Protein 7OVB (pdb70)

Nearest PDB structures (foldseek):
  7ovb-assembly1_D  TM=1.004E+00  e=5.579E-37  Legionella pneumophila subsp. pneumophila str. Philadelphia 1
  6sz9-assembly1_D  TM=9.957E-01  e=6.659E-32  Legionella pneumophila
  3zx6-assembly1_A  TM=2.815E-01  e=1.850E+00  Archaeoglobus fulgidus DSM 4304
  7ovb-assembly1_C  TM=1.005E+00  e=4.194E-43  Legionella pneumophila subsp. pneumophila str. Philadelphia 1
  5x1h-assembly4_I  TM=9.598E-01  e=1.401E-33  Legionella pneumophila subsp. pneumophila str. Philadelphia 1

InterPro domains:
  IPR027417 P-loop containing nucleoside triphosphate hydrolase [G3DSA:3.40.50.300] (75-279)
  IPR027417 P-loop containing nucleoside triphosphate hydrolase [G3DSA:3.40.50.300] (341-583)
  IPR027417 P-loop containing nucleoside triphosphate hydrolase [SSF52540] (77-578)
  IPR032689 TraD/TraG, TraM recognition site [PF12696] (433-550)

GO terms:
  GO:0005886 plasma membrane (C, EXP)

Organism: Legionella pneumophila subsp. pneumophila (strain Philadelphia 1 / ATCC 33152 / DSM 7513) (NCBI:txid272624)

B-factor: mean 80.96, std 32.73, range [35.14, 184.98]

Foldseek 3Di:
DQFFWFAFPPPGHGDGDALVQQLQAAEEEAAPVLPCVLSVVLRQLSQPVVQFAAEAEAQAQDPCVLLQVCLVVVVVVPNVQEFEAEQQDFFLPDDDDDPADDHFADAQLAPDPLLCLVLLLQLLVVANVLLSLQVSLVCLVPVVCNVDPPDGDWLPQSLVPLDPVQVCCCQQVQWHDGPDPDTHHCPPPDPVRNPSNNCSLVPAQFDDNPDDVPCCVVHVVPSCSRCVSNNVLSVCPCGRPVPHTVDNDGPDQPLCCQVRRGYYYYYFNHCVPPLVRRLSVSQSVLSRNQSCQAPVRDVAQAADNREREYEAAAVLSHDGPQSSDGDPPNNNSSYYYYYHHNHPVVSCVSDDPPVVSVVVRHQWYWYQYNCRTWTDHPPDIGRGDTGRDGRDGDPDNDRDDDDDDDDDDPVPVVVVVVVCVVVVVLVVVPPNDDDDDDDDPVVVQLVVQLVPDDDPDVVVSNVSSVVVSVVVD/DDDDDPLVVLVVPCQVVVLSLVPNPDDCPPPDAPDDLPHDFDQLVSVCVVQVFWAADDDPVDHDDVVFDQFIFGHPVSVVVVLQVLFAAKDDALVPDDLVLNLLVLLLLCLLVPVNVLNVVSLSVQSVQVSPPHGGSVVRDVSCVPRVPPPVLCVQQVFEITSLLSSQSSVVRSCVSPHDDLSSCVSPRRVHPSNSQSNVCRVPPDGGVSRQQSVCRSVVSVVVRHYDNDGDNPVSSVVSRVSRSPDRHDVVVSPVHHD/DDEADQALDDPPVVLVVVVVPDCVLVVLFVVQCVVVQCAAVHQGDHFDPAKHKDFQPPHRPDDDNPRIHIHHPQRVVSNHLLAAPPPQFWFWWKFFAQPAGLSSQVNVVLVLLLCCQVPPPCNVVSVVVVVVGNVRLVVVCVVVHHPPGTSNRVSNVDVVVPDDDPPVSDVVCPRMHIHTDCVRCPVPSNVRVVVVCVVVPD/DQFDDPVCCVVLVVVVVLLVPPVDDPCVRQACPQPQAQSVLLVVLVVLLVVLVCLLVLLVLLLVLLVVLVVVVVPDCLPVDDPPDVQVVLSVVVVVLVVVSVVLVVVSVVLVVVSVVLNVVLSVVSSVLSVLLVVLVVVLLVVVVVVVVPDPDDDDRVQLVVLLNVLNRVHPCQPPHDVVSVVVSVVSSQVSPPHDDPPVVVVVCVVSCVSVNVSSHVSVVSVVPSVVVSVVSNVVSLVSSVVSVVSSVVCQVSVPPDDPDDDDCPVCVVSCPSNPDDSPSPD/DQDDPVVVVVLLVVQLADLVSLVVVLVVLVVVLVVPVVDVVSVVVSVVSVVVSCQSVLQHDDCVPVVVPDDQPPLSVLNNLVSLLCVLLPPQDDCQDQFWFQQAFAPHRPLIFRRFDSHDCGLLVSLVVSLVVSCVVPNFDADDADPHAGEPQPGGGQDTRDDPSCPSVSSNSQSSNRSHYHNPPDDD

Solvent-accessible surface area: 59758 Å² total; per-residue (Å²): 84,28,0,5,5,4,13,15,75,138,111,32,95,23,40,62,22,40,27,104,43,0,68,52,18,1,5,1,26,8,47,95,70,9,31,3,28,23,0,1,0,0,3,0,0,0,0,1,0,9,2,0,0,0,0,0,0,0,0,44,32,44,120,79,7,16,30,63,0,2,1,0,0,5,0,2,1,4,1,0,0,2,0,7,0,24,1,52,37,24,72,67,82,29,116,56,10,40,100,118,62,45,2,1,15,1,4,5,10,22,74,29,65,54,5,2,20,55,3,2,25,14,10,13,40,100,135,123,38,63,7,53,48,1,3,62,2,7,6,92,2,3,15,72,10,31,106,96,16,92,6,90,1,10,3,4,12,8,55,40,5,10,45,8,101,59,3,1,28,11,7,44,87,80,55,2,43,23,84,78,114,66,110,23,91,4,96,126,22,81,84,140,8,14,55,46,4,68,85,15,4,81,57,12,106,15,50,39,126,146,107,43,61,125,4,36,74,84,1,96,95,33,15,32,124,9,9,88,60,2,59,142,10,4,48,10,7,5,71,45,8,36,32,1,3,134,16,28,25,2,5,1,15,6,73,4,0,11,27,4,0,0,0,0,0,0,2,0,25,23,0,91,135,67,52,102,81,32,14,18,2,0,31,5,1,0,0,0,7,25,1,18,6,24,64,16,38,88,127,150,62,39,74,2,80,10,0,0,1,0,0,2,0,3,4,8,54,0,12,1,98,30,4,1,88,33,48,89,109,0,131,12,1,0,15,0,2,2,0,0,2,27,65,93,110,37,15,87,175,36,41,149,156,35,13,66,33,2,30,83,49,7,30,0,57,3,37,0,148,138,52,65,0,38,8,102,53,169,94,130,92,10,82,9,87,16,7,122,2,83,7,91,110,28,170,74,71,34,23,3,11,5,1,65,2,32,54,16,76,90,128,74,12,137,86,3,84,138,11,17,52,52,0,57,70,38,26,128,78,38,107,2,9,2,116,108,83,48,140,29,123,35,2,56,46,0,12,138,9,7,124,121,25,127,61,114,95,46,13,88,55,0,13,30,0,1,58,50,8,38,69,104,95,209,134,101,22,80,12,110,57,0,14,56,100,7,15,147,116,46,29,18,6,17,0,0,32,119,33,101,3,24,84,75,64,20,61,147,46,61,26,8,3,2,23,13,1,21,71,1,0,98,123,74,106,0,15,39,70,33,52,26,1,37,28,72,41,105,122,68,11,121,65,5,0,4,3,89,120,29,37,0,23,44,5,0,4,50,24,0,0,65,50,41,118,22,9,104,113,25,52,94,20,6,14,0,0,1,0,0,0,0,0,30,12,37,117,64,78,120,26,0,83,91,6,14,105,45,0,2,111,29,29,27,114,69,174,10,67,30,88,58,1,79,101,18,1,143,134,24,61,108,28,128,88,0,67,111,26,10,65,70,6,0,1,13,9,0,0,2,0,10,0,0,65,30,0,10,102,8,4,8,2,7,0,4,43,0,2,1,0,1,43,60,36,60,87,4,0,0,0,0,0,0,1,33,5,32,0,0,0,0,26,0,0,0,0,0,1,0,2,40,2,0,93,81,27,41,34,86,1,43,4,31,13,2,102,19,0,17,104,0,0,42,78,13,1,61,55,24,113,4,60,93,147,68,28,107,128,22,121,121,113,60,102,14,67,6,54,11,30,50,16,12,42,44,60,12,7,23,74,77,88,54,120,158,4,103,61,54,34,77,116,11,14,116,130,14,132,35,34,2,56,16,0,20,1,48,2,139,80,87,13,20,0,0,2,75,74,41,61,12,72,55,30,139,104,84,15,3,10,0,0,0,7,0,0,6,20,2,18,10,0,9,16,5,32,67,17,42,120,5,0,5,23,0,0,11,0,64,62,0,73,2,24,31,0,0,4,2,0,2,0,0,0,1,3,7,12,0,40,4,13,18,54,73,5,0,65,87,0,23,169,12,0,77,124,3,11,85,4,0,51,116,70,2,23,111,25,0,10,55,0,19,42,0,0,17,0,1,9,16,20,60,18,138,51,119,95,37,22,79,79,0,10,82,20,0,50,1,0,0,5,55,33,98,0,15,112,12,0,15,56,7,1,1,56,5,3,82,78,2,11,144,119,111,35,14,16,11,2,0,52,14,1,0,40,55,1,2,31,35,1,118,0,69,41,8,139,108,26,23,80,67,0,0,13,56,96,34,0,7,1,26,14,0,0,31,5,0,0,48,1,2,34,9,23,4,5,8,58,1,0,20,17,5,3,22,4,0,0,37,6,0,0,29,3,4,3,51,21,20,72,79,16,120,104,149,64,144,4,32,55,46,30,104,56,4,39,65,5,17,87,101,1,20,100,10,0,70,90,6,43,142,1,45,35,61,4,26,58,1,12,2,50,0,0,48,11,0,52,133,20,0,87,49,4,37,90,88,3,103,80,2,38,68,74,7,32,69,11,9,139,103,25,157,72,154,58,143,56,101,34,5,76,116,1,7,14,58,0,5,2,76,23,38,5,1,123,105,79,49,118,142,41,33,80,93,0,2,83,25,10,19,119,56,17,92,114,37,117,23,72,137,36,50,112,48,11,30,95,21,6,54,28,0,11,116,28,6,58,38,0,42,76,68,25,102,91,4,41,108,89,4,80,93,0,17,132,59,0,71,54,15,22,80,73,0,25,76,3,0,47,88,0,9,96,15,2,78,114,19,94,121,41,149,32,61,109,72,37,20,74,103,14,28,64,49,2,99,17,58,81,100,20,11,129,143,61,17,69,197,98,2,15,85,29,0,28,96,1,0,74,13,16,54,96,0,0,81,19,1,1,64,33,0,65,88,46,0,71,165,42,122,59,88,108,101,1,63,84,58,28,114,125,1,110,90,30,6,64,76,2,75,16,61,28,84,18,38,47,66,13,10,32,12,95,110,23,46,96,33,80,53,28,6,10,17,59,17,33,23,116,81,25,37,58,156,66,36,70,90,43,40,70,76,48,24,80,30,43,23,60,116,47,92,96,23,49,23,72,25,61,76,54,36,99,84,44,33,23,61,25,19,60,73,25,37,43,57,40,40,70,65,78,77,80,66,112,61,76,70,78,75,44,35,46,20,35,69,108,52,60,42,109,61,26,25,62,41,150,86,2,74,5,15,42,21,18,42,48,0,27,16,11,50,78,52,9,54,69,84,54,106,111

Sequence (1405 aa):
GITFFGNDRKTGEELWFANDDMRTHALIFGSTGSGKTETLVSLSYNALVQGSGFIYVDGKGDNSLYAKVFSMVRSMGREDDLLLINFMTGARDIVGPQEKRLSNTLNPFCQGSSSMLTQLVVSLMMWKGRAIAFVEALMRLLVYMRDEGAILLDANTIRNYFDLQRLESIVIDKVFPRDDQESVNIETIPKLVTDPLRNYLNTLPGYNKEKKGKQVSQVLEQHGFITMQLVRSFSSLADTYGHIIRTNLAEVDFKDVVLNRRILVVLLPALEKSPDELSNLGKIIVSSLKAMMAAGLGRKPTNAPTPYMCILDEYGYYAVQGFAVVPAQARSLGFSAIFAGQDLPAFQKASKEEAASIGANTNIKICMKLGEAHIFFKSKIVRARMFYANPKPVKQLKINQFLKVEPPPDDYLMKLQKQLASFQSILESGDLSINKAVENEEITLISKALKESTIVEPIERGVAALIAFHGQNRKTYDMKSLRAQEQFNWPAIMPIVKEDLVSQDVNKGPWAMALTPMEFARKYNLLRKDDALLDNPVPGEEMTAGIRRGDAKRVFTMQLGPYWDGFERCSPQAYALSAVFMARMNRDRDAANNILKVLDKTFVDGKPDFSVARPVMKKYQNSELVQEVVAKHAYVLTVIASLLEAAREDGVVPSSEFLWLKPVDRRLWYMLNCVGRQTPYSEVAGPFAHWKAEKEMGRRSLVPMIDEAIRALEIAVKEVRLTPRQMEELEPRCELKLIASPGSWRLYSARKIDERFKSYEQKIFQRDRYTCQFCGFQARLYQDIVNLDGDYTNNRLSNLVTACCFCAQCFFVESVGVGGYGGGTLIYLPELTQAELNSLCHVLFCAITNDTGYKSSAQNIYRSFKFRSQIVEEKFGEGTSDPAIFGQLMIDSGVNSEEIREKLFKNIRLLPSRAKFRKQIEKWAASALEEIADSQWLSTYGTITAERILGRYNISLPQDEILEAINIPSSFYRHLLQIPLKNVLNGIVIQQASDYHVYAQKLLIDYLLSGESSKEPDSQGAGTRESLEDERQRLVQLGDEFHKLELEQDNLIASSQASLMKISIDWNTKLETTLSKLNSLYKNTNSKIKKNAIRKALIKAFIHCDLVKDQSQKNKYQLIDKLNQTLAVSVGAELKESILTNLSELFQILEALNTKLDEFTDRTNHLSQQAKSFRTQFYEVILRIIELIKLLPEYKIDPAQDAINREPLYFDRTIGETLPTRDALLKAMQVGETSIEAAEYMATRFEQILTKAKLLPECNDMLEKIKEYAQFVKFKLLSSAQVWSGQERPTSDYQNTQENKAEFLASHLEGLPSGLKLEVAIGDDAKILRGFSSNGKMVEGDQLKTMDGLLEGWLAKNSLAISGGAVVKIDNTGNQTKVDPQEIRQLINDSEKGVAKYFADKGVG

Radius of gyration: 41.18 Å; Cα contacts (8 Å, |Δi|>4): 2188; chains: 5; bounding box: 128×95×107 Å

Secondary structure (P-SEA, 3-state):
cccccccccccbbbbbbcccccccbbbbbbccccaaaaaaaaaaaaaaccbbbbbbbbcccccaaaaaaaaaaaaacccccbbbbbccccccccccccccccbbbbbcccccccaaaaaaaaaaccaaaaaaaaaaaaaaaaaaaaccccccccccccccccccaaaaaaccccccccccccccccccccccccccccccccccccccccccccccccccccccccaaaaaaaaaaacccccccccccccccccccccccbbbbbbbccccccccccaaaaaaaaaaaaaaacccccccccccccccbbbbbccccccccccccccccccccccbbbbbbcccaaaaaacccccaaaaaacccbbbbbccccccccccccccccccbbbbcccccccccbbbbbccccccccaaaaaaaaaaaaaaacccccccbbbbbbaaaaaaaaaaaacccccaaaaaaaaaaaaaaac/cccccaaaaaaacccccccccccccccccccccccccccccccaaaaaaaaccccccccccccccccccccccccaaaaaaaaaaaccccccccccccaaaaaaaaaaaaaaacccaaaaaaaaaaaaaaacccccccccccccccccccaaaaaaacccccaaaaaaaaaacccccccccccccccccccccaaaaaaaaccccccccccaaaaaaaaaaaaccccccccccccaaaaaaaaaacccccccccccccc/cccccccccccaaaaaaaaccccccaaaaaaaaaaccccccccccccccccccccccccccccccccbbbbcaaaaaaacccccccccbbbbbbbbbccccaaaaaaaaaaaaaaaaccccaaaaaaaaaaaaaaaaaaaaaaaccccccaaaaaaaacccccccaaaaaaaaccbbbbbbcccccccaaaaaaaaaaaccc/cccccaaaaaaaaaaaaaaccccccccccccccccccccccccaaaaaaaaaacaaaaaaaaaaaaaaaaaaaaaccccccccccccccaaaaaaaaaaaaaaaaaaaaaaaaaaaaaaaaaaaaaaacaaaaaaaaaaaaaaaaaaaccccccccaaaaaaaaaaaaaaccccccccaaaaaaaaaaaaaacccccaaaaaaaacccaaaaaaaaaaaaaaaacaaaaaaaaaaaaaaaaaaaaaaaaaaaaaaccccccccccaaaaaaaccccccccccc/ccccaaaaaaaaaaccccaaaaaaaaaaaaaaaaaccccaaaaaaaaaaaaaaaaaaaccccccccccccccccaaaaaaaaaaaaaaacccccccccbbbbbccccccccccccccccccaaaaaaaaaaaaaaaaccccccccccccccccccccccccccccaaaaaaaaaaaaacccccccccc

Structure (mmCIF, N/CA/C/O backbone):
data_7OVB
#
_entry.id   7OVB
#
_cell.length_a   1.00
_cell.length_b   1.00
_cell.length_c   1.00
_cell.angle_alpha   90.00
_cell.angle_beta   90.00
_cell.angle_gamma   90.00
#
_symmetry.space_group_name_H-M   'P 1'
#
loop_
_entity.id
_entity.type
_entity.pdbx_description
1 polymer 'IcmO (DotL)'
2 polymer 'IcmP (DotM)'
3 polymer 'IcmJ (DotN)'
4 polymer DotZ
5 polymer DotY
6 non-polymer 'ZINC ION'
#
loop_
_atom_site.group_PDB
_atom_site.id
_atom_site.type_symbol
_atom_site.label_atom_id
_atom_site.label_alt_id
_atom_site.label_comp_id
_atom_site.label_asym_id
_atom_site.label_entity_id
_atom_site.label_seq_id
_atom_site.pdbx_PDB_ins_code
_atom_site.Cartn_x
_atom_site.Cartn_y
_atom_site.Cartn_z
_atom_site.occupancy
_atom_site.B_iso_or_equiv
_atom_site.auth_seq_id
_atom_site.auth_comp_id
_atom_site.auth_asym_id
_atom_site.auth_atom_id
_atom_site.pdbx_PDB_model_num
ATOM 1 N N . GLY A 1 104 ? 110.120 165.958 124.165 1.00 84.74 104 GLY A N 1
ATOM 2 C CA . GLY A 1 104 ? 111.354 166.661 124.462 1.00 84.74 104 GLY A CA 1
ATOM 3 C C . GLY A 1 104 ? 112.093 166.057 125.636 1.00 84.74 104 GLY A C 1
ATOM 4 O O . GLY A 1 104 ? 111.689 165.020 126.161 1.00 84.74 104 GLY A O 1
ATOM 5 N N . ILE A 1 105 ? 113.182 166.706 126.052 1.00 82.02 105 ILE A N 1
ATOM 6 C CA . ILE A 1 105 ? 114.000 166.234 127.159 1.00 82.02 105 ILE A CA 1
ATOM 7 C C . ILE A 1 105 ? 114.012 167.213 128.326 1.00 82.02 105 ILE A C 1
ATOM 8 O O . ILE A 1 105 ? 113.939 166.798 129.487 1.00 82.02 105 ILE A O 1
ATOM 13 N N . THR A 1 106 ? 114.097 168.510 128.050 1.00 83.51 106 THR A N 1
ATOM 14 C CA . THR A 1 106 ? 114.321 169.514 129.075 1.00 83.51 106 THR A CA 1
ATOM 15 C C . THR A 1 106 ? 113.082 170.380 129.246 1.00 83.51 106 THR A C 1
ATOM 16 O O . THR A 1 106 ? 112.549 170.936 128.283 1.00 83.51 106 THR A O 1
ATOM 20 N N . PHE A 1 107 ? 112.615 170.459 130.487 1.00 85.98 107 PHE A N 1
ATOM 21 C CA . PHE A 1 107 ? 111.414 171.187 130.870 1.00 85.98 107 PHE A CA 1
ATOM 22 C C . PHE A 1 107 ? 111.780 172.612 131.254 1.00 85.98 107 PHE A C 1
ATOM 23 O O . PHE A 1 107 ? 112.669 172.815 132.082 1.00 85.98 107 PHE A O 1
ATOM 31 N N . PHE A 1 108 ? 111.105 173.594 130.655 1.00 83.57 108 PHE A N 1
ATOM 32 C CA . PHE A 1 108 ? 111.140 174.954 131.176 1.00 83.57 108 PHE A CA 1
ATOM 33 C C . PHE A 1 108 ? 109.851 175.350 131.864 1.00 83.57 108 PHE A C 1
ATOM 34 O O . PHE A 1 108 ? 109.872 175.690 133.046 1.00 83.57 108 PHE A O 1
ATOM 42 N N . GLY A 1 109 ? 108.723 175.329 131.179 1.00 96.11 109 GLY A N 1
ATOM 43 C CA . GLY A 1 109 ? 107.562 175.743 131.935 1.00 96.11 109 GLY A CA 1
ATOM 44 C C . GLY A 1 109 ? 106.287 175.713 131.131 1.00 96.11 109 GLY A C 1
ATOM 45 O O . GLY A 1 109 ? 106.246 175.272 129.979 1.00 96.11 109 GLY A O 1
ATOM 46 N N . ASN A 1 110 ? 105.251 176.223 131.773 1.00 108.64 110 ASN A N 1
ATOM 47 C CA . ASN A 1 110 ? 103.884 176.168 131.305 1.00 108.64 110 ASN A CA 1
ATOM 48 C C . ASN A 1 110 ? 103.495 177.534 130.764 1.00 108.64 110 ASN A C 1
ATOM 49 O O . ASN A 1 110 ? 103.774 178.556 131.393 1.00 108.64 110 ASN A O 1
ATOM 54 N N . ASP A 1 111 ? 102.860 177.544 129.596 1.00 120.46 111 ASP A N 1
ATOM 55 C CA . ASP A 1 111 ? 102.319 178.777 129.036 1.00 120.46 111 ASP A CA 1
ATOM 56 C C . ASP A 1 111 ? 101.407 179.483 130.026 1.00 120.46 111 ASP A C 1
ATOM 57 O O . ASP A 1 111 ? 100.483 178.885 130.579 1.00 120.46 111 ASP A O 1
ATOM 62 N N . ARG A 1 112 ? 101.650 180.776 130.225 1.00 121.66 112 ARG A N 1
ATOM 63 C CA . ARG A 1 112 ? 100.854 181.538 131.179 1.00 121.66 112 ARG A CA 1
ATOM 64 C C . ARG A 1 112 ? 99.416 181.709 130.713 1.00 121.66 112 ARG A C 1
ATOM 65 O O . ARG A 1 112 ? 98.508 181.823 131.543 1.00 121.66 112 ARG A O 1
ATOM 73 N N . LYS A 1 113 ? 99.191 181.727 129.401 1.00 125.02 113 LYS A N 1
ATOM 74 C CA . LYS A 1 113 ? 97.857 181.982 128.869 1.00 125.02 113 LYS A CA 1
ATOM 75 C C . LYS A 1 113 ? 96.978 180.738 128.953 1.00 125.02 113 LYS A C 1
ATOM 76 O O . LYS A 1 113 ? 95.927 180.746 129.602 1.00 125.02 113 LYS A O 1
ATOM 82 N N . THR A 1 114 ? 97.404 179.655 128.308 1.00 122.85 114 THR A N 1
ATOM 83 C CA . THR A 1 114 ? 96.554 178.499 128.092 1.00 122.85 114 THR A CA 1
ATOM 84 C C . THR A 1 114 ? 96.732 177.400 129.122 1.00 122.85 114 THR A C 1
ATOM 85 O O . THR A 1 114 ? 95.739 176.960 129.711 1.00 122.85 114 THR A O 1
ATOM 89 N N . GLY A 1 115 ? 97.959 176.961 129.373 1.00 118.17 115 GLY A N 1
ATOM 90 C CA . GLY A 1 115 ? 98.181 175.889 130.320 1.00 118.17 115 GLY A CA 1
ATOM 91 C C . GLY A 1 115 ? 98.717 174.607 129.718 1.00 118.17 115 GLY A C 1
ATOM 92 O O . GLY A 1 115 ? 98.390 173.513 130.186 1.00 118.17 115 GLY A O 1
ATOM 93 N N . GLU A 1 116 ? 99.559 174.728 128.695 1.00 115.82 116 GLU A N 1
ATOM 94 C CA . GLU A 1 116 ? 100.224 173.577 128.106 1.00 115.82 116 GLU A CA 1
ATOM 95 C C . GLU A 1 116 ? 101.731 173.803 128.124 1.00 115.82 116 GLU A C 1
ATOM 96 O O . GLU A 1 116 ? 102.229 174.829 127.656 1.00 115.82 116 GLU A O 1
ATOM 102 N N . GLU A 1 117 ? 102.451 172.837 128.682 1.00 102.33 117 GLU A N 1
ATOM 103 C CA . GLU A 1 117 ? 103.837 173.079 129.043 1.00 102.33 117 GLU A CA 1
ATOM 104 C C . GLU A 1 117 ? 104.715 173.176 127.806 1.00 102.33 117 GLU A C 1
ATOM 105 O O . GLU A 1 117 ? 104.388 172.662 126.737 1.00 102.33 117 GLU A O 1
ATOM 111 N N . LEU A 1 118 ? 105.834 173.881 127.961 1.00 96.31 118 LEU A N 1
ATOM 112 C CA . LEU A 1 118 ? 106.824 174.038 126.899 1.00 96.31 118 LEU A CA 1
ATOM 113 C C . LEU A 1 118 ? 108.114 173.375 127.357 1.00 96.31 118 LEU A C 1
ATOM 114 O O . LEU A 1 118 ? 108.803 173.882 128.245 1.00 96.31 118 LEU A O 1
ATOM 119 N N . TRP A 1 119 ? 108.425 172.240 126.754 1.00 87.78 119 TRP A N 1
ATOM 120 C CA . TRP A 1 119 ? 109.717 171.607 126.909 1.00 87.78 119 TRP A CA 1
ATOM 121 C C . TRP A 1 119 ? 110.696 172.199 125.912 1.00 87.78 119 TRP A C 1
ATOM 122 O O . TRP A 1 119 ? 110.377 173.125 125.173 1.00 87.78 119 TRP A O 1
ATOM 133 N N . PHE A 1 120 ? 111.909 171.664 125.901 1.00 86.14 120 PHE A N 1
ATOM 134 C CA . PHE A 1 120 ? 112.832 171.864 124.801 1.00 86.14 120 PHE A CA 1
ATOM 135 C C . PHE A 1 120 ? 113.547 170.555 124.514 1.00 86.14 120 PHE A C 1
ATOM 136 O O . PHE A 1 120 ? 113.497 169.612 125.304 1.00 86.14 120 PHE A O 1
ATOM 144 N N . ALA A 1 121 ? 114.200 170.499 123.361 1.00 87.73 121 ALA A N 1
ATOM 145 C CA . ALA A 1 121 ? 114.898 169.303 122.921 1.00 87.73 121 ALA A CA 1
ATOM 146 C C . ALA A 1 121 ? 116.399 169.547 122.862 1.00 87.73 121 ALA A C 1
ATOM 147 O O . ALA A 1 121 ? 116.876 170.681 122.914 1.00 87.73 121 ALA A O 1
ATOM 149 N N . ASN A 1 122 ? 117.144 168.449 122.727 1.00 83.78 122 ASN A N 1
ATOM 150 C CA . ASN A 1 122 ? 118.600 168.511 122.796 1.00 83.78 122 ASN A CA 1
ATOM 151 C C . ASN A 1 122 ? 119.197 169.367 121.693 1.00 83.78 122 ASN A C 1
ATOM 152 O O . ASN A 1 122 ? 120.116 170.149 121.953 1.00 83.78 122 ASN A O 1
ATOM 157 N N . ASP A 1 123 ? 118.701 169.241 120.464 1.00 94.16 123 ASP A N 1
ATOM 158 C CA . ASP A 1 123 ? 119.313 169.962 119.352 1.00 94.16 123 ASP A CA 1
ATOM 159 C C . ASP A 1 123 ? 119.279 171.474 119.551 1.00 94.16 123 ASP A C 1
ATOM 160 O O . ASP A 1 123 ? 120.298 172.141 119.346 1.00 94.16 123 ASP A O 1
ATOM 165 N N . ASP A 1 124 ? 118.138 172.035 119.959 1.00 93.70 124 ASP A N 1
ATOM 166 C CA . ASP A 1 124 ? 118.124 173.457 120.289 1.00 93.70 124 ASP A CA 1
ATOM 167 C C . ASP A 1 124 ? 118.940 173.752 121.530 1.00 93.70 124 ASP A C 1
ATOM 168 O O . ASP A 1 124 ? 119.866 174.565 121.476 1.00 93.70 124 ASP A O 1
ATOM 173 N N . MET A 1 125 ? 118.654 173.065 122.633 1.00 86.48 125 MET A N 1
ATOM 174 C CA . MET A 1 125 ? 119.312 173.401 123.884 1.00 86.48 125 MET A CA 1
ATOM 175 C C . MET A 1 125 ? 120.827 173.316 123.763 1.00 86.48 125 MET A C 1
ATOM 176 O O . MET A 1 125 ? 121.534 174.002 124.505 1.00 86.48 125 MET A O 1
ATOM 181 N N . ARG A 1 126 ? 121.353 172.525 122.826 1.00 82.30 126 ARG A N 1
ATOM 182 C CA . ARG A 1 126 ? 122.788 172.603 122.595 1.00 82.30 126 ARG A CA 1
ATOM 183 C C . ARG A 1 126 ? 123.195 173.988 122.134 1.00 82.30 126 ARG A C 1
ATOM 184 O O . ARG A 1 126 ? 124.276 174.461 122.499 1.00 82.30 126 ARG A O 1
ATOM 192 N N . THR A 1 127 ? 122.370 174.649 121.329 1.00 84.02 127 THR A N 1
ATOM 193 C CA . THR A 1 127 ? 122.594 176.066 121.098 1.00 84.02 127 THR A CA 1
ATOM 194 C C . THR A 1 127 ? 122.324 176.809 122.395 1.00 84.02 127 THR A C 1
ATOM 195 O O . THR A 1 127 ? 121.399 176.469 123.135 1.00 84.02 127 THR A O 1
ATOM 199 N N . HIS A 1 128 ? 123.146 177.804 122.680 1.00 78.20 128 HIS A N 1
ATOM 200 C CA . HIS A 1 128 ? 123.151 178.428 123.989 1.00 78.20 128 HIS A CA 1
ATOM 201 C C . HIS A 1 128 ? 121.871 179.213 124.236 1.00 78.20 128 HIS A C 1
ATOM 202 O O . HIS A 1 128 ? 121.119 179.521 123.313 1.00 78.20 128 HIS A O 1
ATOM 209 N N . ALA A 1 129 ? 121.605 179.503 125.503 1.00 78.35 129 ALA A N 1
ATOM 210 C CA . ALA A 1 129 ? 120.492 180.360 125.869 1.00 78.35 129 ALA A CA 1
ATOM 211 C C . ALA A 1 129 ? 121.012 181.666 126.464 1.00 78.35 129 ALA A C 1
ATOM 212 O O . ALA A 1 129 ? 122.202 181.830 126.727 1.00 78.35 129 ALA A O 1
ATOM 214 N N . LEU A 1 130 ? 120.110 182.613 126.690 1.00 84.16 130 LEU A N 1
ATOM 215 C CA . LEU A 1 130 ? 120.513 183.958 127.073 1.00 84.16 130 LEU A CA 1
ATOM 216 C C . LEU A 1 130 ? 119.339 184.643 127.749 1.00 84.16 130 LEU A C 1
ATOM 217 O O . LEU A 1 130 ? 118.306 184.856 127.112 1.00 84.16 130 LEU A O 1
ATOM 222 N N . ILE A 1 131 ? 119.501 185.003 129.022 1.00 83.55 131 ILE A N 1
ATOM 223 C CA . ILE A 1 131 ? 118.404 185.511 129.837 1.00 83.55 131 ILE A CA 1
ATOM 224 C C . ILE A 1 131 ? 118.673 186.952 130.253 1.00 83.55 131 ILE A C 1
ATOM 225 O O . ILE A 1 131 ? 119.798 187.315 130.611 1.00 83.55 131 ILE A O 1
ATOM 230 N N . PHE A 1 132 ? 117.634 187.776 130.205 1.00 90.00 132 PHE A N 1
ATOM 231 C CA . PHE A 1 132 ? 117.730 189.182 130.567 1.00 90.00 132 PHE A CA 1
ATOM 232 C C . PHE A 1 132 ? 116.668 189.474 131.610 1.00 90.00 132 PHE A C 1
ATOM 233 O O . PHE A 1 132 ? 115.489 189.207 131.379 1.00 90.00 132 PHE A O 1
ATOM 241 N N . GLY A 1 133 ? 117.077 190.026 132.748 1.00 93.75 133 GLY A N 1
ATOM 242 C CA . GLY A 1 133 ? 116.132 190.356 133.798 1.00 93.75 133 GLY A CA 1
ATOM 243 C C . GLY A 1 133 ? 116.792 191.077 134.949 1.00 93.75 133 GLY A C 1
ATOM 244 O O . GLY A 1 133 ? 117.972 190.866 135.246 1.00 93.75 133 GLY A O 1
ATOM 245 N N . SER A 1 134 ? 116.010 191.917 135.619 1.00 97.09 134 SER A N 1
ATOM 246 C CA . SER A 1 134 ? 116.502 192.683 136.750 1.00 97.09 134 SER A CA 1
ATOM 247 C C . SER A 1 134 ? 116.767 191.764 137.936 1.00 97.09 134 SER A C 1
ATOM 248 O O . SER A 1 134 ? 116.389 190.591 137.947 1.00 97.09 134 SER A O 1
ATOM 251 N N . THR A 1 135 ? 117.423 192.311 138.958 1.00 100.28 135 THR A N 1
ATOM 252 C CA . THR A 1 135 ? 117.788 191.535 140.136 1.00 100.28 135 THR A CA 1
ATOM 253 C C . THR A 1 135 ? 116.639 191.339 141.114 1.00 100.28 135 THR A C 1
ATOM 254 O O . THR A 1 135 ? 116.743 190.482 141.996 1.00 100.28 135 THR A O 1
ATOM 258 N N . GLY A 1 136 ? 115.560 192.104 140.993 1.00 99.15 136 GLY A N 1
ATOM 259 C CA . GLY A 1 136 ? 114.416 191.900 141.856 1.00 99.15 136 GLY A CA 1
ATOM 260 C C . GLY A 1 136 ? 113.374 191.032 141.189 1.00 99.15 136 GLY A C 1
ATOM 261 O O . GLY A 1 136 ? 112.275 190.840 141.714 1.00 99.15 136 GLY A O 1
ATOM 262 N N . SER A 1 137 ? 113.722 190.494 140.024 1.00 100.86 137 SER A N 1
ATOM 263 C CA . SER A 1 137 ? 112.809 189.681 139.238 1.00 100.86 137 SER A CA 1
ATOM 264 C C . SER A 1 137 ? 112.821 188.213 139.632 1.00 100.86 137 SER A C 1
ATOM 265 O O . SER A 1 137 ? 111.895 187.484 139.262 1.00 100.86 137 SER A O 1
ATOM 268 N N . GLY A 1 138 ? 113.823 187.769 140.385 1.00 88.39 138 GLY A N 1
ATOM 269 C CA . GLY A 1 138 ? 113.936 186.372 140.753 1.00 88.39 138 GLY A CA 1
ATOM 270 C C . GLY A 1 138 ? 114.600 185.546 139.675 1.00 88.39 138 GLY A C 1
ATOM 271 O O . GLY A 1 138 ? 114.060 184.531 139.235 1.00 88.39 138 GLY A O 1
ATOM 272 N N . LYS A 1 139 ? 115.777 185.977 139.239 1.00 76.31 139 LYS A N 1
ATOM 273 C CA . LYS A 1 139 ? 116.467 185.274 138.174 1.00 76.31 139 LYS A CA 1
ATOM 274 C C . LYS A 1 139 ? 117.380 184.182 138.698 1.00 76.31 139 LYS A C 1
ATOM 275 O O . LYS A 1 139 ? 117.774 183.303 137.934 1.00 76.31 139 LYS A O 1
ATOM 281 N N . THR A 1 140 ? 117.741 184.214 139.979 1.00 71.18 140 THR A N 1
ATOM 282 C CA . THR A 1 140 ? 118.660 183.203 140.491 1.00 71.18 140 THR A CA 1
ATOM 283 C C . THR A 1 140 ? 117.984 181.857 140.672 1.00 71.18 140 THR A C 1
ATOM 284 O O . THR A 1 140 ? 118.620 180.821 140.472 1.00 71.18 140 THR A O 1
ATOM 288 N N . GLU A 1 141 ? 116.714 181.837 141.077 1.00 72.31 141 GLU A N 1
ATOM 289 C CA . GLU A 1 141 ? 116.001 180.564 141.143 1.00 72.31 141 GLU A CA 1
ATOM 290 C C . GLU A 1 141 ? 115.873 179.917 139.769 1.00 72.31 141 GLU A C 1
ATOM 291 O O . GLU A 1 141 ? 115.804 178.687 139.660 1.00 72.31 141 GLU A O 1
ATOM 297 N N . THR A 1 142 ? 115.820 180.727 138.714 1.00 70.73 142 THR A N 1
ATOM 298 C CA . THR A 1 142 ? 115.729 180.199 137.360 1.00 70.73 142 THR A CA 1
ATOM 299 C C . THR A 1 142 ? 117.063 179.650 136.885 1.00 70.73 142 THR A C 1
ATOM 300 O O . THR A 1 142 ? 117.107 178.753 136.042 1.00 70.73 142 THR A O 1
ATOM 304 N N . LEU A 1 143 ? 118.164 180.174 137.396 1.00 60.57 143 LEU A N 1
ATOM 305 C CA . LEU A 1 143 ? 119.415 179.487 137.141 1.00 60.57 143 LEU A CA 1
ATOM 306 C C . LEU A 1 143 ? 119.464 178.171 137.899 1.00 60.57 143 LEU A C 1
ATOM 307 O O . LEU A 1 143 ? 120.129 177.229 137.464 1.00 60.57 143 LEU A O 1
ATOM 312 N N . VAL A 1 144 ? 118.772 178.076 139.035 1.00 59.74 144 VAL A N 1
ATOM 313 C CA . VAL A 1 144 ? 118.767 176.805 139.747 1.00 59.74 144 VAL A CA 1
ATOM 314 C C . VAL A 1 144 ? 117.692 175.879 139.226 1.00 59.74 144 VAL A C 1
ATOM 315 O O . VAL A 1 144 ? 117.966 174.711 138.953 1.00 59.74 144 VAL A O 1
ATOM 319 N N . SER A 1 145 ? 116.466 176.357 139.069 1.00 66.08 145 SER A N 1
ATOM 320 C CA . SER A 1 145 ? 115.413 175.449 138.638 1.00 66.08 145 SER A CA 1
ATOM 321 C C . SER A 1 145 ? 115.766 174.769 137.323 1.00 66.08 145 SER A C 1
ATOM 322 O O . SER A 1 145 ? 115.482 173.582 137.142 1.00 66.08 145 SER A O 1
ATOM 325 N N . LEU A 1 146 ? 116.408 175.499 136.403 1.00 63.36 146 LEU A N 1
ATOM 326 C CA . LEU A 1 146 ? 116.821 174.922 135.127 1.00 63.36 146 LEU A CA 1
ATOM 327 C C . LEU A 1 146 ? 118.137 174.193 135.252 1.00 63.36 146 LEU A C 1
ATOM 328 O O . LEU A 1 146 ? 118.683 173.743 134.247 1.00 63.36 146 LEU A O 1
ATOM 333 N N . SER A 1 147 ? 118.706 174.147 136.448 1.00 59.82 147 SER A N 1
ATOM 334 C CA . SER A 1 147 ? 119.816 173.236 136.677 1.00 59.82 147 SER A CA 1
ATOM 335 C C . SER A 1 147 ? 119.324 171.915 137.227 1.00 59.82 147 SER A C 1
ATOM 336 O O . SER A 1 147 ? 120.076 170.939 137.282 1.00 59.82 147 SER A O 1
ATOM 339 N N . TYR A 1 148 ? 118.083 171.875 137.693 1.00 61.04 148 TYR A N 1
ATOM 340 C CA . TYR A 1 148 ? 117.477 170.586 137.975 1.00 61.04 148 TYR A CA 1
ATOM 341 C C . TYR A 1 148 ? 117.228 169.850 136.682 1.00 61.04 148 TYR A C 1
ATOM 342 O O . TYR A 1 148 ? 117.639 168.699 136.512 1.00 61.04 148 TYR A O 1
ATOM 351 N N . ASN A 1 149 ? 116.626 170.551 135.736 1.00 65.79 149 ASN A N 1
ATOM 352 C CA . ASN A 1 149 ? 116.278 169.989 134.449 1.00 65.79 149 ASN A CA 1
ATOM 353 C C . ASN A 1 149 ? 117.447 169.261 133.818 1.00 65.79 149 ASN A C 1
ATOM 354 O O . ASN A 1 149 ? 117.245 168.390 132.970 1.00 65.79 149 ASN A O 1
ATOM 359 N N . ALA A 1 150 ? 118.672 169.609 134.207 1.00 57.53 150 ALA A N 1
ATOM 360 C CA . ALA A 1 150 ? 119.851 168.921 133.708 1.00 57.53 150 ALA A CA 1
ATOM 361 C C . ALA A 1 150 ? 120.549 168.104 134.768 1.00 57.53 150 ALA A C 1
ATOM 362 O O . ALA A 1 150 ? 121.621 167.570 134.498 1.00 57.53 150 ALA A O 1
ATOM 364 N N . LEU A 1 151 ? 120.005 168.023 135.967 1.00 54.90 151 LEU A N 1
ATOM 365 C CA . LEU A 1 151 ? 120.537 167.075 136.929 1.00 54.90 151 LEU A CA 1
ATOM 366 C C . LEU A 1 151 ? 119.713 165.810 136.982 1.00 54.90 151 LEU A C 1
ATOM 367 O O . LEU A 1 151 ? 120.251 164.750 137.297 1.00 54.90 151 LEU A O 1
ATOM 372 N N . VAL A 1 152 ? 118.433 165.890 136.619 1.00 59.32 152 VAL A N 1
ATOM 373 C CA . VAL A 1 152 ? 117.552 164.737 136.679 1.00 59.32 152 VAL A CA 1
ATOM 374 C C . VAL A 1 152 ? 117.929 163.673 135.668 1.00 59.32 152 VAL A C 1
ATOM 375 O O . VAL A 1 152 ? 117.280 162.631 135.611 1.00 59.32 152 VAL A O 1
ATOM 379 N N . GLN A 1 153 ? 118.959 163.893 134.862 1.00 56.75 153 GLN A N 1
ATOM 380 C CA . GLN A 1 153 ? 119.364 162.904 133.878 1.00 56.75 153 GLN A CA 1
ATOM 381 C C . GLN A 1 153 ? 120.869 162.732 133.823 1.00 56.75 153 GLN A C 1
ATOM 382 O O . GLN A 1 153 ? 121.409 162.407 132.770 1.00 56.75 153 GLN A O 1
ATOM 388 N N . GLY A 1 154 ? 121.565 162.956 134.922 1.00 53.11 154 GLY A N 1
ATOM 389 C CA . GLY A 1 154 ? 122.989 162.704 134.914 1.00 53.11 154 GLY A CA 1
ATOM 390 C C . GLY A 1 154 ? 123.775 163.651 134.040 1.00 53.11 154 GLY A C 1
ATOM 391 O O . GLY A 1 154 ? 124.255 163.261 132.977 1.00 53.11 154 GLY A O 1
ATOM 392 N N . SER A 1 155 ? 123.900 164.904 134.459 1.00 54.04 155 SER A N 1
ATOM 393 C CA . SER A 1 155 ? 124.615 165.900 133.679 1.00 54.04 155 SER A CA 1
ATOM 394 C C . SER A 1 155 ? 124.982 167.055 134.585 1.00 54.04 155 SER A C 1
ATOM 395 O O . SER A 1 155 ? 124.101 167.725 135.124 1.00 54.04 155 SER A O 1
ATOM 398 N N . GLY A 1 156 ? 126.269 167.316 134.724 1.00 49.27 156 GLY A N 1
ATOM 399 C CA . GLY A 1 156 ? 126.706 168.284 135.701 1.00 49.27 156 GLY A CA 1
ATOM 400 C C . GLY A 1 156 ? 126.723 169.714 135.227 1.00 49.27 156 GLY A C 1
ATOM 401 O O . GLY A 1 156 ? 127.620 170.114 134.497 1.00 49.27 156 GLY A O 1
ATOM 402 N N . PHE A 1 157 ? 125.748 170.508 135.637 1.00 47.40 157 PHE A N 1
ATOM 403 C CA . PHE A 1 157 ? 125.798 171.919 135.308 1.00 47.40 157 PHE A CA 1
ATOM 404 C C . PHE A 1 157 ? 126.933 172.589 136.055 1.00 47.40 157 PHE A C 1
ATOM 405 O O . PHE A 1 157 ? 127.252 172.214 137.177 1.00 47.40 157 PHE A O 1
ATOM 413 N N . ILE A 1 158 ? 127.556 173.572 135.426 1.00 44.32 158 ILE A N 1
ATOM 414 C CA . ILE A 1 158 ? 128.427 174.507 136.114 1.00 44.32 158 ILE A CA 1
ATOM 415 C C . ILE A 1 158 ? 127.688 175.817 136.269 1.00 44.32 158 ILE A C 1
ATOM 416 O O . ILE A 1 158 ? 127.049 176.300 135.330 1.00 44.32 158 ILE A O 1
ATOM 421 N N . TYR A 1 159 ? 127.777 176.379 137.452 1.00 48.46 159 TYR A N 1
ATOM 422 C CA . TYR A 1 159 ? 126.970 177.494 137.908 1.00 48.46 159 TYR A CA 1
ATOM 423 C C . TYR A 1 159 ? 127.971 178.527 138.392 1.00 48.46 159 TYR A C 1
ATOM 424 O O . TYR A 1 159 ? 128.753 178.248 139.301 1.00 48.46 159 TYR A O 1
ATOM 433 N N . VAL A 1 160 ? 127.975 179.706 137.797 1.00 49.32 160 VAL A N 1
ATOM 434 C CA . VAL A 1 160 ? 128.935 180.734 138.159 1.00 49.32 160 VAL A CA 1
ATOM 435 C C . VAL A 1 160 ? 128.133 181.970 138.544 1.00 49.32 160 VAL A C 1
ATOM 436 O O . VAL A 1 160 ? 127.367 182.498 137.745 1.00 49.32 160 VAL A O 1
ATOM 440 N N . ASP A 1 161 ? 128.314 182.439 139.770 1.00 64.88 161 ASP A N 1
ATOM 441 C CA . ASP A 1 161 ? 127.547 183.548 140.314 1.00 64.88 161 ASP A CA 1
ATOM 442 C C . ASP A 1 161 ? 128.478 184.628 140.844 1.00 64.88 161 ASP A C 1
ATOM 443 O O . ASP A 1 161 ? 129.293 184.380 141.737 1.00 64.88 161 ASP A O 1
ATOM 448 N N . GLY A 1 162 ? 128.338 185.822 140.288 1.00 70.92 162 GLY A N 1
ATOM 449 C CA . GLY A 1 162 ? 128.985 187.016 140.770 1.00 70.92 162 GLY A CA 1
ATOM 450 C C . GLY A 1 162 ? 127.948 188.044 141.167 1.00 70.92 162 GLY A C 1
ATOM 451 O O . GLY A 1 162 ? 128.153 189.244 140.995 1.00 70.92 162 GLY A O 1
ATOM 452 N N . LYS A 1 163 ? 126.810 187.580 141.668 1.00 76.26 163 LYS A N 1
ATOM 453 C CA . LYS A 1 163 ? 125.857 188.428 142.367 1.00 76.26 163 LYS A CA 1
ATOM 454 C C . LYS A 1 163 ? 126.175 188.546 143.848 1.00 76.26 163 LYS A C 1
ATOM 455 O O . LYS A 1 163 ? 125.400 189.158 144.586 1.00 76.26 163 LYS A O 1
ATOM 461 N N . GLY A 1 164 ? 127.271 187.947 144.298 1.00 75.04 164 GLY A N 1
ATOM 462 C CA . GLY A 1 164 ? 127.597 187.916 145.708 1.00 75.04 164 GLY A CA 1
ATOM 463 C C . GLY A 1 164 ? 126.609 187.175 146.578 1.00 75.04 164 GLY A C 1
ATOM 464 O O . GLY A 1 164 ? 126.243 187.673 147.646 1.00 75.04 164 GLY A O 1
ATOM 465 N N . ASP A 1 165 ? 126.160 185.999 146.155 1.00 76.37 165 ASP A N 1
ATOM 466 C CA . ASP A 1 165 ? 125.202 185.204 146.918 1.00 76.37 165 ASP A CA 1
ATOM 467 C C . ASP A 1 165 ? 125.949 184.143 147.705 1.00 76.37 165 ASP A C 1
ATOM 468 O O . ASP A 1 165 ? 126.722 183.369 147.136 1.00 76.37 165 ASP A O 1
ATOM 473 N N . ASN A 1 166 ? 125.708 184.110 149.009 1.00 76.02 166 ASN A N 1
ATOM 474 C CA . ASN A 1 166 ? 126.231 183.069 149.875 1.00 76.02 166 ASN A CA 1
ATOM 475 C C . ASN A 1 166 ? 125.197 182.012 150.175 1.00 76.02 166 ASN A C 1
ATOM 476 O O . ASN A 1 166 ? 125.563 180.882 150.504 1.00 76.02 166 ASN A O 1
ATOM 481 N N . SER A 1 167 ? 123.920 182.356 150.071 1.00 72.91 167 SER A N 1
ATOM 482 C CA . SER A 1 167 ? 122.841 181.417 150.312 1.00 72.91 167 SER A CA 1
ATOM 483 C C . SER A 1 167 ? 122.376 180.764 149.028 1.00 72.91 167 SER A C 1
ATOM 484 O O . SER A 1 167 ? 121.174 180.562 148.830 1.00 72.91 167 SER A O 1
ATOM 487 N N . LEU A 1 168 ? 123.307 180.481 148.125 1.00 59.94 168 LEU A N 1
ATOM 488 C CA . LEU A 1 168 ? 123.019 179.610 147.005 1.00 59.94 168 LEU A CA 1
ATOM 489 C C . LEU A 1 168 ? 123.547 178.213 147.195 1.00 59.94 168 LEU A C 1
ATOM 490 O O . LEU A 1 168 ? 122.812 177.257 146.962 1.00 59.94 168 LEU A O 1
ATOM 495 N N . TYR A 1 169 ? 124.784 178.067 147.657 1.00 47.54 169 TYR A N 1
ATOM 496 C CA . TYR A 1 169 ? 125.312 176.726 147.818 1.00 47.54 169 TYR A CA 1
ATOM 497 C C . TYR A 1 169 ? 124.525 175.940 148.846 1.00 47.54 169 TYR A C 1
ATOM 498 O O . TYR A 1 169 ? 124.613 174.715 148.892 1.00 47.54 169 TYR A O 1
ATOM 507 N N . ALA A 1 170 ? 123.735 176.612 149.659 1.00 52.90 170 ALA A N 1
ATOM 508 C CA . ALA A 1 170 ? 122.774 175.879 150.458 1.00 52.90 170 ALA A CA 1
ATOM 509 C C . ALA A 1 170 ? 121.625 175.388 149.603 1.00 52.90 170 ALA A C 1
ATOM 510 O O . ALA A 1 170 ? 121.099 174.302 149.842 1.00 52.90 170 ALA A O 1
ATOM 512 N N . LYS A 1 171 ? 121.201 176.167 148.614 1.00 51.32 171 LYS A N 1
ATOM 513 C CA . LYS A 1 171 ? 120.158 175.658 147.738 1.00 51.32 171 LYS A CA 1
ATOM 514 C C . LYS A 1 171 ? 120.638 174.440 146.967 1.00 51.32 171 LYS A C 1
ATOM 515 O O . LYS A 1 171 ? 119.996 173.386 146.999 1.00 51.32 171 LYS A O 1
ATOM 521 N N . VAL A 1 172 ? 121.777 174.551 146.284 1.00 43.27 172 VAL A N 1
ATOM 522 C CA . VAL A 1 172 ? 122.185 173.471 145.399 1.00 43.27 172 VAL A CA 1
ATOM 523 C C . VAL A 1 172 ? 122.500 172.204 146.173 1.00 43.27 172 VAL A C 1
ATOM 524 O O . VAL A 1 172 ? 122.003 171.132 145.829 1.00 43.27 172 VAL A O 1
ATOM 528 N N . PHE A 1 173 ? 123.258 172.290 147.259 1.00 42.56 173 PHE A N 1
ATOM 529 C CA . PHE A 1 173 ? 123.555 171.076 148.007 1.00 42.56 173 PHE A CA 1
ATOM 530 C C . PHE A 1 173 ? 122.310 170.481 148.635 1.00 42.56 173 PHE A C 1
ATOM 531 O O . PHE A 1 173 ? 122.346 169.358 149.132 1.00 42.56 173 PHE A O 1
ATOM 539 N N . SER A 1 174 ? 121.213 171.222 148.657 1.00 52.22 174 SER A N 1
ATOM 540 C CA . SER A 1 174 ? 119.936 170.604 148.976 1.00 52.22 174 SER A CA 1
ATOM 541 C C . SER A 1 174 ? 119.209 170.178 147.720 1.00 52.22 174 SER A C 1
ATOM 542 O O . SER A 1 174 ? 118.090 169.664 147.790 1.00 52.22 174 SER A O 1
ATOM 545 N N . MET A 1 175 ? 119.795 170.440 146.560 1.00 48.95 175 MET A N 1
ATOM 546 C CA . MET A 1 175 ? 119.238 169.909 145.330 1.00 48.95 175 MET A CA 1
ATOM 547 C C . MET A 1 175 ? 119.990 168.665 144.900 1.00 48.95 175 MET A C 1
ATOM 548 O O . MET A 1 175 ? 119.382 167.622 144.665 1.00 48.95 175 MET A O 1
ATOM 553 N N . VAL A 1 176 ? 121.315 168.739 144.838 1.00 42.29 176 VAL A N 1
ATOM 554 C CA . VAL A 1 176 ? 122.103 167.558 144.521 1.00 42.29 176 VAL A CA 1
ATOM 555 C C . VAL A 1 176 ? 121.753 166.416 145.457 1.00 42.29 176 VAL A C 1
ATOM 556 O O . VAL A 1 176 ? 121.179 165.410 145.037 1.00 42.29 176 VAL A O 1
ATOM 560 N N . ARG A 1 177 ? 122.029 166.582 146.747 1.00 46.34 177 ARG A N 1
ATOM 561 C CA . ARG A 1 177 ? 121.768 165.539 147.734 1.00 46.34 177 ARG A CA 1
ATOM 562 C C . ARG A 1 177 ? 120.440 164.852 147.495 1.00 46.34 177 ARG A C 1
ATOM 563 O O . ARG A 1 177 ? 120.280 163.681 147.828 1.00 46.34 177 ARG A O 1
ATOM 571 N N . SER A 1 178 ? 119.487 165.543 146.891 1.00 48.42 178 SER A N 1
ATOM 572 C CA . SER A 1 178 ? 118.232 164.892 146.582 1.00 48.42 178 SER A CA 1
ATOM 573 C C . SER A 1 178 ? 118.338 163.957 145.398 1.00 48.42 178 SER A C 1
ATOM 574 O O . SER A 1 178 ? 117.441 163.136 145.211 1.00 48.42 178 SER A O 1
ATOM 577 N N . MET A 1 179 ? 119.374 164.081 144.572 1.00 46.73 179 MET A N 1
ATOM 578 C CA . MET A 1 179 ? 119.606 163.142 143.481 1.00 46.73 179 MET A CA 1
ATOM 579 C C . MET A 1 179 ? 120.815 162.264 143.724 1.00 46.73 179 MET A C 1
ATOM 580 O O . MET A 1 179 ? 121.527 161.941 142.774 1.00 46.73 179 MET A O 1
ATOM 585 N N . GLY A 1 180 ? 121.131 161.969 144.974 1.00 45.92 180 GLY A N 1
ATOM 586 C CA . GLY A 1 180 ? 122.003 160.863 145.285 1.00 45.92 180 GLY A CA 1
ATOM 587 C C . GLY A 1 180 ? 123.440 161.123 144.937 1.00 45.92 180 GLY A C 1
ATOM 588 O O . GLY A 1 180 ? 124.342 160.673 145.643 1.00 45.92 180 GLY A O 1
ATOM 589 N N . ARG A 1 181 ? 123.669 161.869 143.866 1.00 45.66 181 ARG A N 1
ATOM 590 C CA . ARG A 1 181 ? 125.023 162.093 143.381 1.00 45.66 181 ARG A CA 1
ATOM 591 C C . ARG A 1 181 ? 125.668 163.261 144.119 1.00 45.66 181 ARG A C 1
ATOM 592 O O . ARG A 1 181 ? 126.252 164.175 143.559 1.00 45.66 181 ARG A O 1
ATOM 600 N N . GLU A 1 182 ? 125.566 163.160 145.436 1.00 51.17 182 GLU A N 1
ATOM 601 C CA . GLU A 1 182 ? 126.221 164.066 146.365 1.00 51.17 182 GLU A CA 1
ATOM 602 C C . GLU A 1 182 ? 127.734 163.944 146.303 1.00 51.17 182 GLU A C 1
ATOM 603 O O . GLU A 1 182 ? 128.441 164.816 146.812 1.00 51.17 182 GLU A O 1
ATOM 609 N N . ASP A 1 183 ? 128.249 162.872 145.699 1.00 45.76 183 ASP A N 1
ATOM 610 C CA . ASP A 1 183 ? 129.684 162.771 145.462 1.00 45.76 183 ASP A CA 1
ATOM 611 C C . ASP A 1 183 ? 130.111 163.555 144.236 1.00 45.76 183 ASP A C 1
ATOM 612 O O . ASP A 1 183 ? 131.303 163.800 144.038 1.00 45.76 183 ASP A O 1
ATOM 617 N N . ASP A 1 184 ? 129.167 163.935 143.395 1.00 45.73 184 ASP A N 1
ATOM 618 C CA . ASP A 1 184 ? 129.479 164.687 142.189 1.00 45.73 184 ASP A CA 1
ATOM 619 C C . ASP A 1 184 ? 129.359 166.186 142.458 1.00 45.73 184 ASP A C 1
ATOM 620 O O . ASP A 1 184 ? 128.544 166.871 141.855 1.00 45.73 184 ASP A O 1
ATOM 625 N N . LEU A 1 185 ? 130.165 166.716 143.371 1.00 38.30 185 LEU A N 1
ATOM 626 C CA . LEU A 1 185 ? 130.053 168.149 143.628 1.00 38.30 185 LEU A CA 1
ATOM 627 C C . LEU A 1 185 ? 131.355 168.731 144.125 1.00 38.30 185 LEU A C 1
ATOM 628 O O . LEU A 1 185 ? 131.929 168.238 145.093 1.00 38.30 185 LEU A O 1
ATOM 633 N N . 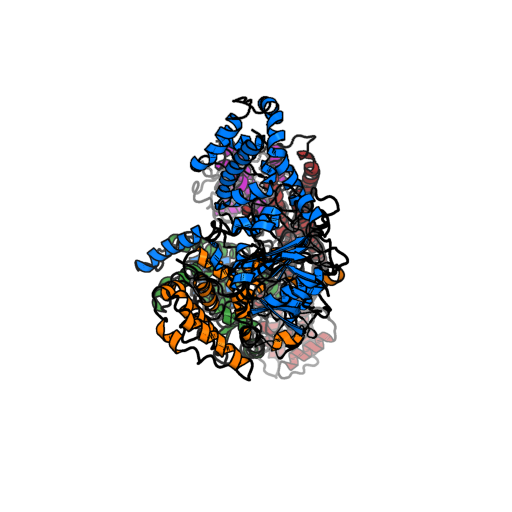LEU A 1 186 ? 131.775 169.806 143.493 1.00 42.28 186 LEU A N 1
ATOM 634 C CA . LEU A 1 186 ? 132.960 170.542 143.877 1.00 42.28 186 LEU A CA 1
ATOM 635 C C . LEU A 1 186 ? 132.556 171.987 144.055 1.00 42.28 186 LEU A C 1
ATOM 636 O O . LEU A 1 186 ? 131.669 172.473 143.356 1.00 42.28 186 LEU A O 1
ATOM 641 N N . LEU A 1 187 ? 133.182 172.675 144.996 1.00 41.79 187 LEU A N 1
ATOM 642 C CA . LEU A 1 187 ? 132.809 174.050 145.278 1.00 41.79 187 LEU A CA 1
ATOM 643 C C . LEU A 1 187 ? 134.059 174.862 145.528 1.00 41.79 187 LEU A C 1
ATOM 644 O O . LEU A 1 187 ? 134.806 174.574 146.468 1.00 41.79 187 LEU A O 1
ATOM 649 N N . ILE A 1 188 ? 134.288 175.868 144.688 1.00 46.04 188 ILE A N 1
ATOM 650 C CA . ILE A 1 188 ? 135.356 176.834 144.884 1.00 46.04 188 ILE A CA 1
ATOM 651 C C . ILE A 1 188 ? 134.705 178.169 145.177 1.00 46.04 188 ILE A C 1
ATOM 652 O O . ILE A 1 188 ? 133.888 178.656 144.389 1.00 46.04 188 ILE A O 1
ATOM 657 N N . ASN A 1 189 ? 135.047 178.750 146.314 1.00 55.55 189 ASN A N 1
ATOM 658 C CA . ASN A 1 189 ? 134.374 179.941 146.803 1.00 55.55 189 ASN A CA 1
ATOM 659 C C . ASN A 1 189 ? 135.402 181.050 146.919 1.00 55.55 189 ASN A C 1
ATOM 660 O O . ASN A 1 189 ? 136.396 180.914 147.636 1.00 55.55 189 ASN A O 1
ATOM 665 N N . PHE A 1 190 ? 135.152 182.144 146.203 1.00 63.45 190 PHE A N 1
ATOM 666 C CA . PHE A 1 190 ? 135.991 183.332 146.182 1.00 63.45 190 PHE A CA 1
ATOM 667 C C . PHE A 1 190 ? 135.468 184.481 147.030 1.00 63.45 190 PHE A C 1
ATOM 668 O O . PHE A 1 190 ? 136.262 185.340 147.419 1.00 63.45 190 PHE A O 1
ATOM 676 N N . MET A 1 191 ? 134.180 184.514 147.373 1.00 72.88 191 MET A N 1
ATOM 677 C CA . MET A 1 191 ? 133.699 185.595 148.219 1.00 72.88 191 MET A CA 1
ATOM 678 C C . MET A 1 191 ? 134.132 185.437 149.659 1.00 72.88 191 MET A C 1
ATOM 679 O O . MET A 1 191 ? 133.559 186.078 150.542 1.00 72.88 191 MET A O 1
ATOM 684 N N . THR A 1 192 ? 135.112 184.593 149.928 1.00 78.93 192 THR A N 1
ATOM 685 C CA . THR A 1 192 ? 135.622 184.477 151.283 1.00 78.93 192 THR A CA 1
ATOM 686 C C . THR A 1 192 ? 136.802 185.427 151.443 1.00 78.93 192 THR A C 1
ATOM 687 O O . THR A 1 192 ? 137.060 186.287 150.598 1.00 78.93 192 THR A O 1
ATOM 691 N N . GLY A 1 193 ? 137.542 185.263 152.523 1.00 90.03 193 GLY A N 1
ATOM 692 C CA . GLY A 1 193 ? 138.486 186.270 152.939 1.00 90.03 193 GLY A CA 1
ATOM 693 C C . GLY A 1 193 ? 139.623 186.502 151.967 1.00 90.03 193 GLY A C 1
ATOM 694 O O . GLY A 1 193 ? 139.796 185.811 150.966 1.00 90.03 193 GLY A O 1
ATOM 695 N N . ALA A 1 194 ? 140.402 187.526 152.288 1.00 98.25 194 ALA A N 1
ATOM 696 C CA . ALA A 1 194 ? 141.577 187.909 151.522 1.00 98.25 194 ALA A CA 1
ATOM 697 C C . ALA A 1 194 ? 142.806 187.641 152.381 1.00 98.25 194 ALA A C 1
ATOM 698 O O . ALA A 1 194 ? 143.014 188.301 153.403 1.00 98.25 194 ALA A O 1
ATOM 700 N N . ARG A 1 195 ? 143.605 186.659 151.968 1.00 101.75 195 ARG A N 1
ATOM 701 C CA . ARG A 1 195 ? 144.813 186.234 152.665 1.00 101.75 195 ARG A CA 1
ATOM 702 C C . ARG A 1 195 ? 144.560 185.942 154.135 1.00 101.75 195 ARG A C 1
ATOM 703 O O . ARG A 1 195 ? 145.490 185.980 154.945 1.00 101.75 195 ARG A O 1
ATOM 705 N N . ASP A 1 196 ? 143.311 185.651 154.499 1.00 101.21 196 ASP A N 1
ATOM 706 C CA . ASP A 1 196 ? 142.985 185.232 155.854 1.00 101.21 196 ASP A CA 1
ATOM 707 C C . ASP A 1 196 ? 143.286 183.766 156.077 1.00 101.21 196 ASP A C 1
ATOM 708 O O . ASP A 1 196 ? 143.071 183.265 157.184 1.00 101.21 196 ASP A O 1
ATOM 713 N N . ILE A 1 197 ? 143.755 183.069 155.051 1.00 93.13 197 ILE A N 1
ATOM 714 C CA . ILE A 1 197 ? 144.040 181.648 155.138 1.00 93.13 197 ILE A CA 1
ATOM 715 C C . ILE A 1 197 ? 145.548 181.477 155.077 1.00 93.13 197 ILE A C 1
ATOM 716 O O . ILE A 1 197 ? 146.193 181.819 154.082 1.00 93.13 197 ILE A O 1
ATOM 721 N N . VAL A 1 198 ? 146.106 180.953 156.156 1.00 93.21 198 VAL A N 1
ATOM 722 C CA . VAL A 1 198 ? 147.515 180.617 156.246 1.00 93.21 198 VAL A CA 1
ATOM 723 C C . VAL A 1 198 ? 147.620 179.305 157.005 1.00 93.21 198 VAL A C 1
ATOM 724 O O . VAL A 1 198 ? 146.901 179.098 157.989 1.00 93.21 198 VAL A O 1
ATOM 728 N N . GLY A 1 199 ? 148.486 178.411 156.533 1.00 88.90 199 GLY A N 1
ATOM 729 C CA . GLY A 1 199 ? 148.726 177.152 157.199 1.00 88.90 199 GLY A CA 1
ATOM 730 C C . GLY A 1 199 ? 147.460 176.357 157.438 1.00 88.90 199 GLY A C 1
ATOM 731 O O . GLY A 1 199 ? 146.596 176.241 156.568 1.00 88.90 199 GLY A O 1
ATOM 732 N N . PRO A 1 200 ? 147.325 175.807 158.625 1.00 83.01 200 PRO A N 1
ATOM 733 C CA . PRO A 1 200 ? 146.108 175.062 158.958 1.00 83.01 200 PRO A CA 1
ATOM 734 C C . PRO A 1 200 ? 144.847 175.900 158.912 1.00 83.01 200 PRO A C 1
ATOM 735 O O . PRO A 1 200 ? 144.884 177.103 158.652 1.00 83.01 200 PRO A O 1
ATOM 739 N N . GLN A 1 201 ? 143.717 175.250 159.144 1.00 84.82 201 GLN A N 1
ATOM 740 C CA . GLN A 1 201 ? 142.428 175.904 159.063 1.00 84.82 201 GLN A CA 1
ATOM 741 C C . GLN A 1 201 ? 141.469 175.204 160.001 1.00 84.82 201 GLN A C 1
ATOM 742 O O . GLN A 1 201 ? 141.569 173.999 160.225 1.00 84.82 201 GLN A O 1
ATOM 748 N N . GLU A 1 202 ? 140.539 175.975 160.552 1.00 86.23 202 GLU A N 1
ATOM 749 C CA . GLU A 1 202 ? 139.604 175.429 161.525 1.00 86.23 202 GLU A CA 1
ATOM 750 C C . GLU A 1 202 ? 138.626 174.476 160.858 1.00 86.23 202 GLU A C 1
ATOM 751 O O . GLU A 1 202 ? 138.167 173.510 161.471 1.00 86.23 202 GLU A O 1
ATOM 757 N N . LYS A 1 203 ? 138.307 174.735 159.601 1.00 76.27 203 LYS A N 1
ATOM 758 C CA . LYS A 1 203 ? 137.344 173.972 158.832 1.00 76.27 203 LYS A CA 1
ATOM 759 C C . LYS A 1 203 ? 137.635 174.210 157.362 1.00 76.27 203 LYS A C 1
ATOM 760 O O . LYS A 1 203 ? 137.991 175.321 156.970 1.00 76.27 203 LYS A O 1
ATOM 766 N N . ARG A 1 204 ? 137.522 173.172 156.546 1.00 64.84 204 ARG A N 1
ATOM 767 C CA . ARG A 1 204 ? 137.813 173.362 155.135 1.00 64.84 204 ARG A CA 1
ATOM 768 C C . ARG A 1 204 ? 136.745 174.264 154.545 1.00 64.84 204 ARG A C 1
ATOM 769 O O . ARG A 1 204 ? 135.576 174.180 154.927 1.00 64.84 204 ARG A O 1
ATOM 777 N N . LEU A 1 205 ? 137.155 175.155 153.645 1.00 60.62 205 LEU A N 1
ATOM 778 C CA . LEU A 1 205 ? 136.290 176.230 153.184 1.00 60.62 205 LEU A CA 1
ATOM 779 C C . LEU A 1 205 ? 135.936 176.158 151.709 1.00 60.62 205 LEU A C 1
ATOM 780 O O . LEU A 1 205 ? 134.810 176.506 151.343 1.00 60.62 205 LEU A O 1
ATOM 785 N N . SER A 1 206 ? 136.852 175.713 150.856 1.00 50.86 206 SER A N 1
ATOM 786 C CA . SER A 1 206 ? 136.611 175.729 149.423 1.00 50.86 206 SER A CA 1
ATOM 787 C C . SER A 1 206 ? 137.550 174.744 148.748 1.00 50.86 206 SER A C 1
ATOM 788 O O . SER A 1 206 ? 138.599 174.397 149.285 1.00 50.86 206 SER A O 1
ATOM 791 N N . ASN A 1 207 ? 137.148 174.282 147.568 1.00 48.83 207 ASN A N 1
ATOM 792 C CA . ASN A 1 207 ? 137.978 173.364 146.807 1.00 48.83 207 ASN A CA 1
ATOM 793 C C . ASN A 1 207 ? 139.059 174.140 146.072 1.00 48.83 207 ASN A C 1
ATOM 794 O O . ASN A 1 207 ? 138.992 175.357 145.943 1.00 48.83 207 ASN A O 1
ATOM 799 N N . THR A 1 208 ? 140.063 173.434 145.573 1.00 57.75 208 THR A N 1
ATOM 800 C CA . THR A 1 208 ? 141.194 174.103 144.955 1.00 57.75 208 THR A CA 1
ATOM 801 C C . THR A 1 208 ? 141.124 173.968 143.447 1.00 57.75 208 THR A C 1
ATOM 802 O O . THR A 1 208 ? 140.995 172.866 142.920 1.00 57.75 208 THR A O 1
ATOM 806 N N . LEU A 1 209 ? 141.265 175.094 142.761 1.00 63.34 209 LEU A N 1
ATOM 807 C CA . LEU A 1 209 ? 141.192 175.164 141.308 1.00 63.34 209 LEU A CA 1
ATOM 808 C C . LEU A 1 209 ? 142.527 175.667 140.812 1.00 63.34 209 LEU A C 1
ATOM 809 O O . LEU A 1 209 ? 143.011 176.680 141.311 1.00 63.34 209 LEU A O 1
ATOM 814 N N . ASN A 1 210 ? 143.113 175.007 139.824 1.00 77.70 210 ASN A N 1
ATOM 815 C CA . ASN A 1 210 ? 144.420 175.420 139.320 1.00 77.70 210 ASN A CA 1
ATOM 816 C C . ASN A 1 210 ? 144.603 174.976 137.881 1.00 77.70 210 ASN A C 1
ATOM 817 O O . ASN A 1 210 ? 145.163 173.895 137.632 1.00 77.70 210 ASN A O 1
ATOM 822 N N . PRO A 1 211 ? 144.202 175.790 136.905 1.00 83.02 211 PRO A N 1
ATOM 823 C CA . PRO A 1 211 ? 144.274 175.367 135.507 1.00 83.02 211 PRO A CA 1
ATOM 824 C C . PRO A 1 211 ? 145.676 175.373 134.924 1.00 83.02 211 PRO A C 1
ATOM 825 O O . PRO A 1 211 ? 145.823 175.239 133.708 1.00 83.02 211 PRO A O 1
ATOM 829 N N . PHE A 1 212 ? 146.710 175.513 135.735 1.00 92.55 212 PHE A N 1
ATOM 830 C CA . PHE A 1 212 ? 148.045 175.651 135.204 1.00 92.55 212 PHE A CA 1
ATOM 831 C C . PHE A 1 212 ? 148.929 174.442 135.455 1.00 92.55 212 PHE A C 1
ATOM 832 O O . PHE A 1 212 ? 150.093 174.462 135.051 1.00 92.55 212 PHE A O 1
ATOM 840 N N . CYS A 1 213 ? 148.435 173.391 136.103 1.00 98.65 213 CYS A N 1
ATOM 841 C CA . CYS A 1 213 ? 149.353 172.314 136.447 1.00 98.65 213 CYS A CA 1
ATOM 842 C C . CYS A 1 213 ? 149.550 171.315 135.312 1.00 98.65 213 CYS A C 1
ATOM 843 O O . CYS A 1 213 ? 150.668 171.156 134.815 1.00 98.65 213 CYS A O 1
ATOM 846 N N . GLN A 1 214 ? 148.485 170.637 134.888 1.00 106.01 214 GLN A N 1
ATOM 847 C CA . GLN A 1 214 ? 148.556 169.689 133.775 1.00 106.01 214 GLN A CA 1
ATOM 848 C C . GLN A 1 214 ? 148.594 170.493 132.482 1.00 106.01 214 GLN A C 1
ATOM 849 O O . GLN A 1 214 ? 147.604 171.068 132.035 1.00 106.01 214 GLN A O 1
ATOM 855 N N . GLY A 1 215 ? 149.781 170.553 131.890 1.00 112.59 215 GLY A N 1
ATOM 856 C CA . GLY A 1 215 ? 150.001 171.470 130.794 1.00 112.59 215 GLY A CA 1
ATOM 857 C C . GLY A 1 215 ? 150.023 170.849 129.419 1.00 112.59 215 GLY A C 1
ATOM 858 O O . GLY A 1 215 ? 150.835 169.969 129.122 1.00 112.59 215 GLY A O 1
ATOM 859 N N . SER A 1 216 ? 149.113 171.321 128.568 1.00 113.30 216 SER A N 1
ATOM 860 C CA . SER A 1 216 ? 149.048 170.928 127.167 1.00 113.30 216 SER A CA 1
ATOM 861 C C . SER A 1 216 ? 149.408 172.066 126.220 1.00 113.30 216 SER A C 1
ATOM 862 O O . SER A 1 216 ? 149.102 171.992 125.027 1.00 113.30 216 SER A O 1
ATOM 865 N N . SER A 1 217 ? 150.052 173.114 126.732 1.00 110.99 217 SER A N 1
ATOM 866 C CA . SER A 1 217 ? 150.434 174.281 125.943 1.00 110.99 217 SER A CA 1
ATOM 867 C C . SER A 1 217 ? 149.241 174.844 125.179 1.00 110.99 217 SER A C 1
ATOM 868 O O . SER A 1 217 ? 149.367 175.345 124.062 1.00 110.99 217 SER A O 1
ATOM 871 N N . SER A 1 218 ? 148.065 174.731 125.782 1.00 109.18 218 SER A N 1
ATOM 872 C CA . SER A 1 218 ? 146.913 175.531 125.413 1.00 109.18 218 SER A CA 1
ATOM 873 C C . SER A 1 218 ? 146.714 176.689 126.371 1.00 109.18 218 SER A C 1
ATOM 874 O O . SER A 1 218 ? 145.852 177.535 126.127 1.00 109.18 218 SER A O 1
ATOM 877 N N . MET A 1 219 ? 147.475 176.737 127.464 1.00 114.61 219 MET A N 1
ATOM 878 C CA . MET A 1 219 ? 147.336 177.847 128.390 1.00 114.61 219 MET A CA 1
ATOM 879 C C . MET A 1 219 ? 147.687 179.171 127.735 1.00 114.61 219 MET A C 1
ATOM 880 O O . MET A 1 219 ? 147.108 180.200 128.096 1.00 114.61 219 MET A O 1
ATOM 885 N N . LEU A 1 220 ? 148.629 179.162 126.791 1.00 116.43 220 LEU A N 1
ATOM 886 C CA . LEU A 1 220 ? 148.821 180.317 125.928 1.00 116.43 220 LEU A CA 1
ATOM 887 C C . LEU A 1 220 ? 147.488 180.782 125.381 1.00 116.43 220 LEU A C 1
ATOM 888 O O . LEU A 1 220 ? 147.206 181.979 125.339 1.00 116.43 220 LEU A O 1
ATOM 893 N N . THR A 1 221 ? 146.640 179.843 124.980 1.00 107.60 221 THR A N 1
ATOM 894 C CA . THR A 1 221 ? 145.311 180.225 124.541 1.00 107.60 221 THR A CA 1
ATOM 895 C C . THR A 1 221 ? 144.491 180.773 125.701 1.00 107.60 221 THR A C 1
ATOM 896 O O . THR A 1 221 ? 143.552 181.544 125.484 1.00 107.60 221 THR A O 1
ATOM 900 N N . GLN A 1 222 ? 144.813 180.397 126.946 1.00 100.60 222 GLN A N 1
ATOM 901 C CA . GLN A 1 222 ? 144.023 180.943 128.047 1.00 100.60 222 GLN A CA 1
ATOM 902 C C . GLN A 1 222 ? 144.732 182.111 128.724 1.00 100.60 222 GLN A C 1
ATOM 903 O O . GLN A 1 222 ? 144.082 183.078 129.139 1.00 100.60 222 GLN A O 1
ATOM 909 N N . LEU A 1 223 ? 146.058 182.049 128.857 1.00 106.17 223 LEU A N 1
ATOM 910 C CA . LEU A 1 223 ? 146.753 183.161 129.488 1.00 106.17 223 LEU A CA 1
ATOM 911 C C . LEU A 1 223 ? 146.619 184.424 128.666 1.00 106.17 223 LEU A C 1
ATOM 912 O O . LEU A 1 223 ? 146.477 185.514 129.223 1.00 106.17 223 LEU A O 1
ATOM 917 N N . VAL A 1 224 ? 146.660 184.293 127.346 1.00 105.73 224 VAL A N 1
ATOM 918 C CA . VAL A 1 224 ? 146.419 185.437 126.487 1.00 105.73 224 VAL A CA 1
ATOM 919 C C . VAL A 1 224 ? 144.983 185.926 126.618 1.00 105.73 224 VAL A C 1
ATOM 920 O O . VAL A 1 224 ? 144.712 187.116 126.430 1.00 105.73 224 VAL A O 1
ATOM 924 N N . VAL A 1 225 ? 144.032 185.041 126.935 1.00 99.52 225 VAL A N 1
ATOM 925 C CA . VAL A 1 225 ? 142.652 185.501 127.083 1.00 99.52 225 VAL A CA 1
ATOM 926 C C . VAL A 1 225 ? 142.294 185.865 128.517 1.00 99.52 225 VAL A C 1
ATOM 927 O O . VAL A 1 225 ? 141.426 186.728 128.723 1.00 99.52 225 VAL A O 1
ATOM 931 N N . SER A 1 226 ? 142.935 185.255 129.519 1.00 98.04 226 SER A N 1
ATOM 932 C CA . SER A 1 226 ? 142.881 185.806 130.871 1.00 98.04 226 SER A CA 1
ATOM 933 C C . SER A 1 226 ? 143.498 187.193 130.928 1.00 98.04 226 SER A C 1
ATOM 934 O O . SER A 1 226 ? 143.252 187.936 131.882 1.00 98.04 226 SER A O 1
ATOM 937 N N . LEU A 1 227 ? 144.313 187.535 129.932 1.00 106.06 227 LEU A N 1
ATOM 938 C CA . LEU A 1 227 ? 144.751 188.904 129.698 1.00 106.06 227 LEU A CA 1
ATOM 939 C C . LEU A 1 227 ? 143.567 189.817 129.405 1.00 106.06 227 LEU A C 1
ATOM 940 O O . LEU A 1 227 ? 143.483 190.930 129.931 1.00 106.06 227 LEU A O 1
ATOM 945 N N . MET A 1 228 ? 142.643 189.357 128.568 1.00 99.82 228 MET A N 1
ATOM 946 C CA . MET A 1 228 ? 141.470 190.143 128.214 1.00 99.82 228 MET A CA 1
ATOM 947 C C . MET A 1 228 ? 140.457 189.303 127.452 1.00 99.82 228 MET A C 1
ATOM 948 O O . MET A 1 228 ? 139.596 189.842 126.756 1.00 99.82 228 MET A O 1
ATOM 950 N N . MET A 1 239 ? 154.433 197.849 119.014 1.00 145.99 239 MET A N 1
ATOM 951 C CA . MET A 1 239 ? 153.080 197.442 119.376 1.00 145.99 239 MET A CA 1
ATOM 952 C C . MET A 1 239 ? 152.985 197.169 120.867 1.00 145.99 239 MET A C 1
ATOM 953 O O . MET A 1 239 ? 153.986 196.844 121.508 1.00 145.99 239 MET A O 1
ATOM 955 N N . TRP A 1 240 ? 151.781 197.316 121.425 1.00 145.80 240 TRP A N 1
ATOM 956 C CA . TRP A 1 240 ? 151.598 196.970 122.830 1.00 145.80 240 TRP A CA 1
ATOM 957 C C . TRP A 1 240 ? 150.881 195.637 123.010 1.00 145.80 240 TRP A C 1
ATOM 958 O O . TRP A 1 240 ? 151.451 194.700 123.582 1.00 145.80 240 TRP A O 1
ATOM 969 N N . LYS A 1 241 ? 149.644 195.517 122.531 1.00 138.97 241 LYS A N 1
ATOM 970 C CA . LYS A 1 241 ? 148.931 194.260 122.724 1.00 138.97 241 LYS A CA 1
ATOM 971 C C . LYS A 1 241 ? 149.686 193.110 122.075 1.00 138.97 241 LYS A C 1
ATOM 972 O O . LYS A 1 241 ? 149.789 192.020 122.647 1.00 138.97 241 LYS A O 1
ATOM 978 N N . GLY A 1 242 ? 150.243 193.345 120.888 1.00 142.61 242 GLY A N 1
ATOM 979 C CA . GLY A 1 242 ? 151.006 192.307 120.220 1.00 142.61 242 GLY A CA 1
ATOM 980 C C . GLY A 1 242 ? 152.259 191.895 120.966 1.00 142.61 242 GLY A C 1
ATOM 981 O O . GLY A 1 242 ? 152.526 190.700 121.124 1.00 142.61 242 GLY A O 1
ATOM 982 N N . ARG A 1 243 ? 153.039 192.865 121.440 1.00 148.66 243 ARG A N 1
ATOM 983 C CA . ARG A 1 243 ? 154.238 192.524 122.195 1.00 148.66 243 ARG A CA 1
ATOM 984 C C . ARG A 1 243 ? 153.872 191.838 123.505 1.00 148.66 243 ARG A C 1
ATOM 985 O O . ARG A 1 243 ? 154.681 191.104 124.086 1.00 148.66 243 ARG A O 1
ATOM 993 N N . ALA A 1 244 ? 152.649 192.068 123.990 1.00 143.12 244 ALA A N 1
ATOM 994 C CA . ALA A 1 244 ? 152.182 191.340 125.164 1.00 143.12 244 ALA A CA 1
ATOM 995 C C . ALA A 1 244 ? 151.995 189.859 124.866 1.00 143.12 244 ALA A C 1
ATOM 996 O O . ALA A 1 244 ? 152.460 189.007 125.632 1.00 143.12 244 ALA A O 1
ATOM 998 N N . ILE A 1 245 ? 151.330 189.533 123.762 1.00 138.15 245 ILE A N 1
ATOM 999 C CA . ILE A 1 245 ? 151.162 188.134 123.403 1.00 138.15 245 ILE A CA 1
ATOM 1000 C C . ILE A 1 245 ? 152.509 187.501 123.107 1.00 138.15 245 ILE A C 1
ATOM 1001 O O . ILE A 1 245 ? 152.740 186.329 123.414 1.00 138.15 245 ILE A O 1
ATOM 1006 N N . ALA A 1 246 ? 153.422 188.263 122.513 1.00 143.00 246 ALA A N 1
ATOM 1007 C CA . ALA A 1 246 ? 154.731 187.709 122.194 1.00 143.00 246 ALA A CA 1
ATOM 1008 C C . ALA A 1 246 ? 155.510 187.339 123.452 1.00 143.00 246 ALA A C 1
ATOM 1009 O O . ALA A 1 246 ? 156.138 186.274 123.502 1.00 143.00 246 ALA A O 1
ATOM 1011 N N . PHE A 1 247 ? 155.496 188.203 124.473 1.00 142.48 247 PHE A N 1
ATOM 1012 C CA . PHE A 1 247 ? 156.312 187.939 125.655 1.00 142.48 247 PHE A CA 1
ATOM 1013 C C . PHE A 1 247 ? 155.831 186.694 126.374 1.00 142.48 247 PHE A C 1
ATOM 1014 O O . PHE A 1 247 ? 156.612 185.778 126.653 1.00 142.48 247 PHE A O 1
ATOM 1022 N N . VAL A 1 248 ? 154.534 186.634 126.666 1.00 137.36 248 VAL A N 1
ATOM 1023 C CA . VAL A 1 248 ? 154.010 185.536 127.453 1.00 137.36 248 VAL A CA 1
ATOM 1024 C C . VAL A 1 248 ? 154.198 184.202 126.763 1.00 137.36 248 VAL A C 1
ATOM 1025 O O . VAL A 1 248 ? 154.658 183.245 127.394 1.00 137.36 248 VAL A O 1
ATOM 1029 N N . GLU A 1 249 ? 153.899 184.131 125.467 1.00 138.83 249 GLU A N 1
ATOM 1030 C CA . GLU A 1 249 ? 153.882 182.856 124.770 1.00 138.83 249 GLU A CA 1
ATOM 1031 C C . GLU A 1 249 ? 155.210 182.144 124.920 1.00 138.83 249 GLU A C 1
ATOM 1032 O O . GLU A 1 249 ? 155.255 180.917 125.043 1.00 138.83 249 GLU A O 1
ATOM 1038 N N . ALA A 1 250 ? 156.300 182.903 124.944 1.00 144.38 250 ALA A N 1
ATOM 1039 C CA . ALA A 1 250 ? 157.618 182.289 124.991 1.00 144.38 250 ALA A CA 1
ATOM 1040 C C . ALA A 1 250 ? 157.943 181.761 126.383 1.00 144.38 250 ALA A C 1
ATOM 1041 O O . ALA A 1 250 ? 158.593 180.720 126.518 1.00 144.38 250 ALA A O 1
ATOM 1043 N N . LEU A 1 251 ? 157.511 182.466 127.432 1.00 141.55 251 LEU A N 1
ATOM 1044 C CA . LEU A 1 251 ? 157.719 181.942 128.779 1.00 141.55 251 LEU A CA 1
ATOM 1045 C C . LEU A 1 251 ? 156.991 180.627 128.976 1.00 141.55 251 LEU A C 1
ATOM 1046 O O . LEU A 1 251 ? 157.548 179.681 129.544 1.00 141.55 251 LEU A O 1
ATOM 1051 N N . MET A 1 252 ? 155.747 180.547 128.512 1.00 135.84 252 MET A N 1
ATOM 1052 C CA . MET A 1 252 ? 154.988 179.330 128.733 1.00 135.84 252 MET A CA 1
ATOM 1053 C C . MET A 1 252 ? 155.727 178.112 128.217 1.00 135.84 252 MET A C 1
ATOM 1054 O O . MET A 1 252 ? 155.882 177.135 128.955 1.00 135.84 252 MET A O 1
ATOM 1059 N N . ARG A 1 253 ? 156.242 178.171 126.991 1.00 140.61 253 ARG A N 1
ATOM 1060 C CA . ARG A 1 253 ? 157.057 177.072 126.493 1.00 140.61 253 ARG A CA 1
ATOM 1061 C C . ARG A 1 253 ? 158.279 176.870 127.370 1.00 140.61 253 ARG A C 1
ATOM 1062 O O . ARG A 1 253 ? 158.678 175.734 127.633 1.00 140.61 253 ARG A O 1
ATOM 1070 N N . LEU A 1 254 ? 158.894 177.959 127.830 1.00 139.67 254 LEU A N 1
ATOM 1071 C CA . LEU A 1 254 ? 159.998 177.823 128.774 1.00 139.67 254 LEU A CA 1
ATOM 1072 C C . LEU A 1 254 ? 159.535 177.189 130.074 1.00 139.67 254 LEU A C 1
ATOM 1073 O O . LEU A 1 254 ? 160.267 176.400 130.684 1.00 139.67 254 LEU A O 1
ATOM 1078 N N . LEU A 1 255 ? 158.324 177.523 130.518 1.00 135.17 255 LEU A N 1
ATOM 1079 C CA . LEU A 1 255 ? 157.836 177.009 131.790 1.00 135.17 255 LEU A CA 1
ATOM 1080 C C . LEU A 1 255 ? 157.075 175.700 131.647 1.00 135.17 255 LEU A C 1
ATOM 1081 O O . LEU A 1 255 ? 157.389 174.740 132.360 1.00 135.17 255 LEU A O 1
ATOM 1086 N N . VAL A 1 256 ? 156.095 175.623 130.743 1.00 133.62 256 VAL A N 1
ATOM 1087 C CA . VAL A 1 256 ? 155.368 174.366 130.636 1.00 133.62 256 VAL A CA 1
ATOM 1088 C C . VAL A 1 256 ? 156.328 173.242 130.294 1.00 133.62 256 VAL A C 1
ATOM 1089 O O . VAL A 1 256 ? 156.195 172.135 130.822 1.00 133.62 256 VAL A O 1
ATOM 1093 N N . TYR A 1 257 ? 157.323 173.501 129.442 1.00 135.84 257 TYR A N 1
ATOM 1094 C CA . TYR A 1 257 ? 158.398 172.533 129.298 1.00 135.84 257 TYR A CA 1
ATOM 1095 C C . TYR A 1 257 ? 159.073 172.254 130.623 1.00 135.84 257 TYR A C 1
ATOM 1096 O O . TYR A 1 257 ? 159.187 171.094 131.026 1.00 135.84 257 TYR A O 1
ATOM 1105 N N . MET A 1 258 ? 159.514 173.293 131.318 1.00 134.53 258 MET A N 1
ATOM 1106 C CA . MET A 1 258 ? 160.320 173.040 132.494 1.00 134.53 258 MET A CA 1
ATOM 1107 C C . MET A 1 258 ? 159.529 172.290 133.550 1.00 134.53 258 MET A C 1
ATOM 1108 O O . MET A 1 258 ? 160.118 171.596 134.384 1.00 134.53 258 MET A O 1
ATOM 1113 N N . ARG A 1 259 ? 158.201 172.381 133.507 1.00 123.43 259 ARG A N 1
ATOM 1114 C CA . ARG A 1 259 ? 157.380 171.633 134.447 1.00 123.43 259 ARG A CA 1
ATOM 1115 C C . ARG A 1 259 ? 157.398 170.135 134.196 1.00 123.43 259 ARG A C 1
ATOM 1116 O O . ARG A 1 259 ? 157.223 169.363 135.143 1.00 123.43 259 ARG A O 1
ATOM 1124 N N . ASP A 1 260 ? 157.617 169.703 132.955 1.00 131.13 260 ASP A N 1
ATOM 1125 C CA . ASP A 1 260 ? 157.543 168.276 132.663 1.00 131.13 260 ASP A CA 1
ATOM 1126 C C . ASP A 1 260 ? 158.613 167.496 133.413 1.00 131.13 260 ASP A C 1
ATOM 1127 O O . ASP A 1 260 ? 158.486 166.281 133.594 1.00 131.13 260 ASP A O 1
ATOM 1132 N N . GLU A 1 261 ? 159.679 168.168 133.845 1.00 133.33 261 GLU A N 1
ATOM 1133 C CA . GLU A 1 261 ? 160.771 167.493 134.537 1.00 133.33 261 GLU A CA 1
ATOM 1134 C C . GLU A 1 261 ? 161.333 168.244 135.730 1.00 133.33 261 GLU A C 1
ATOM 1135 O O . GLU A 1 261 ? 161.888 167.596 136.622 1.00 133.33 261 GLU A O 1
ATOM 1141 N N . GLY A 1 262 ? 161.214 169.571 135.789 1.00 135.31 262 GLY A N 1
ATOM 1142 C CA . GLY A 1 262 ? 161.752 170.321 136.899 1.00 135.31 262 GLY A CA 1
ATOM 1143 C C . GLY A 1 262 ? 160.814 170.350 138.082 1.00 135.31 262 GLY A C 1
ATOM 1144 O O . GLY A 1 262 ? 159.610 170.145 137.952 1.00 135.31 262 GLY A O 1
ATOM 1145 N N . ALA A 1 263 ? 161.378 170.624 139.258 1.00 135.54 263 ALA A N 1
ATOM 1146 C CA . ALA A 1 263 ? 160.598 170.625 140.498 1.00 135.54 263 ALA A CA 1
ATOM 1147 C C . ALA A 1 263 ? 159.868 171.960 140.619 1.00 135.54 263 ALA A C 1
ATOM 1148 O O . ALA A 1 263 ? 159.990 172.703 141.593 1.00 135.54 263 ALA A O 1
ATOM 1150 N N . ILE A 1 264 ? 159.104 172.255 139.572 1.00 124.69 264 ILE A N 1
ATOM 1151 C CA . ILE A 1 264 ? 158.404 173.522 139.441 1.00 124.69 264 ILE A CA 1
ATOM 1152 C C . ILE A 1 264 ? 156.920 173.267 139.243 1.00 124.69 264 ILE A C 1
ATOM 1153 O O . ILE A 1 264 ? 156.497 172.705 138.228 1.00 124.69 264 ILE A O 1
ATOM 1158 N N . LEU A 1 265 ? 156.119 173.669 140.217 1.00 106.58 265 LEU A N 1
ATOM 1159 C CA . LEU A 1 265 ? 154.677 173.533 140.130 1.00 106.58 265 LEU A CA 1
ATOM 1160 C C . LEU A 1 265 ? 154.067 174.847 139.697 1.00 106.58 265 LEU A C 1
ATOM 1161 O O . LEU A 1 265 ? 154.064 175.823 140.448 1.00 106.58 265 LEU A O 1
ATOM 1166 N N . LEU A 1 266 ? 153.531 174.855 138.495 1.00 99.60 266 LEU A N 1
ATOM 1167 C CA . LEU A 1 266 ? 152.935 176.040 137.923 1.00 99.60 266 LEU A CA 1
ATOM 1168 C C . LEU A 1 266 ? 151.759 176.425 138.796 1.00 99.60 266 LEU A C 1
ATOM 1169 O O . LEU A 1 266 ? 151.184 175.568 139.468 1.00 99.60 266 LEU A O 1
ATOM 1174 N N . ASP A 1 267 ? 151.444 177.710 138.828 1.00 101.12 267 ASP A N 1
ATOM 1175 C CA . ASP A 1 267 ? 150.338 178.234 139.616 1.00 101.12 267 ASP A CA 1
ATOM 1176 C C . ASP A 1 267 ? 150.150 179.684 139.218 1.00 101.12 267 ASP A C 1
ATOM 1177 O O . ASP A 1 267 ? 150.712 180.146 138.223 1.00 101.12 267 ASP A O 1
ATOM 1182 N N . ALA A 1 268 ? 149.376 180.419 139.998 1.00 101.65 268 ALA A N 1
ATOM 1183 C CA . ALA A 1 268 ? 149.320 181.848 139.750 1.00 101.65 268 ALA A CA 1
ATOM 1184 C C . ALA A 1 268 ? 150.485 182.571 140.404 1.00 101.65 268 ALA A C 1
ATOM 1185 O O . ALA A 1 268 ? 150.479 183.802 140.482 1.00 101.65 268 ALA A O 1
ATOM 1187 N N . ASN A 1 269 ? 151.484 181.834 140.893 1.00 107.37 269 ASN A N 1
ATOM 1188 C CA . ASN A 1 269 ? 152.657 182.483 141.474 1.00 107.37 269 ASN A CA 1
ATOM 1189 C C . ASN A 1 269 ? 153.921 182.238 140.667 1.00 107.37 269 ASN A C 1
ATOM 1190 O O . ASN A 1 269 ? 154.605 183.194 140.284 1.00 107.37 269 ASN A O 1
ATOM 1195 N N . THR A 1 270 ? 154.270 180.981 140.418 1.00 108.36 270 THR A N 1
ATOM 1196 C CA . THR A 1 270 ? 155.550 180.736 139.770 1.00 108.36 270 THR A CA 1
ATOM 1197 C C . THR A 1 270 ? 155.599 181.350 138.374 1.00 108.36 270 THR A C 1
ATOM 1198 O O . THR A 1 270 ? 156.680 181.682 137.881 1.00 108.36 270 THR A O 1
ATOM 1202 N N . ILE A 1 271 ? 154.450 181.529 137.724 1.00 110.51 271 ILE A N 1
ATOM 1203 C CA . ILE A 1 271 ? 154.429 182.397 136.551 1.00 110.51 271 ILE A CA 1
ATOM 1204 C C . ILE A 1 271 ? 154.496 183.863 136.959 1.00 110.51 271 ILE A C 1
ATOM 1205 O O . ILE A 1 271 ? 155.233 184.653 136.354 1.00 110.51 271 ILE A O 1
ATOM 1210 N N . ARG A 1 272 ? 153.748 184.249 137.993 1.00 112.89 272 ARG A N 1
ATOM 1211 C CA . ARG A 1 272 ? 153.766 185.640 138.430 1.00 112.89 272 ARG A CA 1
ATOM 1212 C C . ARG A 1 272 ? 155.150 186.054 138.908 1.00 112.89 272 ARG A C 1
ATOM 1213 O O . ARG A 1 272 ? 155.515 187.233 138.823 1.00 112.89 272 ARG A O 1
ATOM 1221 N N . ASN A 1 273 ? 155.943 185.100 139.394 1.00 122.30 273 ASN A N 1
ATOM 1222 C CA . ASN A 1 273 ? 157.275 185.441 139.881 1.00 122.30 273 ASN A CA 1
ATOM 1223 C C . ASN A 1 273 ? 158.227 185.751 138.742 1.00 122.30 273 ASN A C 1
ATOM 1224 O O . ASN A 1 273 ? 159.254 186.394 138.959 1.00 122.30 273 ASN A O 1
ATOM 1229 N N . TYR A 1 274 ? 157.920 185.301 137.531 1.00 128.54 274 TYR A N 1
ATOM 1230 C CA . TYR A 1 274 ? 158.842 185.521 136.424 1.00 128.54 274 TYR A CA 1
ATOM 1231 C C . TYR A 1 274 ? 158.467 186.707 135.552 1.00 128.54 274 TYR A C 1
ATOM 1232 O O . TYR A 1 274 ? 159.144 186.959 134.551 1.00 128.54 274 TYR A O 1
ATOM 1241 N N . PHE A 1 275 ? 157.422 187.445 135.900 1.00 127.93 275 PHE A N 1
ATOM 1242 C CA . PHE A 1 275 ? 157.149 188.644 135.128 1.00 127.93 275 PHE A CA 1
ATOM 1243 C C . PHE A 1 275 ? 158.174 189.743 135.350 1.00 127.93 275 PHE A C 1
ATOM 1244 O O . PHE A 1 275 ? 158.139 190.740 134.623 1.00 127.93 275 PHE A O 1
ATOM 1252 N N . ASP A 1 276 ? 159.075 189.615 136.319 1.00 141.70 276 ASP A N 1
ATOM 1253 C CA . ASP A 1 276 ? 160.176 190.558 136.387 1.00 141.70 276 ASP A CA 1
ATOM 1254 C C . ASP A 1 276 ? 161.158 190.236 135.268 1.00 141.70 276 ASP A C 1
ATOM 1255 O O . ASP A 1 276 ? 161.046 189.227 134.573 1.00 141.70 276 ASP A O 1
ATOM 1260 N N . LEU A 1 277 ? 162.142 191.098 135.085 1.00 145.67 277 LEU A N 1
ATOM 1261 C CA . LEU A 1 277 ? 162.988 190.974 133.913 1.00 145.67 277 LEU A CA 1
ATOM 1262 C C . LEU A 1 277 ? 164.303 190.264 134.174 1.00 145.67 277 LEU A C 1
ATOM 1263 O O . LEU A 1 277 ? 164.751 189.489 133.325 1.00 145.67 277 LEU A O 1
ATOM 1268 N N . GLN A 1 278 ? 164.951 190.513 135.314 1.00 148.69 278 GLN A N 1
ATOM 1269 C CA . GLN A 1 278 ? 166.303 189.985 135.494 1.00 148.69 278 GLN A CA 1
ATOM 1270 C C . GLN A 1 278 ? 166.305 188.473 135.687 1.00 148.69 278 GLN A C 1
ATOM 1271 O O . GLN A 1 278 ? 167.205 187.792 135.188 1.00 148.69 278 GLN A O 1
ATOM 1277 N N . ARG A 1 279 ? 165.323 187.929 136.412 1.00 146.61 279 ARG A N 1
ATOM 1278 C CA . ARG A 1 279 ? 165.208 186.478 136.524 1.00 146.61 279 ARG A CA 1
ATOM 1279 C C . ARG A 1 279 ? 164.816 185.863 135.189 1.00 146.61 279 ARG A C 1
ATOM 1280 O O . ARG A 1 279 ? 165.243 184.751 134.858 1.00 146.61 279 ARG A O 1
ATOM 1288 N N . LEU A 1 280 ? 163.967 186.554 134.430 1.00 150.93 280 LEU A N 1
ATOM 1289 C CA . LEU A 1 280 ? 163.789 186.207 133.028 1.00 150.93 280 LEU A CA 1
ATOM 1290 C C . LEU A 1 280 ? 165.092 186.323 132.259 1.00 150.93 280 LEU A C 1
ATOM 1291 O O . LEU A 1 280 ? 165.468 185.397 131.536 1.00 150.93 280 LEU A O 1
ATOM 1296 N N . GLU A 1 281 ? 165.787 187.452 132.399 1.00 154.19 281 GLU A N 1
ATOM 1297 C CA . GLU A 1 281 ? 167.034 187.655 131.674 1.00 154.19 281 GLU A CA 1
ATOM 1298 C C . GLU A 1 281 ? 168.098 186.654 132.099 1.00 154.19 281 GLU A C 1
ATOM 1299 O O . GLU A 1 281 ? 168.829 186.138 131.249 1.00 154.19 281 GLU A O 1
ATOM 1301 N N . SER A 1 282 ? 168.198 186.357 133.397 1.00 157.31 282 SER A N 1
ATOM 1302 C CA . SER A 1 282 ? 169.179 185.373 133.840 1.00 157.31 282 SER A CA 1
ATOM 1303 C C . SER A 1 282 ? 168.961 184.036 133.153 1.00 157.31 282 SER A C 1
ATOM 1304 O O . SER A 1 282 ? 169.901 183.245 133.020 1.00 157.31 282 SER A O 1
ATOM 1307 N N . ILE A 1 283 ? 167.734 183.766 132.715 1.00 158.15 283 ILE A N 1
ATOM 1308 C CA . ILE A 1 283 ? 167.499 182.623 131.847 1.00 158.15 283 ILE A CA 1
ATOM 1309 C C . ILE A 1 283 ? 168.200 182.839 130.513 1.00 158.15 283 ILE A C 1
ATOM 1310 O O . ILE A 1 283 ? 168.705 181.896 129.896 1.00 158.15 283 ILE A O 1
ATOM 1315 N N . VAL A 1 284 ? 168.243 184.088 130.054 1.00 160.48 284 VAL A N 1
ATOM 1316 C CA . VAL A 1 284 ? 168.700 184.407 128.703 1.00 160.48 284 VAL A CA 1
ATOM 1317 C C . VAL A 1 284 ? 170.219 184.463 128.621 1.00 160.48 284 VAL A C 1
ATOM 1318 O O . VAL A 1 284 ? 170.839 183.678 127.900 1.00 160.48 284 VAL A O 1
ATOM 1322 N N . ILE A 1 285 ? 170.852 185.377 129.353 1.00 166.04 285 ILE A N 1
ATOM 1323 C CA . ILE A 1 285 ? 172.279 185.617 129.152 1.00 166.04 285 ILE A CA 1
ATOM 1324 C C . ILE A 1 285 ? 173.121 184.664 129.984 1.00 166.04 285 ILE A C 1
ATOM 1325 O O . ILE A 1 285 ? 174.145 184.152 129.521 1.00 166.04 285 ILE A O 1
ATOM 1330 N N . ASP A 1 286 ? 172.729 184.427 131.229 1.00 162.85 286 ASP A N 1
ATOM 1331 C CA . ASP A 1 286 ? 173.449 183.453 132.032 1.00 162.85 286 ASP A CA 1
ATOM 1332 C C . ASP A 1 286 ? 173.010 182.025 131.743 1.00 162.85 286 ASP A C 1
ATOM 1333 O O . ASP A 1 286 ? 173.722 181.090 132.125 1.00 162.85 286 ASP A O 1
ATOM 1338 N N . LYS A 1 287 ? 171.870 181.845 131.074 1.00 161.10 287 LYS A N 1
ATOM 1339 C CA . LYS A 1 287 ? 171.356 180.527 130.703 1.00 161.10 287 LYS A CA 1
ATOM 1340 C C . LYS A 1 287 ? 171.290 179.597 131.908 1.00 161.10 287 LYS A C 1
ATOM 1341 O O . LYS A 1 287 ? 171.641 178.420 131.830 1.00 161.10 287 LYS A O 1
ATOM 1347 N N . VAL A 1 288 ? 170.841 180.138 133.038 1.00 158.54 288 VAL A N 1
ATOM 1348 C CA . VAL A 1 288 ? 170.647 179.375 134.262 1.00 158.54 288 VAL A CA 1
ATOM 1349 C C . VAL A 1 288 ? 169.235 179.643 134.760 1.00 158.54 288 VAL A C 1
ATOM 1350 O O . VAL A 1 288 ? 168.650 180.690 134.492 1.00 158.54 288 VAL A O 1
ATOM 1354 N N . PHE A 1 289 ? 168.694 178.682 135.511 1.00 151.93 289 PHE A N 1
ATOM 1355 C CA . PHE A 1 289 ? 167.286 178.700 135.901 1.00 151.93 289 PHE A CA 1
ATOM 1356 C C . PHE A 1 289 ? 167.127 178.892 137.403 1.00 151.93 289 PHE A C 1
ATOM 1357 O O . PHE A 1 289 ? 167.295 177.935 138.175 1.00 151.93 289 PHE A O 1
ATOM 1365 N N . PRO A 1 290 ? 166.829 180.101 137.868 1.00 151.21 290 PRO A N 1
ATOM 1366 C CA . PRO A 1 290 ? 166.497 180.306 139.277 1.00 151.21 290 PRO A CA 1
ATOM 1367 C C . PRO A 1 290 ? 165.003 180.171 139.520 1.00 151.21 290 PRO A C 1
ATOM 1368 O O . PRO A 1 290 ? 164.173 180.406 138.639 1.00 151.21 290 PRO A O 1
ATOM 1372 N N . ARG A 1 291 ? 164.659 179.801 140.751 1.00 151.16 291 ARG A N 1
ATOM 1373 C CA . ARG A 1 291 ? 163.268 179.780 141.173 1.00 151.16 291 ARG A CA 1
ATOM 1374 C C . ARG A 1 291 ? 163.161 180.368 142.568 1.00 151.16 291 ARG A C 1
ATOM 1375 O O . ARG A 1 291 ? 164.118 180.930 143.107 1.00 151.16 291 ARG A O 1
ATOM 1383 N N . ASP A 1 292 ? 161.976 180.220 143.155 1.00 155.79 292 ASP A N 1
ATOM 1384 C CA . ASP A 1 292 ? 161.684 180.714 144.499 1.00 155.79 292 ASP A CA 1
ATOM 1385 C C . ASP A 1 292 ? 162.104 179.691 145.559 1.00 155.79 292 ASP A C 1
ATOM 1386 O O . ASP A 1 292 ? 161.321 179.237 146.394 1.00 155.79 292 ASP A O 1
ATOM 1391 N N . ASP A 1 293 ? 163.385 179.338 145.502 1.00 162.19 293 ASP A N 1
ATOM 1392 C CA . ASP A 1 293 ? 164.034 178.429 146.433 1.00 162.19 293 ASP A CA 1
ATOM 1393 C C . ASP A 1 293 ? 165.536 178.503 146.210 1.00 162.19 293 ASP A C 1
ATOM 1394 O O . ASP A 1 293 ? 165.991 179.040 145.197 1.00 162.19 293 ASP A O 1
ATOM 1399 N N . GLN A 1 294 ? 166.298 177.959 147.159 1.00 165.77 294 GLN A N 1
ATOM 1400 C CA . GLN A 1 294 ? 167.743 177.841 146.998 1.00 165.77 294 GLN A CA 1
ATOM 1401 C C . GLN A 1 294 ? 168.054 176.706 146.033 1.00 165.77 294 GLN A C 1
ATOM 1402 O O . GLN A 1 294 ? 167.903 175.532 146.384 1.00 165.77 294 GLN A O 1
ATOM 1404 N N . GLU A 1 295 ? 168.488 177.035 144.819 1.00 161.13 295 GLU A N 1
ATOM 1405 C CA . GLU A 1 295 ? 168.519 176.036 143.764 1.00 161.13 295 GLU A CA 1
ATOM 1406 C C . GLU A 1 295 ? 169.376 176.533 142.608 1.00 161.13 295 GLU A C 1
ATOM 1407 O O . GLU A 1 295 ? 169.652 177.730 142.493 1.00 161.13 295 GLU A O 1
ATOM 1413 N N . SER A 1 296 ? 169.798 175.597 141.754 1.00 160.49 296 SER A N 1
ATOM 1414 C CA . SER A 1 296 ? 170.569 175.908 140.546 1.00 160.49 296 SER A CA 1
ATOM 1415 C C . SER A 1 296 ? 170.095 174.971 139.434 1.00 160.49 296 SER A C 1
ATOM 1416 O O . SER A 1 296 ? 170.396 173.774 139.454 1.00 160.49 296 SER A O 1
ATOM 1419 N N . VAL A 1 297 ? 169.348 175.517 138.465 1.00 156.49 297 VAL A N 1
ATOM 1420 C CA . VAL A 1 297 ? 168.819 174.730 137.352 1.00 156.49 297 VAL A CA 1
ATOM 1421 C C . VAL A 1 297 ? 169.382 175.253 136.036 1.00 156.49 297 VAL A C 1
ATOM 1422 O O . VAL A 1 297 ? 169.600 176.459 135.869 1.00 156.49 297 VAL A O 1
ATOM 1426 N N . ASN A 1 298 ? 169.608 174.341 135.096 1.00 155.03 298 ASN A N 1
ATOM 1427 C CA . ASN A 1 298 ? 170.312 174.629 133.857 1.00 155.03 298 ASN A CA 1
ATOM 1428 C C . ASN A 1 298 ? 169.409 174.393 132.651 1.00 155.03 298 ASN A C 1
ATOM 1429 O O . ASN A 1 298 ? 168.649 173.425 132.602 1.00 155.03 298 ASN A O 1
ATOM 1434 N N . ILE A 1 299 ? 169.510 175.283 131.666 1.00 153.16 299 ILE A N 1
ATOM 1435 C CA . ILE A 1 299 ? 168.741 175.178 130.430 1.00 153.16 299 ILE A CA 1
ATOM 1436 C C . ILE A 1 299 ? 169.633 174.870 129.234 1.00 153.16 299 ILE A C 1
ATOM 1437 O O . ILE A 1 299 ? 169.177 174.948 128.084 1.00 153.16 299 ILE A O 1
ATOM 1442 N N . GLU A 1 300 ? 170.892 174.505 129.468 1.00 157.62 300 GLU A N 1
ATOM 1443 C CA . GLU A 1 300 ? 171.812 174.260 128.366 1.00 157.62 300 GLU A CA 1
ATOM 1444 C C . GLU A 1 300 ? 171.464 173.012 127.567 1.00 157.62 300 GLU A C 1
ATOM 1445 O O . GLU A 1 300 ? 171.521 173.048 126.335 1.00 157.62 300 GLU A O 1
ATOM 1451 N N . THR A 1 301 ? 171.101 171.918 128.231 1.00 158.93 301 THR A N 1
ATOM 1452 C CA . THR A 1 301 ? 170.783 170.672 127.546 1.00 158.93 301 THR A CA 1
ATOM 1453 C C . THR A 1 301 ? 169.428 170.703 126.851 1.00 158.93 301 THR A C 1
ATOM 1454 O O . THR A 1 301 ? 169.183 169.881 125.963 1.00 158.93 301 THR A O 1
ATOM 1458 N N . ILE A 1 302 ? 168.556 171.625 127.230 1.00 154.99 302 ILE A N 1
ATOM 1459 C CA . ILE A 1 302 ? 167.210 171.695 126.656 1.00 154.99 302 ILE A CA 1
ATOM 1460 C C . ILE A 1 302 ? 167.312 172.141 125.203 1.00 154.99 302 ILE A C 1
ATOM 1461 O O . ILE A 1 302 ? 168.146 173.006 124.884 1.00 154.99 302 ILE A O 1
ATOM 1466 N N . PRO A 1 303 ? 166.518 171.581 124.294 1.00 161.42 303 PRO A N 1
ATOM 1467 C CA . PRO A 1 303 ? 166.586 171.998 122.891 1.00 161.42 303 PRO A CA 1
ATOM 1468 C C . PRO A 1 303 ? 166.315 173.483 122.744 1.00 161.42 303 PRO A C 1
ATOM 1469 O O . PRO A 1 303 ? 165.630 174.114 123.547 1.00 161.42 303 PRO A O 1
ATOM 1473 N N . LYS A 1 304 ? 166.885 174.039 121.684 1.00 163.51 304 LYS A N 1
ATOM 1474 C CA . LYS A 1 304 ? 166.804 175.472 121.474 1.00 163.51 304 LYS A CA 1
ATOM 1475 C C . LYS A 1 304 ? 165.488 175.897 120.851 1.00 163.51 304 LYS A C 1
ATOM 1476 O O . LYS A 1 304 ? 165.291 177.087 120.606 1.00 163.51 304 LYS A O 1
ATOM 1482 N N . LEU A 1 305 ? 164.575 174.962 120.601 1.00 159.90 305 LEU A N 1
ATOM 1483 C CA . LEU A 1 305 ? 163.252 175.370 120.159 1.00 159.90 305 LEU A CA 1
ATOM 1484 C C . LEU A 1 305 ? 162.517 176.151 121.237 1.00 159.90 305 LEU A C 1
ATOM 1485 O O . LEU A 1 305 ? 161.516 176.807 120.934 1.00 159.90 305 LEU A O 1
ATOM 1490 N N . VAL A 1 306 ? 163.006 176.129 122.477 1.00 160.76 306 VAL A N 1
ATOM 1491 C CA . VAL A 1 306 ? 162.298 176.771 123.577 1.00 160.76 306 VAL A CA 1
ATOM 1492 C C . VAL A 1 306 ? 162.957 178.054 124.091 1.00 160.76 306 VAL A C 1
ATOM 1493 O O . VAL A 1 306 ? 162.242 179.022 124.387 1.00 160.76 306 VAL A O 1
ATOM 1497 N N . THR A 1 307 ? 164.282 178.100 124.204 1.00 160.83 307 THR A N 1
ATOM 1498 C CA . THR A 1 307 ? 164.924 179.304 124.710 1.00 160.83 307 THR A CA 1
ATOM 1499 C C . THR A 1 307 ? 164.886 180.444 123.714 1.00 160.83 307 THR A C 1
ATOM 1500 O O . THR A 1 307 ? 164.848 181.609 124.122 1.00 160.83 307 THR A O 1
ATOM 1504 N N . ASP A 1 308 ? 164.886 180.131 122.431 1.00 164.25 308 ASP A N 1
ATOM 1505 C CA . ASP A 1 308 ? 165.047 181.103 121.360 1.00 164.25 308 ASP A CA 1
ATOM 1506 C C . ASP A 1 308 ? 163.984 182.201 121.360 1.00 164.25 308 ASP A C 1
ATOM 1507 O O . ASP A 1 308 ? 164.344 183.381 121.273 1.00 164.25 308 ASP A O 1
ATOM 1512 N N . PRO A 1 309 ? 162.684 181.882 121.448 1.00 162.88 309 PRO A N 1
ATOM 1513 C CA . PRO A 1 309 ? 161.685 182.955 121.334 1.00 162.88 309 PRO A CA 1
ATOM 1514 C C . PRO A 1 309 ? 161.857 184.047 122.370 1.00 162.88 309 PRO A C 1
ATOM 1515 O O . PRO A 1 309 ? 161.693 185.229 122.042 1.00 162.88 309 PRO A O 1
ATOM 1519 N N . LEU A 1 310 ? 162.199 183.692 123.607 1.00 159.95 310 LEU A N 1
ATOM 1520 C CA . LEU A 1 310 ? 162.433 184.719 124.611 1.00 159.95 310 LEU A CA 1
ATOM 1521 C C . LEU A 1 310 ? 163.760 185.420 124.376 1.00 159.95 310 LEU A C 1
ATOM 1522 O O . LEU A 1 310 ? 163.840 186.646 124.506 1.00 159.95 310 LEU A O 1
ATOM 1527 N N . ARG A 1 311 ? 164.800 184.664 124.019 1.00 164.28 311 ARG A N 1
ATOM 1528 C CA . ARG A 1 311 ? 166.098 185.268 123.739 1.00 164.28 311 ARG A CA 1
ATOM 1529 C C . ARG A 1 311 ? 165.968 186.406 122.740 1.00 164.28 311 ARG A C 1
ATOM 1530 O O . ARG A 1 311 ? 166.616 187.449 122.881 1.00 164.28 311 ARG A O 1
ATOM 1538 N N . ASN A 1 312 ? 165.121 186.222 121.734 1.00 164.00 312 ASN A N 1
ATOM 1539 C CA . ASN A 1 312 ? 164.965 187.232 120.702 1.00 164.00 312 ASN A CA 1
ATOM 1540 C C . ASN A 1 312 ? 163.902 188.259 121.075 1.00 164.00 312 ASN A C 1
ATOM 1541 O O . ASN A 1 312 ? 163.718 189.246 120.357 1.00 164.00 312 ASN A O 1
ATOM 1546 N N . TYR A 1 313 ? 163.188 188.046 122.183 1.00 159.71 313 TYR A N 1
ATOM 1547 C CA . TYR A 1 313 ? 162.196 189.029 122.605 1.00 159.71 313 TYR A CA 1
ATOM 1548 C C . TYR A 1 313 ? 162.839 190.308 123.125 1.00 159.71 313 TYR A C 1
ATOM 1549 O O . TYR A 1 313 ? 162.627 191.376 122.550 1.00 159.71 313 TYR A O 1
ATOM 1558 N N . LEU A 1 314 ? 163.626 190.235 124.205 1.00 165.67 314 LEU A N 1
ATOM 1559 C CA . LEU A 1 314 ? 164.327 191.436 124.660 1.00 165.67 314 LEU A CA 1
ATOM 1560 C C . LEU A 1 314 ? 165.018 192.163 123.521 1.00 165.67 314 LEU A C 1
ATOM 1561 O O . LEU A 1 314 ? 165.110 193.394 123.549 1.00 165.67 314 LEU A O 1
ATOM 1566 N N . ASN A 1 315 ? 165.481 191.427 122.512 1.00 165.96 315 ASN A N 1
ATOM 1567 C CA . ASN A 1 315 ? 166.144 192.042 121.375 1.00 165.96 315 ASN A CA 1
ATOM 1568 C C . ASN A 1 315 ? 165.187 192.914 120.579 1.00 165.96 315 ASN A C 1
ATOM 1569 O O . ASN A 1 315 ? 165.624 193.862 119.921 1.00 165.96 315 ASN A O 1
ATOM 1574 N N . THR A 1 316 ? 163.888 192.629 120.622 1.00 163.68 316 THR A N 1
ATOM 1575 C CA . THR A 1 316 ? 162.942 193.488 119.923 1.00 163.68 316 THR A CA 1
ATOM 1576 C C . THR A 1 316 ? 162.450 194.633 120.798 1.00 163.68 316 THR A C 1
ATOM 1577 O O . THR A 1 316 ? 161.576 195.395 120.372 1.00 163.68 316 THR A O 1
ATOM 1581 N N . LEU A 1 317 ? 162.979 194.765 122.007 1.00 166.95 317 LEU A N 1
ATOM 1582 C CA . LEU A 1 317 ? 162.731 195.944 122.815 1.00 166.95 317 LEU A CA 1
ATOM 1583 C C . LEU A 1 317 ? 163.630 197.089 122.362 1.00 166.95 317 LEU A C 1
ATOM 1584 O O . LEU A 1 317 ? 164.671 196.861 121.742 1.00 166.95 317 LEU A O 1
ATOM 1589 N N . PRO A 1 318 ? 163.245 198.341 122.661 1.00 170.06 318 PRO A N 1
ATOM 1590 C CA . PRO A 1 318 ? 164.016 199.496 122.176 1.00 170.06 318 PRO A CA 1
ATOM 1591 C C . PRO A 1 318 ? 165.492 199.507 122.557 1.00 170.06 318 PRO A C 1
ATOM 1592 O O . PRO A 1 318 ? 166.309 200.072 121.823 1.00 170.06 318 PRO A O 1
ATOM 1596 N N . GLY A 1 319 ? 165.855 198.917 123.692 1.00 176.94 319 GLY A N 1
ATOM 1597 C CA . GLY A 1 319 ? 167.242 198.951 124.120 1.00 176.94 319 GLY A CA 1
ATOM 1598 C C . GLY A 1 319 ? 167.795 197.655 124.674 1.00 176.94 319 GLY A C 1
ATOM 1599 O O . GLY A 1 319 ? 167.059 196.854 125.257 1.00 176.94 319 GLY A O 1
ATOM 1600 N N . TYR A 1 320 ? 169.090 197.427 124.491 1.00 175.26 320 TYR A N 1
ATOM 1601 C CA . TYR A 1 320 ? 169.754 196.298 125.116 1.00 175.26 320 TYR A CA 1
ATOM 1602 C C . TYR A 1 320 ? 171.209 196.650 125.406 1.00 175.26 320 TYR A C 1
ATOM 1603 O O . TYR A 1 320 ? 171.893 197.243 124.568 1.00 175.26 320 TYR A O 1
ATOM 1612 N N . ASN A 1 321 ? 171.670 196.293 126.612 1.00 182.86 321 ASN A N 1
ATOM 1613 C CA . ASN A 1 321 ? 173.082 196.320 126.993 1.00 182.86 321 ASN A CA 1
ATOM 1614 C C . ASN A 1 321 ? 173.579 194.896 127.165 1.00 182.86 321 ASN A C 1
ATOM 1615 O O . ASN A 1 321 ? 173.221 194.224 128.136 1.00 182.86 321 ASN A O 1
ATOM 1620 N N . LYS A 1 322 ? 174.437 194.462 126.247 1.00 178.91 322 LYS A N 1
ATOM 1621 C CA . LYS A 1 322 ? 174.715 193.041 126.103 1.00 178.91 322 LYS A CA 1
ATOM 1622 C C . LYS A 1 322 ? 175.365 192.433 127.338 1.00 178.91 322 LYS A C 1
ATOM 1623 O O . LYS A 1 322 ? 175.110 191.266 127.651 1.00 178.91 322 LYS A O 1
ATOM 1629 N N . GLU A 1 323 ? 176.202 193.184 128.048 1.00 181.26 323 GLU A N 1
ATOM 1630 C CA . GLU A 1 323 ? 176.922 192.577 129.159 1.00 181.26 323 GLU A CA 1
ATOM 1631 C C . GLU A 1 323 ? 176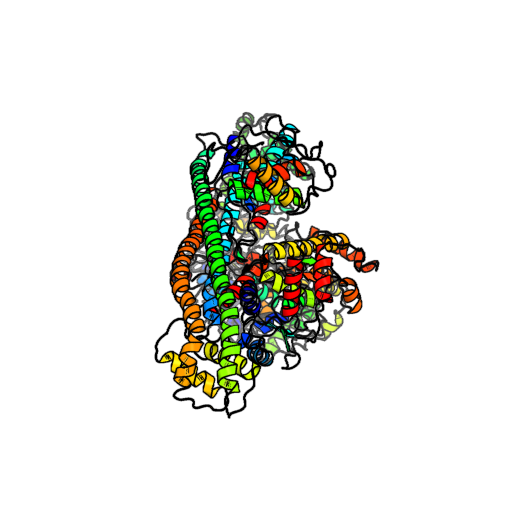.051 192.502 130.408 1.00 181.26 323 GLU A C 1
ATOM 1632 O O . GLU A 1 323 ? 175.697 191.409 130.862 1.00 181.26 323 GLU A O 1
ATOM 1638 N N . LYS A 1 324 ? 175.675 193.653 130.961 1.00 182.52 324 LYS A N 1
ATOM 1639 C CA . LYS A 1 324 ? 175.084 193.732 132.291 1.00 182.52 324 LYS A CA 1
ATOM 1640 C C . LYS A 1 324 ? 173.653 194.234 132.220 1.00 182.52 324 LYS A C 1
ATOM 1641 O O . LYS A 1 324 ? 173.197 194.780 131.213 1.00 182.52 324 LYS A O 1
ATOM 1647 N N . LYS A 1 325 ? 172.953 194.041 133.327 1.00 183.66 325 LYS A N 1
ATOM 1648 C CA . LYS A 1 325 ? 171.547 194.379 133.399 1.00 183.66 325 LYS A CA 1
ATOM 1649 C C . LYS A 1 325 ? 171.301 195.727 134.060 1.00 183.66 325 LYS A C 1
ATOM 1650 O O . LYS A 1 325 ? 170.229 196.307 133.866 1.00 183.66 325 LYS A O 1
ATOM 1656 N N . GLY A 1 326 ? 172.268 196.243 134.822 1.00 184.98 326 GLY A N 1
ATOM 1657 C CA . GLY A 1 326 ? 172.063 197.506 135.509 1.00 184.98 326 GLY A CA 1
ATOM 1658 C C . GLY A 1 326 ? 171.793 198.659 134.566 1.00 184.98 326 GLY A C 1
ATOM 1659 O O . GLY A 1 326 ? 171.112 199.620 134.934 1.00 184.98 326 GLY A O 1
ATOM 1660 N N . LYS A 1 327 ? 172.321 198.585 133.346 1.00 182.53 327 LYS A N 1
ATOM 1661 C CA . LYS A 1 327 ? 172.124 199.649 132.370 1.00 182.53 327 LYS A CA 1
ATOM 1662 C C . LYS A 1 327 ? 170.860 199.434 131.548 1.00 182.53 327 LYS A C 1
ATOM 1663 O O . LYS A 1 327 ? 170.070 200.365 131.354 1.00 182.53 327 LYS A O 1
ATOM 1669 N N . GLN A 1 328 ? 170.656 198.211 131.062 1.00 182.25 328 GLN A N 1
ATOM 1670 C CA . GLN A 1 328 ? 169.653 197.977 130.034 1.00 182.25 328 GLN A CA 1
ATOM 1671 C C . GLN A 1 328 ? 168.234 197.979 130.569 1.00 182.25 328 GLN A C 1
ATOM 1672 O O . GLN A 1 328 ? 167.299 198.165 129.785 1.00 182.25 328 GLN A O 1
ATOM 1678 N N . VAL A 1 329 ? 168.045 197.760 131.868 1.00 179.87 329 VAL A N 1
ATOM 1679 C CA . VAL A 1 329 ? 166.693 197.814 132.408 1.00 179.87 329 VAL A CA 1
ATOM 1680 C C . VAL A 1 329 ? 166.081 199.195 132.181 1.00 179.87 329 VAL A C 1
ATOM 1681 O O . VAL A 1 329 ? 164.969 199.312 131.654 1.00 179.87 329 VAL A O 1
ATOM 1685 N N . SER A 1 330 ? 166.817 200.262 132.504 1.00 178.43 330 SER A N 1
ATOM 1686 C CA . SER A 1 330 ? 166.321 201.607 132.237 1.00 178.43 330 SER A CA 1
ATOM 1687 C C . SER A 1 330 ? 166.172 201.863 130.748 1.00 178.43 330 SER A C 1
ATOM 1688 O O . SER A 1 330 ? 165.423 202.762 130.355 1.00 178.43 330 SER A O 1
ATOM 1691 N N . GLN A 1 331 ? 166.869 201.090 129.918 1.00 176.43 331 GLN A N 1
ATOM 1692 C CA . GLN A 1 331 ? 166.662 201.163 128.480 1.00 176.43 331 GLN A CA 1
ATOM 1693 C C . GLN A 1 331 ? 165.337 200.526 128.077 1.00 176.43 331 GLN A C 1
ATOM 1694 O O . GLN A 1 331 ? 164.831 200.786 126.979 1.00 176.43 331 GLN A O 1
ATOM 1700 N N . VAL A 1 332 ? 164.765 199.688 128.950 1.00 173.04 332 VAL A N 1
ATOM 1701 C CA . VAL A 1 332 ? 163.611 198.866 128.590 1.00 173.04 332 VAL A CA 1
ATOM 1702 C C . VAL A 1 332 ? 162.475 198.957 129.607 1.00 173.04 332 VAL A C 1
ATOM 1703 O O . VAL A 1 332 ? 161.309 198.719 129.266 1.00 173.04 332 VAL A O 1
ATOM 1707 N N . LEU A 1 333 ? 162.789 199.339 130.851 1.00 169.69 333 LEU A N 1
ATOM 1708 C CA . LEU A 1 333 ? 161.761 199.330 131.890 1.00 169.69 333 LEU A CA 1
ATOM 1709 C C . LEU A 1 333 ? 160.634 200.305 131.574 1.00 169.69 333 LEU A C 1
ATOM 1710 O O . LEU A 1 333 ? 159.564 200.234 132.186 1.00 169.69 333 LEU A O 1
ATOM 1715 N N . GLU A 1 334 ? 160.860 201.228 130.638 1.00 165.96 334 GLU A N 1
ATOM 1716 C CA . GLU A 1 334 ? 159.768 202.051 130.135 1.00 165.96 334 GLU A CA 1
ATOM 1717 C C . GLU A 1 334 ? 158.788 201.224 129.318 1.00 165.96 334 GLU A C 1
ATOM 1718 O O . GLU A 1 334 ? 157.572 201.425 129.410 1.00 165.96 334 GLU A O 1
ATOM 1724 N N . GLN A 1 335 ? 159.292 200.298 128.505 1.00 156.36 335 GLN A N 1
ATOM 1725 C CA . GLN A 1 335 ? 158.404 199.548 127.628 1.00 156.36 335 GLN A CA 1
ATOM 1726 C C . GLN A 1 335 ? 158.062 198.191 128.222 1.00 156.36 335 GLN A C 1
ATOM 1727 O O . GLN A 1 335 ? 156.996 197.634 127.939 1.00 156.36 335 GLN A O 1
ATOM 1733 N N . HIS A 1 336 ? 158.949 197.648 129.056 1.00 151.00 336 HIS A N 1
ATOM 1734 C CA . HIS A 1 336 ? 158.622 196.426 129.780 1.00 151.00 336 HIS A CA 1
ATOM 1735 C C . HIS A 1 336 ? 157.365 196.606 130.616 1.00 151.00 336 HIS A C 1
ATOM 1736 O O . HIS A 1 336 ? 156.462 195.762 130.584 1.00 151.00 336 HIS A O 1
ATOM 1743 N N . GLY A 1 337 ? 157.285 197.712 131.354 1.00 148.71 337 GLY A N 1
ATOM 1744 C CA . GLY A 1 337 ? 156.118 197.956 132.180 1.00 148.71 337 GLY A CA 1
ATOM 1745 C C . GLY A 1 337 ? 154.853 198.140 131.369 1.00 148.71 337 GLY A C 1
ATOM 1746 O O . GLY A 1 337 ? 153.814 197.564 131.690 1.00 148.71 337 GLY A O 1
ATOM 1747 N N . PHE A 1 338 ? 154.925 198.923 130.295 1.00 147.93 338 PHE A N 1
ATOM 1748 C CA . PHE A 1 338 ? 153.715 199.236 129.547 1.00 147.93 338 PHE A CA 1
ATOM 1749 C C . PHE A 1 338 ? 153.200 198.043 128.751 1.00 147.93 338 PHE A C 1
ATOM 1750 O O . PHE A 1 338 ? 152.107 198.115 128.177 1.00 147.93 338 PHE A O 1
ATOM 1758 N N . ILE A 1 339 ? 153.957 196.951 128.683 1.00 145.99 339 ILE A N 1
ATOM 1759 C CA . ILE A 1 339 ? 153.492 195.776 127.956 1.00 145.99 339 ILE A CA 1
ATOM 1760 C C . ILE A 1 339 ? 153.095 194.624 128.870 1.00 145.99 339 ILE A C 1
ATOM 1761 O O . ILE A 1 339 ? 152.126 193.913 128.563 1.00 145.99 339 ILE A O 1
ATOM 1766 N N . THR A 1 340 ? 153.783 194.437 129.992 1.00 140.93 340 THR A N 1
ATOM 1767 C CA . THR A 1 340 ? 153.452 193.377 130.934 1.00 140.93 340 THR A CA 1
ATOM 1768 C C . THR A 1 340 ? 152.421 193.822 131.965 1.00 140.93 340 THR A C 1
ATOM 1769 O O . THR A 1 340 ? 152.054 193.030 132.840 1.00 140.93 340 THR A O 1
ATOM 1773 N N . MET A 1 341 ? 151.929 195.060 131.870 1.00 134.76 341 MET A N 1
ATOM 1774 C CA . MET A 1 341 ? 151.198 195.656 132.984 1.00 134.76 341 MET A CA 1
ATOM 1775 C C . MET A 1 341 ? 149.872 194.955 133.249 1.00 134.76 341 MET A C 1
ATOM 1776 O O . MET A 1 341 ? 149.567 194.631 134.403 1.00 134.76 341 MET A O 1
ATOM 1781 N N . GLN A 1 342 ? 149.072 194.699 132.211 1.00 125.42 342 GLN A N 1
ATOM 1782 C CA . GLN A 1 342 ? 147.745 194.144 132.461 1.00 125.42 342 GLN A CA 1
ATOM 1783 C C . GLN A 1 342 ? 147.836 192.746 133.048 1.00 125.42 342 GLN A C 1
ATOM 1784 O O . GLN A 1 342 ? 146.968 192.330 133.824 1.00 125.42 342 GLN A O 1
ATOM 1790 N N . LEU A 1 343 ? 148.891 192.011 132.707 1.00 126.79 343 LEU A N 1
ATOM 1791 C CA . LEU A 1 343 ? 149.003 190.645 133.196 1.00 126.79 343 LEU A CA 1
ATOM 1792 C C . LEU A 1 343 ? 149.533 190.601 134.624 1.00 126.79 343 LEU A C 1
ATOM 1793 O O . LEU A 1 343 ? 148.970 189.896 135.471 1.00 126.79 343 LEU A O 1
ATOM 1798 N N . VAL A 1 344 ? 150.608 191.339 134.918 1.00 125.07 344 VAL A N 1
ATOM 1799 C CA . VAL A 1 344 ? 151.169 191.265 136.266 1.00 125.07 344 VAL A CA 1
ATOM 1800 C C . VAL A 1 344 ? 150.218 191.867 137.288 1.00 125.07 344 VAL A C 1
ATOM 1801 O O . VAL A 1 344 ? 150.291 191.529 138.474 1.00 125.07 344 VAL A O 1
ATOM 1805 N N . ARG A 1 345 ? 149.327 192.767 136.868 1.00 122.89 345 ARG A N 1
ATOM 1806 C CA . ARG A 1 345 ? 148.242 193.170 137.756 1.00 122.89 345 ARG A CA 1
ATOM 1807 C C . ARG A 1 345 ? 147.161 192.098 137.803 1.00 122.89 345 ARG A C 1
ATOM 1808 O O . ARG A 1 345 ? 146.580 191.839 138.863 1.00 122.89 345 ARG A O 1
ATOM 1816 N N . SER A 1 346 ? 146.902 191.443 136.670 1.00 115.67 346 SER A N 1
ATOM 1817 C CA . SER A 1 346 ? 145.969 190.326 136.669 1.00 115.67 346 SER A CA 1
ATOM 1818 C C . SER A 1 346 ? 146.465 189.211 137.574 1.00 115.67 346 SER A C 1
ATOM 1819 O O . SER A 1 346 ? 145.699 188.664 138.373 1.00 115.67 346 SER A O 1
ATOM 1822 N N . PHE A 1 347 ? 147.752 188.881 137.481 1.00 115.09 347 PHE A N 1
ATOM 1823 C CA . PHE A 1 347 ? 148.311 187.832 138.321 1.00 115.09 347 PHE A CA 1
ATOM 1824 C C . PHE A 1 347 ? 148.432 188.280 139.772 1.00 115.09 347 PHE A C 1
ATOM 1825 O O . PHE A 1 347 ? 148.434 187.443 140.681 1.00 115.09 347 PHE A O 1
ATOM 1833 N N . SER A 1 348 ? 148.534 189.588 140.010 1.00 114.01 348 SER A N 1
ATOM 1834 C CA . SER A 1 348 ? 148.699 190.075 141.374 1.00 114.01 348 SER A CA 1
ATOM 1835 C C . SER A 1 348 ? 147.503 189.718 142.239 1.00 114.01 348 SER A C 1
ATOM 1836 O O . SER A 1 348 ? 147.669 189.205 143.349 1.00 114.01 348 SER A O 1
ATOM 1839 N N . SER A 1 349 ? 146.289 189.983 141.753 1.00 107.53 349 SER A N 1
ATOM 1840 C CA . SER A 1 349 ? 145.101 189.692 142.547 1.00 107.53 349 SER A CA 1
ATOM 1841 C C . SER A 1 349 ? 144.960 188.198 142.778 1.00 107.53 349 SER A C 1
ATOM 1842 O O . SER A 1 349 ? 144.622 187.755 143.880 1.00 107.53 349 SER A O 1
ATOM 1845 N N . LEU A 1 350 ? 145.237 187.401 141.750 1.00 100.20 350 LEU A N 1
ATOM 1846 C CA . LEU A 1 350 ? 144.830 186.006 141.781 1.00 100.20 350 LEU A CA 1
ATOM 1847 C C . LEU A 1 350 ? 145.672 185.175 142.732 1.00 100.20 350 LEU A C 1
ATOM 1848 O O . LEU A 1 350 ? 145.227 184.112 143.169 1.00 100.20 350 LEU A O 1
ATOM 1853 N N . ALA A 1 351 ? 146.882 185.613 143.056 1.00 98.71 351 ALA A N 1
ATOM 1854 C CA . ALA A 1 351 ? 147.808 184.743 143.764 1.00 98.71 351 ALA A CA 1
ATOM 1855 C C . ALA A 1 351 ? 147.919 185.039 145.250 1.00 98.71 351 ALA A C 1
ATOM 1856 O O . ALA A 1 351 ? 148.523 184.242 145.973 1.00 98.71 351 ALA A O 1
ATOM 1858 N N . ASP A 1 352 ? 147.359 186.148 145.721 1.00 98.04 352 ASP A N 1
ATOM 1859 C CA . ASP A 1 352 ? 147.481 186.565 147.112 1.00 98.04 352 ASP A CA 1
ATOM 1860 C C . ASP A 1 352 ? 146.146 186.808 147.799 1.00 98.04 352 ASP A C 1
ATOM 1861 O O . ASP A 1 352 ? 146.048 186.660 149.017 1.00 98.04 352 ASP A O 1
ATOM 1866 N N . THR A 1 353 ? 145.115 187.187 147.046 1.00 92.43 353 THR A N 1
ATOM 1867 C CA . THR A 1 353 ? 143.772 187.292 147.604 1.00 92.43 353 THR A CA 1
ATOM 1868 C C . THR A 1 353 ? 143.120 185.922 147.751 1.00 92.43 353 THR A C 1
ATOM 1869 O O . THR A 1 353 ? 142.094 185.787 148.425 1.00 92.43 353 THR A O 1
ATOM 1873 N N . TYR A 1 354 ? 143.684 184.906 147.114 1.00 78.47 354 TYR A N 1
ATOM 1874 C CA . TYR A 1 354 ? 143.152 183.551 147.147 1.00 78.47 354 TYR A CA 1
ATOM 1875 C C . TYR A 1 354 ? 144.324 182.583 147.199 1.00 78.47 354 TYR A C 1
ATOM 1876 O O . TYR A 1 354 ? 144.810 182.127 146.164 1.00 78.47 354 TYR A O 1
ATOM 1885 N N . GLY A 1 355 ? 144.786 182.267 148.396 1.00 73.41 355 GLY A N 1
ATOM 1886 C CA . GLY A 1 355 ? 145.915 181.379 148.522 1.00 73.41 355 GLY A CA 1
ATOM 1887 C C . GLY A 1 355 ? 145.464 180.002 148.928 1.00 73.41 355 GLY A C 1
ATOM 1888 O O . GLY A 1 355 ? 146.261 179.065 148.989 1.00 73.41 355 GLY A O 1
ATOM 1889 N N . HIS A 1 356 ? 144.179 179.871 149.229 1.00 73.32 356 HIS A N 1
ATOM 1890 C CA . HIS A 1 356 ? 143.584 178.583 149.540 1.00 73.32 356 HIS A CA 1
ATOM 1891 C C . HIS A 1 356 ? 142.786 178.033 148.375 1.00 73.32 356 HIS A C 1
ATOM 1892 O O . HIS A 1 356 ? 141.976 177.127 148.563 1.00 73.32 356 HIS A O 1
ATOM 1899 N N . ILE A 1 357 ? 142.974 178.591 147.186 1.00 64.38 357 ILE A N 1
ATOM 1900 C CA . ILE A 1 357 ? 142.377 178.063 145.978 1.00 64.38 357 ILE A CA 1
ATOM 1901 C C . ILE A 1 357 ? 143.422 177.640 144.959 1.00 64.38 357 ILE A C 1
ATOM 1902 O O . ILE A 1 357 ? 143.334 176.531 144.427 1.00 64.38 357 ILE A O 1
ATOM 1907 N N . ILE A 1 358 ? 144.422 178.467 144.693 1.00 70.11 358 ILE A N 1
ATOM 1908 C CA . ILE A 1 358 ? 145.235 178.341 143.502 1.00 70.11 358 ILE A CA 1
ATOM 1909 C C . ILE A 1 358 ? 146.653 177.898 143.830 1.00 70.11 358 ILE A C 1
ATOM 1910 O O . ILE A 1 358 ? 147.408 177.515 142.938 1.00 70.11 358 ILE A O 1
ATOM 1915 N N . ARG A 1 359 ? 147.018 177.876 145.098 1.00 82.11 359 ARG A N 1
ATOM 1916 C CA . ARG A 1 359 ? 148.363 177.447 145.450 1.00 82.11 359 ARG A CA 1
ATOM 1917 C C . ARG A 1 359 ? 148.488 175.935 145.557 1.00 82.11 359 ARG A C 1
ATOM 1918 O O . ARG A 1 359 ? 149.384 175.442 146.248 1.00 82.11 359 ARG A O 1
ATOM 1926 N N . THR A 1 360 ? 147.604 175.186 144.912 1.00 76.18 360 THR A N 1
ATOM 1927 C CA . THR A 1 360 ? 147.652 173.739 144.995 1.00 76.18 360 THR A CA 1
ATOM 1928 C C . THR A 1 360 ? 148.432 173.147 143.826 1.00 76.18 360 THR A C 1
ATOM 1929 O O . THR A 1 360 ? 148.952 173.847 142.956 1.00 76.18 360 THR A O 1
ATOM 1933 N N . ASN A 1 361 ? 148.507 171.822 143.820 1.00 81.07 361 ASN A N 1
ATOM 1934 C CA . ASN A 1 361 ? 149.190 171.056 142.792 1.00 81.07 361 ASN A CA 1
ATOM 1935 C C . ASN A 1 361 ? 148.230 170.159 142.023 1.00 81.07 361 ASN A C 1
ATOM 1936 O O . ASN A 1 361 ? 148.281 170.097 140.795 1.00 81.07 361 ASN A O 1
ATOM 1941 N N . LEU A 1 362 ? 147.369 169.436 142.725 1.00 68.62 362 LEU A N 1
ATOM 1942 C CA . LEU A 1 362 ? 146.407 168.534 142.105 1.00 68.62 362 LEU A CA 1
ATOM 1943 C C . LEU A 1 362 ? 145.032 169.138 142.303 1.00 68.62 362 LEU A C 1
ATOM 1944 O O . LEU A 1 362 ? 144.422 168.985 143.357 1.00 68.62 362 LEU A O 1
ATOM 1949 N N . ALA A 1 363 ? 144.550 169.840 141.298 1.00 62.00 363 ALA A N 1
ATOM 1950 C CA . ALA A 1 363 ? 143.272 170.505 141.433 1.00 62.00 363 ALA A CA 1
ATOM 1951 C C . ALA A 1 363 ? 142.187 169.481 141.656 1.00 62.00 363 ALA A C 1
ATOM 1952 O O . ALA A 1 363 ? 142.053 168.536 140.884 1.00 62.00 363 ALA A O 1
ATOM 1954 N N . GLU A 1 364 ? 141.406 169.661 142.708 1.00 62.24 364 GLU A N 1
ATOM 1955 C CA . GLU A 1 364 ? 140.206 168.856 142.804 1.00 62.24 364 GLU A CA 1
ATOM 1956 C C . GLU A 1 364 ? 139.297 169.117 141.620 1.00 62.24 364 GLU A C 1
ATOM 1957 O O . GLU A 1 364 ? 138.677 168.190 141.095 1.00 62.24 364 GLU A O 1
ATOM 1963 N N . VAL A 1 365 ? 139.226 170.356 141.157 1.00 58.04 365 VAL A N 1
ATOM 1964 C CA . VAL A 1 365 ? 138.382 170.706 140.025 1.00 58.04 365 VAL A CA 1
ATOM 1965 C C . VAL A 1 365 ? 139.268 171.120 138.859 1.00 58.04 365 VAL A C 1
ATOM 1966 O O . VAL A 1 365 ? 139.904 172.175 138.893 1.00 58.04 365 VAL A O 1
ATOM 1970 N N . ASP A 1 366 ? 139.335 170.274 137.841 1.00 67.67 366 ASP A N 1
ATOM 1971 C CA . ASP A 1 366 ? 140.021 170.607 136.604 1.00 67.67 366 ASP A CA 1
ATOM 1972 C C . ASP A 1 366 ? 139.057 170.353 135.462 1.00 67.67 366 ASP A C 1
ATOM 1973 O O . ASP A 1 366 ? 138.476 169.272 135.352 1.00 67.67 366 ASP A O 1
ATOM 1978 N N . PHE A 1 367 ? 138.897 171.347 134.606 1.00 64.32 367 PHE A N 1
ATOM 1979 C CA . PHE A 1 367 ? 137.694 171.404 133.803 1.00 64.32 367 PHE A CA 1
ATOM 1980 C C . PHE A 1 367 ? 137.634 170.358 132.716 1.00 64.32 367 PHE A C 1
ATOM 1981 O O . PHE A 1 367 ? 136.550 170.137 132.175 1.00 64.32 367 PHE A O 1
ATOM 1989 N N . LYS A 1 368 ? 138.739 169.704 132.378 1.00 66.25 368 LYS A N 1
ATOM 1990 C CA . LYS A 1 368 ? 138.588 168.602 131.440 1.00 66.25 368 LYS A CA 1
ATOM 1991 C C . LYS A 1 368 ? 137.734 167.507 132.046 1.00 66.25 368 LYS A C 1
ATOM 1992 O O . LYS A 1 368 ? 136.874 166.939 131.369 1.00 66.25 368 LYS A O 1
ATOM 1998 N N . ASP A 1 369 ? 137.956 167.212 133.324 1.00 61.69 369 ASP A N 1
ATOM 1999 C CA . ASP A 1 369 ? 137.087 166.290 134.041 1.00 61.69 369 ASP A CA 1
ATOM 2000 C C . ASP A 1 369 ? 135.667 166.800 134.137 1.00 61.69 369 ASP A C 1
ATOM 2001 O O . ASP A 1 369 ? 134.724 166.104 133.757 1.00 61.69 369 ASP A O 1
ATOM 2006 N N . VAL A 1 370 ? 135.499 168.022 134.620 1.00 57.54 370 VAL A N 1
ATOM 2007 C CA . VAL A 1 370 ? 134.205 168.454 135.121 1.00 57.54 370 VAL A CA 1
ATOM 2008 C C . VAL A 1 370 ? 133.166 168.465 134.015 1.00 57.54 370 VAL A C 1
ATOM 2009 O O . VAL A 1 370 ? 131.965 168.465 134.285 1.00 57.54 370 VAL A O 1
ATOM 2013 N N . VAL A 1 371 ? 133.600 168.470 132.757 1.00 58.41 371 VAL A N 1
ATOM 2014 C CA . VAL A 1 371 ? 132.658 168.252 131.671 1.00 58.41 371 VAL A CA 1
ATOM 2015 C C . VAL A 1 371 ? 132.659 166.811 131.188 1.00 58.41 371 VAL A C 1
ATOM 2016 O O . VAL A 1 371 ? 131.589 166.202 131.072 1.00 58.41 371 VAL A O 1
ATOM 2020 N N . LEU A 1 372 ? 133.826 166.227 130.953 1.00 61.02 372 LEU A N 1
ATOM 2021 C CA . LEU A 1 372 ? 133.921 164.913 130.339 1.00 61.02 372 LEU A CA 1
ATOM 2022 C C . LEU A 1 372 ? 133.350 163.807 131.206 1.00 61.02 372 LEU A C 1
ATOM 2023 O O . LEU A 1 372 ? 133.360 162.648 130.792 1.00 61.02 372 LEU A O 1
ATOM 2028 N N . ASN A 1 373 ? 132.860 164.128 132.393 1.00 54.10 373 ASN A N 1
ATOM 2029 C CA . ASN A 1 373 ? 132.367 163.125 133.312 1.00 54.10 373 ASN A CA 1
ATOM 2030 C C . ASN A 1 373 ? 131.027 163.495 133.910 1.00 54.10 373 ASN A C 1
ATOM 2031 O O . ASN A 1 373 ? 130.465 162.709 134.674 1.00 54.10 373 ASN A O 1
ATOM 2036 N N . ARG A 1 374 ? 130.513 164.673 133.597 1.00 52.27 374 ARG A N 1
ATOM 2037 C CA . ARG A 1 374 ? 129.265 165.166 134.152 1.00 52.27 374 ARG A CA 1
ATOM 2038 C C . ARG A 1 374 ? 129.329 165.216 135.680 1.00 52.27 374 ARG A C 1
ATOM 2039 O O . ARG A 1 374 ? 128.577 164.563 136.393 1.00 52.27 374 ARG A O 1
ATOM 2047 N N . ARG A 1 375 ? 130.263 166.032 136.153 1.00 47.68 375 ARG A N 1
ATOM 2048 C CA . ARG A 1 375 ? 130.337 166.457 137.538 1.00 47.68 375 ARG A CA 1
ATOM 2049 C C . ARG A 1 375 ? 129.819 167.875 137.647 1.00 47.68 375 ARG A C 1
ATOM 2050 O O . ARG A 1 375 ? 129.711 168.586 136.652 1.00 47.68 375 ARG A O 1
ATOM 2058 N N . ILE A 1 376 ? 129.489 168.284 138.862 1.00 43.05 376 ILE A N 1
ATOM 2059 C CA . ILE A 1 376 ? 128.901 169.589 139.115 1.00 43.05 376 ILE A CA 1
ATOM 2060 C C . ILE A 1 376 ? 129.953 170.481 139.743 1.00 43.05 376 ILE A C 1
ATOM 2061 O O . ILE A 1 376 ? 130.871 169.994 140.404 1.00 43.05 376 ILE A O 1
ATOM 2066 N N . LEU A 1 377 ? 129.845 171.781 139.524 1.00 41.10 377 LEU A N 1
ATOM 2067 C CA . LEU A 1 377 ? 130.794 172.735 140.070 1.00 41.10 377 LEU A CA 1
ATOM 2068 C C . LEU A 1 377 ? 130.091 174.062 140.226 1.00 41.10 377 LEU A C 1
ATOM 2069 O O . LEU A 1 377 ? 129.966 174.809 139.258 1.00 41.10 377 LEU A O 1
ATOM 2074 N N . VAL A 1 378 ? 129.605 174.347 141.421 1.00 40.42 378 VAL A N 1
ATOM 2075 C CA . VAL A 1 378 ? 129.048 175.651 141.725 1.00 40.42 378 VAL A CA 1
ATOM 2076 C C . VAL A 1 378 ? 130.226 176.494 142.154 1.00 40.42 378 VAL A C 1
ATOM 2077 O O . VAL A 1 378 ? 130.996 176.069 143.016 1.00 40.42 378 VAL A O 1
ATOM 2081 N N . VAL A 1 379 ? 130.419 177.650 141.534 1.00 45.66 379 VAL A N 1
ATOM 2082 C CA . VAL A 1 379 ? 131.476 178.573 141.930 1.00 45.66 379 VAL A CA 1
ATOM 2083 C C . VAL A 1 379 ? 130.833 179.916 142.192 1.00 45.66 379 VAL A C 1
ATOM 2084 O O . VAL A 1 379 ? 129.891 180.297 141.497 1.00 45.66 379 VAL A O 1
ATOM 2088 N N . LEU A 1 380 ? 131.297 180.615 143.209 1.00 54.19 380 LEU A N 1
ATOM 2089 C CA . LEU A 1 380 ? 130.733 181.906 143.553 1.00 54.19 380 LEU A CA 1
ATOM 2090 C C . LEU A 1 380 ? 131.841 182.949 143.562 1.00 54.19 380 LEU A C 1
ATOM 2091 O O . LEU A 1 380 ? 132.910 182.728 144.140 1.00 54.19 380 LEU A O 1
ATOM 2096 N N . LEU A 1 381 ? 131.596 184.026 142.932 1.00 64.36 381 LEU A N 1
ATOM 2097 C CA . LEU A 1 381 ? 132.451 185.179 142.752 1.00 64.36 381 LEU A CA 1
ATOM 2098 C C . LEU A 1 381 ? 132.000 186.310 143.663 1.00 64.36 381 LEU A C 1
ATOM 2099 O O . LEU A 1 381 ? 130.815 186.414 143.985 1.00 64.36 381 LEU A O 1
ATOM 2104 N N . PRO A 1 382 ? 132.916 187.174 144.079 1.00 70.50 382 PRO A N 1
ATOM 2105 C CA . PRO A 1 382 ? 132.607 188.118 145.159 1.00 70.50 382 PRO A CA 1
ATOM 2106 C C . PRO A 1 382 ? 131.414 189.009 144.885 1.00 70.50 382 PRO A C 1
ATOM 2107 O O . PRO A 1 382 ? 130.400 188.931 145.579 1.00 70.50 382 PRO A O 1
ATOM 2111 N N . ALA A 1 383 ? 131.525 189.842 143.861 1.00 81.13 383 ALA A N 1
ATOM 2112 C CA . ALA A 1 383 ? 130.459 190.744 143.453 1.00 81.13 383 ALA A CA 1
ATOM 2113 C C . ALA A 1 383 ? 130.946 191.462 142.211 1.00 81.13 383 ALA A C 1
ATOM 2114 O O . ALA A 1 383 ? 132.147 191.520 141.945 1.00 81.13 383 ALA A O 1
ATOM 2116 N N . LEU A 1 384 ? 130.013 191.993 141.438 1.00 84.03 384 LEU A N 1
ATOM 2117 C CA . LEU A 1 384 ? 130.393 192.500 140.139 1.00 84.03 384 LEU A CA 1
ATOM 2118 C C . LEU A 1 384 ? 129.917 193.906 139.856 1.00 84.03 384 LEU A C 1
ATOM 2119 O O . LEU A 1 384 ? 130.294 194.458 138.819 1.00 84.03 384 LEU A O 1
ATOM 2124 N N . GLU A 1 385 ? 129.103 194.501 140.719 1.00 92.03 385 GLU A N 1
ATOM 2125 C CA . GLU A 1 385 ? 128.922 195.944 140.701 1.00 92.03 385 GLU A CA 1
ATOM 2126 C C . GLU A 1 385 ? 129.762 196.649 141.753 1.00 92.03 385 GLU A C 1
ATOM 2127 O O . GLU A 1 385 ? 129.523 197.828 142.025 1.00 92.03 385 GLU A O 1
ATOM 2133 N N . LYS A 1 386 ? 130.716 195.952 142.364 1.00 89.43 386 LYS A N 1
ATOM 2134 C CA . LYS A 1 386 ? 131.654 196.546 143.305 1.00 89.43 386 LYS A CA 1
ATOM 2135 C C . LYS A 1 386 ? 133.053 196.163 142.863 1.00 89.43 386 LYS A C 1
ATOM 2136 O O . LYS A 1 386 ? 133.402 194.981 142.873 1.00 89.43 386 LYS A O 1
ATOM 2142 N N . SER A 1 387 ? 133.836 197.153 142.473 1.00 91.67 387 SER A N 1
ATOM 2143 C CA . SER A 1 387 ? 135.219 196.989 142.040 1.00 91.67 387 SER A CA 1
ATOM 2144 C C . SER A 1 387 ? 135.393 195.858 141.035 1.00 91.67 387 SER A C 1
ATOM 2145 O O . SER A 1 387 ? 136.117 194.898 141.316 1.00 91.67 387 SER A O 1
ATOM 2148 N N . PRO A 1 388 ? 134.778 195.930 139.859 1.00 89.98 388 PRO A N 1
ATOM 2149 C CA . PRO A 1 388 ? 134.990 194.870 138.864 1.00 89.98 388 PRO A CA 1
ATOM 2150 C C . PRO A 1 388 ? 136.411 194.821 138.324 1.00 89.98 388 PRO A C 1
ATOM 2151 O O . PRO A 1 388 ? 136.748 193.938 137.536 1.00 89.98 388 PRO A O 1
ATOM 2155 N N . ASP A 1 389 ? 137.256 195.755 138.747 1.00 89.70 389 ASP A N 1
ATOM 2156 C CA . ASP A 1 389 ? 138.631 195.768 138.267 1.00 89.70 389 ASP A CA 1
ATOM 2157 C C . ASP A 1 389 ? 139.343 194.463 138.575 1.00 89.70 389 ASP A C 1
ATOM 2158 O O . ASP A 1 389 ? 140.270 194.079 137.857 1.00 89.70 389 ASP A O 1
ATOM 2163 N N . GLU A 1 390 ? 138.958 193.800 139.650 1.00 87.05 390 GLU A N 1
ATOM 2164 C CA . GLU A 1 390 ? 139.556 192.541 140.049 1.00 87.05 390 GLU A CA 1
ATOM 2165 C C . GLU A 1 390 ? 138.528 191.497 140.427 1.00 87.05 390 GLU A C 1
ATOM 2166 O O . GLU A 1 390 ? 138.901 190.436 140.921 1.00 87.05 390 GLU A O 1
ATOM 2172 N N . LEU A 1 391 ? 137.242 191.786 140.238 1.00 85.17 391 LEU A N 1
ATOM 2173 C CA . LEU A 1 391 ? 136.206 190.777 140.423 1.00 85.17 391 LEU A CA 1
ATOM 2174 C C . LEU A 1 391 ? 135.540 190.424 139.098 1.00 85.17 391 LEU A C 1
ATOM 2175 O O . LEU A 1 391 ? 134.831 189.417 138.999 1.00 85.17 391 LEU A O 1
ATOM 2180 N N . SER A 1 392 ? 135.749 191.256 138.082 1.00 83.87 392 SER A N 1
ATOM 2181 C CA . SER A 1 392 ? 135.549 190.823 136.710 1.00 83.87 392 SER A CA 1
ATOM 2182 C C . SER A 1 392 ? 136.789 190.144 136.168 1.00 83.87 392 SER A C 1
ATOM 2183 O O . SER A 1 392 ? 136.835 189.793 134.989 1.00 83.87 392 SER A O 1
ATOM 2186 N N . ASN A 1 393 ? 137.836 190.038 136.978 1.00 80.21 393 ASN A N 1
ATOM 2187 C CA . ASN A 1 393 ? 138.985 189.250 136.567 1.00 80.21 393 ASN A CA 1
ATOM 2188 C C . ASN A 1 393 ? 138.970 187.881 137.216 1.00 80.21 393 ASN A C 1
ATOM 2189 O O . ASN A 1 393 ? 139.704 186.987 136.792 1.00 80.21 393 ASN A O 1
ATOM 2194 N N . LEU A 1 394 ? 138.155 187.704 138.256 1.00 76.22 394 LEU A N 1
ATOM 2195 C CA . LEU A 1 394 ? 138.088 186.420 138.945 1.00 76.22 394 LEU A CA 1
ATOM 2196 C C . LEU A 1 394 ? 137.083 185.491 138.293 1.00 76.22 394 LEU A C 1
ATOM 2197 O O . LEU A 1 394 ? 137.186 184.271 138.422 1.00 76.22 394 LEU A O 1
ATOM 2202 N N . GLY A 1 395 ? 136.069 186.049 137.636 1.00 71.63 395 GLY A N 1
ATOM 2203 C CA . GLY A 1 395 ? 135.133 185.225 136.894 1.00 71.63 395 GLY A CA 1
ATOM 2204 C C . GLY A 1 395 ? 135.575 184.984 135.473 1.00 71.63 395 GLY A C 1
ATOM 2205 O O . GLY A 1 395 ? 134.797 184.505 134.649 1.00 71.63 395 GLY A O 1
ATOM 2206 N N . LYS A 1 396 ? 136.804 185.373 135.153 1.00 70.87 396 LYS A N 1
ATOM 2207 C CA . LYS A 1 396 ? 137.352 185.125 133.833 1.00 70.87 396 LYS A CA 1
ATOM 2208 C C . LYS A 1 396 ? 138.420 184.055 133.871 1.00 70.87 396 LYS A C 1
ATOM 2209 O O . LYS A 1 396 ? 138.818 183.555 132.824 1.00 70.87 396 LYS A O 1
ATOM 2215 N N . ILE A 1 397 ? 138.915 183.702 135.051 1.00 65.81 397 ILE A N 1
ATOM 2216 C CA . ILE A 1 397 ? 139.783 182.537 135.136 1.00 65.81 397 ILE A CA 1
ATOM 2217 C C . ILE A 1 397 ? 138.965 181.268 134.965 1.00 65.81 397 ILE A C 1
ATOM 2218 O O . ILE A 1 397 ? 139.513 180.177 134.795 1.00 65.81 397 ILE A O 1
ATOM 2223 N N . ILE A 1 398 ? 137.640 181.388 135.025 1.00 64.21 398 ILE A N 1
ATOM 2224 C CA . ILE A 1 398 ? 136.769 180.258 134.721 1.00 64.21 398 ILE A CA 1
ATOM 2225 C C . ILE A 1 398 ? 136.523 180.156 133.224 1.00 64.21 398 ILE A C 1
ATOM 2226 O O . ILE A 1 398 ? 137.021 179.245 132.555 1.00 64.21 398 ILE A O 1
ATOM 2231 N N . VAL A 1 399 ? 135.780 181.109 132.668 1.00 66.49 399 VAL A N 1
ATOM 2232 C CA . VAL A 1 399 ? 135.385 181.021 131.272 1.00 66.49 399 VAL A CA 1
ATOM 2233 C C . VAL A 1 399 ? 136.604 181.045 130.367 1.00 66.49 399 VAL A C 1
ATOM 2234 O O . VAL A 1 399 ? 136.530 180.630 129.212 1.00 66.49 399 VAL A O 1
ATOM 2238 N N . SER A 1 400 ? 137.747 181.510 130.859 1.00 75.56 400 SER A N 1
ATOM 2239 C CA . SER A 1 400 ? 138.977 181.242 130.131 1.00 75.56 400 SER A CA 1
ATOM 2240 C C . SER A 1 400 ? 139.274 179.758 130.084 1.00 75.56 400 SER A C 1
ATOM 2241 O O . SER A 1 400 ? 139.475 179.196 129.003 1.00 75.56 400 SER A O 1
ATOM 2244 N N . SER A 1 401 ? 139.301 179.100 131.239 1.00 71.08 401 SER A N 1
ATOM 2245 C CA . SER A 1 401 ? 139.682 177.696 131.249 1.00 71.08 401 SER A CA 1
ATOM 2246 C C . SER A 1 401 ? 138.600 176.823 130.639 1.00 71.08 401 SER A C 1
ATOM 2247 O O . SER A 1 401 ? 138.900 175.907 129.872 1.00 71.08 401 SER A O 1
ATOM 2250 N N . LEU A 1 402 ? 137.336 177.104 130.942 1.00 65.53 402 LEU A N 1
ATOM 2251 C CA . LEU A 1 402 ? 136.256 176.298 130.386 1.00 65.53 402 LEU A CA 1
ATOM 2252 C C . LEU A 1 402 ? 136.076 176.569 128.901 1.00 65.53 402 LEU A C 1
ATOM 2253 O O . LEU A 1 402 ? 135.184 176.005 128.261 1.00 65.53 402 LEU A O 1
ATOM 2258 N N . LYS A 1 403 ? 136.893 177.454 128.339 1.00 75.15 403 LYS A N 1
ATOM 2259 C CA . LYS A 1 403 ? 136.919 177.603 126.892 1.00 75.15 403 LYS A CA 1
ATOM 2260 C C . LYS A 1 403 ? 138.232 177.091 126.316 1.00 75.15 403 LYS A C 1
ATOM 2261 O O . LYS A 1 403 ? 138.232 176.294 125.375 1.00 75.15 403 LYS A O 1
ATOM 2267 N N . ALA A 1 404 ? 139.358 177.496 126.892 1.00 78.15 404 ALA A N 1
ATOM 2268 C CA . ALA A 1 404 ? 140.643 177.105 126.329 1.00 78.15 404 ALA A CA 1
ATOM 2269 C C . ALA A 1 404 ? 141.063 175.708 126.753 1.00 78.15 404 ALA A C 1
ATOM 2270 O O . ALA A 1 404 ? 142.193 175.298 126.478 1.00 78.15 404 ALA A O 1
ATOM 2272 N N . MET A 1 405 ? 140.211 174.988 127.463 1.00 77.44 405 MET A N 1
ATOM 2273 C CA . MET A 1 405 ? 140.387 173.556 127.640 1.00 77.44 405 MET A CA 1
ATOM 2274 C C . MET A 1 405 ? 139.303 172.773 126.927 1.00 77.44 405 MET A C 1
ATOM 2275 O O . MET A 1 405 ? 139.165 171.568 127.153 1.00 77.44 405 MET A O 1
ATOM 2280 N N . MET A 1 406 ? 138.509 173.445 126.103 1.00 76.26 406 MET A N 1
ATOM 2281 C CA . MET A 1 406 ? 137.498 172.834 125.255 1.00 76.26 406 MET A CA 1
ATOM 2282 C C . MET A 1 406 ? 137.795 173.022 123.784 1.00 76.26 406 MET A C 1
ATOM 2283 O O . MET A 1 406 ? 137.399 172.199 122.961 1.00 76.26 406 MET A O 1
ATOM 2288 N N . ALA A 1 407 ? 138.485 174.093 123.435 1.00 80.26 407 ALA A N 1
ATOM 2289 C CA . ALA A 1 407 ? 138.771 174.338 122.034 1.00 80.26 407 ALA A CA 1
ATOM 2290 C C . ALA A 1 407 ? 139.993 173.567 121.573 1.00 80.26 407 ALA A C 1
ATOM 2291 O O . ALA A 1 407 ? 139.980 172.961 120.499 1.00 80.26 407 ALA A O 1
ATOM 2293 N N . ALA A 1 408 ? 141.056 173.572 122.371 1.00 82.65 408 ALA A N 1
ATOM 2294 C CA . ALA A 1 408 ? 142.365 173.170 121.891 1.00 82.65 408 ALA A CA 1
ATOM 2295 C C . ALA A 1 408 ? 143.118 172.239 122.825 1.00 82.65 408 ALA A C 1
ATOM 2296 O O . ALA A 1 408 ? 144.227 171.816 122.486 1.00 82.65 408 ALA A O 1
ATOM 2298 N N . GLY A 1 409 ? 142.566 171.906 123.978 1.00 87.36 409 GLY A N 1
ATOM 2299 C CA . GLY A 1 409 ? 143.297 171.070 124.904 1.00 87.36 409 GLY A CA 1
ATOM 2300 C C . GLY A 1 409 ? 142.687 169.697 125.064 1.00 87.36 409 GLY A C 1
ATOM 2301 O O . GLY A 1 409 ? 143.227 168.847 125.776 1.00 87.36 409 GLY A O 1
ATOM 2302 N N . LEU A 1 410 ? 141.559 169.468 124.401 1.00 92.64 410 LEU A N 1
ATOM 2303 C CA . LEU A 1 410 ? 140.839 168.207 124.523 1.00 92.64 410 LEU A CA 1
ATOM 2304 C C . LEU A 1 410 ? 141.709 167.087 123.966 1.00 92.64 410 LEU A C 1
ATOM 2305 O O . LEU A 1 410 ? 142.036 167.075 122.775 1.00 92.64 410 LEU A O 1
ATOM 2310 N N . GLY A 1 411 ? 142.105 166.159 124.828 1.00 92.30 411 GLY A N 1
ATOM 2311 C CA . GLY A 1 411 ? 142.837 164.991 124.386 1.00 92.30 411 GLY A CA 1
ATOM 2312 C C . GLY A 1 411 ? 141.967 164.066 123.557 1.00 92.30 411 GLY A C 1
ATOM 2313 O O . GLY A 1 411 ? 140.783 163.884 123.842 1.00 92.30 411 GLY A O 1
ATOM 2314 N N . ARG A 1 424 ? 138.811 156.974 118.156 1.00 102.39 424 ARG A N 1
ATOM 2315 C CA . ARG A 1 424 ? 139.298 157.867 117.110 1.00 102.39 424 ARG A CA 1
ATOM 2316 C C . ARG A 1 424 ? 138.248 158.895 116.729 1.00 102.39 424 ARG A C 1
ATOM 2317 O O . ARG A 1 424 ? 138.528 159.827 115.984 1.00 102.39 424 ARG A O 1
ATOM 2319 N N . LYS A 1 425 ? 137.036 158.709 117.242 1.00 104.80 425 LYS A N 1
ATOM 2320 C CA . LYS A 1 425 ? 135.933 159.628 116.996 1.00 104.80 425 LYS A CA 1
ATOM 2321 C C . LYS A 1 425 ? 134.891 159.469 118.098 1.00 104.80 425 LYS A C 1
ATOM 2322 O O . LYS A 1 425 ? 133.996 158.620 117.997 1.00 104.80 425 LYS A O 1
ATOM 2328 N N . PRO A 1 426 ? 134.992 160.231 119.177 1.00 96.25 426 PRO A N 1
ATOM 2329 C CA . PRO A 1 426 ? 133.971 160.166 120.223 1.00 96.25 426 PRO A CA 1
ATOM 2330 C C . PRO A 1 426 ? 132.599 160.570 119.716 1.00 96.25 426 PRO A C 1
ATOM 2331 O O . PRO A 1 426 ? 132.451 161.484 118.903 1.00 96.25 426 PRO A O 1
ATOM 2335 N N . THR A 1 427 ? 131.585 159.875 120.217 1.00 96.62 427 THR A N 1
ATOM 2336 C CA . THR A 1 427 ? 130.231 160.077 119.729 1.00 96.62 427 THR A CA 1
ATOM 2337 C C . THR A 1 427 ? 129.632 161.347 120.310 1.00 96.62 427 THR A C 1
ATOM 2338 O O . THR A 1 427 ? 130.178 161.959 121.230 1.00 96.62 427 THR A O 1
ATOM 2342 N N . ASN A 1 428 ? 128.494 161.742 119.749 1.00 96.02 428 ASN A N 1
ATOM 2343 C CA . ASN A 1 428 ? 127.745 162.859 120.299 1.00 96.02 428 ASN A CA 1
ATOM 2344 C C . ASN A 1 428 ? 127.091 162.450 121.610 1.00 96.02 428 ASN A C 1
ATOM 2345 O O . ASN A 1 428 ? 126.529 161.359 121.728 1.00 96.02 428 ASN A O 1
ATOM 2350 N N . ALA A 1 429 ? 127.185 163.321 122.603 1.00 82.84 429 ALA A N 1
ATOM 2351 C CA . ALA A 1 429 ? 126.628 163.000 123.901 1.00 82.84 429 ALA A CA 1
ATOM 2352 C C . ALA A 1 429 ? 125.107 163.042 123.842 1.00 82.84 429 ALA A C 1
ATOM 2353 O O . ALA A 1 429 ? 124.538 163.742 123.003 1.00 82.84 429 ALA A O 1
ATOM 2355 N N . PRO A 1 430 ? 124.425 162.278 124.692 1.00 81.52 430 PRO A N 1
ATOM 2356 C CA . PRO A 1 430 ? 122.966 162.361 124.789 1.00 81.52 430 PRO A CA 1
ATOM 2357 C C . PRO A 1 430 ? 122.470 163.241 125.928 1.00 81.52 430 PRO A C 1
ATOM 2358 O O . PRO A 1 430 ? 121.259 163.295 126.172 1.00 81.52 430 PRO A O 1
ATOM 2362 N N . THR A 1 431 ? 123.376 163.907 126.638 1.00 73.84 431 THR A N 1
ATOM 2363 C CA . THR A 1 431 ? 123.033 164.782 127.742 1.00 73.84 431 THR A CA 1
ATOM 2364 C C . THR A 1 431 ? 123.630 166.160 127.523 1.00 73.84 431 THR A C 1
ATOM 2365 O O . THR A 1 431 ? 124.859 166.289 127.467 1.00 73.84 431 THR A O 1
ATOM 2369 N N . PRO A 1 432 ? 122.824 167.209 127.403 1.00 65.11 432 PRO A N 1
ATOM 2370 C CA . PRO A 1 432 ? 123.395 168.550 127.391 1.00 65.11 432 PRO A CA 1
ATOM 2371 C C . PRO A 1 432 ? 123.964 168.833 128.767 1.00 65.11 432 PRO A C 1
ATOM 2372 O O . PRO A 1 432 ? 123.325 168.561 129.782 1.00 65.11 432 PRO A O 1
ATOM 2376 N N . TYR A 1 433 ? 125.175 169.351 128.794 1.00 55.93 433 TYR A N 1
ATOM 2377 C CA . TYR A 1 433 ? 125.855 169.755 130.009 1.00 55.93 433 TYR A CA 1
ATOM 2378 C C . TYR A 1 433 ? 125.798 171.264 130.108 1.00 55.93 433 TYR A C 1
ATOM 2379 O O . TYR A 1 433 ? 126.667 171.956 129.584 1.00 55.93 433 TYR A O 1
ATOM 2388 N N . MET A 1 434 ? 124.763 171.782 130.753 1.00 56.13 434 MET A N 1
ATOM 2389 C CA . MET A 1 434 ? 124.464 173.204 130.685 1.00 56.13 434 MET A CA 1
ATOM 2390 C C . MET A 1 434 ? 125.259 173.949 131.735 1.00 56.13 434 MET A C 1
ATOM 2391 O O . MET A 1 434 ? 125.002 173.802 132.926 1.00 56.13 434 MET A O 1
ATOM 2396 N N . CYS A 1 435 ? 126.235 174.734 131.294 1.00 55.85 435 CYS A N 1
ATOM 2397 C CA . CYS A 1 435 ? 126.995 175.585 132.200 1.00 55.85 435 CYS A CA 1
ATOM 2398 C C . CYS A 1 435 ? 126.291 176.924 132.226 1.00 55.85 435 CYS A C 1
ATOM 2399 O O . CYS A 1 435 ? 126.067 177.534 131.184 1.00 55.85 435 CYS A O 1
ATOM 2402 N N . ILE A 1 436 ? 125.905 177.373 133.418 1.00 52.81 436 ILE A N 1
ATOM 2403 C CA . ILE A 1 436 ? 125.097 178.576 133.571 1.00 52.81 436 ILE A CA 1
ATOM 2404 C C . ILE A 1 436 ? 126.003 179.685 134.075 1.00 52.81 436 ILE A C 1
ATOM 2405 O O . ILE A 1 436 ? 126.604 179.546 135.125 1.00 52.81 436 ILE A O 1
ATOM 2410 N N . LEU A 1 437 ? 126.085 180.787 133.351 1.00 59.06 437 LEU A N 1
ATOM 2411 C CA . LEU A 1 437 ? 126.952 181.894 133.722 1.00 59.06 437 LEU A CA 1
ATOM 2412 C C . LEU A 1 437 ? 126.123 183.137 133.997 1.00 59.06 437 LEU A C 1
ATOM 2413 O O . LEU A 1 437 ? 125.358 183.575 133.135 1.00 59.06 437 LEU A O 1
ATOM 2418 N N . ASP A 1 438 ? 126.308 183.733 135.183 1.00 67.79 438 ASP A N 1
ATOM 2419 C CA . ASP A 1 438 ? 125.283 184.626 135.706 1.00 67.79 438 ASP A CA 1
ATOM 2420 C C . ASP A 1 438 ? 125.488 186.067 135.295 1.00 67.79 438 ASP A C 1
ATOM 2421 O O . ASP A 1 438 ? 124.518 186.795 135.092 1.00 67.79 438 ASP A O 1
ATOM 2426 N N . GLU A 1 439 ? 126.715 186.523 135.223 1.00 77.84 439 GLU A N 1
ATOM 2427 C CA . GLU A 1 439 ? 126.975 187.864 134.713 1.00 77.84 439 GLU A CA 1
ATOM 2428 C C . GLU A 1 439 ? 128.106 187.751 133.697 1.00 77.84 439 GLU A C 1
ATOM 2429 O O . GLU A 1 439 ? 129.272 187.991 134.011 1.00 77.84 439 GLU A O 1
ATOM 2435 N N . TYR A 1 440 ? 127.757 187.410 132.463 1.00 78.71 440 TYR A N 1
ATOM 2436 C CA . TYR A 1 440 ? 128.771 187.372 131.426 1.00 78.71 440 TYR A CA 1
ATOM 2437 C C . TYR A 1 440 ? 129.087 188.755 130.911 1.00 78.71 440 TYR A C 1
ATOM 2438 O O . TYR A 1 440 ? 129.878 188.889 129.975 1.00 78.71 440 TYR A O 1
ATOM 2447 N N . GLY A 1 441 ? 128.478 189.783 131.494 1.00 86.31 441 GLY A N 1
ATOM 2448 C CA . GLY A 1 441 ? 128.883 191.135 131.167 1.00 86.31 441 GLY A CA 1
ATOM 2449 C C . GLY A 1 441 ? 130.286 191.456 131.642 1.00 86.31 441 GLY A C 1
ATOM 2450 O O . GLY A 1 441 ? 131.055 192.110 130.936 1.00 86.31 441 GLY A O 1
ATOM 2451 N N . TYR A 1 442 ? 130.651 190.984 132.826 1.00 83.18 442 TYR A N 1
ATOM 2452 C CA . TYR A 1 442 ? 131.861 191.491 133.449 1.00 83.18 442 TYR A CA 1
ATOM 2453 C C . TYR A 1 442 ? 133.097 190.710 133.042 1.00 83.18 442 TYR A C 1
ATOM 2454 O O . TYR A 1 442 ? 134.063 191.314 132.578 1.00 83.18 442 TYR A O 1
ATOM 2463 N N . TYR A 1 443 ? 133.101 189.393 133.173 1.00 73.17 443 TYR A N 1
ATOM 2464 C CA . TYR A 1 443 ? 134.139 188.571 132.571 1.00 73.17 443 TYR A CA 1
ATOM 2465 C C . TYR A 1 443 ? 133.742 188.275 131.135 1.00 73.17 443 TYR A C 1
ATOM 2466 O O . TYR A 1 443 ? 132.557 188.258 130.804 1.00 73.17 443 TYR A O 1
ATOM 2475 N N . ALA A 1 444 ? 134.735 188.093 130.273 1.00 78.73 444 ALA A N 1
ATOM 2476 C CA . ALA A 1 444 ? 134.495 187.583 128.928 1.00 78.73 444 ALA A CA 1
ATOM 2477 C C . ALA A 1 444 ? 135.829 187.402 128.231 1.00 78.73 444 ALA A C 1
ATOM 2478 O O . ALA A 1 444 ? 136.735 188.222 128.384 1.00 78.73 444 ALA A O 1
ATOM 2480 N N . VAL A 1 445 ? 135.936 186.333 127.448 1.00 79.72 445 VAL A N 1
ATOM 2481 C CA . VAL A 1 445 ? 137.123 186.077 126.651 1.00 79.72 445 VAL A CA 1
ATOM 2482 C C . VAL A 1 445 ? 136.689 186.054 125.194 1.00 79.72 445 VAL A C 1
ATOM 2483 O O . VAL A 1 445 ? 135.517 185.848 124.882 1.00 79.72 445 VAL A O 1
ATOM 2487 N N . GLN A 1 446 ? 137.641 186.286 124.295 1.00 88.77 446 GLN A N 1
ATOM 2488 C CA . GLN A 1 446 ? 137.292 186.576 122.905 1.00 88.77 446 GLN A CA 1
ATOM 2489 C C . GLN A 1 446 ? 136.500 185.421 122.311 1.00 88.77 446 GLN A C 1
ATOM 2490 O O . GLN A 1 446 ? 137.042 184.336 122.084 1.00 88.77 446 GLN A O 1
ATOM 2496 N N . GLY A 1 447 ? 135.220 185.649 122.056 1.00 87.27 447 GLY A N 1
ATOM 2497 C CA . GLY A 1 447 ? 134.422 184.679 121.337 1.00 87.27 447 GLY A CA 1
ATOM 2498 C C . GLY A 1 447 ? 134.245 183.356 122.049 1.00 87.27 447 GLY A C 1
ATOM 2499 O O . GLY A 1 447 ? 134.848 182.354 121.657 1.00 87.27 447 GLY A O 1
ATOM 2500 N N . PHE A 1 448 ? 133.440 183.342 123.109 1.00 79.93 448 PHE A N 1
ATOM 2501 C CA . PHE A 1 448 ? 133.135 182.116 123.829 1.00 79.93 448 PHE A CA 1
ATOM 2502 C C . PHE A 1 448 ? 131.878 181.432 123.341 1.00 79.93 448 PHE A C 1
ATOM 2503 O O . PHE A 1 448 ? 131.768 180.213 123.465 1.00 79.93 448 PHE A O 1
ATOM 2511 N N . ALA A 1 449 ? 130.922 182.179 122.809 1.00 85.23 449 ALA A N 1
ATOM 2512 C CA . ALA A 1 449 ? 129.647 181.573 122.463 1.00 85.23 449 ALA A CA 1
ATOM 2513 C C . ALA A 1 449 ? 129.763 180.568 121.330 1.00 85.23 449 ALA A C 1
ATOM 2514 O O . ALA A 1 449 ? 128.890 179.706 121.199 1.00 85.23 449 ALA A O 1
ATOM 2516 N N . VAL A 1 450 ? 130.796 180.658 120.509 1.00 90.08 450 VAL A N 1
ATOM 2517 C CA . VAL A 1 450 ? 131.037 179.629 119.507 1.00 90.08 450 VAL A CA 1
ATOM 2518 C C . VAL A 1 450 ? 131.962 178.569 120.089 1.00 90.08 450 VAL A C 1
ATOM 2519 O O . VAL A 1 450 ? 132.937 178.867 120.784 1.00 90.08 450 VAL A O 1
ATOM 2523 N N . VAL A 1 451 ? 131.644 177.308 119.816 1.00 85.63 451 VAL A N 1
ATOM 2524 C CA . VAL A 1 451 ? 132.333 176.178 120.415 1.00 85.63 451 VAL A CA 1
ATOM 2525 C C . VAL A 1 451 ? 132.881 175.337 119.270 1.00 85.63 451 VAL A C 1
ATOM 2526 O O . VAL A 1 451 ? 132.147 175.028 118.329 1.00 85.63 451 VAL A O 1
ATOM 2530 N N . PRO A 1 452 ? 134.146 174.957 119.291 1.00 84.90 452 PRO A N 1
ATOM 2531 C CA . PRO A 1 452 ? 134.781 174.422 118.079 1.00 84.90 452 PRO A CA 1
ATOM 2532 C C . PRO A 1 452 ? 134.250 173.077 117.636 1.00 84.90 452 PRO A C 1
ATOM 2533 O O . PRO A 1 452 ? 133.430 172.463 118.320 1.00 84.90 452 PRO A O 1
ATOM 2537 N N . ALA A 1 453 ? 134.726 172.614 116.481 1.00 86.63 453 ALA A N 1
ATOM 2538 C CA . ALA A 1 453 ? 134.250 171.355 115.930 1.00 86.63 453 ALA A CA 1
ATOM 2539 C C . ALA A 1 453 ? 134.749 170.152 116.710 1.00 86.63 453 ALA A C 1
ATOM 2540 O O . ALA A 1 453 ? 134.169 169.070 116.589 1.00 86.63 453 ALA A O 1
ATOM 2542 N N . GLN A 1 454 ? 135.814 170.301 117.493 1.00 86.43 454 GLN A N 1
ATOM 2543 C CA . GLN A 1 454 ? 136.230 169.185 118.325 1.00 86.43 454 GLN A CA 1
ATOM 2544 C C . GLN A 1 454 ? 135.161 168.814 119.332 1.00 86.43 454 GLN A C 1
ATOM 2545 O O . GLN A 1 454 ? 134.503 167.782 119.187 1.00 86.43 454 GLN A O 1
ATOM 2551 N N . ALA A 1 455 ? 134.918 169.680 120.305 1.00 84.84 455 ALA A N 1
ATOM 2552 C CA . ALA A 1 455 ? 134.198 169.306 121.506 1.00 84.84 455 ALA A CA 1
ATOM 2553 C C . ALA A 1 455 ? 132.710 169.134 121.274 1.00 84.84 455 ALA A C 1
ATOM 2554 O O . ALA A 1 455 ? 131.954 169.075 122.243 1.00 84.84 455 ALA A O 1
ATOM 2556 N N . ARG A 1 456 ? 132.267 169.040 120.025 1.00 84.34 456 ARG A N 1
ATOM 2557 C CA . ARG A 1 456 ? 130.854 168.784 119.799 1.00 84.34 456 ARG A CA 1
ATOM 2558 C C . ARG A 1 456 ? 130.402 167.509 120.484 1.00 84.34 456 ARG A C 1
ATOM 2559 O O . ARG A 1 456 ? 129.217 167.372 120.795 1.00 84.34 456 ARG A O 1
ATOM 2567 N N . SER A 1 457 ? 131.324 166.585 120.739 1.00 84.69 457 SER A N 1
ATOM 2568 C CA . SER A 1 457 ? 131.014 165.354 121.448 1.00 84.69 457 SER A CA 1
ATOM 2569 C C . SER A 1 457 ? 130.544 165.591 122.869 1.00 84.69 457 SER A C 1
ATOM 2570 O O . SER A 1 457 ? 129.795 164.765 123.398 1.00 84.69 457 SER A O 1
ATOM 2573 N N . LEU A 1 458 ? 130.956 166.695 123.487 1.00 73.46 458 LEU A N 1
ATOM 2574 C CA . LEU A 1 458 ? 130.649 166.973 124.881 1.00 73.46 458 LEU A CA 1
ATOM 2575 C C . LEU A 1 458 ? 129.185 167.281 125.108 1.00 73.46 458 LEU A C 1
ATOM 2576 O O . LEU A 1 458 ? 128.758 167.329 126.262 1.00 73.46 458 LEU A O 1
ATOM 2581 N N . GLY A 1 459 ? 128.415 167.481 124.046 1.00 71.38 459 GLY A N 1
ATOM 2582 C CA . GLY A 1 459 ? 127.017 167.817 124.200 1.00 71.38 459 GLY A CA 1
ATOM 2583 C C . GLY A 1 459 ? 126.853 169.094 124.979 1.00 71.38 459 GLY A C 1
ATOM 2584 O O . GLY A 1 459 ? 126.004 169.167 125.873 1.00 71.38 459 GLY A O 1
ATOM 2585 N N . PHE A 1 460 ? 127.654 170.099 124.662 1.00 67.87 460 PHE A N 1
ATOM 2586 C CA . PHE A 1 460 ? 127.822 171.273 125.500 1.00 67.87 460 PHE A CA 1
ATOM 2587 C C . PHE A 1 460 ? 126.785 172.348 125.210 1.00 67.87 460 PHE A C 1
ATOM 2588 O O . PHE A 1 460 ? 126.163 172.376 124.147 1.00 67.87 460 PHE A O 1
ATOM 2596 N N . SER A 1 461 ? 126.611 173.241 126.172 1.00 66.66 461 SER A N 1
ATOM 2597 C CA . SER A 1 461 ? 125.749 174.395 126.002 1.00 66.66 461 SER A CA 1
ATOM 2598 C C . SER A 1 461 ? 126.231 175.462 126.976 1.00 66.66 461 SER A C 1
ATOM 2599 O O . SER A 1 461 ? 127.263 175.295 127.630 1.00 66.66 461 SER A O 1
ATOM 2602 N N . ALA A 1 462 ? 125.508 176.575 127.049 1.00 65.19 462 ALA A N 1
ATOM 2603 C CA . ALA A 1 462 ? 125.763 177.601 128.047 1.00 65.19 462 ALA A CA 1
ATOM 2604 C C . ALA A 1 462 ? 124.501 178.424 128.174 1.00 65.19 462 ALA A C 1
ATOM 2605 O O . ALA A 1 462 ? 123.723 178.518 127.228 1.00 65.19 462 ALA A O 1
ATOM 2607 N N . ILE A 1 463 ? 124.286 178.995 129.342 1.00 61.64 463 ILE A N 1
ATOM 2608 C CA . ILE A 1 463 ? 123.143 179.869 129.582 1.00 61.64 463 ILE A CA 1
ATOM 2609 C C . ILE A 1 463 ? 123.703 181.178 130.118 1.00 61.64 463 ILE A C 1
ATOM 2610 O O . ILE A 1 463 ? 123.899 181.345 131.320 1.00 61.64 463 ILE A O 1
ATOM 2615 N N . PHE A 1 464 ? 123.983 182.119 129.228 1.00 69.40 464 PHE A N 1
ATOM 2616 C CA . PHE A 1 464 ? 124.516 183.390 129.675 1.00 69.40 464 PHE A CA 1
ATOM 2617 C C . PHE A 1 464 ? 123.435 184.198 130.362 1.00 69.40 464 PHE A C 1
ATOM 2618 O O . PHE A 1 464 ? 122.268 184.175 129.975 1.00 69.40 464 PHE A O 1
ATOM 2626 N N . ALA A 1 465 ? 123.837 184.932 131.390 1.00 70.00 465 ALA A N 1
ATOM 2627 C CA . ALA A 1 465 ? 122.878 185.713 132.145 1.00 70.00 465 ALA A CA 1
ATOM 2628 C C . ALA A 1 465 ? 123.426 187.104 132.372 1.00 70.00 465 ALA A C 1
ATOM 2629 O O . ALA A 1 465 ? 124.639 187.306 132.435 1.00 70.00 465 ALA A O 1
ATOM 2631 N N . GLY A 1 466 ? 122.512 188.062 132.513 1.00 80.98 466 GLY A N 1
ATOM 2632 C CA . GLY A 1 466 ? 122.897 189.441 132.718 1.00 80.98 466 GLY A CA 1
ATOM 2633 C C . GLY A 1 466 ? 121.780 190.238 133.352 1.00 80.98 466 GLY A C 1
ATOM 2634 O O . GLY A 1 466 ? 120.601 189.896 133.248 1.00 80.98 466 GLY A O 1
ATOM 2635 N N . GLN A 1 467 ? 122.182 191.320 134.020 1.00 89.08 467 GLN A N 1
ATOM 2636 C CA . GLN A 1 467 ? 121.230 192.176 134.719 1.00 89.08 467 GLN A CA 1
ATOM 2637 C C . GLN A 1 467 ? 120.297 192.874 133.742 1.00 89.08 467 GLN A C 1
ATOM 2638 O O . GLN A 1 467 ? 119.083 192.932 133.957 1.00 89.08 467 GLN A O 1
ATOM 2644 N N . ASP A 1 468 ? 120.852 193.428 132.665 1.00 95.11 468 ASP A N 1
ATOM 2645 C CA . ASP A 1 468 ? 120.085 194.245 131.739 1.00 95.11 468 ASP A CA 1
ATOM 2646 C C . ASP A 1 468 ? 120.759 194.250 130.378 1.00 95.11 468 ASP A C 1
ATOM 2647 O O . ASP A 1 468 ? 121.979 194.390 130.275 1.00 95.11 468 ASP A O 1
ATOM 2652 N N . LEU A 1 469 ? 119.941 194.118 129.334 1.00 98.64 469 LEU A N 1
ATOM 2653 C CA . LEU A 1 469 ? 120.453 194.239 127.969 1.00 98.64 469 LEU A CA 1
ATOM 2654 C C . LEU A 1 469 ? 121.116 195.584 127.717 1.00 98.64 469 LEU A C 1
ATOM 2655 O O . LEU A 1 469 ? 122.253 195.597 127.210 1.00 98.64 469 LEU A O 1
ATOM 2660 N N . PRO A 1 470 ? 120.499 196.730 128.034 1.00 100.99 470 PRO A N 1
ATOM 2661 C CA . PRO A 1 470 ? 121.236 197.988 127.889 1.00 100.99 470 PRO A CA 1
ATOM 2662 C C . PRO A 1 470 ? 122.517 197.992 128.686 1.00 100.99 470 PRO A C 1
ATOM 2663 O O . PRO A 1 470 ? 123.512 198.575 128.241 1.00 100.99 470 PRO A O 1
ATOM 2667 N N . ALA A 1 471 ? 122.532 197.341 129.848 1.00 103.27 471 ALA A N 1
ATOM 2668 C CA . ALA A 1 471 ? 123.790 197.171 130.564 1.00 103.27 471 ALA A CA 1
ATOM 2669 C C . ALA A 1 471 ? 124.628 196.067 129.937 1.00 103.27 471 ALA A C 1
ATOM 2670 O O . ALA A 1 471 ? 125.859 196.075 130.051 1.00 103.27 471 ALA A O 1
ATOM 2672 N N . PHE A 1 472 ? 123.981 195.108 129.271 1.00 97.42 472 PHE A N 1
ATOM 2673 C CA . PHE A 1 472 ? 124.717 193.968 128.738 1.00 97.42 472 PHE A CA 1
ATOM 2674 C C . PHE A 1 472 ? 125.717 194.422 127.684 1.00 97.42 472 PHE A C 1
ATOM 2675 O O . PHE A 1 472 ? 126.881 194.008 127.702 1.00 97.42 472 PHE A O 1
ATOM 2683 N N . GLN A 1 473 ? 125.286 195.294 126.771 1.00 104.44 473 GLN A N 1
ATOM 2684 C CA . GLN A 1 473 ? 126.240 196.010 125.934 1.00 104.44 473 GLN A CA 1
ATOM 2685 C C . GLN A 1 473 ? 127.147 196.920 126.745 1.00 104.44 473 GLN A C 1
ATOM 2686 O O . GLN A 1 473 ? 128.359 196.944 126.501 1.00 104.44 473 GLN A O 1
ATOM 2692 N N . LYS A 1 474 ? 126.588 197.658 127.707 1.00 105.23 474 LYS A N 1
ATOM 2693 C CA . LYS A 1 474 ? 127.370 198.621 128.472 1.00 105.23 474 LYS A CA 1
ATOM 2694 C C . LYS A 1 474 ? 128.508 197.951 129.224 1.00 105.23 474 LYS A C 1
ATOM 2695 O O . LYS A 1 474 ? 129.503 198.605 129.550 1.00 105.23 474 LYS A O 1
ATOM 2701 N N . ALA A 1 475 ? 128.392 196.651 129.485 1.00 106.02 475 ALA A N 1
ATOM 2702 C CA . ALA A 1 475 ? 129.388 195.948 130.282 1.00 106.02 475 ALA A CA 1
ATOM 2703 C C . ALA A 1 475 ? 130.773 195.974 129.642 1.00 106.02 475 ALA A C 1
ATOM 2704 O O . ALA A 1 475 ? 131.763 196.267 130.322 1.00 106.02 475 ALA A O 1
ATOM 2706 N N . SER A 1 476 ? 130.872 195.667 128.351 1.00 107.70 476 SER A N 1
ATOM 2707 C CA . SER A 1 476 ? 132.148 195.669 127.653 1.00 107.70 476 SER A CA 1
ATOM 2708 C C . SER A 1 476 ? 131.944 195.938 126.168 1.00 107.70 476 SER A C 1
ATOM 2709 O O . SER A 1 476 ? 130.826 196.190 125.708 1.00 107.70 476 SER A O 1
ATOM 2712 N N . LYS A 1 477 ? 133.044 195.874 125.424 1.00 112.24 477 LYS A N 1
ATOM 2713 C CA . LYS A 1 477 ? 133.072 196.262 124.021 1.00 112.24 477 LYS A CA 1
ATOM 2714 C C . LYS A 1 477 ? 132.755 195.067 123.134 1.00 112.24 477 LYS A C 1
ATOM 2715 O O . LYS A 1 477 ? 133.282 193.971 123.353 1.00 112.24 477 LYS A O 1
ATOM 2721 N N . GLU A 1 478 ? 131.887 195.290 122.143 1.00 111.13 478 GLU A N 1
ATOM 2722 C CA . GLU A 1 478 ? 131.737 194.435 120.959 1.00 111.13 478 GLU A CA 1
ATOM 2723 C C . GLU A 1 478 ? 131.461 192.971 121.310 1.00 111.13 478 GLU A C 1
ATOM 2724 O O . GLU A 1 478 ? 131.903 192.054 120.611 1.00 111.13 478 GLU A O 1
ATOM 2730 N N . GLU A 1 479 ? 130.688 192.730 122.359 1.00 103.46 479 GLU A N 1
ATOM 2731 C CA . GLU A 1 479 ? 130.499 191.381 122.861 1.00 103.46 479 GLU A CA 1
ATOM 2732 C C . GLU A 1 479 ? 129.059 190.908 122.832 1.00 103.46 479 GLU A C 1
ATOM 2733 O O . GLU A 1 479 ? 128.823 189.744 122.517 1.00 103.46 479 GLU A O 1
ATOM 2739 N N . ALA A 1 480 ? 128.091 191.770 123.142 1.00 101.21 480 ALA A N 1
ATOM 2740 C CA . ALA A 1 480 ? 126.701 191.331 123.208 1.00 101.21 480 ALA A CA 1
ATOM 2741 C C . ALA A 1 480 ? 126.157 190.906 121.857 1.00 101.21 480 ALA A C 1
ATOM 2742 O O . ALA A 1 480 ? 125.131 190.224 121.807 1.00 101.21 480 ALA A O 1
ATOM 2744 N N . ALA A 1 481 ? 126.790 191.322 120.763 1.00 100.96 481 ALA A N 1
ATOM 2745 C CA . ALA A 1 481 ? 126.402 190.799 119.461 1.00 100.96 481 ALA A CA 1
ATOM 2746 C C . ALA A 1 481 ? 126.864 189.360 119.300 1.00 100.96 481 ALA A C 1
ATOM 2747 O O . ALA A 1 481 ? 126.096 188.501 118.856 1.00 100.96 481 ALA A O 1
ATOM 2749 N N . SER A 1 482 ? 128.113 189.081 119.679 1.00 96.94 482 SER A N 1
ATOM 2750 C CA . SER A 1 482 ? 128.628 187.719 119.620 1.00 96.94 482 SER A CA 1
ATOM 2751 C C . SER A 1 482 ? 127.687 186.761 120.322 1.00 96.94 482 SER A C 1
ATOM 2752 O O . SER A 1 482 ? 127.300 185.732 119.759 1.00 96.94 482 SER A O 1
ATOM 2755 N N . ILE A 1 483 ? 127.280 187.102 121.538 1.00 92.64 483 ILE A N 1
ATOM 2756 C CA . ILE A 1 483 ? 126.277 186.309 122.225 1.00 92.64 483 ILE A CA 1
ATOM 2757 C C . ILE A 1 483 ? 124.914 186.473 121.568 1.00 92.64 483 ILE A C 1
ATOM 2758 O O . ILE A 1 483 ? 124.103 185.542 121.564 1.00 92.64 483 ILE A O 1
ATOM 2763 N N . GLY A 1 484 ? 124.626 187.653 121.020 1.00 95.62 484 GLY A N 1
ATOM 2764 C CA . GLY A 1 484 ? 123.353 187.851 120.353 1.00 95.62 484 GLY A CA 1
ATOM 2765 C C . GLY A 1 484 ? 123.279 187.159 119.011 1.00 95.62 484 GLY A C 1
ATOM 2766 O O . GLY A 1 484 ? 122.186 186.914 118.495 1.00 95.62 484 GLY A O 1
ATOM 2767 N N . ALA A 1 485 ? 124.431 186.831 118.431 1.00 98.32 485 ALA A N 1
ATOM 2768 C CA . ALA A 1 485 ? 124.486 186.170 117.133 1.00 98.32 485 ALA A CA 1
ATOM 2769 C C . ALA A 1 485 ? 124.655 184.658 117.244 1.00 98.32 485 ALA A C 1
ATOM 2770 O O . ALA A 1 485 ? 124.467 183.941 116.254 1.00 98.32 485 ALA A O 1
ATOM 2772 N N . ASN A 1 486 ? 125.021 184.152 118.419 1.00 94.33 486 ASN A N 1
ATOM 2773 C CA . ASN A 1 486 ? 125.307 182.734 118.558 1.00 94.33 486 ASN A CA 1
ATOM 2774 C C . ASN A 1 486 ? 124.262 181.970 119.352 1.00 94.33 486 ASN A C 1
ATOM 2775 O O . ASN A 1 486 ? 124.366 180.746 119.454 1.00 94.33 486 ASN A O 1
ATOM 2780 N N . THR A 1 487 ? 123.278 182.643 119.930 1.00 91.23 487 THR A N 1
ATOM 2781 C CA . THR A 1 487 ? 122.279 181.975 120.750 1.00 91.23 487 THR A CA 1
ATOM 2782 C C . THR A 1 487 ? 120.954 181.923 120.015 1.00 91.23 487 THR A C 1
ATOM 2783 O O . THR A 1 487 ? 120.386 182.967 119.686 1.00 91.23 487 THR A O 1
ATOM 2787 N N . ASN A 1 488 ? 120.450 180.717 119.780 1.00 93.31 488 ASN A N 1
ATOM 2788 C CA . ASN A 1 488 ? 119.129 180.599 119.183 1.00 93.31 488 ASN A CA 1
ATOM 2789 C C . ASN A 1 488 ? 118.050 180.965 120.192 1.00 93.31 488 ASN A C 1
ATOM 2790 O O . ASN A 1 488 ? 116.952 181.394 119.823 1.00 93.31 488 ASN A O 1
ATOM 2795 N N . ILE A 1 489 ? 118.342 180.783 121.468 1.00 89.29 489 ILE A N 1
ATOM 2796 C CA . ILE A 1 489 ? 117.406 181.148 122.517 1.00 89.29 489 ILE A CA 1
ATOM 2797 C C . ILE A 1 489 ? 117.774 182.520 123.045 1.00 89.29 489 ILE A C 1
ATOM 2798 O O . ILE A 1 489 ? 118.954 182.828 123.230 1.00 89.29 489 ILE A O 1
ATOM 2803 N N . LYS A 1 490 ? 116.771 183.365 123.246 1.00 100.61 490 LYS A N 1
ATOM 2804 C CA . LYS A 1 490 ? 116.946 184.634 123.931 1.00 100.61 490 LYS A CA 1
ATOM 2805 C C . LYS A 1 490 ? 115.829 184.785 124.949 1.00 100.61 490 LYS A C 1
ATOM 2806 O O . LYS A 1 490 ? 114.670 184.490 124.652 1.00 100.61 490 LYS A O 1
ATOM 2812 N N . ILE A 1 491 ? 116.175 185.204 126.161 1.00 98.62 491 ILE A N 1
ATOM 2813 C CA . ILE A 1 491 ? 115.216 185.243 127.258 1.00 98.62 491 ILE A CA 1
ATOM 2814 C C . ILE A 1 491 ? 115.238 186.608 127.924 1.00 98.62 491 ILE A C 1
ATOM 2815 O O . ILE A 1 491 ? 116.299 187.093 128.330 1.00 98.62 491 ILE A O 1
ATOM 2820 N N . CYS A 1 492 ? 114.062 187.212 128.051 1.00 109.48 492 CYS A N 1
ATOM 2821 C CA . CYS A 1 492 ? 113.853 188.389 128.879 1.00 109.48 492 CYS A CA 1
ATOM 2822 C C . CYS A 1 492 ? 113.036 187.977 130.091 1.00 109.48 492 CYS A C 1
ATOM 2823 O O . CYS A 1 492 ? 112.061 187.231 129.961 1.00 109.48 492 CYS A O 1
ATOM 2826 N N . MET A 1 493 ? 113.426 188.475 131.260 1.00 104.49 493 MET A N 1
ATOM 2827 C CA . MET A 1 493 ? 112.755 188.142 132.508 1.00 104.49 493 MET A CA 1
ATOM 2828 C C . MET A 1 493 ? 112.003 189.357 133.013 1.00 104.49 493 MET A C 1
ATOM 2829 O O . MET A 1 493 ? 112.060 189.683 134.203 1.00 104.49 493 MET A O 1
ATOM 2834 N N . LYS A 1 494 ? 111.315 190.034 132.097 1.00 111.89 494 LYS A N 1
ATOM 2835 C CA . LYS A 1 494 ? 110.550 191.217 132.447 1.00 111.89 494 LYS A CA 1
ATOM 2836 C C . LYS A 1 494 ? 109.550 190.866 133.541 1.00 111.89 494 LYS A C 1
ATOM 2837 O O . LYS A 1 494 ? 108.953 189.786 133.530 1.00 111.89 494 LYS A O 1
ATOM 2843 N N . LEU A 1 495 ? 109.391 191.770 134.499 1.00 110.91 495 LEU A N 1
ATOM 2844 C CA . LEU A 1 495 ? 108.618 191.496 135.702 1.00 110.91 495 LEU A CA 1
ATOM 2845 C C . LEU A 1 495 ? 107.174 191.141 135.377 1.00 110.91 495 LEU A C 1
ATOM 2846 O O . LEU A 1 495 ? 106.322 191.106 136.261 1.00 110.91 495 LEU A O 1
ATOM 2851 N N . GLY A 1 556 ? 103.693 184.806 135.871 1.00 116.64 556 GLY A N 1
ATOM 2852 C CA . GLY A 1 556 ? 104.471 185.388 134.793 1.00 116.64 556 GLY A CA 1
ATOM 2853 C C . GLY A 1 556 ? 105.842 185.884 135.214 1.00 116.64 556 GLY A C 1
ATOM 2854 O O . GLY A 1 556 ? 105.989 187.015 135.673 1.00 116.64 556 GLY A O 1
ATOM 2855 N N . GLU A 1 557 ? 106.854 185.038 135.049 1.00 109.04 557 GLU A N 1
ATOM 2856 C CA . GLU A 1 557 ? 108.223 185.396 135.391 1.00 109.04 557 GLU A CA 1
ATOM 2857 C C . GLU A 1 557 ? 109.008 185.889 134.189 1.00 109.04 557 GLU A C 1
ATOM 2858 O O . GLU A 1 557 ? 109.943 186.679 134.353 1.00 109.04 557 GLU A O 1
ATOM 2864 N N . ALA A 1 558 ? 108.651 185.458 132.982 1.00 113.17 558 ALA A N 1
ATOM 2865 C CA . ALA A 1 558 ? 109.394 185.844 131.792 1.00 113.17 558 ALA A CA 1
ATOM 2866 C C . ALA A 1 558 ? 108.573 185.524 130.557 1.00 113.17 558 ALA A C 1
ATOM 2867 O O . ALA A 1 558 ? 107.435 185.057 130.640 1.00 113.17 558 ALA A O 1
ATOM 2869 N N . HIS A 1 559 ? 109.173 185.789 129.403 1.00 115.83 559 HIS A N 1
ATOM 2870 C CA . HIS A 1 559 ? 108.709 185.259 128.133 1.00 115.83 559 HIS A CA 1
ATOM 2871 C C . HIS A 1 559 ? 109.931 184.802 127.352 1.00 115.83 559 HIS A C 1
ATOM 2872 O O . HIS A 1 559 ? 111.050 185.248 127.616 1.00 115.83 559 HIS A O 1
ATOM 2879 N N . ILE A 1 560 ? 109.715 183.909 126.394 1.00 113.13 560 ILE A N 1
ATOM 2880 C CA . ILE A 1 560 ? 110.813 183.339 125.629 1.00 113.13 560 ILE A CA 1
ATOM 2881 C C . ILE A 1 560 ? 110.799 183.889 124.212 1.00 113.13 560 ILE A C 1
ATOM 2882 O O . ILE A 1 560 ? 109.762 183.884 123.536 1.00 113.13 560 ILE A O 1
ATOM 2887 N N . PHE A 1 561 ? 111.964 184.343 123.761 1.00 118.24 561 PHE A N 1
ATOM 2888 C CA . PHE A 1 561 ? 112.135 185.080 122.512 1.00 118.24 561 PHE A CA 1
ATOM 2889 C C . PHE A 1 561 ? 112.636 184.075 121.482 1.00 118.24 561 PHE A C 1
ATOM 2890 O O . PHE A 1 561 ? 113.828 183.990 121.193 1.00 118.24 561 PHE A O 1
ATOM 2898 N N . PHE A 1 562 ? 111.709 183.300 120.934 1.00 122.76 562 PHE A N 1
ATOM 2899 C CA . PHE A 1 562 ? 112.050 182.241 120.000 1.00 122.76 562 PHE A CA 1
ATOM 2900 C C . PHE A 1 562 ? 112.031 182.796 118.574 1.00 122.76 562 PHE A C 1
ATOM 2901 O O . PHE A 1 562 ? 111.457 183.853 118.301 1.00 122.76 562 PHE A O 1
ATOM 2909 N N . LYS A 1 563 ? 112.671 182.072 117.652 1.00 126.27 563 LYS A N 1
ATOM 2910 C CA . LYS A 1 563 ? 112.766 182.565 116.281 1.00 126.27 563 LYS A CA 1
ATOM 2911 C C . LYS A 1 563 ? 111.401 182.640 115.614 1.00 126.27 563 LYS A C 1
ATOM 2912 O O . LYS A 1 563 ? 111.130 183.575 114.852 1.00 126.27 563 LYS A O 1
ATOM 2918 N N . SER A 1 564 ? 110.530 181.667 115.880 1.00 131.28 564 SER A N 1
ATOM 2919 C CA . SER A 1 564 ? 109.243 181.578 115.196 1.00 131.28 564 SER A CA 1
ATOM 2920 C C . SER A 1 564 ? 108.137 182.307 115.947 1.00 131.28 564 SER A C 1
ATOM 2921 O O . SER A 1 564 ? 107.546 183.258 115.430 1.00 131.28 564 SER A O 1
ATOM 2924 N N . LYS A 1 565 ? 107.841 181.870 117.160 1.00 129.24 565 LYS A N 1
ATOM 2925 C CA . LYS A 1 565 ? 106.757 182.439 117.937 1.00 129.24 565 LYS A CA 1
ATOM 2926 C C . LYS A 1 565 ? 107.283 182.833 119.306 1.00 129.24 565 LYS A C 1
ATOM 2927 O O . LYS A 1 565 ? 108.220 182.217 119.821 1.00 129.24 565 LYS A O 1
ATOM 2933 N N . ILE A 1 566 ? 106.694 183.875 119.877 1.00 125.49 566 ILE A N 1
ATOM 2934 C CA . ILE A 1 566 ? 107.054 184.348 121.207 1.00 125.49 566 ILE A CA 1
ATOM 2935 C C . ILE A 1 566 ? 106.082 183.748 122.208 1.00 125.49 566 ILE A C 1
ATOM 2936 O O . ILE A 1 566 ? 104.864 183.783 121.999 1.00 125.49 566 ILE A O 1
ATOM 2941 N N . VAL A 1 567 ? 106.605 183.193 123.295 1.00 121.92 567 VAL A N 1
ATOM 2942 C CA . VAL A 1 567 ? 105.759 182.533 124.280 1.00 121.92 567 VAL A CA 1
ATOM 2943 C C . VAL A 1 567 ? 105.974 183.193 125.630 1.00 121.92 567 VAL A C 1
ATOM 2944 O O . VAL A 1 567 ? 107.113 183.427 126.045 1.00 121.92 567 VAL A O 1
ATOM 2948 N N . ARG A 1 568 ? 104.872 183.524 126.293 1.00 123.08 568 ARG A N 1
ATOM 2949 C CA . ARG A 1 568 ? 104.885 184.052 127.650 1.00 123.08 568 ARG A CA 1
ATOM 2950 C C . ARG A 1 568 ? 104.492 182.922 128.585 1.00 123.08 568 ARG A C 1
ATOM 2951 O O . ARG A 1 568 ? 103.477 182.252 128.369 1.00 123.08 568 ARG A O 1
ATOM 2959 N N . ALA A 1 569 ? 105.294 182.701 129.616 1.00 115.85 569 ALA A N 1
ATOM 2960 C CA . ALA A 1 569 ? 105.105 181.538 130.460 1.00 115.85 569 ALA A CA 1
ATOM 2961 C C . ALA A 1 569 ? 105.881 181.709 131.746 1.00 115.85 569 ALA A C 1
ATOM 2962 O O . ALA A 1 569 ? 106.998 182.229 131.735 1.00 115.85 569 ALA A O 1
ATOM 2964 N N . ARG A 1 570 ? 105.292 181.264 132.844 1.00 112.24 570 ARG A N 1
ATOM 2965 C CA . ARG A 1 570 ? 106.052 181.103 134.068 1.00 112.24 570 ARG A CA 1
ATOM 2966 C C . ARG A 1 570 ? 107.137 180.065 133.839 1.00 112.24 570 ARG A C 1
ATOM 2967 O O . ARG A 1 570 ? 106.919 179.057 133.167 1.00 112.24 570 ARG A O 1
ATOM 2975 N N . MET A 1 571 ? 108.321 180.319 134.366 1.00 96.71 571 MET A N 1
ATOM 2976 C CA . MET A 1 571 ? 109.304 179.267 134.252 1.00 96.71 571 MET A CA 1
ATOM 2977 C C . MET A 1 571 ? 109.156 178.280 135.396 1.00 96.71 571 MET A C 1
ATOM 2978 O O . MET A 1 571 ? 108.279 178.396 136.254 1.00 96.71 571 MET A O 1
ATOM 2983 N N . PHE A 1 572 ? 110.024 177.282 135.383 1.00 86.18 572 PHE A N 1
ATOM 2984 C CA . PHE A 1 572 ? 109.996 176.223 136.374 1.00 86.18 572 PHE A CA 1
ATOM 2985 C C . PHE A 1 572 ? 110.367 176.790 137.731 1.00 86.18 572 PHE A C 1
ATOM 2986 O O . PHE A 1 572 ? 111.094 177.781 137.820 1.00 86.18 572 PHE A O 1
ATOM 2994 N N . TYR A 1 573 ? 109.852 176.178 138.792 1.00 75.27 573 TYR A N 1
ATOM 2995 C CA . TYR A 1 573 ? 110.185 176.613 140.144 1.00 75.27 573 TYR A CA 1
ATOM 2996 C C . TYR A 1 573 ? 110.542 175.394 140.980 1.00 75.27 573 TYR A C 1
ATOM 2997 O O . TYR A 1 573 ? 109.657 174.679 141.450 1.00 75.27 573 TYR A O 1
ATOM 3006 N N . ALA A 1 574 ? 111.830 175.171 141.178 1.00 66.60 574 ALA A N 1
ATOM 3007 C CA . ALA A 1 574 ? 112.318 174.077 141.997 1.00 66.60 574 ALA A CA 1
ATOM 3008 C C . ALA A 1 574 ? 112.745 174.657 143.329 1.00 66.60 574 ALA A C 1
ATOM 3009 O O . ALA A 1 574 ? 113.607 175.535 143.374 1.00 66.60 574 ALA A O 1
ATOM 3011 N N . ASN A 1 575 ? 112.145 174.165 144.405 1.00 63.39 575 ASN A N 1
ATOM 3012 C CA . ASN A 1 575 ? 112.286 174.761 145.727 1.00 63.39 575 ASN A CA 1
ATOM 3013 C C . ASN A 1 575 ? 112.950 173.776 146.664 1.00 63.39 575 ASN A C 1
ATOM 3014 O O . ASN A 1 575 ? 112.277 173.185 147.518 1.00 63.39 575 ASN A O 1
ATOM 3019 N N . PRO A 1 576 ? 114.256 173.582 146.567 1.00 58.60 576 PRO A N 1
ATOM 3020 C CA . PRO A 1 576 ? 114.911 172.584 147.406 1.00 58.60 576 PRO A CA 1
ATOM 3021 C C . PRO A 1 576 ? 114.757 172.928 148.874 1.00 58.60 576 PRO A C 1
ATOM 3022 O O . PRO A 1 576 ? 115.116 174.022 149.308 1.00 58.60 576 PRO A O 1
ATOM 3026 N N . LYS A 1 577 ? 114.209 171.994 149.629 1.00 56.90 577 LYS A N 1
ATOM 3027 C CA . LYS A 1 577 ? 114.141 172.157 151.067 1.00 56.90 577 LYS A CA 1
ATOM 3028 C C . LYS A 1 577 ? 115.552 172.238 151.621 1.00 56.90 577 LYS A C 1
ATOM 3029 O O . LYS A 1 577 ? 116.394 171.417 151.264 1.00 56.90 577 LYS A O 1
ATOM 3035 N N . PRO A 1 578 ? 115.845 173.193 152.487 1.00 53.95 578 PRO A N 1
ATOM 3036 C CA . PRO A 1 578 ? 117.228 173.421 152.896 1.00 53.95 578 PRO A CA 1
ATOM 3037 C C . PRO A 1 578 ? 117.773 172.278 153.728 1.00 53.95 578 PRO A C 1
ATOM 3038 O O . PRO A 1 578 ? 117.040 171.511 154.350 1.00 53.95 578 PRO A O 1
ATOM 3042 N N . VAL A 1 579 ? 119.081 172.191 153.742 1.00 57.31 579 VAL A N 1
ATOM 3043 C CA . VAL A 1 579 ? 119.799 171.100 154.379 1.00 57.31 579 VAL A CA 1
ATOM 3044 C C . VAL A 1 579 ? 120.309 171.518 155.746 1.00 57.31 579 VAL A C 1
ATOM 3045 O O . VAL A 1 579 ? 120.717 172.664 155.963 1.00 57.31 579 VAL A O 1
ATOM 3049 N N . LYS A 1 580 ? 120.299 170.565 156.680 1.00 61.12 580 LYS A N 1
ATOM 3050 C CA . LYS A 1 580 ? 120.729 170.844 158.042 1.00 61.12 580 LYS A CA 1
ATOM 3051 C C . LYS A 1 580 ? 122.233 171.084 158.117 1.00 61.12 580 LYS A C 1
ATOM 3052 O O . LYS A 1 580 ? 122.683 172.020 158.786 1.00 61.12 580 LYS A O 1
ATOM 3058 N N . GLN A 1 581 ? 123.033 170.262 157.436 1.00 58.39 581 GLN A N 1
ATOM 3059 C CA . GLN A 1 581 ? 124.482 170.432 157.444 1.00 58.39 581 GLN A CA 1
ATOM 3060 C C . GLN A 1 581 ? 125.048 170.331 156.038 1.00 58.39 581 GLN A C 1
ATOM 3061 O O . GLN A 1 581 ? 124.726 169.406 155.292 1.00 58.39 581 GLN A O 1
ATOM 3067 N N . LEU A 1 582 ? 125.891 171.297 155.686 1.00 53.87 582 LEU A N 1
ATOM 3068 C CA . LEU A 1 582 ? 126.346 171.507 154.315 1.00 53.87 582 LEU A CA 1
ATOM 3069 C C . LEU A 1 582 ? 127.838 171.234 154.233 1.00 53.87 582 LEU A C 1
ATOM 3070 O O . LEU A 1 582 ? 128.670 172.112 154.438 1.00 53.87 582 LEU A O 1
ATOM 3075 N N . LYS A 1 583 ? 128.172 170.005 153.882 1.00 46.28 583 LYS A N 1
ATOM 3076 C CA . LYS A 1 583 ? 129.559 169.580 153.872 1.00 46.28 583 LYS A CA 1
ATOM 3077 C C . LYS A 1 583 ? 130.090 169.645 152.452 1.00 46.28 583 LYS A C 1
ATOM 3078 O O . LYS A 1 583 ? 129.460 169.123 151.532 1.00 46.28 583 LYS A O 1
ATOM 3084 N N . ILE A 1 584 ?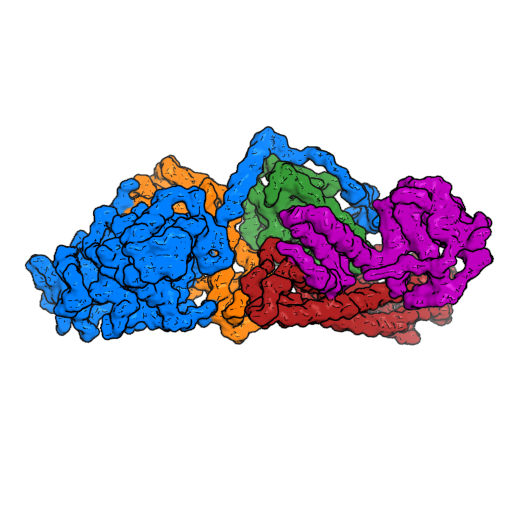 131.220 170.312 152.262 1.00 50.38 584 ILE A N 1
ATOM 3085 C CA . ILE A 1 584 ? 131.891 170.285 150.970 1.00 50.38 584 ILE A CA 1
ATOM 3086 C C . ILE A 1 584 ? 133.003 169.253 151.030 1.00 50.38 584 ILE A C 1
ATOM 3087 O O . ILE A 1 584 ? 133.952 169.375 151.813 1.00 50.38 584 ILE A O 1
ATOM 3092 N N . ASN A 1 585 ? 132.879 168.227 150.203 1.00 47.14 585 ASN A N 1
ATOM 3093 C CA . ASN A 1 585 ? 133.599 166.982 150.411 1.00 47.14 585 ASN A CA 1
ATOM 3094 C C . ASN A 1 585 ? 135.064 167.132 150.062 1.00 47.14 585 ASN A C 1
ATOM 3095 O O . ASN A 1 585 ? 135.415 167.441 148.926 1.00 47.14 585 ASN A O 1
ATOM 3100 N N . GLN A 1 586 ? 135.909 166.933 151.051 1.00 51.78 586 GLN A N 1
ATOM 3101 C CA . GLN A 1 586 ? 137.331 167.086 150.869 1.00 51.78 586 GLN A CA 1
ATOM 3102 C C . GLN A 1 586 ? 137.884 165.886 150.120 1.00 51.78 586 GLN A C 1
ATOM 3103 O O . GLN A 1 586 ? 137.245 164.843 150.019 1.00 51.78 586 GLN A O 1
ATOM 3109 N N . PHE A 1 587 ? 139.095 166.041 149.604 1.00 46.01 587 PHE A N 1
ATOM 3110 C CA . PHE A 1 587 ? 139.787 165.023 148.839 1.00 46.01 587 PHE A CA 1
ATOM 3111 C C . PHE A 1 587 ? 141.170 164.849 149.435 1.00 46.01 587 PHE A C 1
ATOM 3112 O O . PHE A 1 587 ? 141.457 165.343 150.517 1.00 46.01 587 PHE A O 1
ATOM 3120 N N . LEU A 1 588 ? 142.033 164.137 148.730 1.00 51.53 588 LEU A N 1
ATOM 3121 C CA . LEU A 1 588 ? 143.450 164.059 149.042 1.00 51.53 588 LEU A CA 1
ATOM 3122 C C . LEU A 1 588 ? 144.270 164.609 147.890 1.00 51.53 588 LEU A C 1
ATOM 3123 O O . LEU A 1 588 ? 143.746 165.077 146.885 1.00 51.53 588 LEU A O 1
ATOM 3128 N N . LYS A 1 589 ? 145.580 164.530 148.042 1.00 61.28 589 LYS A N 1
ATOM 3129 C CA . LYS A 1 589 ? 146.517 164.894 146.986 1.00 61.28 589 LYS A CA 1
ATOM 3130 C C . LYS A 1 589 ? 147.489 163.733 146.827 1.00 61.28 589 LYS A C 1
ATOM 3131 O O . LYS A 1 589 ? 148.596 163.761 147.360 1.00 61.28 589 LYS A O 1
ATOM 3137 N N . VAL A 1 590 ? 147.085 162.727 146.061 1.00 59.76 590 VAL A N 1
ATOM 3138 C CA . VAL A 1 590 ? 147.935 161.581 145.791 1.00 59.76 590 VAL A CA 1
ATOM 3139 C C . VAL A 1 590 ? 148.918 161.981 144.718 1.00 59.76 590 VAL A C 1
ATOM 3140 O O . VAL A 1 590 ? 148.836 163.080 144.170 1.00 59.76 590 VAL A O 1
ATOM 3144 N N . GLU A 1 591 ? 149.867 161.116 144.423 1.00 68.60 591 GLU A N 1
ATOM 3145 C CA . GLU A 1 591 ? 150.836 161.385 143.379 1.00 68.60 591 GLU A CA 1
ATOM 3146 C C . GLU A 1 591 ? 151.192 160.095 142.668 1.00 68.60 591 GLU A C 1
ATOM 3147 O O . GLU A 1 591 ? 151.283 159.035 143.294 1.00 68.60 591 GLU A O 1
ATOM 3153 N N . PRO A 1 592 ? 151.417 160.155 141.362 1.00 71.54 592 PRO A N 1
ATOM 3154 C CA . PRO A 1 592 ? 152.279 159.166 140.744 1.00 71.54 592 PRO A CA 1
ATOM 3155 C C . PRO A 1 592 ? 153.629 159.184 141.408 1.00 71.54 592 PRO A C 1
ATOM 3156 O O . PRO A 1 592 ? 154.209 160.260 141.656 1.00 71.54 592 PRO A O 1
ATOM 3160 N N . PRO A 1 593 ? 154.199 158.018 141.707 1.00 71.19 593 PRO A N 1
ATOM 3161 C CA . PRO A 1 593 ? 155.363 157.974 142.575 1.00 71.19 593 PRO A CA 1
ATOM 3162 C C . PRO A 1 593 ? 156.539 158.704 141.946 1.00 71.19 593 PRO A C 1
ATOM 3163 O O . PRO A 1 593 ? 156.557 158.945 140.730 1.00 71.19 593 PRO A O 1
ATOM 3167 N N . PRO A 1 594 ? 157.516 159.110 142.745 1.00 78.21 594 PRO A N 1
ATOM 3168 C CA . PRO A 1 594 ? 158.629 159.898 142.209 1.00 78.21 594 PRO A CA 1
ATOM 3169 C C . PRO A 1 594 ? 159.452 159.122 141.195 1.00 78.21 594 PRO A C 1
ATOM 3170 O O . PRO A 1 594 ? 159.677 157.919 141.319 1.00 78.21 594 PRO A O 1
ATOM 3174 N N . ASP A 1 595 ? 159.938 159.845 140.188 1.00 87.05 595 ASP A N 1
ATOM 3175 C CA . ASP A 1 595 ? 160.771 159.231 139.162 1.00 87.05 595 ASP A CA 1
ATOM 3176 C C . ASP A 1 595 ? 162.199 158.975 139.621 1.00 87.05 595 ASP A C 1
ATOM 3177 O O . ASP A 1 595 ? 162.946 158.305 138.907 1.00 87.05 595 ASP A O 1
ATOM 3182 N N . ASP A 1 596 ? 162.601 159.490 140.775 1.00 89.74 596 ASP A N 1
ATOM 3183 C CA . ASP A 1 596 ? 163.853 159.071 141.385 1.00 89.74 596 ASP A CA 1
ATOM 3184 C C . ASP A 1 596 ? 163.775 157.665 141.938 1.00 89.74 596 ASP A C 1
ATOM 3185 O O . ASP A 1 596 ? 164.789 157.131 142.395 1.00 89.74 596 ASP A O 1
ATOM 3190 N N . TYR A 1 597 ? 162.600 157.076 141.933 1.00 82.29 597 TYR A N 1
ATOM 3191 C CA . TYR A 1 597 ? 162.374 155.772 142.521 1.00 82.29 597 TYR A CA 1
ATOM 3192 C C . TYR A 1 597 ? 161.884 154.744 141.526 1.00 82.29 597 TYR A C 1
ATOM 3193 O O . TYR A 1 597 ? 162.214 153.569 141.662 1.00 82.29 597 TYR A O 1
ATOM 3202 N N . LEU A 1 598 ? 161.095 155.137 140.530 1.00 76.58 598 LEU A N 1
ATOM 3203 C CA . LEU A 1 598 ? 160.715 154.141 139.542 1.00 76.58 598 LEU A CA 1
ATOM 3204 C C . LEU A 1 598 ? 161.862 153.826 138.600 1.00 76.58 598 LEU A C 1
ATOM 3205 O O . LEU A 1 598 ? 162.113 152.651 138.320 1.00 76.58 598 LEU A O 1
ATOM 3210 N N . MET A 1 599 ? 162.594 154.836 138.133 1.00 80.50 599 MET A N 1
ATOM 3211 C CA . MET A 1 599 ? 163.690 154.542 137.219 1.00 80.50 599 MET A CA 1
ATOM 3212 C C . MET A 1 599 ? 164.691 153.608 137.871 1.00 80.50 599 MET A C 1
ATOM 3213 O O . MET A 1 599 ? 165.383 152.852 137.185 1.00 80.50 599 MET A O 1
ATOM 3218 N N . LYS A 1 600 ? 164.783 153.645 139.197 1.00 75.95 600 LYS A N 1
ATOM 3219 C CA . LYS A 1 600 ? 165.544 152.629 139.908 1.00 75.95 600 LYS A CA 1
ATOM 3220 C C . LYS A 1 600 ? 164.807 151.299 139.918 1.00 75.95 600 LYS A C 1
ATOM 3221 O O . LYS A 1 600 ? 165.415 150.243 139.718 1.00 75.95 600 LYS A O 1
ATOM 3227 N N . LEU A 1 601 ? 163.496 151.328 140.151 1.00 73.58 601 LEU A N 1
ATOM 3228 C CA . LEU A 1 601 ? 162.750 150.079 140.223 1.00 73.58 601 LEU A CA 1
ATOM 3229 C C . LEU A 1 601 ? 162.750 149.367 138.883 1.00 73.58 601 LEU A C 1
ATOM 3230 O O . LEU A 1 601 ? 162.943 148.151 138.824 1.00 73.58 601 LEU A O 1
ATOM 3235 N N . GLN A 1 602 ? 162.556 150.102 137.793 1.00 71.58 602 GLN A N 1
ATOM 3236 C CA . GLN A 1 602 ? 162.669 149.466 136.488 1.00 71.58 602 GLN A CA 1
ATOM 3237 C C . GLN A 1 602 ? 164.112 149.100 136.192 1.00 71.58 602 GLN A C 1
ATOM 3238 O O . GLN A 1 602 ? 164.382 148.408 135.208 1.00 71.58 602 GLN A O 1
ATOM 3244 N N . LYS A 1 603 ? 165.049 149.569 137.022 1.00 71.19 603 LYS A N 1
ATOM 3245 C CA . LYS A 1 603 ? 166.454 149.259 136.796 1.00 71.19 603 LYS A CA 1
ATOM 3246 C C . LYS A 1 603 ? 166.874 147.993 137.517 1.00 71.19 603 LYS A C 1
ATOM 3247 O O . LYS A 1 603 ? 167.612 147.176 136.959 1.00 71.19 603 LYS A O 1
ATOM 3253 N N . GLN A 1 604 ? 166.451 147.820 138.763 1.00 71.32 604 GLN A N 1
ATOM 3254 C CA . GLN A 1 604 ? 166.788 146.585 139.456 1.00 71.32 604 GLN A CA 1
ATOM 3255 C C . GLN A 1 604 ? 166.021 145.409 138.883 1.00 71.32 604 GLN A C 1
ATOM 3256 O O . GLN A 1 604 ? 166.578 144.319 138.722 1.00 71.32 604 GLN A O 1
ATOM 3262 N N . LEU A 1 605 ? 164.743 145.605 138.571 1.00 65.55 605 LEU A N 1
ATOM 3263 C CA . LEU A 1 605 ? 163.974 144.515 137.998 1.00 65.55 605 LEU A CA 1
ATOM 3264 C C . LEU A 1 605 ? 164.627 144.000 136.731 1.00 65.55 605 LEU A C 1
ATOM 3265 O O . LEU A 1 605 ? 164.611 142.796 136.469 1.00 65.55 605 LEU A O 1
ATOM 3270 N N . ALA A 1 606 ? 165.233 144.887 135.945 1.00 73.39 606 ALA A N 1
ATOM 3271 C CA . ALA A 1 606 ? 165.957 144.419 134.771 1.00 73.39 606 ALA A CA 1
ATOM 3272 C C . ALA A 1 606 ? 167.110 143.515 135.157 1.00 73.39 606 ALA A C 1
ATOM 3273 O O . ALA A 1 606 ? 167.201 142.389 134.659 1.00 73.39 606 ALA A O 1
ATOM 3275 N N . SER A 1 607 ? 167.980 143.969 136.057 1.00 71.69 607 SER A N 1
ATOM 3276 C CA . SER A 1 607 ? 169.114 143.148 136.452 1.00 71.69 607 SER A CA 1
ATOM 3277 C C . SER A 1 607 ? 168.671 141.894 137.186 1.00 71.69 607 SER A C 1
ATOM 3278 O O . SER A 1 607 ? 169.230 140.821 136.954 1.00 71.69 607 SER A O 1
ATOM 3281 N N . PHE A 1 608 ? 167.670 141.991 138.051 1.00 65.96 608 PHE A N 1
ATOM 3282 C CA . PHE A 1 608 ? 167.153 140.786 138.675 1.00 65.96 608 PHE A CA 1
ATOM 3283 C C . PHE A 1 608 ? 166.372 139.914 137.712 1.00 65.96 608 PHE A C 1
ATOM 3284 O O . PHE A 1 608 ? 166.155 138.736 138.003 1.00 65.96 608 PHE A O 1
ATOM 3292 N N . GLN A 1 609 ? 165.910 140.459 136.593 1.00 72.03 609 GLN A N 1
ATOM 3293 C CA . GLN A 1 609 ? 165.266 139.605 135.606 1.00 72.03 609 GLN A CA 1
ATOM 3294 C C . GLN A 1 609 ? 166.282 138.782 134.841 1.00 72.03 609 GLN A C 1
ATOM 3295 O O . GLN A 1 609 ? 166.050 137.602 134.570 1.00 72.03 609 GLN A O 1
ATOM 3301 N N . SER A 1 610 ? 167.407 139.389 134.471 1.00 72.42 610 SER A N 1
ATOM 3302 C CA . SER A 1 610 ? 168.420 138.653 133.730 1.00 72.42 610 SER A CA 1
ATOM 3303 C C . SER A 1 610 ? 168.994 137.515 134.553 1.00 72.42 610 SER A C 1
ATOM 3304 O O . SER A 1 610 ? 169.253 136.434 134.016 1.00 72.42 610 SER A O 1
ATOM 3307 N N . ILE A 1 611 ? 169.196 137.731 135.850 1.00 71.25 611 ILE A N 1
ATOM 3308 C CA . ILE A 1 611 ? 169.713 136.667 136.702 1.00 71.25 611 ILE A CA 1
ATOM 3309 C C . ILE A 1 611 ? 168.764 135.479 136.691 1.00 71.25 611 ILE A C 1
ATOM 3310 O O . ILE A 1 611 ? 169.159 134.344 136.413 1.00 71.25 611 ILE A O 1
ATOM 3315 N N . LEU A 1 612 ? 167.485 135.739 136.934 1.00 72.20 612 LEU A N 1
ATOM 3316 C CA . LEU A 1 612 ? 166.508 134.687 137.162 1.00 72.20 612 LEU A CA 1
ATOM 3317 C C . LEU A 1 612 ? 166.261 133.836 135.934 1.00 72.20 612 LEU A C 1
ATOM 3318 O O . LEU A 1 612 ? 165.654 132.769 136.041 1.00 72.20 612 LEU A O 1
ATOM 3323 N N . GLU A 1 613 ? 166.705 134.283 134.769 1.00 75.78 613 GLU A N 1
ATOM 3324 C CA . GLU A 1 613 ? 166.481 133.509 133.557 1.00 75.78 613 GLU A CA 1
ATOM 3325 C C . GLU A 1 613 ? 167.679 132.631 133.240 1.00 75.78 613 GLU A C 1
ATOM 3326 O O . GLU A 1 613 ? 167.519 131.471 132.846 1.00 75.78 613 GLU A O 1
ATOM 3332 N N . SER A 1 614 ? 168.882 133.170 133.428 1.00 77.87 614 SER A N 1
ATOM 3333 C CA . SER A 1 614 ? 170.097 132.450 133.092 1.00 77.87 614 SER A CA 1
ATOM 3334 C C . SER A 1 614 ? 170.201 131.120 133.818 1.00 77.87 614 SER A C 1
ATOM 3335 O O . SER A 1 614 ? 170.835 130.196 133.301 1.00 77.87 614 SER A O 1
ATOM 3338 N N . GLY A 1 615 ? 169.592 130.994 134.994 1.00 80.08 615 GLY A N 1
ATOM 3339 C CA . GLY A 1 615 ? 169.575 129.747 135.723 1.00 80.08 615 GLY A CA 1
ATOM 3340 C C . GLY A 1 615 ? 170.646 129.600 136.782 1.00 80.08 615 GLY A C 1
ATOM 3341 O O . GLY A 1 615 ? 170.557 128.680 137.600 1.00 80.08 615 GLY A O 1
ATOM 3342 N N . ASP A 1 616 ? 171.659 130.468 136.789 1.00 79.43 616 ASP A N 1
ATOM 3343 C CA . ASP A 1 616 ? 172.708 130.441 137.809 1.00 79.43 616 ASP A CA 1
ATOM 3344 C C . ASP A 1 616 ? 172.368 131.436 138.912 1.00 79.43 616 ASP A C 1
ATOM 3345 O O . ASP A 1 616 ? 173.091 132.389 139.185 1.00 79.43 616 ASP A O 1
ATOM 3350 N N . LEU A 1 617 ? 171.244 131.168 139.565 1.00 69.18 617 LEU A N 1
ATOM 3351 C CA . LEU A 1 617 ? 170.596 132.149 140.409 1.00 69.18 617 LEU A CA 1
ATOM 3352 C C . LEU A 1 617 ? 170.915 132.032 141.890 1.00 69.18 617 LEU A C 1
ATOM 3353 O O . LEU A 1 617 ? 170.926 133.055 142.574 1.00 69.18 617 LEU A O 1
ATOM 3358 N N . SER A 1 618 ? 171.198 130.851 142.407 1.00 70.18 618 SER A N 1
ATOM 3359 C CA . SER A 1 618 ? 171.505 130.731 143.823 1.00 70.18 618 SER A CA 1
ATOM 3360 C C . SER A 1 618 ? 172.888 131.283 144.097 1.00 70.18 618 SER A C 1
ATOM 3361 O O . SER A 1 618 ? 173.759 131.251 143.229 1.00 70.18 618 SER A O 1
ATOM 3364 N N . ILE A 1 619 ? 173.086 131.788 145.293 1.00 65.34 619 ILE A N 1
ATOM 3365 C CA . ILE A 1 619 ? 174.400 132.277 145.681 1.00 65.34 619 ILE A CA 1
ATOM 3366 C C . ILE A 1 619 ? 175.339 131.093 145.822 1.00 65.34 619 ILE A C 1
ATOM 3367 O O . ILE A 1 619 ? 174.912 129.987 146.160 1.00 65.34 619 ILE A O 1
ATOM 3372 N N . ASN A 1 620 ? 176.615 131.302 145.512 1.00 71.60 620 ASN A N 1
ATOM 3373 C CA . ASN A 1 620 ? 177.578 130.213 145.537 1.00 71.60 620 ASN A CA 1
ATOM 3374 C C . ASN A 1 620 ? 178.887 130.525 146.243 1.00 71.60 620 ASN A C 1
ATOM 3375 O O . ASN A 1 620 ? 179.484 129.608 146.816 1.00 71.60 620 ASN A O 1
ATOM 3380 N N . LYS A 1 621 ? 179.351 131.770 146.227 1.00 73.64 621 LYS A N 1
ATOM 3381 C CA . LYS A 1 621 ? 180.721 132.053 146.628 1.00 73.64 621 LYS A CA 1
ATOM 3382 C C . LYS A 1 621 ? 180.899 131.871 148.122 1.00 73.64 621 LYS A C 1
ATOM 3383 O O . LYS A 1 621 ? 180.005 132.179 148.912 1.00 73.64 621 LYS A O 1
ATOM 3389 N N . ALA A 1 622 ? 182.066 131.376 148.504 1.00 72.35 622 ALA A N 1
ATOM 3390 C CA . ALA A 1 622 ? 182.375 131.080 149.894 1.00 72.35 622 ALA A CA 1
ATOM 3391 C C . ALA A 1 622 ? 183.138 132.250 150.490 1.00 72.35 622 ALA A C 1
ATOM 3392 O O . ALA A 1 622 ? 184.161 132.673 149.947 1.00 72.35 622 ALA A O 1
ATOM 3394 N N . VAL A 1 623 ? 182.640 132.771 151.603 1.00 71.63 623 VAL A N 1
ATOM 3395 C CA . VAL A 1 623 ? 183.353 133.758 152.396 1.00 71.63 623 VAL A CA 1
ATOM 3396 C C . VAL A 1 623 ? 183.450 133.218 153.811 1.00 71.63 623 VAL A C 1
ATOM 3397 O O . VAL A 1 623 ? 182.558 132.494 154.268 1.00 71.63 623 VAL A O 1
ATOM 3401 N N . GLU A 1 624 ? 184.547 133.534 154.488 1.00 74.32 624 GLU A N 1
ATOM 3402 C CA . GLU A 1 624 ? 184.796 133.029 155.826 1.00 74.32 624 GLU A CA 1
ATOM 3403 C C . GLU A 1 624 ? 185.112 134.175 156.771 1.00 74.32 624 GLU A C 1
ATOM 3404 O O . GLU A 1 624 ? 186.067 134.924 156.557 1.00 74.32 624 GLU A O 1
ATOM 3410 N N . ASN A 1 625 ? 184.302 134.296 157.816 1.00 69.95 625 ASN A N 1
ATOM 3411 C CA . ASN A 1 625 ? 184.527 135.204 158.928 1.00 69.95 625 ASN A CA 1
ATOM 3412 C C . ASN A 1 625 ? 185.120 134.438 160.100 1.00 69.95 625 ASN A C 1
ATOM 3413 O O . ASN A 1 625 ? 184.922 133.232 160.253 1.00 69.95 625 ASN A O 1
ATOM 3418 N N . GLU A 1 626 ? 185.828 135.159 160.956 1.00 73.71 626 GLU A N 1
ATOM 3419 C CA . GLU A 1 626 ? 186.377 134.565 162.158 1.00 73.71 626 GLU A CA 1
ATOM 3420 C C . GLU A 1 626 ? 185.376 134.556 163.293 1.00 73.71 626 GLU A C 1
ATOM 3421 O O . GLU A 1 626 ? 185.657 133.978 164.344 1.00 73.71 626 GLU A O 1
ATOM 3427 N N . GLU A 1 627 ? 184.213 135.167 163.106 1.00 67.86 627 GLU A N 1
ATOM 3428 C CA . GLU A 1 627 ? 183.213 135.224 164.160 1.00 67.86 627 GLU A CA 1
ATOM 3429 C C . GLU A 1 627 ? 181.982 134.410 163.824 1.00 67.86 627 GLU A C 1
ATOM 3430 O O . GLU A 1 627 ? 181.358 133.841 164.722 1.00 67.86 627 GLU A O 1
ATOM 3436 N N . ILE A 1 628 ? 181.613 134.334 162.549 1.00 62.96 628 ILE A N 1
ATOM 3437 C CA . ILE A 1 628 ? 180.558 133.410 162.181 1.00 62.96 628 ILE A CA 1
ATOM 3438 C C . ILE A 1 628 ? 181.035 131.992 162.407 1.00 62.96 628 ILE A C 1
ATOM 3439 O O . ILE A 1 628 ? 180.254 131.119 162.797 1.00 62.96 628 ILE A O 1
ATOM 3444 N N . THR A 1 629 ? 182.321 131.734 162.166 1.00 66.36 629 THR A N 1
ATOM 3445 C CA . THR A 1 629 ? 182.865 130.416 162.455 1.00 66.36 629 THR A CA 1
ATOM 3446 C C . THR A 1 629 ? 182.859 130.128 163.950 1.00 66.36 629 THR A C 1
ATOM 3447 O O . THR A 1 629 ? 182.543 129.008 164.360 1.00 66.36 629 THR A O 1
ATOM 3451 N N . LEU A 1 630 ? 183.166 131.126 164.778 1.00 63.38 630 LEU A N 1
ATOM 3452 C CA . LEU A 1 630 ? 183.320 130.874 166.204 1.00 63.38 630 LEU A CA 1
ATOM 3453 C C . LEU A 1 630 ? 181.988 130.967 166.933 1.00 63.38 630 LEU A C 1
ATOM 3454 O O . LEU A 1 630 ? 181.900 130.636 168.116 1.00 63.38 630 LEU A O 1
ATOM 3459 N N . ILE A 1 631 ? 180.942 131.423 166.251 1.00 60.84 631 ILE A N 1
ATOM 3460 C CA . ILE A 1 631 ? 179.624 131.390 166.865 1.00 60.84 631 ILE A CA 1
ATOM 3461 C C . ILE A 1 631 ? 178.826 130.208 166.343 1.00 60.84 631 ILE A C 1
ATOM 3462 O O . ILE A 1 631 ? 177.787 129.850 166.907 1.00 60.84 631 ILE A O 1
ATOM 3467 N N . SER A 1 632 ? 179.270 129.599 165.245 1.00 64.72 632 SER A N 1
ATOM 3468 C CA . SER A 1 632 ? 178.655 128.354 164.804 1.00 64.72 632 SER A CA 1
ATOM 3469 C C . SER A 1 632 ? 179.355 127.156 165.423 1.00 64.72 632 SER A C 1
ATOM 3470 O O . SER A 1 632 ? 178.711 126.155 165.752 1.00 64.72 632 SER A O 1
ATOM 3473 N N . LYS A 1 633 ? 180.675 127.243 165.595 1.00 70.85 633 LYS A N 1
ATOM 3474 C CA . LYS A 1 633 ? 181.401 126.164 166.251 1.00 70.85 633 LYS A CA 1
ATOM 3475 C C . LYS A 1 633 ? 180.882 125.932 167.661 1.00 70.85 633 LYS A C 1
ATOM 3476 O O . LYS A 1 633 ? 180.928 124.805 168.165 1.00 70.85 633 LYS A O 1
ATOM 3482 N N . ALA A 1 634 ? 180.395 126.984 168.321 1.00 66.48 634 ALA A N 1
ATOM 3483 C CA . ALA A 1 634 ? 179.761 126.787 169.617 1.00 66.48 634 ALA A CA 1
ATOM 3484 C C . ALA A 1 634 ? 178.365 126.205 169.478 1.00 66.48 634 ALA A C 1
ATOM 3485 O O . ALA A 1 634 ? 178.018 125.265 170.195 1.00 66.48 634 ALA A O 1
ATOM 3487 N N . LEU A 1 635 ? 177.556 126.727 168.563 1.00 60.94 635 LEU A N 1
ATOM 3488 C CA . LEU A 1 635 ? 176.203 126.209 168.422 1.00 60.94 635 LEU A CA 1
ATOM 3489 C C . LEU A 1 635 ? 176.174 124.780 167.920 1.00 60.94 635 LEU A C 1
ATOM 3490 O O . LEU A 1 635 ? 175.131 124.127 168.000 1.00 60.94 635 LEU A O 1
ATOM 3495 N N . LYS A 1 636 ? 177.279 124.275 167.391 1.00 69.29 636 LYS A N 1
ATOM 3496 C CA . LYS A 1 636 ? 177.260 122.895 166.935 1.00 69.29 636 LYS A CA 1
ATOM 3497 C C . LYS A 1 636 ? 177.823 121.946 167.981 1.00 69.29 636 LYS A C 1
ATOM 3498 O O . LYS A 1 636 ? 177.440 120.772 168.012 1.00 69.29 636 LYS A O 1
ATOM 3504 N N . GLU A 1 637 ? 178.732 122.418 168.835 1.00 73.50 637 GLU A N 1
ATOM 3505 C CA . GLU A 1 637 ? 179.275 121.541 169.863 1.00 73.50 637 GLU A CA 1
ATOM 3506 C C . GLU A 1 637 ? 178.336 121.410 171.058 1.00 73.50 637 GLU A C 1
ATOM 3507 O O . GLU A 1 637 ? 178.243 120.331 171.652 1.00 73.50 637 GLU A O 1
ATOM 3513 N N . SER A 1 638 ? 177.629 122.476 171.420 1.00 75.48 638 SER A N 1
ATOM 3514 C CA . SER A 1 638 ? 176.783 122.446 172.602 1.00 75.48 638 SER A CA 1
ATOM 3515 C C . SER A 1 638 ? 175.620 121.485 172.408 1.00 75.48 638 SER A C 1
ATOM 3516 O O . SER A 1 638 ? 175.122 121.280 171.302 1.00 75.48 638 SER A O 1
ATOM 3519 N N . THR A 1 639 ? 175.176 120.910 173.515 1.00 75.46 639 THR A N 1
ATOM 3520 C CA . THR A 1 639 ? 174.217 119.819 173.448 1.00 75.46 639 THR A CA 1
ATOM 3521 C C . THR A 1 639 ? 172.881 120.142 174.105 1.00 75.46 639 THR A C 1
ATOM 3522 O O . THR A 1 639 ? 172.042 119.243 174.236 1.00 75.46 639 THR A O 1
ATOM 3526 N N . ILE A 1 640 ? 172.641 121.388 174.502 1.00 70.55 640 ILE A N 1
ATOM 3527 C CA . ILE A 1 640 ? 171.397 121.716 175.179 1.00 70.55 640 ILE A CA 1
ATOM 3528 C C . ILE A 1 640 ? 170.318 122.019 174.149 1.00 70.55 640 ILE A C 1
ATOM 3529 O O . ILE A 1 640 ? 170.474 122.908 173.304 1.00 70.55 640 ILE A O 1
ATOM 3534 N N . VAL A 1 641 ? 169.205 121.299 174.228 1.00 64.89 641 VAL A N 1
ATOM 3535 C CA . VAL A 1 641 ? 168.259 121.288 173.120 1.00 64.89 641 VAL A CA 1
ATOM 3536 C C . VAL A 1 641 ? 167.501 122.605 172.980 1.00 64.89 641 VAL A C 1
ATOM 3537 O O . VAL A 1 641 ? 167.323 123.099 171.864 1.00 64.89 641 VAL A O 1
ATOM 3541 N N . GLU A 1 642 ? 167.019 123.188 174.077 1.00 67.55 642 GLU A N 1
ATOM 3542 C CA . GLU A 1 642 ? 166.114 124.336 173.962 1.00 67.55 642 GLU A CA 1
ATOM 3543 C C . GLU A 1 642 ? 166.835 125.495 173.297 1.00 67.55 642 GLU A C 1
ATOM 3544 O O . GLU A 1 642 ? 167.850 125.962 173.814 1.00 67.55 642 GLU A O 1
ATOM 3550 N N . PRO A 1 643 ? 166.328 126.006 172.182 1.00 57.17 643 PRO A N 1
ATOM 3551 C CA . PRO A 1 643 ? 167.150 126.871 171.337 1.00 57.17 643 PRO A CA 1
ATOM 3552 C C . PRO A 1 643 ? 167.682 128.100 172.035 1.00 57.17 643 PRO A C 1
ATOM 3553 O O . PRO A 1 643 ? 168.839 128.465 171.794 1.00 57.17 643 PRO A O 1
ATOM 3557 N N . ILE A 1 644 ? 166.905 128.739 172.907 1.00 52.16 644 ILE A N 1
ATOM 3558 C CA . ILE A 1 644 ? 167.405 129.944 173.550 1.00 52.16 644 ILE A CA 1
ATOM 3559 C C . ILE A 1 644 ? 168.533 129.614 174.505 1.00 52.16 644 ILE A C 1
ATOM 3560 O O . ILE A 1 644 ? 169.627 130.175 174.407 1.00 52.16 644 ILE A O 1
ATOM 3565 N N . GLU A 1 645 ? 168.294 128.686 175.428 1.00 61.47 645 GLU A N 1
ATOM 3566 C CA . GLU A 1 645 ? 169.343 128.267 176.345 1.00 61.47 645 GLU A CA 1
ATOM 3567 C C . GLU A 1 645 ? 170.582 127.827 175.592 1.00 61.47 645 GLU A C 1
ATOM 3568 O O . GLU A 1 645 ? 171.707 128.078 176.032 1.00 61.47 645 GLU A O 1
ATOM 3574 N N . ARG A 1 646 ? 170.396 127.164 174.458 1.00 59.86 646 ARG A N 1
ATOM 3575 C CA . ARG A 1 646 ? 171.535 126.856 173.616 1.00 59.86 646 ARG A CA 1
ATOM 3576 C C . ARG A 1 646 ? 172.224 128.120 173.147 1.00 59.86 646 ARG A C 1
ATOM 3577 O O . ARG A 1 646 ? 173.456 128.192 173.160 1.00 59.86 646 ARG A O 1
ATOM 3585 N N . GLY A 1 647 ? 171.454 129.131 172.750 1.00 52.71 647 GLY A N 1
ATOM 3586 C CA . GLY A 1 647 ? 172.070 130.338 172.235 1.00 52.71 647 GLY A CA 1
ATOM 3587 C C . GLY A 1 647 ? 172.972 131.008 173.249 1.00 52.71 647 GLY A C 1
ATOM 3588 O O . GLY A 1 647 ? 174.136 131.289 172.961 1.00 52.71 647 GLY A O 1
ATOM 3589 N N . VAL A 1 648 ? 172.472 131.217 174.467 1.00 51.61 648 VAL A N 1
ATOM 3590 C CA . VAL A 1 648 ? 173.245 131.957 175.454 1.00 51.61 648 VAL A CA 1
ATOM 3591 C C . VAL A 1 648 ? 174.491 131.192 175.856 1.00 51.61 648 VAL A C 1
ATOM 3592 O O . VAL A 1 648 ? 175.503 131.795 176.221 1.00 51.61 648 VAL A O 1
ATOM 3596 N N . ALA A 1 649 ? 174.457 129.865 175.788 1.00 55.68 649 ALA A N 1
ATOM 3597 C CA . ALA A 1 649 ? 175.673 129.107 176.036 1.00 55.68 649 ALA A CA 1
ATOM 3598 C C . ALA A 1 649 ? 176.691 129.324 174.932 1.00 55.68 649 ALA A C 1
ATOM 3599 O O . ALA A 1 649 ? 177.896 129.289 175.190 1.00 55.68 649 ALA A O 1
ATOM 3601 N N . ALA A 1 650 ? 176.238 129.535 173.700 1.00 50.68 650 ALA A N 1
ATOM 3602 C CA . ALA A 1 650 ? 177.182 129.885 172.652 1.00 50.68 650 ALA A CA 1
ATOM 3603 C C . ALA A 1 650 ? 177.838 131.214 172.945 1.00 50.68 650 ALA A C 1
ATOM 3604 O O . ALA A 1 650 ? 179.056 131.351 172.808 1.00 50.68 650 ALA A O 1
ATOM 3606 N N . LEU A 1 651 ? 177.050 132.196 173.371 1.00 48.19 651 LEU A N 1
ATOM 3607 C CA . LEU A 1 651 ? 177.599 133.517 173.651 1.00 48.19 651 LEU A CA 1
ATOM 3608 C C . LEU A 1 651 ? 178.523 133.488 174.860 1.00 48.19 651 LEU A C 1
ATOM 3609 O O . LEU A 1 651 ? 179.499 134.242 174.919 1.00 48.19 651 LEU A O 1
ATOM 3614 N N . ILE A 1 652 ? 178.239 132.620 175.829 1.00 51.61 652 ILE A N 1
ATOM 3615 C CA . ILE A 1 652 ? 179.133 132.474 176.972 1.00 51.61 652 ILE A CA 1
ATOM 3616 C C . ILE A 1 652 ? 180.480 131.944 176.520 1.00 51.61 652 ILE A C 1
ATOM 3617 O O . ILE A 1 652 ? 181.531 132.485 176.872 1.00 51.61 652 ILE A O 1
ATOM 3622 N N . ALA A 1 653 ? 180.471 130.857 175.750 1.00 54.05 653 ALA A N 1
ATOM 3623 C CA . ALA A 1 653 ? 181.726 130.241 175.346 1.00 54.05 653 ALA A CA 1
ATOM 3624 C C . ALA A 1 653 ? 182.481 131.127 174.375 1.00 54.05 653 ALA A C 1
ATOM 3625 O O . ALA A 1 653 ? 183.713 131.185 174.414 1.00 54.05 653 ALA A O 1
ATOM 3627 N N . PHE A 1 654 ? 181.769 131.816 173.487 1.00 51.42 654 PHE A N 1
ATOM 3628 C CA . PHE A 1 654 ? 182.467 132.724 172.593 1.00 51.42 654 PHE A CA 1
ATOM 3629 C C . PHE A 1 654 ? 183.097 133.868 173.358 1.00 51.42 654 PHE A C 1
ATOM 3630 O O . PHE A 1 654 ? 184.246 134.234 173.096 1.00 51.42 654 PHE A O 1
ATOM 3638 N N . HIS A 1 655 ? 182.366 134.462 174.292 1.00 52.21 655 HIS A N 1
ATOM 3639 C CA . HIS A 1 655 ? 182.967 135.553 175.043 1.00 52.21 655 HIS A CA 1
ATOM 3640 C C . HIS A 1 655 ? 184.187 135.094 175.821 1.00 52.21 655 HIS A C 1
ATOM 3641 O O . HIS A 1 655 ? 185.256 135.698 175.704 1.00 52.21 655 HIS A O 1
ATOM 3648 N N . GLY A 1 656 ? 184.060 134.008 176.580 1.00 60.00 656 GLY A N 1
ATOM 3649 C CA . GLY A 1 656 ? 185.204 133.483 177.295 1.00 60.00 656 GLY A CA 1
ATOM 3650 C C . GLY A 1 656 ? 186.329 133.101 176.370 1.00 60.00 656 GLY A C 1
ATOM 3651 O O . GLY A 1 656 ? 187.486 133.032 176.792 1.00 60.00 656 GLY A O 1
ATOM 3652 N N . GLN A 1 657 ? 186.016 132.850 175.105 1.00 63.80 657 GLN A N 1
ATOM 3653 C CA . GLN A 1 657 ? 187.049 132.645 174.106 1.00 63.80 657 GLN A CA 1
ATOM 3654 C C . GLN A 1 657 ? 187.810 133.921 173.799 1.00 63.80 657 GLN A C 1
ATOM 3655 O O . GLN A 1 657 ? 189.024 133.860 173.569 1.00 63.80 657 GLN A O 1
ATOM 3661 N N . ASN A 1 658 ? 187.136 135.066 173.798 1.00 62.19 658 ASN A N 1
ATOM 3662 C CA . ASN A 1 658 ? 187.797 136.342 173.564 1.00 62.19 658 ASN A CA 1
ATOM 3663 C C . ASN A 1 658 ? 186.904 137.496 173.982 1.00 62.19 658 ASN A C 1
ATOM 3664 O O . ASN A 1 658 ? 186.767 138.477 173.255 1.00 62.19 658 ASN A O 1
ATOM 3666 N N . ARG B 2 122 ? 98.313 169.038 129.774 1.00 116.17 122 ARG B N 1
ATOM 3667 C CA . ARG B 2 122 ? 99.592 169.238 130.442 1.00 116.17 122 ARG B CA 1
ATOM 3668 C C . ARG B 2 122 ? 99.408 170.120 131.660 1.00 116.17 122 ARG B C 1
ATOM 3669 O O . ARG B 2 122 ? 98.609 171.052 131.650 1.00 116.17 122 ARG B O 1
ATOM 3677 N N . LYS B 2 123 ? 100.166 169.824 132.708 1.00 108.07 123 LYS B N 1
ATOM 3678 C CA . LYS B 2 123 ? 99.895 170.377 134.023 1.00 108.07 123 LYS B CA 1
ATOM 3679 C C . LYS B 2 123 ? 101.213 170.739 134.689 1.00 108.07 123 LYS B C 1
ATOM 3680 O O . LYS B 2 123 ? 102.270 170.202 134.353 1.00 108.07 123 LYS B O 1
ATOM 3686 N N . THR B 2 124 ? 101.138 171.651 135.652 1.00 97.19 124 THR B N 1
ATOM 3687 C CA . THR B 2 124 ? 102.344 172.157 136.283 1.00 97.19 124 THR B CA 1
ATOM 3688 C C . THR B 2 124 ? 103.034 171.067 137.085 1.00 97.19 124 THR B C 1
ATOM 3689 O O . THR B 2 124 ? 102.414 170.104 137.537 1.00 97.19 124 THR B O 1
ATOM 3693 N N . TYR B 2 125 ? 104.335 171.227 137.248 1.00 90.49 125 TYR B N 1
ATOM 3694 C CA . TYR B 2 125 ? 105.185 170.206 137.829 1.00 90.49 125 TYR B CA 1
ATOM 3695 C C . TYR B 2 125 ? 105.970 170.783 138.995 1.00 90.49 125 TYR B C 1
ATOM 3696 O O . TYR B 2 125 ? 105.945 171.981 139.259 1.00 90.49 125 TYR B O 1
ATOM 3705 N N . ASP B 2 126 ? 106.679 169.908 139.692 1.00 83.75 126 ASP B N 1
ATOM 3706 C CA . ASP B 2 126 ? 107.406 170.311 140.877 1.00 83.75 126 ASP B CA 1
ATOM 3707 C C . ASP B 2 126 ? 108.718 169.543 140.914 1.00 83.75 126 ASP B C 1
ATOM 3708 O O . ASP B 2 126 ? 109.013 168.756 140.013 1.00 83.75 126 ASP B O 1
ATOM 3713 N N . MET B 2 127 ? 109.505 169.765 141.960 1.00 73.39 127 MET B N 1
ATOM 3714 C CA . MET B 2 127 ? 110.767 169.054 142.098 1.00 73.39 127 MET B CA 1
ATOM 3715 C C . MET B 2 127 ? 110.548 167.560 142.242 1.00 73.39 127 MET B C 1
ATOM 3716 O O . MET B 2 127 ? 111.292 166.761 141.670 1.00 73.39 127 MET B O 1
ATOM 3721 N N . LYS B 2 128 ? 109.539 167.159 143.014 1.00 72.93 128 LYS B N 1
ATOM 3722 C CA . LYS B 2 128 ? 109.318 165.735 143.248 1.00 72.93 128 LYS B CA 1
ATOM 3723 C C . LYS B 2 128 ? 108.694 165.056 142.041 1.00 72.93 128 LYS B C 1
ATOM 3724 O O . LYS B 2 128 ? 109.227 164.063 141.538 1.00 72.93 128 LYS B O 1
ATOM 3730 N N . SER B 2 129 ? 107.575 165.584 141.554 1.00 75.55 129 SER B N 1
ATOM 3731 C CA . SER B 2 129 ? 106.856 164.915 140.478 1.00 75.55 129 SER B CA 1
ATOM 3732 C C . SER B 2 129 ? 107.682 164.847 139.201 1.00 75.55 129 SER B C 1
ATOM 3733 O O . SER B 2 129 ? 107.479 163.946 138.381 1.00 75.55 129 SER B O 1
ATOM 3736 N N . LEU B 2 130 ? 108.600 165.792 138.993 1.00 71.22 130 LEU B N 1
ATOM 3737 C CA . LEU B 2 130 ? 109.529 165.641 137.879 1.00 71.22 130 LEU B CA 1
ATOM 3738 C C . LEU B 2 130 ? 110.410 164.423 138.074 1.00 71.22 130 LEU B C 1
ATOM 3739 O O . LEU B 2 130 ? 110.663 163.677 137.124 1.00 71.22 130 LEU B O 1
ATOM 3744 N N . ARG B 2 131 ? 110.882 164.200 139.298 1.00 66.09 131 ARG B N 1
ATOM 3745 C CA . ARG B 2 131 ? 111.758 163.064 139.553 1.00 66.09 131 ARG B CA 1
ATOM 3746 C C . ARG B 2 131 ? 111.052 161.754 139.258 1.00 66.09 131 ARG B C 1
ATOM 3747 O O . ARG B 2 131 ? 111.700 160.739 138.998 1.00 66.09 131 ARG B O 1
ATOM 3755 N N . ALA B 2 132 ? 109.721 161.751 139.295 1.00 67.64 132 ALA B N 1
ATOM 3756 C CA . ALA B 2 132 ? 108.981 160.549 138.942 1.00 67.64 132 ALA B CA 1
ATOM 3757 C C . ALA B 2 132 ? 108.578 160.511 137.474 1.00 67.64 132 ALA B C 1
ATOM 3758 O O . ALA B 2 132 ? 108.572 159.433 136.878 1.00 67.64 132 ALA B O 1
ATOM 3760 N N . GLN B 2 133 ? 108.238 161.648 136.878 1.00 68.27 133 GLN B N 1
ATOM 3761 C CA . GLN B 2 133 ? 107.787 161.666 135.492 1.00 68.27 133 GLN B CA 1
ATOM 3762 C C . GLN B 2 133 ? 108.878 161.313 134.503 1.00 68.27 133 GLN B C 1
ATOM 3763 O O . GLN B 2 133 ? 108.605 160.631 133.513 1.00 68.27 133 GLN B O 1
ATOM 3769 N N . GLU B 2 134 ? 110.096 161.778 134.726 1.00 67.16 134 GLU B N 1
ATOM 3770 C CA . GLU B 2 134 ? 111.196 161.490 133.827 1.00 67.16 134 GLU B CA 1
ATOM 3771 C C . GLU B 2 134 ? 112.248 160.604 134.459 1.00 67.16 134 GLU B C 1
ATOM 3772 O O . GLU B 2 134 ? 113.435 160.912 134.373 1.00 67.16 134 GLU B O 1
ATOM 3778 N N . GLN B 2 135 ? 111.845 159.534 135.136 1.00 69.10 135 GLN B N 1
ATOM 3779 C CA . GLN B 2 135 ? 112.830 158.553 135.569 1.00 69.10 135 GLN B CA 1
ATOM 3780 C C . GLN B 2 135 ? 112.752 157.289 134.727 1.00 69.10 135 GLN B C 1
ATOM 3781 O O . GLN B 2 135 ? 113.619 156.416 134.822 1.00 69.10 135 GLN B O 1
ATOM 3787 N N . PHE B 2 136 ? 111.709 157.157 133.916 1.00 67.89 136 PHE B N 1
ATOM 3788 C CA . PHE B 2 136 ? 111.731 156.146 132.868 1.00 67.89 136 PHE B CA 1
ATOM 3789 C C . PHE B 2 136 ? 112.796 156.436 131.827 1.00 67.89 136 PHE B C 1
ATOM 3790 O O . PHE B 2 136 ? 113.773 155.692 131.705 1.00 67.89 136 PHE B O 1
ATOM 3798 N N . ASN B 2 137 ? 112.632 157.530 131.091 1.00 65.66 137 ASN B N 1
ATOM 3799 C CA . ASN B 2 137 ? 113.449 157.776 129.918 1.00 65.66 137 ASN B CA 1
ATOM 3800 C C . ASN B 2 137 ? 114.925 157.843 130.249 1.00 65.66 137 ASN B C 1
ATOM 3801 O O . ASN B 2 137 ? 115.753 157.583 129.376 1.00 65.66 137 ASN B O 1
ATOM 3806 N N . TRP B 2 138 ? 115.273 158.172 131.484 1.00 63.59 138 TRP B N 1
ATOM 3807 C CA . TRP B 2 138 ? 116.665 158.242 131.914 1.00 63.59 138 TRP B CA 1
ATOM 3808 C C . TRP B 2 138 ? 116.807 157.330 133.114 1.00 63.59 138 TRP B C 1
ATOM 3809 O O . TRP B 2 138 ? 116.679 157.796 134.263 1.00 63.59 138 TRP B O 1
ATOM 3820 N N . PRO B 2 139 ? 117.076 156.048 132.911 1.00 62.91 139 PRO B N 1
ATOM 3821 C CA . PRO B 2 139 ? 116.961 155.100 134.011 1.00 62.91 139 PRO B CA 1
ATOM 3822 C C . PRO B 2 139 ? 118.087 155.175 135.004 1.00 62.91 139 PRO B C 1
ATOM 3823 O O . PRO B 2 139 ? 117.965 154.572 136.074 1.00 62.91 139 PRO B O 1
ATOM 3827 N N . ALA B 2 140 ? 119.168 155.896 134.719 1.00 57.80 140 ALA B N 1
ATOM 3828 C CA . ALA B 2 140 ? 120.232 155.982 135.711 1.00 57.80 140 ALA B CA 1
ATOM 3829 C C . ALA B 2 140 ? 119.806 156.714 136.979 1.00 57.80 140 ALA B C 1
ATOM 3830 O O . ALA B 2 140 ? 120.635 156.902 137.870 1.00 57.80 140 ALA B O 1
ATOM 3832 N N . ILE B 2 141 ? 118.551 157.138 137.078 1.00 57.42 141 ILE B N 1
ATOM 3833 C CA . ILE B 2 141 ? 118.016 157.736 138.288 1.00 57.42 141 ILE B CA 1
ATOM 3834 C C . ILE B 2 141 ? 116.855 156.935 138.847 1.00 57.42 141 ILE B C 1
ATOM 3835 O O . ILE B 2 141 ? 116.115 157.438 139.692 1.00 57.42 141 ILE B O 1
ATOM 3840 N N . MET B 2 142 ? 116.646 155.727 138.376 1.00 65.46 142 MET B N 1
ATOM 3841 C CA . MET B 2 142 ? 115.649 154.889 139.022 1.00 65.46 142 MET B CA 1
ATOM 3842 C C . MET B 2 142 ? 116.020 154.595 140.472 1.00 65.46 142 MET B C 1
ATOM 3843 O O . MET B 2 142 ? 115.175 154.771 141.353 1.00 65.46 142 MET B O 1
ATOM 3848 N N . PRO B 2 143 ? 117.257 154.198 140.786 1.00 60.26 143 PRO B N 1
ATOM 3849 C CA . PRO B 2 143 ? 117.530 153.745 142.152 1.00 60.26 143 PRO B CA 1
ATOM 3850 C C . PRO B 2 143 ? 117.366 154.816 143.194 1.00 60.26 143 PRO B C 1
ATOM 3851 O O . PRO B 2 143 ? 117.746 154.585 144.344 1.00 60.26 143 PRO B O 1
ATOM 3855 N N . ILE B 2 144 ? 116.857 155.994 142.837 1.00 58.60 144 ILE B N 1
ATOM 3856 C CA . ILE B 2 144 ? 116.648 157.039 143.829 1.00 58.60 144 ILE B CA 1
ATOM 3857 C C . ILE B 2 144 ? 115.212 157.515 143.902 1.00 58.60 144 ILE B C 1
ATOM 3858 O O . ILE B 2 144 ? 114.752 157.884 144.993 1.00 58.60 144 ILE B O 1
ATOM 3863 N N . VAL B 2 145 ? 114.467 157.449 142.800 1.00 65.13 145 VAL B N 1
ATOM 3864 C CA . VAL B 2 145 ? 113.155 158.082 142.733 1.00 65.13 145 VAL B CA 1
ATOM 3865 C C . VAL B 2 145 ? 112.214 157.643 143.842 1.00 65.13 145 VAL B C 1
ATOM 3866 O O . VAL B 2 145 ? 111.332 158.416 144.234 1.00 65.13 145 VAL B O 1
ATOM 3870 N N . LYS B 2 146 ? 112.384 156.444 144.384 1.00 67.21 146 LYS B N 1
ATOM 3871 C CA . LYS B 2 146 ? 111.489 155.985 145.431 1.00 67.21 146 LYS B CA 1
ATOM 3872 C C . LYS B 2 146 ? 111.966 156.368 146.817 1.00 67.21 146 LYS B C 1
ATOM 3873 O O . LYS B 2 146 ? 111.372 155.923 147.803 1.00 67.21 146 LYS B O 1
ATOM 3879 N N . GLU B 2 147 ? 113.015 157.168 146.923 1.00 65.70 147 GLU B N 1
ATOM 3880 C CA . GLU B 2 147 ? 113.507 157.560 148.230 1.00 65.70 147 GLU B CA 1
ATOM 3881 C C . GLU B 2 147 ? 113.269 159.046 148.471 1.00 65.70 147 GLU B C 1
ATOM 3882 O O . GLU B 2 147 ? 112.815 159.784 147.593 1.00 65.70 147 GLU B O 1
ATOM 3888 N N . ASP B 2 148 ? 113.575 159.489 149.690 1.00 71.78 148 ASP B N 1
ATOM 3889 C CA . ASP B 2 148 ? 113.611 160.905 150.055 1.00 71.78 148 ASP B CA 1
ATOM 3890 C C . ASP B 2 148 ? 114.839 161.054 150.945 1.00 71.78 148 ASP B C 1
ATOM 3891 O O . ASP B 2 148 ? 114.745 160.996 152.171 1.00 71.78 148 ASP B O 1
ATOM 3896 N N . LEU B 2 149 ? 115.986 161.251 150.313 1.00 61.43 149 LEU B N 1
ATOM 3897 C CA . LEU B 2 149 ? 117.256 161.255 151.012 1.00 61.43 149 LEU B CA 1
ATOM 3898 C C . LEU B 2 149 ? 117.434 162.461 151.911 1.00 61.43 149 LEU B C 1
ATOM 3899 O O . LEU B 2 149 ? 118.194 162.381 152.882 1.00 61.43 149 LEU B O 1
ATOM 3904 N N . VAL B 2 150 ? 116.752 163.564 151.613 1.00 58.99 150 VAL B N 1
ATOM 3905 C CA . VAL B 2 150 ? 117.119 164.844 152.200 1.00 58.99 150 VAL B CA 1
ATOM 3906 C C . VAL B 2 150 ? 117.050 164.779 153.712 1.00 58.99 150 VAL B C 1
ATOM 3907 O O . VAL B 2 150 ? 117.987 165.181 154.406 1.00 58.99 150 VAL B O 1
ATOM 3911 N N . SER B 2 151 ? 115.960 164.238 154.245 1.00 66.49 151 SER B N 1
ATOM 3912 C CA . SER B 2 151 ? 115.825 164.133 155.686 1.00 66.49 151 SER B CA 1
ATOM 3913 C C . SER B 2 151 ? 116.809 163.145 156.281 1.00 66.49 151 SER B C 1
ATOM 3914 O O . SER B 2 151 ? 117.108 163.240 157.472 1.00 66.49 151 SER B O 1
ATOM 3917 N N . GLN B 2 152 ? 117.321 162.205 155.494 1.00 66.11 152 GLN B N 1
ATOM 3918 C CA . GLN B 2 152 ? 118.322 161.307 156.042 1.00 66.11 152 GLN B CA 1
ATOM 3919 C C . GLN B 2 152 ? 119.633 162.065 156.225 1.00 66.11 152 GLN B C 1
ATOM 3920 O O . GLN B 2 152 ? 119.789 163.200 155.772 1.00 66.11 152 GLN B O 1
ATOM 3926 N N . ASP B 2 153 ? 120.570 161.440 156.921 1.00 64.37 153 ASP B N 1
ATOM 3927 C CA . ASP B 2 153 ? 121.753 162.127 157.403 1.00 64.37 153 ASP B CA 1
ATOM 3928 C C . ASP B 2 153 ? 122.996 161.627 156.693 1.00 64.37 153 ASP B C 1
ATOM 3929 O O . ASP B 2 153 ? 123.156 160.431 156.451 1.00 64.37 153 ASP B O 1
ATOM 3934 N N . VAL B 2 154 ? 123.890 162.553 156.383 1.00 58.01 154 VAL B N 1
ATOM 3935 C CA . VAL B 2 154 ? 125.158 162.166 155.799 1.00 58.01 154 VAL B CA 1
ATOM 3936 C C . VAL B 2 154 ? 125.924 161.423 156.878 1.00 58.01 154 VAL B C 1
ATOM 3937 O O . VAL B 2 154 ? 125.610 161.550 158.063 1.00 58.01 154 VAL B O 1
ATOM 3941 N N . ASN B 2 155 ? 126.915 160.633 156.474 1.00 59.30 155 ASN B N 1
ATOM 3942 C CA . ASN B 2 155 ? 127.763 159.804 157.332 1.00 59.30 155 ASN B CA 1
ATOM 3943 C C . ASN B 2 155 ? 127.026 158.628 157.970 1.00 59.30 155 ASN B C 1
ATOM 3944 O O . ASN B 2 155 ? 127.633 157.864 158.728 1.00 59.30 155 ASN B O 1
ATOM 3949 N N . LYS B 2 156 ? 125.745 158.438 157.661 1.00 64.00 156 LYS B N 1
ATOM 3950 C CA . LYS B 2 156 ? 124.974 157.335 158.218 1.00 64.00 156 LYS B CA 1
ATOM 3951 C C . LYS B 2 156 ? 124.046 156.748 157.171 1.00 64.00 156 LYS B C 1
ATOM 3952 O O . LYS B 2 156 ? 123.295 157.479 156.520 1.00 64.00 156 LYS B O 1
ATOM 3958 N N . GLY B 2 157 ? 124.081 155.425 157.042 1.00 54.05 157 GLY B N 1
ATOM 3959 C CA . GLY B 2 157 ? 123.212 154.714 156.139 1.00 54.05 157 GLY B CA 1
ATOM 3960 C C . GLY B 2 157 ? 123.944 154.248 154.902 1.00 54.05 157 GLY B C 1
ATOM 3961 O O . GLY B 2 157 ? 125.175 154.263 154.835 1.00 54.05 157 GLY B O 1
ATOM 3962 N N . PRO B 2 158 ? 123.195 153.792 153.902 1.00 50.87 158 PRO B N 1
ATOM 3963 C CA . PRO B 2 158 ? 123.824 153.522 152.610 1.00 50.87 158 PRO B CA 1
ATOM 3964 C C . PRO B 2 158 ? 124.177 154.784 151.853 1.00 50.87 158 PRO B C 1
ATOM 3965 O O . PRO B 2 158 ? 125.326 154.923 151.428 1.00 50.87 158 PRO B O 1
ATOM 3969 N N . TRP B 2 159 ? 123.249 155.730 151.708 1.00 49.79 159 TRP B N 1
ATOM 3970 C CA . TRP B 2 159 ? 123.493 156.931 150.914 1.00 49.79 159 TRP B CA 1
ATOM 3971 C C . TRP B 2 159 ? 124.200 157.964 151.776 1.00 49.79 159 TRP B C 1
ATOM 3972 O O . TRP B 2 159 ? 123.641 158.986 152.150 1.00 49.79 159 TRP B O 1
ATOM 3983 N N . ALA B 2 160 ? 125.463 157.698 152.062 1.00 54.20 160 ALA B N 1
ATOM 3984 C CA . ALA B 2 160 ? 126.245 158.525 152.963 1.00 54.20 160 ALA B CA 1
ATOM 3985 C C . ALA B 2 160 ? 127.454 159.094 152.250 1.00 54.20 160 ALA B C 1
ATOM 3986 O O . ALA B 2 160 ? 128.212 158.358 151.620 1.00 54.20 160 ALA B O 1
ATOM 3988 N N . MET B 2 161 ? 127.645 160.397 152.385 1.00 53.38 161 MET B N 1
ATOM 3989 C CA . MET B 2 161 ? 128.769 161.078 151.772 1.00 53.38 161 MET B CA 1
ATOM 3990 C C . MET B 2 161 ? 130.075 160.391 152.123 1.00 53.38 161 MET B C 1
ATOM 3991 O O . MET B 2 161 ? 130.167 159.650 153.097 1.00 53.38 161 MET B O 1
ATOM 3996 N N . ALA B 2 162 ? 131.095 160.650 151.317 1.00 46.20 162 ALA B N 1
ATOM 3997 C CA . ALA B 2 162 ? 132.423 160.144 151.597 1.00 46.20 162 ALA B CA 1
ATOM 3998 C C . ALA B 2 162 ? 132.923 160.653 152.931 1.00 46.20 162 ALA B C 1
ATOM 3999 O O . ALA B 2 162 ? 132.276 161.448 153.605 1.00 46.20 162 ALA B O 1
ATOM 4001 N N . LEU B 2 163 ? 134.101 160.195 153.305 1.00 49.53 163 LEU B N 1
ATOM 4002 C CA . LEU B 2 163 ? 134.749 160.712 154.491 1.00 49.53 163 LEU B CA 1
ATOM 4003 C C . LEU B 2 163 ? 135.855 161.683 154.121 1.00 49.53 163 LEU B C 1
ATOM 4004 O O . LEU B 2 163 ? 136.707 161.396 153.282 1.00 49.53 163 LEU B O 1
ATOM 4009 N N . THR B 2 164 ? 135.846 162.835 154.765 1.00 48.78 164 THR B N 1
ATOM 4010 C CA . THR B 2 164 ? 136.998 163.692 154.679 1.00 48.78 164 THR B CA 1
ATOM 4011 C C . THR B 2 164 ? 138.158 162.983 155.340 1.00 48.78 164 THR B C 1
ATOM 4012 O O . THR B 2 164 ? 137.953 162.114 156.179 1.00 48.78 164 THR B O 1
ATOM 4016 N N . PRO B 2 165 ? 139.386 163.329 154.987 1.00 48.21 165 PRO B N 1
ATOM 4017 C CA . PRO B 2 165 ? 140.519 162.658 155.618 1.00 48.21 165 PRO B CA 1
ATOM 4018 C C . PRO B 2 165 ? 140.488 162.721 157.133 1.00 48.21 165 PRO B C 1
ATOM 4019 O O . PRO B 2 165 ? 140.900 161.757 157.787 1.00 48.21 165 PRO B O 1
ATOM 4023 N N . MET B 2 166 ? 139.990 163.805 157.723 1.00 54.99 166 MET B N 1
ATOM 4024 C CA . MET B 2 166 ? 139.806 163.809 159.168 1.00 54.99 166 MET B CA 1
ATOM 4025 C C . MET B 2 166 ? 138.834 162.733 159.600 1.00 54.99 166 MET B C 1
ATOM 4026 O O . MET B 2 166 ? 139.244 161.723 160.173 1.00 54.99 166 MET B O 1
ATOM 4031 N N . GLU B 2 167 ? 137.552 162.891 159.273 1.00 53.68 167 GLU B N 1
ATOM 4032 C CA . GLU B 2 167 ? 136.543 161.932 159.708 1.00 53.68 167 GLU B CA 1
ATOM 4033 C C . GLU B 2 167 ? 136.917 160.513 159.325 1.00 53.68 167 GLU B C 1
ATOM 4034 O O . GLU B 2 167 ? 136.238 159.566 159.723 1.00 53.68 167 GLU B O 1
ATOM 4040 N N . PHE B 2 168 ? 137.983 160.354 158.544 1.00 50.97 168 PHE B N 1
ATOM 4041 C CA . PHE B 2 168 ? 138.471 159.036 158.178 1.00 50.97 168 PHE B CA 1
ATOM 4042 C C . PHE B 2 168 ? 139.496 158.547 159.179 1.00 50.97 168 PHE B C 1
ATOM 4043 O O . PHE B 2 168 ? 139.242 157.586 159.910 1.00 50.97 168 PHE B O 1
ATOM 4051 N N . ALA B 2 169 ? 140.639 159.230 159.276 1.00 59.07 169 ALA B N 1
ATOM 4052 C CA . ALA B 2 169 ? 141.681 158.783 160.195 1.00 59.07 169 ALA B CA 1
ATOM 4053 C C . ALA B 2 169 ? 141.162 158.621 161.607 1.00 59.07 169 ALA B C 1
ATOM 4054 O O . ALA B 2 169 ? 141.755 157.885 162.393 1.00 59.07 169 ALA B O 1
ATOM 4056 N N . ARG B 2 170 ? 140.068 159.287 161.938 1.00 58.07 170 ARG B N 1
ATOM 4057 C CA . ARG B 2 170 ? 139.401 159.039 163.202 1.00 58.07 170 ARG B CA 1
ATOM 4058 C C . ARG B 2 170 ? 138.600 157.747 163.181 1.00 58.07 170 ARG B C 1
ATOM 4059 O O . ARG B 2 170 ? 138.517 157.062 164.203 1.00 58.07 170 ARG B O 1
ATOM 4067 N N . LYS B 2 171 ? 137.995 157.398 162.048 1.00 56.36 171 LYS B N 1
ATOM 4068 C CA . LYS B 2 171 ? 137.229 156.161 161.981 1.00 56.36 171 LYS B CA 1
ATOM 4069 C C . LYS B 2 171 ? 138.135 154.949 162.096 1.00 56.36 171 LYS B C 1
ATOM 4070 O O . LYS B 2 171 ? 137.749 153.930 162.673 1.00 56.36 171 LYS B O 1
ATOM 4076 N N . TYR B 2 172 ? 139.342 155.035 161.552 1.00 60.94 172 TYR B N 1
ATOM 4077 C CA . TYR B 2 172 ? 140.285 153.930 161.610 1.00 60.94 172 TYR B CA 1
ATOM 4078 C C . TYR B 2 172 ? 141.428 154.169 162.583 1.00 60.94 172 TYR B C 1
ATOM 4079 O O . TYR B 2 172 ? 142.393 153.407 162.577 1.00 60.94 172 TYR B O 1
ATOM 4088 N N . ASN B 2 173 ? 141.350 155.207 163.406 1.00 66.07 173 ASN B N 1
ATOM 4089 C CA . ASN B 2 173 ? 142.231 155.359 164.559 1.00 66.07 173 ASN B CA 1
ATOM 4090 C C . ASN B 2 173 ? 143.699 155.363 164.142 1.00 66.07 173 ASN B C 1
ATOM 4091 O O . ASN B 2 173 ? 144.498 154.541 164.581 1.00 66.07 173 ASN B O 1
ATOM 4096 N N . LEU B 2 174 ? 144.045 156.320 163.294 1.00 66.70 174 LEU B N 1
ATOM 4097 C CA . LEU B 2 174 ? 145.392 156.429 162.765 1.00 66.70 174 LEU B CA 1
ATOM 4098 C C . LEU B 2 174 ? 146.225 157.495 163.453 1.00 66.70 174 LEU B C 1
ATOM 4099 O O . LEU B 2 174 ? 147.434 157.549 163.214 1.00 66.70 174 LEU B O 1
ATOM 4104 N N . LEU B 2 175 ? 145.614 158.331 164.293 1.00 71.18 175 LEU B N 1
ATOM 4105 C CA . LEU B 2 175 ? 146.177 159.598 164.739 1.00 71.18 175 LEU B CA 1
ATOM 4106 C C . LEU B 2 175 ? 147.214 159.419 165.835 1.00 71.18 175 LEU B C 1
ATOM 4107 O O . LEU B 2 175 ? 147.209 158.432 166.571 1.00 71.18 175 LEU B O 1
ATOM 4112 N N . ARG B 2 176 ? 148.102 160.399 165.943 1.00 78.42 176 ARG B N 1
ATOM 4113 C CA . ARG B 2 176 ? 149.073 160.421 167.023 1.00 78.42 176 ARG B CA 1
ATOM 4114 C C . ARG B 2 176 ? 149.644 161.823 167.124 1.00 78.42 176 ARG B C 1
ATOM 4115 O O . ARG B 2 176 ? 149.905 162.475 166.114 1.00 78.42 176 ARG B O 1
ATOM 4123 N N . LYS B 2 177 ? 149.832 162.288 168.353 1.00 89.70 177 LYS B N 1
ATOM 4124 C CA . LYS B 2 177 ? 150.399 163.612 168.561 1.00 89.70 177 LYS B CA 1
ATOM 4125 C C . LYS B 2 177 ? 151.902 163.545 168.351 1.00 89.70 177 LYS B C 1
ATOM 4126 O O . LYS B 2 177 ? 152.623 162.894 169.112 1.00 89.70 177 LYS B O 1
ATOM 4132 N N . ASP B 2 178 ? 152.364 164.219 167.312 1.00 92.41 178 ASP B N 1
ATOM 4133 C CA . ASP B 2 178 ? 153.712 164.031 166.800 1.00 92.41 178 ASP B CA 1
ATOM 4134 C C . ASP B 2 178 ? 154.746 164.672 167.711 1.00 92.41 178 ASP B C 1
ATOM 4135 O O . ASP B 2 178 ? 154.731 165.887 167.921 1.00 92.41 178 ASP B O 1
ATOM 4140 N N . ASP B 2 179 ? 155.657 163.865 168.236 1.00 87.79 179 ASP B N 1
ATOM 4141 C CA . ASP B 2 179 ? 156.727 164.410 169.054 1.00 87.79 179 ASP B CA 1
ATOM 4142 C C . ASP B 2 179 ? 157.882 164.892 168.189 1.00 87.79 179 ASP B C 1
ATOM 4143 O O . ASP B 2 179 ? 158.317 164.214 167.258 1.00 87.79 179 ASP B O 1
ATOM 4148 N N . ALA B 2 180 ? 158.376 166.083 168.509 1.00 81.01 180 ALA B N 1
ATOM 4149 C CA . ALA B 2 180 ? 159.461 166.673 167.744 1.00 81.01 180 ALA B CA 1
ATOM 4150 C C . ALA B 2 180 ? 160.692 165.781 167.792 1.00 81.01 180 ALA B C 1
ATOM 4151 O O . ALA B 2 180 ? 160.753 164.800 168.537 1.00 81.01 180 ALA B O 1
ATOM 4153 N N . LEU B 2 181 ? 161.664 166.109 166.944 1.00 75.18 181 LEU B N 1
ATOM 4154 C CA . LEU B 2 181 ? 162.902 165.358 166.755 1.00 75.18 181 LEU B CA 1
ATOM 4155 C C . LEU B 2 181 ? 162.667 164.019 166.078 1.00 75.18 181 LEU B C 1
ATOM 4156 O O . LEU B 2 181 ? 163.620 163.404 165.587 1.00 75.18 181 LEU B O 1
ATOM 4161 N N . LEU B 2 182 ? 161.425 163.572 165.996 1.00 80.54 182 LEU B N 1
ATOM 4162 C CA . LEU B 2 182 ? 161.074 162.319 165.350 1.00 80.54 182 LEU B CA 1
ATOM 4163 C C . LEU B 2 182 ? 160.304 162.535 164.070 1.00 80.54 182 LEU B C 1
ATOM 4164 O O . LEU B 2 182 ? 160.378 161.713 163.161 1.00 80.54 182 LEU B O 1
ATOM 4169 N N . ASP B 2 183 ? 159.545 163.612 163.991 1.00 93.27 183 ASP B N 1
ATOM 4170 C CA . ASP B 2 183 ? 158.906 164.028 162.754 1.00 93.27 183 ASP B CA 1
ATOM 4171 C C . ASP B 2 183 ? 158.778 165.543 162.763 1.00 93.27 183 ASP B C 1
ATOM 4172 O O . ASP B 2 183 ? 157.802 166.093 163.279 1.00 93.27 183 ASP B O 1
ATOM 4177 N N . ASN B 2 184 ? 159.763 166.207 162.182 1.00 100.96 184 ASN B N 1
ATOM 4178 C CA . ASN B 2 184 ? 159.909 167.640 162.361 1.00 100.96 184 ASN B CA 1
ATOM 4179 C C . ASN B 2 184 ? 158.692 168.363 161.808 1.00 100.96 184 ASN B C 1
ATOM 4180 O O . ASN B 2 184 ? 158.425 168.276 160.604 1.00 100.96 184 ASN B O 1
ATOM 4185 N N . PRO B 2 185 ? 157.943 169.092 162.631 1.00 105.13 185 PRO B N 1
ATOM 4186 C CA . PRO B 2 185 ? 156.761 169.795 162.140 1.00 105.13 185 PRO B CA 1
ATOM 4187 C C . PRO B 2 185 ? 157.131 171.093 161.444 1.00 105.13 185 PRO B C 1
ATOM 4188 O O . PRO B 2 185 ? 158.162 171.711 161.713 1.00 105.13 185 PRO B O 1
ATOM 4192 N N . VAL B 2 186 ? 156.264 171.490 160.527 1.00 108.45 186 VAL B N 1
ATOM 4193 C CA . VAL B 2 186 ? 156.388 172.822 159.936 1.00 108.45 186 VAL B CA 1
ATOM 4194 C C . VAL B 2 186 ? 156.208 173.853 161.040 1.00 108.45 186 VAL B C 1
ATOM 4195 O O . VAL B 2 186 ? 155.183 173.825 161.743 1.00 108.45 186 VAL B O 1
ATOM 4199 N N . PRO B 2 187 ? 157.151 174.780 161.225 1.00 110.92 187 PRO B N 1
ATOM 4200 C CA . PRO B 2 187 ? 157.113 175.632 162.424 1.00 110.92 187 PRO B CA 1
ATOM 4201 C C . PRO B 2 187 ? 155.816 176.393 162.591 1.00 110.92 187 PRO B C 1
ATOM 4202 O O . PRO B 2 187 ? 155.400 176.629 163.730 1.00 110.92 187 PRO B O 1
ATOM 4206 N N . GLY B 2 188 ? 155.145 176.743 161.509 1.00 112.28 188 GLY B N 1
ATOM 4207 C CA . GLY B 2 188 ? 153.902 177.457 161.644 1.00 112.28 188 GLY B CA 1
ATOM 4208 C C . GLY B 2 188 ? 152.718 176.617 162.050 1.00 112.28 188 GLY B C 1
ATOM 4209 O O . GLY B 2 188 ? 151.588 177.110 162.021 1.00 112.28 188 GLY B O 1
ATOM 4210 N N . GLU B 2 189 ? 152.929 175.359 162.428 1.00 105.20 189 GLU B N 1
ATOM 4211 C CA . GLU B 2 189 ? 151.838 174.437 162.721 1.00 105.20 189 GLU B CA 1
ATOM 4212 C C . GLU B 2 189 ? 151.816 174.073 164.194 1.00 105.20 189 GLU B C 1
ATOM 4213 O O . GLU B 2 189 ? 152.841 173.680 164.756 1.00 105.20 189 GLU B O 1
ATOM 4219 N N . GLU B 2 190 ? 150.641 174.177 164.801 1.00 108.77 190 GLU B N 1
ATOM 4220 C CA . GLU B 2 190 ? 150.348 173.589 166.096 1.00 108.77 190 GLU B CA 1
ATOM 4221 C C . GLU B 2 190 ? 148.851 173.369 166.181 1.00 108.77 190 GLU B C 1
ATOM 4222 O O . GLU B 2 190 ? 148.086 173.911 165.384 1.00 108.77 190 GLU B O 1
ATOM 4228 N N . MET B 2 191 ? 148.439 172.552 167.144 1.00 104.88 191 MET B N 1
ATOM 4229 C CA . MET B 2 191 ? 147.034 172.202 167.313 1.00 104.88 191 MET B CA 1
ATOM 4230 C C . MET B 2 191 ? 146.522 171.448 166.085 1.00 104.88 191 MET B C 1
ATOM 4231 O O . MET B 2 191 ? 145.523 171.811 165.464 1.00 104.88 191 MET B O 1
ATOM 4236 N N . THR B 2 192 ? 147.249 170.389 165.737 1.00 97.69 192 THR B N 1
ATOM 4237 C CA . THR B 2 192 ? 146.957 169.498 164.620 1.00 97.69 192 THR B CA 1
ATOM 4238 C C . THR B 2 192 ? 147.271 168.070 165.043 1.00 97.69 192 THR B C 1
ATOM 4239 O O . THR B 2 192 ? 147.337 167.754 166.230 1.00 97.69 192 THR B O 1
ATOM 4243 N N . ALA B 2 193 ? 147.471 167.194 164.074 1.00 82.11 193 ALA B N 1
ATOM 4244 C CA . ALA B 2 193 ? 147.671 165.792 164.378 1.00 82.11 193 ALA B CA 1
ATOM 4245 C C . ALA B 2 193 ? 148.859 165.225 163.626 1.00 82.11 193 ALA B C 1
ATOM 4246 O O . ALA B 2 193 ? 149.617 165.941 162.975 1.00 82.11 193 ALA B O 1
ATOM 4248 N N . GLY B 2 194 ? 149.020 163.919 163.760 1.00 77.10 194 GLY B N 1
ATOM 4249 C CA . GLY B 2 194 ? 149.931 163.169 162.922 1.00 77.10 194 GLY B CA 1
ATOM 4250 C C . GLY B 2 194 ? 149.470 161.729 162.873 1.00 77.10 194 GLY B C 1
ATOM 4251 O O . GLY B 2 194 ? 148.949 161.193 163.849 1.00 77.10 194 GLY B O 1
ATOM 4252 N N . ILE B 2 195 ? 149.663 161.107 161.727 1.00 70.26 195 ILE B N 1
ATOM 4253 C CA . ILE B 2 195 ? 149.045 159.808 161.498 1.00 70.26 195 ILE B CA 1
ATOM 4254 C C . ILE B 2 195 ? 150.089 158.707 161.527 1.00 70.26 195 ILE B C 1
ATOM 4255 O O . ILE B 2 195 ? 151.217 158.864 161.055 1.00 70.26 195 ILE B O 1
ATOM 4260 N N . ARG B 2 196 ? 149.689 157.568 162.083 1.00 68.31 196 ARG B N 1
ATOM 4261 C CA . ARG B 2 196 ? 150.578 156.434 162.274 1.00 68.31 196 ARG B CA 1
ATOM 4262 C C . ARG B 2 196 ? 150.773 155.724 160.949 1.00 68.31 196 ARG B C 1
ATOM 4263 O O . ARG B 2 196 ? 149.805 155.234 160.365 1.00 68.31 196 ARG B O 1
ATOM 4271 N N . ARG B 2 197 ? 152.014 155.643 160.477 1.00 65.40 197 ARG B N 1
ATOM 4272 C CA . ARG B 2 197 ? 152.248 154.929 159.229 1.00 65.40 197 ARG B CA 1
ATOM 4273 C C . ARG B 2 197 ? 151.866 153.463 159.343 1.00 65.40 197 ARG B C 1
ATOM 4274 O O . ARG B 2 197 ? 151.201 152.930 158.454 1.00 65.40 197 ARG B O 1
ATOM 4282 N N . GLY B 2 198 ? 152.227 152.814 160.447 1.00 62.04 198 GLY B N 1
ATOM 4283 C CA . GLY B 2 198 ? 152.048 151.381 160.569 1.00 62.04 198 GLY B CA 1
ATOM 4284 C C . GLY B 2 198 ? 150.621 150.911 160.457 1.00 62.04 198 GLY B C 1
ATOM 4285 O O . GLY B 2 198 ? 150.381 149.830 159.918 1.00 62.04 198 GLY B O 1
ATOM 4286 N N . ASP B 2 199 ? 149.670 151.679 160.959 1.00 61.28 199 ASP B N 1
ATOM 4287 C CA . ASP B 2 199 ? 148.272 151.317 160.798 1.00 61.28 199 ASP B CA 1
ATOM 4288 C C . ASP B 2 199 ? 147.640 151.980 159.593 1.00 61.28 199 ASP B C 1
ATOM 4289 O O . ASP B 2 199 ? 146.601 151.519 159.117 1.00 61.28 199 ASP B O 1
ATOM 4294 N N . ALA B 2 200 ? 148.232 153.053 159.083 1.00 61.77 200 ALA B N 1
ATOM 4295 C CA . ALA B 2 200 ? 147.723 153.612 157.843 1.00 61.77 200 ALA B CA 1
ATOM 4296 C C . ALA B 2 200 ? 148.004 152.683 156.674 1.00 61.77 200 ALA B C 1
ATOM 4297 O O . ALA B 2 200 ? 147.096 152.345 155.910 1.00 61.77 200 ALA B O 1
ATOM 4299 N N . LYS B 2 201 ? 149.245 152.225 156.537 1.00 61.56 201 LYS B N 1
ATOM 4300 C CA . LYS B 2 201 ? 149.574 151.401 155.386 1.00 61.56 201 LYS B CA 1
ATOM 4301 C C . LYS B 2 201 ? 148.789 150.103 155.413 1.00 61.56 201 LYS B C 1
ATOM 4302 O O . LYS B 2 201 ? 148.488 149.536 154.364 1.00 61.56 201 LYS B O 1
ATOM 4308 N N . ARG B 2 202 ? 148.451 149.614 156.603 1.00 62.69 202 ARG B N 1
ATOM 4309 C CA . ARG B 2 202 ? 147.595 148.440 156.693 1.00 62.69 202 ARG B CA 1
ATOM 4310 C C . ARG B 2 202 ? 146.180 148.749 156.245 1.00 62.69 202 ARG B C 1
ATOM 4311 O O . ARG B 2 202 ? 145.539 147.924 155.592 1.00 62.69 202 ARG B O 1
ATOM 4319 N N . VAL B 2 203 ? 145.652 149.913 156.612 1.00 58.60 203 VAL B N 1
ATOM 4320 C CA . VAL B 2 203 ? 144.261 150.146 156.256 1.00 58.60 203 VAL B CA 1
ATOM 4321 C C . VAL B 2 203 ? 144.134 150.468 154.783 1.00 58.60 203 VAL B C 1
ATOM 4322 O O . VAL B 2 203 ? 143.117 150.151 154.163 1.00 58.60 203 VAL B O 1
ATOM 4326 N N . PHE B 2 204 ? 145.148 151.083 154.186 1.00 56.30 204 PHE B N 1
ATOM 4327 C CA . PHE B 2 204 ? 145.069 151.341 152.756 1.00 56.30 204 PHE B CA 1
ATOM 4328 C C . PHE B 2 204 ? 145.248 150.066 151.945 1.00 56.30 204 PHE B C 1
ATOM 4329 O O . PHE B 2 204 ? 144.453 149.813 151.039 1.00 56.30 204 PHE B O 1
ATOM 4337 N N . THR B 2 205 ? 146.245 149.235 152.273 1.00 53.63 205 THR B N 1
ATOM 4338 C CA . THR B 2 205 ? 146.415 147.973 151.558 1.00 53.63 205 THR B CA 1
ATOM 4339 C C . THR B 2 205 ? 145.137 147.178 151.556 1.00 53.63 205 THR B C 1
ATOM 4340 O O . THR B 2 205 ? 144.666 146.757 150.501 1.00 53.63 205 THR B O 1
ATOM 4344 N N . MET B 2 206 ? 144.531 147.016 152.719 1.00 59.49 206 MET B N 1
ATOM 4345 C CA . MET B 2 206 ? 143.283 146.289 152.806 1.00 59.49 206 MET B CA 1
ATOM 4346 C C . MET B 2 206 ? 142.248 146.827 151.841 1.00 59.49 206 MET B C 1
ATOM 4347 O O . MET B 2 206 ? 141.339 146.092 151.457 1.00 59.49 206 MET B O 1
ATOM 4352 N N . GLN B 2 207 ? 142.364 148.083 151.431 1.00 53.22 207 GLN B N 1
ATOM 4353 C CA . GLN B 2 207 ? 141.374 148.611 150.513 1.00 53.22 207 GLN B CA 1
ATOM 4354 C C . GLN B 2 207 ? 141.628 148.216 149.077 1.00 53.22 207 GLN B C 1
ATOM 4355 O O . GLN B 2 207 ? 140.727 148.374 148.254 1.00 53.22 207 GLN B O 1
ATOM 4361 N N . LEU B 2 208 ? 142.811 147.726 148.745 1.00 50.10 208 LEU B N 1
ATOM 4362 C CA . LEU B 2 208 ? 142.957 147.164 147.422 1.00 50.10 208 LEU B CA 1
ATOM 4363 C C . LEU B 2 208 ? 142.042 145.964 147.302 1.00 50.10 208 LEU B C 1
ATOM 4364 O O . LEU B 2 208 ? 141.843 145.206 148.247 1.00 50.10 208 LEU B O 1
ATOM 4369 N N . GLY B 2 209 ? 141.456 145.811 146.137 1.00 48.86 209 GLY B N 1
ATOM 4370 C CA . GLY B 2 209 ? 140.478 144.777 145.960 1.00 48.86 209 GLY B CA 1
ATOM 4371 C C . GLY B 2 209 ? 141.111 143.416 146.048 1.00 48.86 209 GLY B C 1
ATOM 4372 O O . GLY B 2 209 ? 142.319 143.272 146.210 1.00 48.86 209 GLY B O 1
ATOM 4373 N N . PRO B 2 210 ? 140.298 142.386 145.956 1.00 52.03 210 PRO B N 1
ATOM 4374 C CA . PRO B 2 210 ? 140.838 141.038 145.835 1.00 52.03 210 PRO B CA 1
ATOM 4375 C C . PRO B 2 210 ? 141.738 140.958 144.619 1.00 52.03 210 PRO B C 1
ATOM 4376 O O . PRO B 2 210 ? 141.752 141.849 143.780 1.00 52.03 210 PRO B O 1
ATOM 4380 N N . TYR B 2 211 ? 142.498 139.880 144.519 1.00 58.53 211 TYR B N 1
ATOM 4381 C CA . TYR B 2 211 ? 143.291 139.697 143.316 1.00 58.53 211 TYR B CA 1
ATOM 4382 C C . TYR B 2 211 ? 142.402 139.516 142.106 1.00 58.53 211 TYR B C 1
ATOM 4383 O O . TYR B 2 211 ? 141.205 139.249 142.217 1.00 58.53 211 TYR B O 1
ATOM 4392 N N . TRP B 2 212 ? 143.009 139.650 140.938 1.00 63.27 212 TRP B N 1
ATOM 4393 C CA . TRP B 2 212 ? 142.316 139.458 139.679 1.00 63.27 212 TRP B CA 1
ATOM 4394 C C . TRP B 2 212 ? 142.778 138.160 139.051 1.00 63.27 212 TRP B C 1
ATOM 4395 O O . TRP B 2 212 ? 143.929 138.049 138.628 1.00 63.27 212 TRP B O 1
ATOM 4406 N N . ASP B 2 213 ? 141.880 137.189 138.982 1.00 76.43 213 ASP B N 1
ATOM 4407 C CA . ASP B 2 213 ? 142.204 135.902 138.398 1.00 76.43 213 ASP B CA 1
ATOM 4408 C C . ASP B 2 213 ? 141.400 135.567 137.166 1.00 76.43 213 ASP B C 1
ATOM 4409 O O . ASP B 2 213 ? 141.897 134.820 136.318 1.00 76.43 213 ASP B O 1
ATOM 4414 N N . GLY B 2 214 ? 140.198 136.087 137.021 1.00 77.70 214 GLY B N 1
ATOM 4415 C CA . GLY B 2 214 ? 139.441 135.828 135.822 1.00 77.70 214 GLY B CA 1
ATOM 4416 C C . GLY B 2 214 ? 138.103 136.519 135.890 1.00 77.70 214 GLY B C 1
ATOM 4417 O O . GLY B 2 214 ? 137.436 136.526 136.928 1.00 77.70 214 GLY B O 1
ATOM 4418 N N . PHE B 2 215 ? 137.713 137.082 134.749 1.00 71.45 215 PHE B N 1
ATOM 4419 C CA . PHE B 2 215 ? 136.449 137.792 134.696 1.00 71.45 215 PHE B CA 1
ATOM 4420 C C . PHE B 2 215 ? 135.305 136.941 135.208 1.00 71.45 215 PHE B C 1
ATOM 4421 O O . PHE B 2 215 ? 134.406 137.463 135.871 1.00 71.45 215 PHE B O 1
ATOM 4429 N N . GLU B 2 216 ? 135.335 135.640 134.947 1.00 77.88 216 GLU B N 1
ATOM 4430 C CA . GLU B 2 216 ? 134.307 134.770 135.484 1.00 77.88 216 GLU B CA 1
ATOM 4431 C C . GLU B 2 216 ? 134.438 134.593 136.982 1.00 77.88 216 GLU B C 1
ATOM 4432 O O . GLU B 2 216 ? 133.536 134.029 137.605 1.00 77.88 216 GLU B O 1
ATOM 4438 N N . ARG B 2 217 ? 135.527 135.062 137.574 1.00 77.75 217 ARG B N 1
ATOM 4439 C CA . ARG B 2 217 ? 135.703 135.013 139.016 1.00 77.75 217 ARG B CA 1
ATOM 4440 C C . ARG B 2 217 ? 135.807 136.461 139.477 1.00 77.75 217 ARG B C 1
ATOM 4441 O O . ARG B 2 217 ? 136.907 136.989 139.611 1.00 77.75 217 ARG B O 1
ATOM 4449 N N . CYS B 2 218 ? 134.668 137.107 139.697 1.00 76.13 218 CYS B N 1
ATOM 4450 C CA . CYS B 2 218 ? 134.634 138.442 140.277 1.00 76.13 218 CYS B CA 1
ATOM 4451 C C . CYS B 2 218 ? 133.296 138.619 140.972 1.00 76.13 218 CYS B C 1
ATOM 4452 O O . CYS B 2 218 ? 132.378 137.818 140.805 1.00 76.13 218 CYS B O 1
ATOM 4455 N N . SER B 2 219 ? 133.189 139.684 141.749 1.00 68.54 219 SER B N 1
ATOM 4456 C CA . SER B 2 219 ? 131.950 139.978 142.437 1.00 68.54 219 SER B CA 1
ATOM 4457 C C . SER B 2 219 ? 130.815 140.112 141.425 1.00 68.54 219 SER B C 1
ATOM 4458 O O . SER B 2 219 ? 130.995 140.696 140.357 1.00 68.54 219 SER B O 1
ATOM 4461 N N . PRO B 2 220 ? 129.630 139.588 141.737 1.00 63.45 220 PRO B N 1
ATOM 4462 C CA . PRO B 2 220 ? 128.583 139.505 140.711 1.00 63.45 220 PRO B CA 1
ATOM 4463 C C . PRO B 2 220 ? 128.127 140.844 140.183 1.00 63.45 220 PRO B C 1
ATOM 4464 O O . PRO B 2 220 ? 127.425 140.869 139.171 1.00 63.45 220 PRO B O 1
ATOM 4468 N N . GLN B 2 221 ? 128.468 141.957 140.831 1.00 63.13 221 GLN B N 1
ATOM 4469 C CA . GLN B 2 221 ? 128.260 143.249 140.190 1.00 63.13 221 GLN B CA 1
ATOM 4470 C C . GLN B 2 221 ? 129.478 143.720 139.414 1.00 63.13 221 GLN B C 1
ATOM 4471 O O . GLN B 2 221 ? 129.329 144.122 138.260 1.00 63.13 221 GLN B O 1
ATOM 4477 N N . ALA B 2 222 ? 130.679 143.608 139.966 1.00 61.72 222 ALA B N 1
ATOM 4478 C CA . ALA B 2 222 ? 131.889 143.952 139.237 1.00 61.72 222 ALA B CA 1
ATOM 4479 C C . ALA B 2 222 ? 132.004 143.189 137.934 1.00 61.72 222 ALA B C 1
ATOM 4480 O O . ALA B 2 222 ? 132.885 143.483 137.129 1.00 61.72 222 ALA B O 1
ATOM 4482 N N . TYR B 2 223 ? 131.148 142.202 137.735 1.00 64.35 223 TYR B N 1
ATOM 4483 C CA . TYR B 2 223 ? 131.012 141.463 136.499 1.00 64.35 223 TYR B CA 1
ATOM 4484 C C . TYR B 2 223 ? 130.012 142.085 135.546 1.00 64.35 223 TYR B C 1
ATOM 4485 O O . TYR B 2 223 ? 129.917 141.649 134.399 1.00 64.35 223 TYR B O 1
ATOM 4494 N N . ALA B 2 224 ? 129.247 143.065 135.990 1.00 60.38 224 ALA B N 1
ATOM 4495 C CA . ALA B 2 224 ? 128.306 143.735 135.118 1.00 60.38 224 ALA B CA 1
ATOM 4496 C C . ALA B 2 224 ? 128.727 145.158 134.827 1.00 60.38 224 ALA B C 1
ATOM 4497 O O . ALA B 2 224 ? 128.060 145.850 134.055 1.00 60.38 224 ALA B O 1
ATOM 4499 N N . LEU B 2 225 ? 129.793 145.621 135.455 1.00 58.50 225 LEU B N 1
ATOM 4500 C CA . LEU B 2 225 ? 130.468 146.834 135.036 1.00 58.50 225 LEU B CA 1
ATOM 4501 C C . LEU B 2 225 ? 131.790 146.544 134.359 1.00 58.50 225 LEU B C 1
ATOM 4502 O O . LEU B 2 225 ? 132.343 147.414 133.698 1.00 58.50 225 LEU B O 1
ATOM 4507 N N . SER B 2 226 ? 132.319 145.339 134.506 1.00 58.19 226 SER B N 1
ATOM 4508 C CA . SER B 2 226 ? 133.301 144.922 133.533 1.00 58.19 226 SER B CA 1
ATOM 4509 C C . SER B 2 226 ? 132.673 144.879 132.162 1.00 58.19 226 SER B C 1
ATOM 4510 O O . SER B 2 226 ? 133.269 145.350 131.197 1.00 58.19 226 SER B O 1
ATOM 4513 N N . ALA B 2 227 ? 131.458 144.352 132.067 1.00 58.10 227 ALA B N 1
ATOM 4514 C CA . ALA B 2 227 ? 130.845 144.151 130.762 1.00 58.10 227 ALA B CA 1
ATOM 4515 C C . ALA B 2 227 ? 130.577 145.471 130.058 1.00 58.10 227 ALA B C 1
ATOM 4516 O O . ALA B 2 227 ? 130.876 145.612 128.868 1.00 58.10 227 ALA B O 1
ATOM 4518 N N . VAL B 2 228 ? 130.042 146.456 130.777 1.00 55.21 228 VAL B N 1
ATOM 4519 C CA . VAL B 2 228 ? 129.608 147.691 130.135 1.00 55.21 228 VAL B CA 1
ATOM 4520 C C . VAL B 2 228 ? 130.772 148.388 129.469 1.00 55.21 228 VAL B C 1
ATOM 4521 O O . VAL B 2 228 ? 130.679 148.799 128.312 1.00 55.21 228 VAL B O 1
ATOM 4525 N N . PHE B 2 229 ? 131.883 148.537 130.174 1.00 52.37 229 PHE B N 1
ATOM 4526 C CA . PHE B 2 229 ? 133.023 149.124 129.502 1.00 52.37 229 PHE B CA 1
ATOM 4527 C C . PHE B 2 229 ? 133.468 148.293 128.321 1.00 52.37 229 PHE B C 1
ATOM 4528 O O . PHE B 2 229 ? 133.812 148.859 127.285 1.00 52.37 229 PHE B O 1
ATOM 4536 N N . MET B 2 230 ? 133.450 146.973 128.440 1.00 61.25 230 MET B N 1
ATOM 4537 C CA . MET B 2 230 ? 133.913 146.149 127.337 1.00 61.25 230 MET B CA 1
ATOM 4538 C C . MET B 2 230 ? 133.076 146.371 126.087 1.00 61.25 230 MET B C 1
ATOM 4539 O O . MET B 2 230 ? 133.626 146.546 124.997 1.00 61.25 230 MET B O 1
ATOM 4544 N N . ALA B 2 231 ? 131.752 146.402 126.218 1.00 62.51 231 ALA B N 1
ATOM 4545 C CA . ALA B 2 231 ? 130.945 146.712 125.048 1.00 62.51 231 ALA B CA 1
ATOM 4546 C C . ALA B 2 231 ? 131.299 148.074 124.491 1.00 62.51 231 ALA B C 1
ATOM 4547 O O . ALA B 2 231 ? 131.273 148.273 123.275 1.00 62.51 231 ALA B O 1
ATOM 4549 N N . ARG B 2 232 ? 131.638 149.016 125.360 1.00 58.62 232 ARG B N 1
ATOM 4550 C CA . ARG B 2 232 ? 131.905 150.367 124.905 1.00 58.62 232 ARG B CA 1
ATOM 4551 C C . ARG B 2 232 ? 133.272 150.498 124.267 1.00 58.62 232 ARG B C 1
ATOM 4552 O O . ARG B 2 232 ? 133.425 151.269 123.322 1.00 58.62 232 ARG B O 1
ATOM 4560 N N . MET B 2 233 ? 134.276 149.779 124.754 1.00 59.50 233 MET B N 1
ATOM 4561 C CA . MET B 2 233 ? 135.579 149.933 124.132 1.00 59.50 233 MET B CA 1
ATOM 4562 C C . MET B 2 233 ? 135.511 149.632 122.654 1.00 59.50 233 MET B C 1
ATOM 4563 O O . MET B 2 233 ? 136.038 150.395 121.842 1.00 59.50 233 MET B O 1
ATOM 4568 N N . ASN B 2 234 ? 134.829 148.561 122.286 1.00 67.74 234 ASN B N 1
ATOM 4569 C CA . ASN B 2 234 ? 134.682 148.162 120.897 1.00 67.74 234 ASN B CA 1
ATOM 4570 C C . ASN B 2 234 ? 133.479 148.838 120.259 1.00 67.74 234 ASN B C 1
ATOM 4571 O O . ASN B 2 234 ? 132.855 148.295 119.348 1.00 67.74 234 ASN B O 1
ATOM 4576 N N . ARG B 2 235 ? 133.117 150.004 120.786 1.00 71.15 235 ARG B N 1
ATOM 4577 C CA . ARG B 2 235 ? 132.248 150.954 120.109 1.00 71.15 235 ARG B CA 1
ATOM 4578 C C . ARG B 2 235 ? 130.838 150.427 119.908 1.00 71.15 235 ARG B C 1
ATOM 4579 O O . ARG B 2 235 ? 129.970 151.148 119.426 1.00 71.15 235 ARG B O 1
ATOM 4587 N N . ASP B 2 236 ? 130.556 149.185 120.270 1.00 72.07 236 ASP B N 1
ATOM 4588 C CA . ASP B 2 236 ? 129.273 148.603 119.908 1.00 72.07 236 ASP B CA 1
ATOM 4589 C C . ASP B 2 236 ? 128.277 149.069 120.962 1.00 72.07 236 ASP B C 1
ATOM 4590 O O . ASP B 2 236 ? 127.784 148.292 121.775 1.00 72.07 236 ASP B O 1
ATOM 4595 N N . ARG B 2 237 ? 127.963 150.356 120.915 1.00 76.48 237 ARG B N 1
ATOM 4596 C CA . ARG B 2 237 ? 127.348 151.041 122.040 1.00 76.48 237 ARG B CA 1
ATOM 4597 C C . ARG B 2 237 ? 125.996 150.480 122.444 1.00 76.48 237 ARG B C 1
ATOM 4598 O O . ARG B 2 237 ? 125.755 150.293 123.638 1.00 76.48 237 ARG B O 1
ATOM 4606 N N . ASP B 2 238 ? 125.115 150.169 121.498 1.00 74.71 238 ASP B N 1
ATOM 4607 C CA . ASP B 2 238 ? 123.775 149.746 121.888 1.00 74.71 238 ASP B CA 1
ATOM 4608 C C . ASP B 2 238 ? 123.810 148.425 122.631 1.00 74.71 238 ASP B C 1
ATOM 4609 O O . ASP B 2 238 ? 122.836 148.051 123.288 1.00 74.71 238 ASP B O 1
ATOM 4614 N N . ALA B 2 239 ? 124.914 147.697 122.534 1.00 69.93 239 ALA B N 1
ATOM 4615 C CA . ALA B 2 239 ? 125.071 146.545 123.403 1.00 69.93 239 ALA B CA 1
ATOM 4616 C C . ALA B 2 239 ? 125.211 146.982 124.850 1.00 69.93 239 ALA B C 1
ATOM 4617 O O . ALA B 2 239 ? 124.494 146.486 125.724 1.00 69.93 239 ALA B O 1
ATOM 4619 N N . ALA B 2 240 ? 126.112 147.928 125.118 1.00 67.06 240 ALA B N 1
ATOM 4620 C CA . ALA B 2 240 ? 126.316 148.374 126.490 1.00 67.06 240 ALA B CA 1
ATOM 4621 C C . ALA B 2 240 ? 125.063 149.020 127.050 1.00 67.06 240 ALA B C 1
ATOM 4622 O O . ALA B 2 240 ? 124.643 148.703 128.166 1.00 67.06 240 ALA B O 1
ATOM 4624 N N . ASN B 2 241 ? 124.428 149.895 126.277 1.00 66.53 241 ASN B N 1
ATOM 4625 C CA . ASN B 2 241 ? 123.342 150.682 126.832 1.00 66.53 241 ASN B CA 1
ATOM 4626 C C . ASN B 2 241 ? 122.244 149.811 127.403 1.00 66.53 241 ASN B C 1
ATOM 4627 O O . ASN B 2 241 ? 121.712 150.122 128.472 1.00 66.53 241 ASN B O 1
ATOM 4632 N N . ASN B 2 242 ? 121.888 148.719 126.733 1.00 65.26 242 ASN B N 1
ATOM 4633 C CA . ASN B 2 242 ? 120.766 147.945 127.247 1.00 65.26 242 ASN B CA 1
ATOM 4634 C C . ASN B 2 242 ? 121.163 147.187 128.503 1.00 65.26 242 ASN B C 1
ATOM 4635 O O . ASN B 2 242 ? 120.299 146.719 129.248 1.00 65.26 242 ASN B O 1
ATOM 4640 N N . ILE B 2 243 ? 122.462 147.060 128.769 1.00 64.73 243 ILE B N 1
ATOM 4641 C CA . ILE B 2 243 ? 122.841 146.494 130.054 1.00 64.73 243 ILE B CA 1
ATOM 4642 C C . ILE B 2 243 ? 122.382 147.414 131.165 1.00 64.73 243 ILE B C 1
ATOM 4643 O O . ILE B 2 243 ? 121.625 147.008 132.051 1.00 64.73 243 ILE B O 1
ATOM 4648 N N . LEU B 2 244 ? 122.757 148.684 131.091 1.00 62.20 244 LEU B N 1
ATOM 4649 C CA . LEU B 2 244 ? 122.499 149.574 132.213 1.00 62.20 244 LEU B CA 1
ATOM 4650 C C . LEU B 2 244 ? 121.024 149.941 132.303 1.00 62.20 244 LEU B C 1
ATOM 4651 O O . LEU B 2 244 ? 120.506 150.172 133.399 1.00 62.20 244 LEU B O 1
ATOM 4656 N N . LYS B 2 245 ? 120.324 149.977 131.171 1.00 65.16 245 LYS B N 1
ATOM 4657 C CA . LYS B 2 245 ? 118.931 150.406 131.184 1.00 65.16 245 LYS B CA 1
ATOM 4658 C C . LYS B 2 245 ? 118.054 149.431 131.954 1.00 65.16 245 LYS B C 1
ATOM 4659 O O . LYS B 2 245 ? 117.189 149.843 132.731 1.00 65.16 245 LYS B O 1
ATOM 4665 N N . VAL B 2 246 ? 118.253 148.130 131.750 1.00 72.96 246 VAL B N 1
ATOM 4666 C CA . VAL B 2 246 ? 117.477 147.162 132.515 1.00 72.96 246 VAL B CA 1
ATOM 4667 C C . VAL B 2 246 ? 118.055 147.007 133.906 1.00 72.96 246 VAL B C 1
ATOM 4668 O O . VAL B 2 246 ? 117.326 146.707 134.857 1.00 72.96 246 VAL B O 1
ATOM 4672 N N . LEU B 2 247 ? 119.359 147.223 134.055 1.00 70.90 247 LEU B N 1
ATOM 4673 C CA . LEU B 2 247 ? 120.029 146.832 135.284 1.00 70.90 247 LEU B CA 1
ATOM 4674 C C . LEU B 2 247 ? 119.505 147.609 136.478 1.00 70.90 247 LEU B C 1
ATOM 4675 O O . LEU B 2 247 ? 119.517 147.107 137.606 1.00 70.90 247 LEU B O 1
ATOM 4680 N N . ASP B 2 248 ? 119.034 148.832 136.249 1.00 73.23 248 ASP B N 1
ATOM 4681 C CA . ASP B 2 248 ? 118.372 149.578 137.311 1.00 73.23 248 ASP B CA 1
ATOM 4682 C C . ASP B 2 248 ? 116.962 149.070 137.547 1.00 73.23 248 ASP B C 1
ATOM 4683 O O . ASP B 2 248 ? 116.550 148.886 138.696 1.00 73.23 248 ASP B O 1
ATOM 4688 N N . LYS B 2 249 ? 116.216 148.813 136.472 1.00 74.89 249 LYS B N 1
ATOM 4689 C CA . LYS B 2 249 ? 114.814 148.442 136.623 1.00 74.89 249 LYS B CA 1
ATOM 4690 C C . LYS B 2 249 ? 114.666 147.180 137.457 1.00 74.89 249 LYS B C 1
ATOM 4691 O O . LYS B 2 249 ? 113.655 147.000 138.142 1.00 74.89 249 LYS B O 1
ATOM 4697 N N . THR B 2 250 ? 115.664 146.300 137.426 1.00 80.21 250 THR B N 1
ATOM 4698 C CA . THR B 2 250 ? 115.650 145.154 138.320 1.00 80.21 250 THR B CA 1
ATOM 4699 C C . THR B 2 250 ? 116.028 145.525 139.740 1.00 80.21 250 THR B C 1
ATOM 4700 O O . THR B 2 250 ? 115.560 144.873 140.675 1.00 80.21 250 THR B O 1
ATOM 4704 N N . PHE B 2 251 ? 116.864 146.545 139.926 1.00 76.10 251 PHE B N 1
ATOM 4705 C CA . PHE B 2 251 ? 117.227 146.947 141.278 1.00 76.10 251 PHE B CA 1
ATOM 4706 C C . PHE B 2 251 ? 116.125 147.756 141.931 1.00 76.10 251 PHE B C 1
ATOM 4707 O O . PHE B 2 251 ? 115.804 147.538 143.101 1.00 76.10 251 PHE B O 1
ATOM 4715 N N . VAL B 2 252 ? 115.561 148.714 141.201 1.00 77.99 252 VAL B N 1
ATOM 4716 C CA . VAL B 2 252 ? 114.475 149.506 141.748 1.00 77.99 252 VAL B CA 1
ATOM 4717 C C . VAL B 2 252 ? 113.309 148.626 142.137 1.00 77.99 252 VAL B C 1
ATOM 4718 O O . VAL B 2 252 ? 112.447 149.054 142.909 1.00 77.99 252 VAL B O 1
ATOM 4722 N N . ASP B 2 253 ? 113.252 147.400 141.631 1.00 84.28 253 ASP B N 1
ATOM 4723 C CA . ASP B 2 253 ? 112.168 146.494 141.970 1.00 84.28 253 ASP B CA 1
ATOM 4724 C C . ASP B 2 253 ? 112.787 145.237 142.580 1.00 84.28 253 ASP B C 1
ATOM 4725 O O . ASP B 2 253 ? 113.130 144.278 141.893 1.00 84.28 253 ASP B O 1
ATOM 4730 N N . GLY B 2 254 ? 112.945 145.257 143.895 1.00 79.87 254 GLY B N 1
ATOM 4731 C CA . GLY B 2 254 ? 113.417 144.072 144.593 1.00 79.87 254 GLY B CA 1
ATOM 4732 C C . GLY B 2 254 ? 114.915 143.945 144.519 1.00 79.87 254 GLY B C 1
ATOM 4733 O O . GLY B 2 254 ? 115.640 144.861 144.896 1.00 79.87 254 GLY B O 1
ATOM 4734 N N . LYS B 2 255 ? 115.386 142.802 144.031 1.00 86.08 255 LYS B N 1
ATOM 4735 C CA . LYS B 2 255 ? 116.813 142.507 143.977 1.00 86.08 255 LYS B CA 1
ATOM 4736 C C . LYS B 2 255 ? 117.282 142.438 142.537 1.00 86.08 255 LYS B C 1
ATOM 4737 O O . LYS B 2 255 ? 116.652 141.752 141.720 1.00 86.08 255 LYS B O 1
ATOM 4743 N N . PRO B 2 256 ? 118.374 143.109 142.189 1.00 84.81 256 PRO B N 1
ATOM 4744 C CA . PRO B 2 256 ? 118.779 143.188 140.784 1.00 84.81 256 PRO B CA 1
ATOM 4745 C C . PRO B 2 256 ? 119.581 141.972 140.363 1.00 84.81 256 PRO B C 1
ATOM 4746 O O . PRO B 2 256 ? 120.348 141.408 141.145 1.00 84.81 256 PRO B O 1
ATOM 4750 N N . ASP B 2 257 ? 119.421 141.582 139.104 1.00 88.71 257 ASP B N 1
ATOM 4751 C CA . ASP B 2 257 ? 120.115 140.415 138.582 1.00 88.71 257 ASP B CA 1
ATOM 4752 C C . ASP B 2 257 ? 121.098 140.815 137.488 1.00 88.71 257 ASP B C 1
ATOM 4753 O O . ASP B 2 257 ? 120.712 141.332 136.436 1.00 88.71 257 ASP B O 1
ATOM 4758 N N . PHE B 2 258 ? 122.374 140.547 137.747 1.00 74.57 258 PHE B N 1
ATOM 4759 C CA . PHE B 2 258 ? 123.464 140.896 136.856 1.00 74.57 258 PHE B CA 1
ATOM 4760 C C . PHE B 2 258 ? 123.673 139.831 135.799 1.00 74.57 258 PHE B C 1
ATOM 4761 O O . PHE B 2 258 ? 124.570 139.959 134.967 1.00 74.57 258 PHE B O 1
ATOM 4769 N N . SER B 2 259 ? 122.870 138.772 135.826 1.00 74.79 259 SER B N 1
ATOM 4770 C CA . SER B 2 259 ? 122.894 137.790 134.756 1.00 74.79 259 SER B CA 1
ATOM 4771 C C . SER B 2 259 ? 122.037 138.219 133.577 1.00 74.79 259 SER B C 1
ATOM 4772 O O . SER B 2 259 ? 121.520 137.362 132.856 1.00 74.79 259 SER B O 1
ATOM 4775 N N . VAL B 2 260 ? 121.807 139.523 133.417 1.00 68.56 260 VAL B N 1
ATOM 4776 C CA . VAL B 2 260 ? 121.286 140.041 132.163 1.00 68.56 260 VAL B CA 1
ATOM 4777 C C . VAL B 2 260 ? 122.415 140.524 131.262 1.00 68.56 260 VAL B C 1
ATOM 4778 O O . VAL B 2 260 ? 122.171 140.950 130.128 1.00 68.56 260 VAL B O 1
ATOM 4782 N N . ALA B 2 261 ? 123.650 140.467 131.749 1.00 62.38 261 ALA B N 1
ATOM 4783 C CA . ALA B 2 261 ? 124.825 140.885 131.010 1.00 62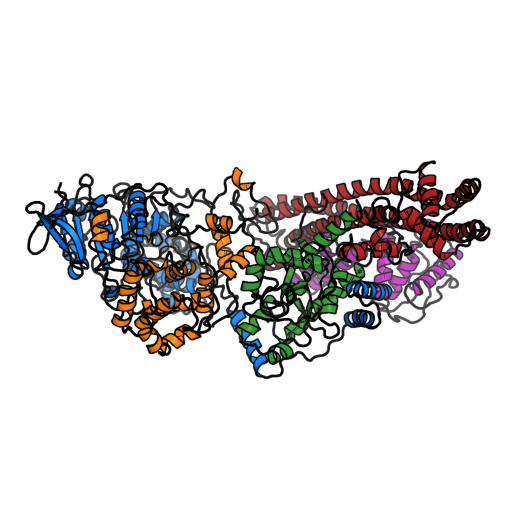.38 261 ALA B CA 1
ATOM 4784 C C . ALA B 2 261 ? 125.855 139.783 130.841 1.00 62.38 261 ALA B C 1
ATOM 4785 O O . ALA B 2 261 ? 127.036 140.029 131.089 1.00 62.38 261 ALA B O 1
ATOM 4787 N N . ARG B 2 262 ? 125.443 138.568 130.492 1.00 64.85 262 ARG B N 1
ATOM 4788 C CA . ARG B 2 262 ? 126.405 137.601 129.966 1.00 64.85 262 ARG B CA 1
ATOM 4789 C C . ARG B 2 262 ? 126.701 137.804 128.491 1.00 64.85 262 ARG B C 1
ATOM 4790 O O . ARG B 2 262 ? 127.872 138.032 128.146 1.00 64.85 262 ARG B O 1
ATOM 4798 N N . PRO B 2 263 ? 125.726 137.765 127.581 1.00 63.52 263 PRO B N 1
ATOM 4799 C CA . PRO B 2 263 ? 126.063 137.630 126.160 1.00 63.52 263 PRO B CA 1
ATOM 4800 C C . PRO B 2 263 ? 126.914 138.746 125.619 1.00 63.52 263 PRO B C 1
ATOM 4801 O O . PRO B 2 263 ? 127.420 138.616 124.502 1.00 63.52 263 PRO B O 1
ATOM 4805 N N . VAL B 2 264 ? 127.067 139.848 126.339 1.00 59.21 264 VAL B N 1
ATOM 4806 C CA . VAL B 2 264 ? 128.136 140.768 125.996 1.00 59.21 264 VAL B CA 1
ATOM 4807 C C . VAL B 2 264 ? 129.441 140.303 126.605 1.00 59.21 264 VAL B C 1
ATOM 4808 O O . VAL B 2 264 ? 130.495 140.380 125.972 1.00 59.21 264 VAL B O 1
ATOM 4812 N N . MET B 2 265 ? 129.394 139.791 127.830 1.00 65.32 265 MET B N 1
ATOM 4813 C CA . MET B 2 265 ? 130.629 139.459 128.523 1.00 65.32 265 MET B CA 1
ATOM 4814 C C . MET B 2 265 ? 131.401 138.365 127.815 1.00 65.32 265 MET B C 1
ATOM 4815 O O . MET B 2 265 ? 132.628 138.431 127.722 1.00 65.32 265 MET B O 1
ATOM 4820 N N . LYS B 2 266 ? 130.715 137.340 127.330 1.00 69.88 266 LYS B N 1
ATOM 4821 C CA . LYS B 2 266 ? 131.430 136.290 126.629 1.00 69.88 266 LYS B CA 1
ATOM 4822 C C . LYS B 2 266 ? 131.888 136.723 125.254 1.00 69.88 266 LYS B C 1
ATOM 4823 O O . LYS B 2 266 ? 132.845 136.147 124.736 1.00 69.88 266 LYS B O 1
ATOM 4829 N N . LYS B 2 267 ? 131.250 137.710 124.649 1.00 65.65 267 LYS B N 1
ATOM 4830 C CA . LYS B 2 267 ? 131.631 137.997 123.280 1.00 65.65 267 LYS B CA 1
ATOM 4831 C C . LYS B 2 267 ? 132.953 138.738 123.192 1.00 65.65 267 LYS B C 1
ATOM 4832 O O . LYS B 2 267 ? 133.799 138.379 122.373 1.00 65.65 267 LYS B O 1
ATOM 4838 N N . TYR B 2 268 ? 133.169 139.754 124.024 1.00 65.25 268 TYR B N 1
ATOM 4839 C CA . TYR B 2 268 ? 134.361 140.582 123.910 1.00 65.25 268 TYR B CA 1
ATOM 4840 C C . TYR B 2 268 ? 135.416 140.240 124.951 1.00 65.25 268 TYR B C 1
ATOM 4841 O O . TYR B 2 268 ? 136.409 140.955 125.064 1.00 65.25 268 TYR B O 1
ATOM 4850 N N . GLN B 2 269 ? 135.246 139.142 125.686 1.00 66.54 269 GLN B N 1
ATOM 4851 C CA . GLN B 2 269 ? 136.208 138.788 126.726 1.00 66.54 269 GLN B CA 1
ATOM 4852 C C . GLN B 2 269 ? 137.619 138.675 126.184 1.00 66.54 269 GLN B C 1
ATOM 4853 O O . GLN B 2 269 ? 138.574 138.623 126.960 1.00 66.54 269 GLN B O 1
ATOM 4859 N N . ASN B 2 270 ? 137.775 138.622 124.866 1.00 66.43 270 ASN B N 1
ATOM 4860 C CA . ASN B 2 270 ? 139.091 138.508 124.259 1.00 66.43 270 ASN B CA 1
ATOM 4861 C C . ASN B 2 270 ? 139.244 139.376 123.020 1.00 66.43 270 ASN B C 1
ATOM 4862 O O . ASN B 2 270 ? 139.964 138.996 122.096 1.00 66.43 270 ASN B O 1
ATOM 4867 N N . SER B 2 271 ? 138.570 140.518 122.957 1.00 65.09 271 SER B N 1
ATOM 4868 C CA . SER B 2 271 ? 138.892 141.450 121.894 1.00 65.09 271 SER B CA 1
ATOM 4869 C C . SER B 2 271 ? 140.257 142.062 122.167 1.00 65.09 271 SER B C 1
ATOM 4870 O O . SER B 2 271 ? 140.739 142.082 123.296 1.00 65.09 271 SER B O 1
ATOM 4873 N N . GLU B 2 272 ? 140.898 142.548 121.112 1.00 66.81 272 GLU B N 1
ATOM 4874 C CA . GLU B 2 272 ? 142.311 142.875 121.234 1.00 66.81 272 GLU B CA 1
ATOM 4875 C C . GLU B 2 272 ? 142.549 144.017 122.210 1.00 66.81 272 GLU B C 1
ATOM 4876 O O . GLU B 2 272 ? 143.559 144.028 122.918 1.00 66.81 272 GLU B O 1
ATOM 4882 N N . LEU B 2 273 ? 141.648 144.991 122.258 1.00 60.87 273 LEU B N 1
ATOM 4883 C CA . LEU B 2 273 ? 141.850 146.108 123.169 1.00 60.87 273 LEU B CA 1
ATOM 4884 C C . LEU B 2 273 ? 141.765 145.662 124.621 1.00 60.87 273 LEU B C 1
ATOM 4885 O O . LEU B 2 273 ? 142.659 145.960 125.419 1.00 60.87 273 LEU B O 1
ATOM 4890 N N . VAL B 2 274 ? 140.707 144.935 124.978 1.00 58.25 274 VAL B N 1
ATOM 4891 C CA . VAL B 2 274 ? 140.480 144.599 126.376 1.00 58.25 274 VAL B CA 1
ATOM 4892 C C . VAL B 2 274 ? 141.638 143.801 126.929 1.00 58.25 274 VAL B C 1
ATOM 4893 O O . VAL B 2 274 ? 142.164 144.111 127.998 1.00 58.25 274 VAL B O 1
ATOM 4897 N N . GLN B 2 275 ? 142.072 142.779 126.204 1.00 64.18 275 GLN B N 1
ATOM 4898 C CA . GLN B 2 275 ? 143.217 142.009 126.655 1.00 64.18 275 GLN B CA 1
ATOM 4899 C C . GLN B 2 275 ? 144.428 142.898 126.836 1.00 64.18 275 GLN B C 1
ATOM 4900 O O . GLN B 2 275 ? 145.233 142.663 127.738 1.00 64.18 275 GLN B O 1
ATOM 4906 N N . GLU B 2 276 ? 144.571 143.925 125.999 1.00 63.84 276 GLU B N 1
ATOM 4907 C CA . GLU B 2 276 ? 145.649 144.890 126.185 1.00 63.84 276 GLU B CA 1
ATOM 4908 C C . GLU B 2 276 ? 145.472 145.687 127.469 1.00 63.84 276 GLU B C 1
ATOM 4909 O O . GLU B 2 276 ? 146.443 145.943 128.189 1.00 63.84 276 GLU B O 1
ATOM 4915 N N . VAL B 2 277 ? 144.244 146.104 127.762 1.00 55.10 277 VAL B N 1
ATOM 4916 C CA . VAL B 2 277 ? 143.974 146.850 128.986 1.00 55.10 277 VAL B CA 1
ATOM 4917 C C . VAL B 2 277 ? 144.075 145.950 130.200 1.00 55.10 277 VAL B C 1
ATOM 4918 O O . VAL B 2 277 ? 144.547 146.363 131.259 1.00 55.10 277 VAL B O 1
ATOM 4922 N N . VAL B 2 278 ? 143.622 144.710 130.071 1.00 53.30 278 VAL B N 1
ATOM 4923 C CA . VAL B 2 278 ? 143.365 143.906 131.247 1.00 53.30 278 VAL B CA 1
ATOM 4924 C C . VAL B 2 278 ? 144.540 143.024 131.619 1.00 53.30 278 VAL B C 1
ATOM 4925 O O . VAL B 2 278 ? 144.624 142.578 132.767 1.00 53.30 278 VAL B O 1
ATOM 4929 N N . ALA B 2 279 ? 145.448 142.736 130.707 1.00 52.73 279 ALA B N 1
ATOM 4930 C CA . ALA B 2 279 ? 146.589 141.926 131.096 1.00 52.73 279 ALA B CA 1
ATOM 4931 C C . ALA B 2 279 ? 147.670 142.761 131.738 1.00 52.73 279 ALA B C 1
ATOM 4932 O O . ALA B 2 279 ? 148.701 142.224 132.144 1.00 52.73 279 ALA B O 1
ATOM 4934 N N . LYS B 2 280 ? 147.444 144.053 131.840 1.00 52.69 280 LYS B N 1
ATOM 4935 C CA . LYS B 2 280 ? 148.438 145.042 132.200 1.00 52.69 280 LYS B CA 1
ATOM 4936 C C . LYS B 2 280 ? 148.417 145.398 133.671 1.00 52.69 280 LYS B C 1
ATOM 4937 O O . LYS B 2 280 ? 149.398 145.951 134.172 1.00 52.69 280 LYS B O 1
ATOM 4943 N N . HIS B 2 281 ? 147.339 145.076 134.377 1.00 49.08 281 HIS B N 1
ATOM 4944 C CA . HIS B 2 281 ? 147.113 145.581 135.718 1.00 49.08 281 HIS B CA 1
ATOM 4945 C C . HIS B 2 281 ? 147.176 144.438 136.711 1.00 49.08 281 HIS B C 1
ATOM 4946 O O . HIS B 2 281 ? 147.584 143.328 136.379 1.00 49.08 281 HIS B O 1
ATOM 4953 N N . ALA B 2 282 ? 146.824 144.719 137.956 1.00 45.59 282 ALA B N 1
ATOM 4954 C CA . ALA B 2 282 ? 146.982 143.712 138.991 1.00 45.59 282 ALA B CA 1
ATOM 4955 C C . ALA B 2 282 ? 145.694 143.326 139.692 1.00 45.59 282 ALA B C 1
ATOM 4956 O O . ALA B 2 282 ? 145.295 142.164 139.646 1.00 45.59 282 ALA B O 1
ATOM 4958 N N . TYR B 2 283 ? 145.031 144.263 140.336 1.00 45.42 283 TYR B N 1
ATOM 4959 C CA . TYR B 2 283 ? 143.916 143.962 141.211 1.00 45.42 283 TYR B CA 1
ATOM 4960 C C . TYR B 2 283 ? 142.602 144.341 140.552 1.00 45.42 283 TYR B C 1
ATOM 4961 O O . TYR B 2 283 ? 142.559 145.161 139.645 1.00 45.42 283 TYR B O 1
ATOM 4970 N N . VAL B 2 284 ? 141.515 143.777 141.053 1.00 44.33 284 VAL B N 1
ATOM 4971 C CA . VAL B 2 284 ? 140.276 143.842 140.298 1.00 44.33 284 VAL B CA 1
ATOM 4972 C C . VAL B 2 284 ? 139.632 145.208 140.415 1.00 44.33 284 VAL B C 1
ATOM 4973 O O . VAL B 2 284 ? 138.730 145.539 139.647 1.00 44.33 284 VAL B O 1
ATOM 4977 N N . LEU B 2 285 ? 140.038 146.025 141.383 1.00 45.81 285 LEU B N 1
ATOM 4978 C CA . LEU B 2 285 ? 139.635 147.426 141.323 1.00 45.81 285 LEU B CA 1
ATOM 4979 C C . LEU B 2 285 ? 140.409 148.177 140.265 1.00 45.81 285 LEU B C 1
ATOM 4980 O O . LEU B 2 285 ? 139.832 148.954 139.502 1.00 45.81 285 LEU B O 1
ATOM 4985 N N . THR B 2 286 ? 141.716 147.975 140.215 1.00 41.78 286 THR B N 1
ATOM 4986 C CA . THR B 2 286 ? 142.506 148.711 139.256 1.00 41.78 286 THR B CA 1
ATOM 4987 C C . THR B 2 286 ? 142.085 148.401 137.833 1.00 41.78 286 THR B C 1
ATOM 4988 O O . THR B 2 286 ? 141.906 149.316 137.032 1.00 41.78 286 THR B O 1
ATOM 4992 N N . VAL B 2 287 ? 141.872 147.132 137.504 1.00 42.85 287 VAL B N 1
ATOM 4993 C CA . VAL B 2 287 ? 141.404 146.809 136.162 1.00 42.85 287 VAL B CA 1
ATOM 4994 C C . VAL B 2 287 ? 140.047 147.423 135.881 1.00 42.85 287 VAL B C 1
ATOM 4995 O O . VAL B 2 287 ? 139.877 148.139 134.893 1.00 42.85 287 VAL B O 1
ATOM 4999 N N . ILE B 2 288 ? 139.065 147.180 136.740 1.00 43.34 288 ILE B N 1
ATOM 5000 C CA . ILE B 2 288 ? 137.755 147.756 136.480 1.00 43.34 288 ILE B CA 1
ATOM 5001 C C . ILE B 2 288 ? 137.839 149.262 136.364 1.00 43.34 288 ILE B C 1
ATOM 5002 O O . ILE B 2 288 ? 137.071 149.875 135.624 1.00 43.34 288 ILE B O 1
ATOM 5007 N N . ALA B 2 289 ? 138.765 149.890 137.072 1.00 41.28 289 ALA B N 1
ATOM 5008 C CA . ALA B 2 289 ? 138.966 151.309 136.853 1.00 41.28 289 ALA B CA 1
ATOM 5009 C C . ALA B 2 289 ? 139.649 151.563 135.528 1.00 41.28 289 ALA B C 1
ATOM 5010 O O . ALA B 2 289 ? 139.156 152.340 134.713 1.00 41.28 289 ALA B O 1
ATOM 5012 N N . SER B 2 290 ? 140.769 150.905 135.279 1.00 40.45 290 SER B N 1
ATOM 5013 C CA . SER B 2 290 ? 141.528 151.233 134.086 1.00 40.45 290 SER B CA 1
ATOM 5014 C C . SER B 2 290 ? 140.797 150.826 132.823 1.00 40.45 290 SER B C 1
ATOM 5015 O O . SER B 2 290 ? 141.106 151.335 131.747 1.00 40.45 290 SER B O 1
ATOM 5018 N N . LEU B 2 291 ? 139.853 149.900 132.916 1.00 45.03 291 LEU B N 1
ATOM 5019 C CA . LEU B 2 291 ? 138.990 149.660 131.774 1.00 45.03 291 LEU B CA 1
ATOM 5020 C C . LEU B 2 291 ? 138.223 150.914 131.433 1.00 45.03 291 LEU B C 1
ATOM 5021 O O . LEU B 2 291 ? 138.235 151.371 130.289 1.00 45.03 291 LEU B O 1
ATOM 5026 N N . LEU B 2 292 ? 137.603 151.519 132.436 1.00 43.59 292 LEU B N 1
ATOM 5027 C CA . LEU B 2 292 ? 136.809 152.715 132.211 1.00 43.59 292 LEU B CA 1
ATOM 5028 C C . LEU B 2 292 ? 137.648 153.811 131.583 1.00 43.59 292 LEU B C 1
ATOM 5029 O O . LEU B 2 292 ? 137.219 154.448 130.620 1.00 43.59 292 LEU B O 1
ATOM 5034 N N . GLU B 2 293 ? 138.857 154.014 132.096 1.00 46.68 293 GLU B N 1
ATOM 5035 C CA . GLU B 2 293 ? 139.788 154.968 131.510 1.00 46.68 293 GLU B CA 1
ATOM 5036 C C . GLU B 2 293 ? 139.785 154.897 129.999 1.00 46.68 293 GLU B C 1
ATOM 5037 O O . GLU B 2 293 ? 140.045 155.898 129.330 1.00 46.68 293 GLU B O 1
ATOM 5043 N N . ALA B 2 294 ? 139.510 153.726 129.436 1.00 46.54 294 ALA B N 1
ATOM 5044 C CA . ALA B 2 294 ? 139.466 153.634 127.987 1.00 46.54 294 ALA B CA 1
ATOM 5045 C C . ALA B 2 294 ? 138.038 153.663 127.475 1.00 46.54 294 ALA B C 1
ATOM 5046 O O . ALA B 2 294 ? 137.740 154.350 126.496 1.00 46.54 294 ALA B O 1
ATOM 5048 N N . ALA B 2 295 ? 137.130 152.964 128.134 1.00 49.61 295 ALA B N 1
ATOM 5049 C CA . ALA B 2 295 ? 135.782 152.882 127.601 1.00 49.61 295 ALA B CA 1
ATOM 5050 C C . ALA B 2 295 ? 135.096 154.220 127.576 1.00 49.61 295 ALA B C 1
ATOM 5051 O O . ALA B 2 295 ? 134.028 154.348 126.981 1.00 49.61 295 ALA B O 1
ATOM 5053 N N . ARG B 2 296 ? 135.650 155.193 128.261 1.00 49.53 296 ARG B N 1
ATOM 5054 C CA . ARG B 2 296 ? 135.141 156.544 128.208 1.00 49.53 296 ARG B CA 1
ATOM 5055 C C . ARG B 2 296 ? 135.718 157.310 127.035 1.00 49.53 296 ARG B C 1
ATOM 5056 O O . ARG B 2 296 ? 135.106 158.280 126.582 1.00 49.53 296 ARG B O 1
ATOM 5064 N N . GLU B 2 297 ? 136.848 156.858 126.495 1.00 57.38 297 GLU B N 1
ATOM 5065 C CA . GLU B 2 297 ? 137.438 157.500 125.333 1.00 57.38 297 GLU B CA 1
ATOM 5066 C C . GLU B 2 297 ? 136.597 157.326 124.087 1.00 57.38 297 GLU B C 1
ATOM 5067 O O . GLU B 2 297 ? 136.866 157.991 123.086 1.00 57.38 297 GLU B O 1
ATOM 5073 N N . ASP B 2 298 ? 135.595 156.455 124.113 1.00 63.80 298 ASP B N 1
ATOM 5074 C CA . ASP B 2 298 ? 134.691 156.328 122.984 1.00 63.80 298 ASP B CA 1
ATOM 5075 C C . ASP B 2 298 ? 133.431 157.128 123.186 1.00 63.80 298 ASP B C 1
ATOM 5076 O O . ASP B 2 298 ? 132.337 156.664 122.850 1.00 63.80 298 ASP B O 1
ATOM 5081 N N . GLY B 2 299 ? 133.559 158.307 123.770 1.00 66.27 299 GLY B N 1
ATOM 5082 C CA . GLY B 2 299 ? 132.425 159.161 124.008 1.00 66.27 299 GLY B CA 1
ATOM 5083 C C . GLY B 2 299 ? 132.423 159.643 125.438 1.00 66.27 299 GLY B C 1
ATOM 5084 O O . GLY B 2 299 ? 133.370 160.298 125.877 1.00 66.27 299 GLY B O 1
ATOM 5085 N N . VAL B 2 300 ? 131.365 159.320 126.174 1.00 58.08 300 VAL B N 1
ATOM 5086 C CA . VAL B 2 300 ? 131.225 159.679 127.575 1.00 58.08 300 VAL B CA 1
ATOM 5087 C C . VAL B 2 300 ? 130.667 158.473 128.307 1.00 58.08 300 VAL B C 1
ATOM 5088 O O . VAL B 2 300 ? 129.737 157.827 127.811 1.00 58.08 300 VAL B O 1
ATOM 5092 N N . VAL B 2 301 ? 131.235 158.152 129.467 1.00 48.94 301 VAL B N 1
ATOM 5093 C CA . VAL B 2 301 ? 130.584 157.214 130.383 1.00 48.94 301 VAL B CA 1
ATOM 5094 C C . VAL B 2 301 ? 130.471 157.925 131.721 1.00 48.94 301 VAL B C 1
ATOM 5095 O O . VAL B 2 301 ? 131.282 157.695 132.626 1.00 48.94 301 VAL B O 1
ATOM 5099 N N . PRO B 2 302 ? 129.505 158.818 131.862 1.00 46.93 302 PRO B N 1
ATOM 5100 C CA . PRO B 2 302 ? 129.397 159.599 133.088 1.00 46.93 302 PRO B CA 1
ATOM 5101 C C . PRO B 2 302 ? 129.116 158.702 134.264 1.00 46.93 302 PRO B C 1
ATOM 5102 O O . PRO B 2 302 ? 128.267 157.815 134.200 1.00 46.93 302 PRO B O 1
ATOM 5106 N N . SER B 2 303 ? 129.796 158.970 135.365 1.00 43.20 303 SER B N 1
ATOM 5107 C CA . SER B 2 303 ? 129.674 158.097 136.515 1.00 43.20 303 SER B CA 1
ATOM 5108 C C . SER B 2 303 ? 128.317 158.177 137.162 1.00 43.20 303 SER B C 1
ATOM 5109 O O . SER B 2 303 ? 128.156 157.692 138.276 1.00 43.20 303 SER B O 1
ATOM 5112 N N . SER B 2 304 ? 127.343 158.782 136.510 1.00 49.74 304 SER B N 1
ATOM 5113 C CA . SER B 2 304 ? 126.000 158.854 137.046 1.00 49.74 304 SER B CA 1
ATOM 5114 C C . SER B 2 304 ? 125.158 157.673 136.650 1.00 49.74 304 SER B C 1
ATOM 5115 O O . SER B 2 304 ? 123.998 157.601 137.050 1.00 49.74 304 SER B O 1
ATOM 5118 N N . GLU B 2 305 ? 125.686 156.773 135.844 1.00 52.09 305 GLU B N 1
ATOM 5119 C CA . GLU B 2 305 ? 124.947 155.588 135.466 1.00 52.09 305 GLU B CA 1
ATOM 5120 C C . GLU B 2 305 ? 125.270 154.414 136.370 1.00 52.09 305 GLU B C 1
ATOM 5121 O O . GLU B 2 305 ? 124.868 153.284 136.086 1.00 52.09 305 GLU B O 1
ATOM 5127 N N . PHE B 2 306 ? 125.981 154.656 137.458 1.00 47.61 306 PHE B N 1
ATOM 5128 C CA . PHE B 2 306 ? 126.273 153.622 138.434 1.00 47.61 306 PHE B CA 1
ATOM 5129 C C . PHE B 2 306 ? 125.566 153.931 139.751 1.00 47.61 306 PHE B C 1
ATOM 5130 O O . PHE B 2 306 ? 126.149 153.772 140.821 1.00 47.61 306 PHE B O 1
ATOM 5138 N N . LEU B 2 307 ? 124.327 154.416 139.719 1.00 53.74 307 LEU B N 1
ATOM 5139 C CA . LEU B 2 307 ? 123.685 154.653 141.004 1.00 53.74 307 LEU B CA 1
ATOM 5140 C C . LEU B 2 307 ? 123.009 153.429 141.579 1.00 53.74 307 LEU B C 1
ATOM 5141 O O . LEU B 2 307 ? 122.659 153.450 142.758 1.00 53.74 307 LEU B O 1
ATOM 5146 N N . TRP B 2 308 ? 122.810 152.368 140.810 1.00 56.79 308 TRP B N 1
ATOM 5147 C CA . TRP B 2 308 ? 122.497 151.130 141.497 1.00 56.79 308 TRP B CA 1
ATOM 5148 C C . TRP B 2 308 ? 123.698 150.661 142.287 1.00 56.79 308 TRP B C 1
ATOM 5149 O O . TRP B 2 308 ? 123.572 149.790 143.147 1.00 56.79 308 TRP B O 1
ATOM 5160 N N . LEU B 2 309 ? 124.858 151.240 142.016 1.00 50.54 309 LEU B N 1
ATOM 5161 C CA . LEU B 2 309 ? 126.081 150.735 142.597 1.00 50.54 309 LEU B CA 1
ATOM 5162 C C . LEU B 2 309 ? 126.283 151.207 144.023 1.00 50.54 309 LEU B C 1
ATOM 5163 O O . LEU B 2 309 ? 126.945 150.518 144.797 1.00 50.54 309 LEU B O 1
ATOM 5168 N N . LYS B 2 310 ? 125.742 152.358 144.405 1.00 47.47 310 LYS B N 1
ATOM 5169 C CA . LYS B 2 310 ? 126.124 152.922 145.698 1.00 47.47 310 LYS B CA 1
ATOM 5170 C C . LYS B 2 310 ? 125.745 152.071 146.899 1.00 47.47 310 LYS B C 1
ATOM 5171 O O . LYS B 2 310 ? 126.600 151.902 147.782 1.00 47.47 310 LYS B O 1
ATOM 5177 N N . PRO B 2 311 ? 124.550 151.545 147.031 1.00 54.96 311 PRO B N 1
ATOM 5178 C CA . PRO B 2 311 ? 124.301 150.681 148.182 1.00 54.96 311 PRO B CA 1
ATOM 5179 C C . PRO B 2 311 ? 124.962 149.324 148.041 1.00 54.96 311 PRO B C 1
ATOM 5180 O O . PRO B 2 311 ? 125.710 148.911 148.930 1.00 54.96 311 PRO B O 1
ATOM 5184 N N . VAL B 2 312 ? 124.740 148.643 146.913 1.00 54.75 312 VAL B N 1
ATOM 5185 C CA . VAL B 2 312 ? 125.162 147.249 146.789 1.00 54.75 312 VAL B CA 1
ATOM 5186 C C . VAL B 2 312 ? 126.666 147.099 146.871 1.00 54.75 312 VAL B C 1
ATOM 5187 O O . VAL B 2 312 ? 127.158 145.992 147.092 1.00 54.75 312 VAL B O 1
ATOM 5191 N N . ASP B 2 313 ? 127.411 148.174 146.676 1.00 53.96 313 ASP B N 1
ATOM 5192 C CA . ASP B 2 313 ? 128.841 148.162 146.903 1.00 53.96 313 ASP B CA 1
ATOM 5193 C C . ASP B 2 313 ? 129.298 149.577 147.180 1.00 53.96 313 ASP B C 1
ATOM 5194 O O . ASP B 2 313 ? 128.669 150.548 146.764 1.00 53.96 313 ASP B O 1
ATOM 5199 N N . ARG B 2 314 ? 130.393 149.685 147.900 1.00 48.20 314 ARG B N 1
ATOM 5200 C CA . ARG B 2 314 ? 130.923 150.980 148.254 1.00 48.20 314 ARG B CA 1
ATOM 5201 C C . ARG B 2 314 ? 132.312 151.200 147.716 1.00 48.20 314 ARG B C 1
ATOM 5202 O O . ARG B 2 314 ? 132.528 152.122 146.954 1.00 48.20 314 ARG B O 1
ATOM 5210 N N . ARG B 2 315 ? 133.242 150.326 148.055 1.00 47.99 315 ARG B N 1
ATOM 5211 C CA . ARG B 2 315 ? 134.617 150.538 147.647 1.00 47.99 315 ARG B CA 1
ATOM 5212 C C . ARG B 2 315 ? 134.735 150.647 146.141 1.00 47.99 315 ARG B C 1
ATOM 5213 O O . ARG B 2 315 ? 135.652 151.289 145.634 1.00 47.99 315 ARG B O 1
ATOM 5221 N N . LEU B 2 316 ? 133.816 150.034 145.405 1.00 46.28 316 LEU B N 1
ATOM 5222 C CA . LEU B 2 316 ? 133.827 150.182 143.956 1.00 46.28 316 LEU B CA 1
ATOM 5223 C C . LEU B 2 316 ? 133.314 151.555 143.535 1.00 46.28 316 LEU B C 1
ATOM 5224 O O . LEU B 2 316 ? 134.063 152.345 142.952 1.00 46.28 316 LEU B O 1
ATOM 5229 N N . TRP B 2 317 ? 132.068 151.878 143.882 1.00 43.11 317 TRP B N 1
ATOM 5230 C CA . TRP B 2 317 ? 131.475 153.174 143.572 1.00 43.11 317 TRP B CA 1
ATOM 5231 C C . TRP B 2 317 ? 132.364 154.349 143.891 1.00 43.11 317 TRP B C 1
ATOM 5232 O O . TRP B 2 317 ? 132.110 155.452 143.412 1.00 43.11 317 TRP B O 1
ATOM 5243 N N . TYR B 2 318 ? 133.378 154.176 144.705 1.00 43.76 318 TYR B N 1
ATOM 5244 C CA . TYR B 2 318 ? 134.292 155.293 144.802 1.00 43.76 318 TYR B CA 1
ATOM 5245 C C . TYR B 2 318 ? 135.564 155.069 144.006 1.00 43.76 318 TYR B C 1
ATOM 5246 O O . TYR B 2 318 ? 136.277 156.033 143.738 1.00 43.76 318 TYR B O 1
ATOM 5255 N N . MET B 2 319 ? 135.868 153.844 143.593 1.00 44.51 319 MET B N 1
ATOM 5256 C CA . MET B 2 319 ? 136.943 153.718 142.621 1.00 44.51 319 MET B CA 1
ATOM 5257 C C . MET B 2 319 ? 136.530 154.200 141.253 1.00 44.51 319 MET B C 1
ATOM 5258 O O . MET B 2 319 ? 137.311 154.873 140.585 1.00 44.51 319 MET B O 1
ATOM 5263 N N . LEU B 2 320 ? 135.331 153.858 140.802 1.00 41.98 320 LEU B N 1
ATOM 5264 C CA . LEU B 2 320 ? 134.895 154.363 139.512 1.00 41.98 320 LEU B CA 1
ATOM 5265 C C . LEU B 2 320 ? 134.750 155.870 139.552 1.00 41.98 320 LEU B C 1
ATOM 5266 O O . LEU B 2 320 ? 135.198 156.573 138.645 1.00 41.98 320 LEU B O 1
ATOM 5271 N N . ASN B 2 321 ? 134.173 156.385 140.621 1.00 40.80 321 ASN B N 1
ATOM 5272 C CA . ASN B 2 321 ? 133.874 157.800 140.672 1.00 40.80 321 ASN B CA 1
ATOM 5273 C C . ASN B 2 321 ? 135.112 158.651 140.852 1.00 40.80 321 ASN B C 1
ATOM 5274 O O . ASN B 2 321 ? 135.008 159.876 140.860 1.00 40.80 321 ASN B O 1
ATOM 5279 N N . CYS B 2 322 ? 136.272 158.049 141.045 1.00 45.98 322 CYS B N 1
ATOM 5280 C CA . CYS B 2 322 ? 137.493 158.834 141.083 1.00 45.98 322 CYS B CA 1
ATOM 5281 C C . CYS B 2 322 ? 138.246 158.835 139.772 1.00 45.98 322 CYS B C 1
ATOM 5282 O O . CYS B 2 322 ? 139.002 159.775 139.516 1.00 45.98 322 CYS B O 1
ATOM 5285 N N . VAL B 2 323 ? 138.078 157.830 138.946 1.00 41.89 323 VAL B N 1
ATOM 5286 C CA . VAL B 2 323 ? 138.922 157.729 137.769 1.00 41.89 323 VAL B CA 1
ATOM 5287 C C . VAL B 2 323 ? 138.495 158.782 136.763 1.00 41.89 323 VAL B C 1
ATOM 5288 O O . VAL B 2 323 ? 137.309 158.949 136.464 1.00 41.89 323 VAL B O 1
ATOM 5292 N N . GLY B 2 324 ? 139.468 159.530 136.276 1.00 45.82 324 GLY B N 1
ATOM 5293 C CA . GLY B 2 324 ? 139.178 160.724 135.522 1.00 45.82 324 GLY B CA 1
ATOM 5294 C C . GLY B 2 324 ? 139.590 161.959 136.287 1.00 45.82 324 GLY B C 1
ATOM 5295 O O . GLY B 2 324 ? 139.899 162.987 135.686 1.00 45.82 324 GLY B O 1
ATOM 5296 N N . ARG B 2 325 ? 139.583 161.883 137.611 1.00 49.54 325 ARG B N 1
ATOM 5297 C CA . ARG B 2 325 ? 140.116 162.971 138.405 1.00 49.54 325 ARG B CA 1
ATOM 5298 C C . ARG B 2 325 ? 141.611 162.814 138.553 1.00 49.54 325 ARG B C 1
ATOM 5299 O O . ARG B 2 325 ? 142.228 161.904 138.001 1.00 49.54 325 ARG B O 1
ATOM 5307 N N . GLN B 2 326 ? 142.201 163.718 139.312 1.00 54.70 326 GLN B N 1
ATOM 5308 C CA . GLN B 2 326 ? 143.564 163.550 139.761 1.00 54.70 326 GLN B CA 1
ATOM 5309 C C . GLN B 2 326 ? 143.672 163.670 141.268 1.00 54.70 326 GLN B C 1
ATOM 5310 O O . GLN B 2 326 ? 144.787 163.763 141.788 1.00 54.70 326 GLN B O 1
ATOM 5316 N N . THR B 2 327 ? 142.546 163.690 141.974 1.00 50.43 327 THR B N 1
ATOM 5317 C CA . THR B 2 327 ? 142.501 163.545 143.418 1.00 50.43 327 THR B CA 1
ATOM 5318 C C . THR B 2 327 ? 141.392 162.574 143.771 1.00 50.43 327 THR B C 1
ATOM 5319 O O . THR B 2 327 ? 140.258 162.751 143.302 1.00 50.43 327 THR B O 1
ATOM 5323 N N . PRO B 2 328 ? 141.645 161.571 144.577 1.00 42.16 328 PRO B N 1
ATOM 5324 C CA . PRO B 2 328 ? 140.619 160.578 144.867 1.00 42.16 328 PRO B CA 1
ATOM 5325 C C . PRO B 2 328 ? 139.816 160.982 146.064 1.00 42.16 328 PRO B C 1
ATOM 5326 O O . PRO B 2 328 ? 140.137 161.992 146.675 1.00 42.16 328 PRO B O 1
ATOM 5330 N N . TYR B 2 329 ? 138.838 160.199 146.471 1.00 44.86 329 TYR B N 1
ATOM 5331 C CA . TYR B 2 329 ? 138.227 160.434 147.769 1.00 44.86 329 TYR B CA 1
ATOM 5332 C C . TYR B 2 329 ? 139.202 159.957 148.828 1.00 44.86 329 TYR B C 1
ATOM 5333 O O . TYR B 2 329 ? 140.398 159.825 148.576 1.00 44.86 329 TYR B O 1
ATOM 5342 N N . SER B 2 330 ? 138.741 159.718 150.041 1.00 43.65 330 SER B N 1
ATOM 5343 C CA . SER B 2 330 ? 139.589 158.957 150.934 1.00 43.65 330 SER B CA 1
ATOM 5344 C C . SER B 2 330 ? 139.016 157.610 151.300 1.00 43.65 330 SER B C 1
ATOM 5345 O O . SER B 2 330 ? 139.722 156.808 151.908 1.00 43.65 330 SER B O 1
ATOM 5348 N N . GLU B 2 331 ? 137.772 157.329 150.960 1.00 48.45 331 GLU B N 1
ATOM 5349 C CA . GLU B 2 331 ? 137.353 155.949 151.063 1.00 48.45 331 GLU B CA 1
ATOM 5350 C C . GLU B 2 331 ? 138.170 155.041 150.170 1.00 48.45 331 GLU B C 1
ATOM 5351 O O . GLU B 2 331 ? 138.419 153.902 150.553 1.00 48.45 331 GLU B O 1
ATOM 5357 N N . VAL B 2 332 ? 138.602 155.503 149.000 1.00 43.01 332 VAL B N 1
ATOM 5358 C CA . VAL B 2 332 ? 139.346 154.672 148.058 1.00 43.01 332 VAL B CA 1
ATOM 5359 C C . VAL B 2 332 ? 140.608 155.433 147.666 1.00 43.01 332 VAL B C 1
ATOM 5360 O O . VAL B 2 332 ? 140.689 156.034 146.598 1.00 43.01 332 VAL B O 1
ATOM 5364 N N . ALA B 2 333 ? 141.628 155.351 148.485 1.00 41.27 333 ALA B N 1
ATOM 5365 C CA . ALA B 2 333 ? 142.890 155.935 148.091 1.00 41.27 333 ALA B CA 1
ATOM 5366 C C . ALA B 2 333 ? 143.954 154.889 147.873 1.00 41.27 333 ALA B C 1
ATOM 5367 O O . ALA B 2 333 ? 144.981 155.175 147.265 1.00 41.27 333 ALA B O 1
ATOM 5369 N N . GLY B 2 334 ? 143.738 153.686 148.375 1.00 46.18 334 GLY B N 1
ATOM 5370 C CA . GLY B 2 334 ? 144.585 152.571 148.049 1.00 46.18 334 GLY B CA 1
ATOM 5371 C C . GLY B 2 334 ? 144.574 152.324 146.560 1.00 46.18 334 GLY B C 1
ATOM 5372 O O . GLY B 2 334 ? 145.594 152.471 145.888 1.00 46.18 334 GLY B O 1
ATOM 5373 N N . PRO B 2 335 ? 143.414 151.972 146.005 1.00 45.33 335 PRO B N 1
ATOM 5374 C CA . PRO B 2 335 ? 143.375 151.693 144.571 1.00 45.33 335 PRO B CA 1
ATOM 5375 C C . PRO B 2 335 ? 143.843 152.856 143.732 1.00 45.33 335 PRO B C 1
ATOM 5376 O O . PRO B 2 335 ? 144.566 152.651 142.756 1.00 45.33 335 PRO B O 1
ATOM 5380 N N . PHE B 2 336 ? 143.496 154.082 144.100 1.00 42.17 336 PHE B N 1
ATOM 5381 C CA . PHE B 2 336 ? 143.845 155.200 143.240 1.00 42.17 336 PHE B CA 1
ATOM 5382 C C . PHE B 2 336 ? 145.324 155.514 143.312 1.00 42.17 336 PHE B C 1
ATOM 5383 O O . PHE B 2 336 ? 145.889 156.061 142.366 1.00 42.17 336 PHE B O 1
ATOM 5391 N N . ALA B 2 337 ? 145.968 155.224 144.429 1.00 43.85 337 ALA B N 1
ATOM 5392 C CA . ALA B 2 337 ? 147.408 155.400 144.451 1.00 43.85 337 ALA B CA 1
ATOM 5393 C C . ALA B 2 337 ? 148.095 154.316 143.657 1.00 43.85 337 ALA B C 1
ATOM 5394 O O . ALA B 2 337 ? 149.161 154.547 143.084 1.00 43.85 337 ALA B O 1
ATOM 5396 N N . HIS B 2 338 ? 147.518 153.121 143.641 1.00 45.23 338 HIS B N 1
ATOM 5397 C CA . HIS B 2 338 ? 148.049 152.064 142.798 1.00 45.23 338 HIS B CA 1
ATOM 5398 C C . HIS B 2 338 ? 147.786 152.364 141.337 1.00 45.23 338 HIS B C 1
ATOM 5399 O O . HIS B 2 338 ? 148.709 152.357 140.523 1.00 45.23 338 HIS B O 1
ATOM 5406 N N . TRP B 2 339 ? 146.544 152.707 141.006 1.00 44.64 339 TRP B N 1
ATOM 5407 C CA . TRP B 2 339 ? 146.159 152.868 139.614 1.00 44.64 339 TRP B CA 1
ATOM 5408 C C . TRP B 2 339 ? 147.030 153.881 138.910 1.00 44.64 339 TRP B C 1
ATOM 5409 O O . TRP B 2 339 ? 147.186 153.822 137.690 1.00 44.64 339 TRP B O 1
ATOM 5420 N N . LYS B 2 340 ? 147.568 154.846 139.650 1.00 51.45 340 LYS B N 1
ATOM 5421 C CA . LYS B 2 340 ? 148.532 155.771 139.071 1.00 51.45 340 LYS B CA 1
ATOM 5422 C C . LYS B 2 340 ? 149.932 155.182 139.089 1.00 51.45 340 LYS B C 1
ATOM 5423 O O . LYS B 2 340 ? 150.735 155.450 138.192 1.00 51.45 340 LYS B O 1
ATOM 5429 N N . ALA B 2 341 ? 150.251 154.384 140.102 1.00 52.48 341 ALA B N 1
ATOM 5430 C CA . ALA B 2 341 ? 151.590 153.826 140.165 1.00 52.48 341 ALA B CA 1
ATOM 5431 C C . ALA B 2 341 ? 151.893 152.948 138.972 1.00 52.48 341 ALA B C 1
ATOM 5432 O O . ALA B 2 341 ? 152.950 153.099 138.361 1.00 52.48 341 ALA B O 1
ATOM 5434 N N . GLU B 2 342 ? 150.982 152.063 138.603 1.00 53.57 342 GLU B N 1
ATOM 5435 C CA . GLU B 2 342 ? 151.208 151.166 137.490 1.00 53.57 342 GLU B CA 1
ATOM 5436 C C . GLU B 2 342 ? 150.679 151.699 136.175 1.00 53.57 342 GLU B C 1
ATOM 5437 O O . GLU B 2 342 ? 150.876 151.057 135.146 1.00 53.57 342 GLU B O 1
ATOM 5443 N N . LYS B 2 343 ? 149.999 152.831 136.168 1.00 57.23 343 LYS B N 1
ATOM 5444 C CA . LYS B 2 343 ? 149.870 153.541 134.912 1.00 57.23 343 LYS B CA 1
ATOM 5445 C C . LYS B 2 343 ? 151.094 154.382 134.643 1.00 57.23 343 LYS B C 1
ATOM 5446 O O . LYS B 2 343 ? 151.200 154.981 133.572 1.00 57.23 343 LYS B O 1
ATOM 5452 N N . GLU B 2 344 ? 152.007 154.444 135.608 1.00 63.48 344 GLU B N 1
ATOM 5453 C CA . GLU B 2 344 ? 153.286 155.106 135.408 1.00 63.48 344 GLU B CA 1
ATOM 5454 C C . GLU B 2 344 ? 154.348 154.139 134.922 1.00 63.48 344 GLU B C 1
ATOM 5455 O O . GLU B 2 344 ? 154.967 154.367 133.879 1.00 63.48 344 GLU B O 1
ATOM 5461 N N . MET B 2 345 ? 154.578 153.064 135.666 1.00 65.52 345 MET B N 1
ATOM 5462 C CA . MET B 2 345 ? 155.593 152.111 135.251 1.00 65.52 345 MET B CA 1
ATOM 5463 C C . MET B 2 345 ? 155.250 151.516 133.903 1.00 65.52 345 MET B C 1
ATOM 5464 O O . MET B 2 345 ? 156.117 151.375 133.037 1.00 65.52 345 MET B O 1
ATOM 5469 N N . GLY B 2 346 ? 153.989 151.187 133.696 1.00 58.90 346 GLY B N 1
ATOM 5470 C CA . GLY B 2 346 ? 153.624 150.449 132.516 1.00 58.90 346 GLY B CA 1
ATOM 5471 C C . GLY B 2 346 ? 153.865 148.986 132.771 1.00 58.90 346 GLY B C 1
ATOM 5472 O O . GLY B 2 346 ? 154.441 148.283 131.941 1.00 58.90 346 GLY B O 1
ATOM 5473 N N . ARG B 2 347 ? 153.420 148.513 133.924 1.00 58.22 347 ARG B N 1
ATOM 5474 C CA . ARG B 2 347 ? 153.702 147.147 134.318 1.00 58.22 347 ARG B CA 1
ATOM 5475 C C . ARG B 2 347 ? 152.759 146.759 135.432 1.00 58.22 347 ARG B C 1
ATOM 5476 O O . ARG B 2 347 ? 152.515 147.546 136.340 1.00 58.22 347 ARG B O 1
ATOM 5484 N N . ARG B 2 348 ? 152.241 145.550 135.366 1.00 48.93 348 ARG B N 1
ATOM 5485 C CA . ARG B 2 348 ? 151.491 145.069 136.500 1.00 48.93 348 ARG B CA 1
ATOM 5486 C C . ARG B 2 348 ? 152.435 144.899 137.675 1.00 48.93 348 ARG B C 1
ATOM 5487 O O . ARG B 2 348 ? 153.650 144.817 137.511 1.00 48.93 348 ARG B O 1
ATOM 5495 N N . SER B 2 349 ? 151.873 144.899 138.877 1.00 46.00 349 SER B N 1
ATOM 5496 C CA . SER B 2 349 ? 152.679 144.734 140.080 1.00 46.00 349 SER B CA 1
ATOM 5497 C C . SER B 2 349 ? 151.787 144.127 141.140 1.00 46.00 349 SER B C 1
ATOM 5498 O O . SER B 2 349 ? 150.960 144.828 141.714 1.00 46.00 349 SER B O 1
ATOM 5501 N N . LEU B 2 350 ? 151.952 142.842 141.404 1.00 46.19 350 LEU B N 1
ATOM 5502 C CA . LEU B 2 350 ? 151.025 142.190 142.304 1.00 46.19 350 LEU B CA 1
ATOM 5503 C C . LEU B 2 350 ? 151.163 142.661 143.734 1.00 46.19 350 LEU B C 1
ATOM 5504 O O . LEU B 2 350 ? 150.225 142.487 144.509 1.00 46.19 350 LEU B O 1
ATOM 5509 N N . VAL B 2 351 ? 152.278 143.272 144.103 1.00 48.61 351 VAL B N 1
ATOM 5510 C CA . VAL B 2 351 ? 152.392 143.827 145.458 1.00 48.61 351 VAL B CA 1
ATOM 5511 C C . VAL B 2 351 ? 151.375 144.948 145.613 1.00 48.61 351 VAL B C 1
ATOM 5512 O O . VAL B 2 351 ? 150.624 145.228 144.670 1.00 48.61 351 VAL B O 1
ATOM 5516 N N . PRO B 2 352 ? 151.254 145.568 146.775 1.00 49.36 352 PRO B N 1
ATOM 5517 C CA . PRO B 2 352 ? 150.658 146.902 146.815 1.00 49.36 352 PRO B CA 1
ATOM 5518 C C . PRO B 2 352 ? 151.737 147.949 146.608 1.00 49.36 352 PRO B C 1
ATOM 5519 O O . PRO B 2 352 ? 152.854 147.804 147.105 1.00 49.36 352 PRO B O 1
ATOM 5523 N N . MET B 2 353 ? 151.407 148.999 145.860 1.00 58.48 353 MET B N 1
ATOM 5524 C CA . MET B 2 353 ? 152.235 150.203 145.803 1.00 58.48 353 MET B CA 1
ATOM 5525 C C . MET B 2 353 ? 151.370 151.379 146.245 1.00 58.48 353 MET B C 1
ATOM 5526 O O . MET B 2 353 ? 150.897 152.169 145.433 1.00 58.48 353 MET B O 1
ATOM 5531 N N . ILE B 2 354 ? 151.200 151.506 147.552 1.00 54.24 354 ILE B N 1
ATOM 5532 C CA . ILE B 2 354 ? 150.470 152.598 148.158 1.00 54.24 354 ILE B CA 1
ATOM 5533 C C . ILE B 2 354 ? 151.371 153.444 149.024 1.00 54.24 354 ILE B C 1
ATOM 5534 O O . ILE B 2 354 ? 150.918 154.037 149.992 1.00 54.24 354 ILE B O 1
ATOM 5539 N N . ASP B 2 355 ? 152.652 153.493 148.702 1.00 63.20 355 ASP B N 1
ATOM 5540 C CA . ASP B 2 355 ? 153.571 154.316 149.462 1.00 63.20 355 ASP B CA 1
ATOM 5541 C C . ASP B 2 355 ? 153.313 155.792 149.239 1.00 63.20 355 ASP B C 1
ATOM 5542 O O . ASP B 2 355 ? 153.999 156.623 149.837 1.00 63.20 355 ASP B O 1
ATOM 5547 N N . GLU B 2 356 ? 152.371 156.136 148.367 1.00 66.21 356 GLU B N 1
ATOM 5548 C CA . GLU B 2 356 ? 152.069 157.536 148.128 1.00 66.21 356 GLU B CA 1
ATOM 5549 C C . GLU B 2 356 ? 150.766 157.951 148.789 1.00 66.21 356 GLU B C 1
ATOM 5550 O O . GLU B 2 356 ? 150.658 159.066 149.302 1.00 66.21 356 GLU B O 1
ATOM 5556 N N . ALA B 2 357 ? 149.767 157.075 148.797 1.00 60.29 357 ALA B N 1
ATOM 5557 C CA . ALA B 2 357 ? 148.501 157.431 149.421 1.00 60.29 357 ALA B CA 1
ATOM 5558 C C . ALA B 2 357 ? 148.649 157.602 150.920 1.00 60.29 357 ALA B C 1
ATOM 5559 O O . ALA B 2 357 ? 147.790 158.205 151.559 1.00 60.29 357 ALA B O 1
ATOM 5561 N N . ILE B 2 358 ? 149.705 157.056 151.516 1.00 61.55 358 ILE B N 1
ATOM 5562 C CA . ILE B 2 358 ? 150.021 157.430 152.890 1.00 61.55 358 ILE B CA 1
ATOM 5563 C C . ILE B 2 358 ? 150.467 158.877 152.940 1.00 61.55 358 ILE B C 1
ATOM 5564 O O . ILE B 2 358 ? 149.979 159.676 153.744 1.00 61.55 358 ILE B O 1
ATOM 5569 N N . ARG B 2 359 ? 151.396 159.239 152.063 1.00 66.11 359 ARG B N 1
ATOM 5570 C CA . ARG B 2 359 ? 151.973 160.569 152.122 1.00 66.11 359 ARG B CA 1
ATOM 5571 C C . ARG B 2 359 ? 150.925 161.628 151.855 1.00 66.11 359 ARG B C 1
ATOM 5572 O O . ARG B 2 359 ? 151.009 162.736 152.385 1.00 66.11 359 ARG B O 1
ATOM 5580 N N . ALA B 2 360 ? 149.929 161.313 151.038 1.00 60.22 360 ALA B N 1
ATOM 5581 C CA . ALA B 2 360 ? 148.854 162.270 150.822 1.00 60.22 360 ALA B CA 1
ATOM 5582 C C . ALA B 2 360 ? 148.054 162.487 152.091 1.00 60.22 360 ALA B C 1
ATOM 5583 O O . ALA B 2 360 ? 147.574 163.592 152.345 1.00 60.22 360 ALA B O 1
ATOM 5585 N N . LEU B 2 361 ? 147.879 161.444 152.894 1.00 58.38 361 LEU B N 1
ATOM 5586 C CA . LEU B 2 361 ? 147.087 161.612 154.100 1.00 58.38 361 LEU B CA 1
ATOM 5587 C C . LEU B 2 361 ? 147.797 162.484 155.121 1.00 58.38 361 LEU B C 1
ATOM 5588 O O . LEU B 2 361 ? 147.140 163.249 155.826 1.00 58.38 361 LEU B O 1
ATOM 5593 N N . GLU B 2 362 ? 149.122 162.401 155.223 1.00 64.07 362 GLU B N 1
ATOM 5594 C CA . GLU B 2 362 ? 149.827 163.311 156.119 1.00 64.07 362 GLU B CA 1
ATOM 5595 C C . GLU B 2 362 ? 149.596 164.755 155.708 1.00 64.07 362 GLU B C 1
ATOM 5596 O O . GLU B 2 362 ? 149.313 165.614 156.545 1.00 64.07 362 GLU B O 1
ATOM 5602 N N . ILE B 2 363 ? 149.693 165.040 154.409 1.00 57.97 363 ILE B N 1
ATOM 5603 C CA . ILE B 2 363 ? 149.474 166.389 153.911 1.00 57.97 363 ILE B CA 1
ATOM 5604 C C . ILE B 2 363 ? 148.055 166.872 154.123 1.00 57.97 363 ILE B C 1
ATOM 5605 O O . ILE B 2 363 ? 147.849 168.062 154.357 1.00 57.97 363 ILE B O 1
ATOM 5610 N N . ALA B 2 364 ? 147.068 165.993 154.039 1.00 54.96 364 ALA B N 1
ATOM 5611 C CA . ALA B 2 364 ? 145.685 166.383 154.258 1.00 54.96 364 ALA B CA 1
ATOM 5612 C C . ALA B 2 364 ? 145.209 166.124 155.671 1.00 54.96 364 ALA B C 1
ATOM 5613 O O . ALA B 2 364 ? 144.000 166.076 155.898 1.00 54.96 364 ALA B O 1
ATOM 5615 N N . VAL B 2 365 ? 146.115 165.909 156.612 1.00 61.49 365 VAL B N 1
ATOM 5616 C CA . VAL B 2 365 ? 145.764 165.942 158.019 1.00 61.49 365 VAL B CA 1
ATOM 5617 C C . VAL B 2 365 ? 146.471 167.069 158.745 1.00 61.49 365 VAL B C 1
ATOM 5618 O O . VAL B 2 365 ? 145.939 167.565 159.746 1.00 61.49 365 VAL B O 1
ATOM 5622 N N . LYS B 2 366 ? 147.615 167.532 158.253 1.00 73.35 366 LYS B N 1
ATOM 5623 C CA . LYS B 2 366 ? 148.232 168.751 158.747 1.00 73.35 366 LYS B CA 1
ATOM 5624 C C . LYS B 2 366 ? 147.542 169.977 158.202 1.00 73.35 366 LYS B C 1
ATOM 5625 O O . LYS B 2 366 ? 148.162 171.035 158.086 1.00 73.35 366 LYS B O 1
ATOM 5631 N N . GLU B 2 367 ? 146.286 169.837 157.824 1.00 75.46 367 GLU B N 1
ATOM 5632 C CA . GLU B 2 367 ? 145.479 170.900 157.267 1.00 75.46 367 GLU B CA 1
ATOM 5633 C C . GLU B 2 367 ? 144.329 171.286 158.170 1.00 75.46 367 GLU B C 1
ATOM 5634 O O . GLU B 2 367 ? 143.959 172.454 158.221 1.00 75.46 367 GLU B O 1
ATOM 5640 N N . VAL B 2 368 ? 143.750 170.332 158.884 1.00 79.00 368 VAL B N 1
ATOM 5641 C CA . VAL B 2 368 ? 142.659 170.636 159.798 1.00 79.00 368 VAL B CA 1
ATOM 5642 C C . VAL B 2 368 ? 143.234 171.033 161.147 1.00 79.00 368 VAL B C 1
ATOM 5643 O O . VAL B 2 368 ? 143.903 170.231 161.804 1.00 79.00 368 VAL B O 1
ATOM 5647 N N . ARG B 2 369 ? 142.978 172.274 161.560 1.00 93.82 369 ARG B N 1
ATOM 5648 C CA . ARG B 2 369 ? 143.417 172.772 162.858 1.00 93.82 369 ARG B CA 1
ATOM 5649 C C . ARG B 2 369 ? 142.579 172.168 163.973 1.00 93.82 369 ARG B C 1
ATOM 5650 O O . ARG B 2 369 ? 141.348 172.186 163.912 1.00 93.82 369 ARG B O 1
ATOM 5658 N N . LEU B 2 370 ? 143.249 171.659 165.002 1.00 97.91 370 LEU B N 1
ATOM 5659 C CA . LEU B 2 370 ? 142.596 170.910 166.066 1.00 97.91 370 LEU B CA 1
ATOM 5660 C C . LEU B 2 370 ? 142.402 171.778 167.301 1.00 97.91 370 LEU B C 1
ATOM 5661 O O . LEU B 2 370 ? 143.340 172.432 167.762 1.00 97.91 370 LEU B O 1
ATOM 5666 N N . THR B 2 371 ? 141.187 171.781 167.836 1.00 105.42 371 THR B N 1
ATOM 5667 C CA . THR B 2 371 ? 140.930 172.526 169.051 1.00 105.42 371 THR B CA 1
ATOM 5668 C C . THR B 2 371 ? 141.647 171.864 170.224 1.00 105.42 371 THR B C 1
ATOM 5669 O O . THR B 2 371 ? 141.754 170.637 170.280 1.00 105.42 371 THR B O 1
ATOM 5673 N N . PRO B 2 372 ? 142.138 172.653 171.183 1.00 106.90 372 PRO B N 1
ATOM 5674 C CA . PRO B 2 372 ? 142.931 172.070 172.273 1.00 106.90 372 PRO B CA 1
ATOM 5675 C C . PRO B 2 372 ? 142.197 171.019 173.077 1.00 106.90 372 PRO B C 1
ATOM 5676 O O . PRO B 2 372 ? 142.842 170.078 173.551 1.00 106.90 372 PRO B O 1
ATOM 5680 N N . ARG B 2 373 ? 140.882 171.138 173.256 1.00 110.65 373 ARG B N 1
ATOM 5681 C CA . ARG B 2 373 ? 140.181 170.149 174.065 1.00 110.65 373 ARG B CA 1
ATOM 5682 C C . ARG B 2 373 ? 140.275 168.764 173.447 1.00 110.65 373 ARG B C 1
ATOM 5683 O O . ARG B 2 373 ? 140.506 167.779 174.155 1.00 110.65 373 ARG B O 1
ATOM 5691 N N . GLN B 2 374 ? 140.102 168.667 172.133 1.00 107.93 374 GLN B N 1
ATOM 5692 C CA . GLN B 2 374 ? 140.285 167.413 171.417 1.00 107.93 374 GLN B CA 1
ATOM 5693 C C . GLN B 2 374 ? 141.726 167.191 170.998 1.00 107.93 374 GLN B C 1
ATOM 5694 O O . GLN B 2 374 ? 142.055 166.109 170.513 1.00 107.93 374 GLN B O 1
ATOM 5700 N N . MET B 2 375 ? 142.589 168.188 171.174 1.00 103.96 375 MET B N 1
ATOM 5701 C CA . MET B 2 375 ? 144.016 167.955 171.020 1.00 103.96 375 MET B CA 1
ATOM 5702 C C . MET B 2 375 ? 144.515 166.930 172.017 1.00 103.96 375 MET B C 1
ATOM 5703 O O . MET B 2 375 ? 145.282 166.036 171.657 1.00 103.96 375 MET B O 1
ATOM 5708 N N . GLU B 2 376 ? 144.079 167.031 173.264 1.00 108.72 376 GLU B N 1
ATOM 5709 C CA . GLU B 2 376 ? 144.678 166.231 174.318 1.00 108.72 376 GLU B CA 1
ATOM 5710 C C . GLU B 2 376 ? 144.035 164.867 174.484 1.00 108.72 376 GLU B C 1
ATOM 5711 O O . GLU B 2 376 ? 144.506 164.087 175.313 1.00 108.72 376 GLU B O 1
ATOM 5717 N N . GLU B 2 377 ? 142.975 164.557 173.746 1.00 103.58 377 GLU B N 1
ATOM 5718 C CA . GLU B 2 377 ? 142.384 163.233 173.884 1.00 103.58 377 GLU B CA 1
ATOM 5719 C C . GLU B 2 377 ? 143.224 162.180 173.174 1.00 103.58 377 GLU B C 1
ATOM 5720 O O . GLU B 2 377 ? 143.277 161.025 173.604 1.00 103.58 377 GLU B O 1
ATOM 5726 N N . LEU B 2 378 ? 143.886 162.556 172.089 1.00 95.78 378 LEU B N 1
ATOM 5727 C CA . LEU B 2 378 ? 144.684 161.604 171.334 1.00 95.78 378 LEU B CA 1
ATOM 5728 C C . LEU B 2 378 ? 146.073 161.466 171.941 1.00 95.78 378 LEU B C 1
ATOM 5729 O O . LEU B 2 378 ? 146.632 162.419 172.483 1.00 95.78 378 LEU B O 1
ATOM 5734 N N . GLU B 2 379 ? 146.641 160.262 171.823 1.00 100.52 379 GLU B N 1
ATOM 5735 C CA . GLU B 2 379 ? 147.846 159.870 172.543 1.00 100.52 379 GLU B CA 1
ATOM 5736 C C . GLU B 2 379 ? 148.940 159.398 171.596 1.00 100.52 379 GLU B C 1
ATOM 5737 O O . GLU B 2 379 ? 148.654 158.788 170.566 1.00 100.52 379 GLU B O 1
ATOM 5743 N N . PRO B 2 380 ? 150.211 159.632 171.935 1.00 99.79 380 PRO B N 1
ATOM 5744 C CA . PRO B 2 380 ? 151.331 159.274 171.067 1.00 99.79 380 PRO B CA 1
ATOM 5745 C C . PRO B 2 380 ? 151.683 157.809 171.179 1.00 99.79 380 PRO B C 1
ATOM 5746 O O . PRO B 2 380 ? 152.686 157.357 170.627 1.00 99.79 380 PRO B O 1
ATOM 5751 N N . ARG C 3 7 ? 156.052 122.572 165.269 1.00 70.62 7 ARG C N 1
ATOM 5752 C CA . ARG C 3 7 ? 157.386 123.110 165.493 1.00 70.62 7 ARG C CA 1
ATOM 5753 C C . ARG C 3 7 ? 158.149 123.140 164.191 1.00 70.62 7 ARG C C 1
ATOM 5754 O O . ARG C 3 7 ? 159.346 122.866 164.161 1.00 70.62 7 ARG C O 1
ATOM 5756 N N . CYS C 3 8 ? 157.451 123.490 163.116 1.00 67.76 8 CYS C N 1
ATOM 5757 C CA . CYS C 3 8 ? 158.000 123.403 161.771 1.00 67.76 8 CYS C CA 1
ATOM 5758 C C . CYS C 3 8 ? 159.188 124.352 161.626 1.00 67.76 8 CYS C C 1
ATOM 5759 O O . CYS C 3 8 ? 159.560 125.072 162.554 1.00 67.76 8 CYS C O 1
ATOM 5762 N N . GLU C 3 9 ? 159.818 124.344 160.458 1.00 59.60 9 GLU C N 1
ATOM 5763 C CA . GLU C 3 9 ? 160.928 125.237 160.186 1.00 59.60 9 GLU C CA 1
ATOM 5764 C C . GLU C 3 9 ? 160.437 126.445 159.410 1.00 59.60 9 GLU C C 1
ATOM 5765 O O . GLU C 3 9 ? 159.290 126.504 158.965 1.00 59.60 9 GLU C O 1
ATOM 5771 N N . LEU C 3 10 ? 161.324 127.417 159.253 1.00 53.09 10 LEU C N 1
ATOM 5772 C CA . LEU C 3 10 ? 160.972 128.660 158.591 1.00 53.09 10 LEU C CA 1
ATOM 5773 C C . LEU C 3 10 ? 161.326 128.557 157.121 1.00 53.09 10 LEU C C 1
ATOM 5774 O O . LEU C 3 10 ? 162.384 128.037 156.765 1.00 53.09 10 LEU C O 1
ATOM 5779 N N . LYS C 3 11 ? 160.451 129.049 156.272 1.00 52.64 11 LYS C N 1
ATOM 5780 C CA . LYS C 3 11 ? 160.759 129.210 154.870 1.00 52.64 11 LYS C CA 1
ATOM 5781 C C . LYS C 3 11 ? 160.337 130.601 154.447 1.00 52.64 11 LYS C C 1
ATOM 5782 O O . LYS C 3 11 ? 159.167 130.962 154.573 1.00 52.64 11 LYS C O 1
ATOM 5788 N N . LEU C 3 12 ? 161.275 131.363 153.918 1.00 49.62 12 LEU C N 1
ATOM 5789 C CA . LEU C 3 12 ? 160.997 132.752 153.616 1.00 49.62 12 LEU C CA 1
ATOM 5790 C C . LEU C 3 12 ? 160.025 132.818 152.455 1.00 49.62 12 LEU C C 1
ATOM 5791 O O . LEU C 3 12 ? 160.428 132.917 151.299 1.00 49.62 12 LEU C O 1
ATOM 5796 N N . ILE C 3 13 ? 158.742 132.751 152.757 1.00 51.45 13 ILE C N 1
ATOM 5797 C CA . ILE C 3 13 ? 157.707 132.678 151.741 1.00 51.45 13 ILE C CA 1
ATOM 5798 C C . ILE C 3 13 ? 157.402 134.079 151.233 1.00 51.45 13 ILE C C 1
ATOM 5799 O O . ILE C 3 13 ? 156.811 134.892 151.946 1.00 51.45 13 ILE C O 1
ATOM 5804 N N . ALA C 3 14 ? 157.778 134.353 149.991 1.00 51.47 14 ALA C N 1
ATOM 5805 C CA . ALA C 3 14 ? 157.478 135.622 149.338 1.00 51.47 14 ALA C CA 1
ATOM 5806 C C . ALA C 3 14 ? 156.104 135.488 148.703 1.00 51.47 14 ALA C C 1
ATOM 5807 O O . ALA C 3 14 ? 155.971 135.422 147.485 1.00 51.47 14 ALA C O 1
ATOM 5809 N N . SER C 3 15 ? 155.078 135.449 149.528 1.00 56.26 15 SER C N 1
ATOM 5810 C CA . SER C 3 15 ? 153.773 135.236 148.930 1.00 56.26 15 SER C CA 1
ATOM 5811 C C . SER C 3 15 ? 153.087 136.560 148.654 1.00 56.26 15 SER C C 1
ATOM 5812 O O . SER C 3 15 ? 153.105 137.451 149.507 1.00 56.26 15 SER C O 1
ATOM 5815 N N . PRO C 3 16 ? 152.445 136.702 147.495 1.00 55.06 16 PRO C N 1
ATOM 5816 C CA . PRO C 3 16 ? 151.962 138.028 147.091 1.00 55.06 16 PRO C CA 1
ATOM 5817 C C . PRO C 3 16 ? 150.884 138.587 147.992 1.00 55.06 16 PRO C C 1
ATOM 5818 O O . PRO C 3 16 ? 151.021 139.707 148.494 1.00 55.06 16 PRO C O 1
ATOM 5822 N N . GLY C 3 17 ? 149.809 137.846 148.212 1.00 59.95 17 GLY C N 1
ATOM 5823 C CA . GLY C 3 17 ? 148.686 138.387 148.941 1.00 59.95 17 GLY C CA 1
ATOM 5824 C C . GLY C 3 17 ? 148.357 137.676 150.233 1.00 59.95 17 GLY C C 1
ATOM 5825 O O . GLY C 3 17 ? 147.186 137.432 150.522 1.00 59.95 17 GLY C O 1
ATOM 5826 N N . SER C 3 18 ? 149.360 137.333 151.022 1.00 61.05 18 SER C N 1
ATOM 5827 C CA . SER C 3 18 ? 149.089 136.818 152.350 1.00 61.05 18 SER C CA 1
ATOM 5828 C C . SER C 3 18 ? 148.966 137.915 153.383 1.00 61.05 18 SER C C 1
ATOM 5829 O O . SER C 3 18 ? 148.082 137.851 154.235 1.00 61.05 18 SER C O 1
ATOM 5832 N N . TRP C 3 19 ? 149.815 138.941 153.315 1.00 62.01 19 TRP C N 1
ATOM 5833 C CA . TRP C 3 19 ? 149.646 140.066 154.222 1.00 62.01 19 TRP C CA 1
ATOM 5834 C C . TRP C 3 19 ? 148.235 140.614 154.223 1.00 62.01 19 TRP C C 1
ATOM 5835 O O . TRP C 3 19 ? 147.647 140.734 155.301 1.00 62.01 19 TRP C O 1
ATOM 5846 N N . ARG C 3 20 ? 147.654 140.916 153.065 1.00 60.12 20 ARG C N 1
ATOM 5847 C CA . ARG C 3 20 ? 146.327 141.509 153.096 1.00 60.12 20 ARG C CA 1
ATOM 5848 C C . ARG C 3 20 ? 145.422 140.719 154.016 1.00 60.12 20 ARG C C 1
ATOM 5849 O O . ARG C 3 20 ? 144.786 141.284 154.906 1.00 60.12 20 ARG C O 1
ATOM 5857 N N . LEU C 3 21 ? 145.404 139.400 153.863 1.00 64.19 21 LEU C N 1
ATOM 5858 C CA . LEU C 3 21 ? 144.569 138.600 154.741 1.00 64.19 21 LEU C CA 1
ATOM 5859 C C . LEU C 3 21 ? 145.147 138.497 156.139 1.00 64.19 21 LEU C C 1
ATOM 5860 O O . LEU C 3 21 ? 144.395 138.575 157.113 1.00 64.19 21 LEU C O 1
ATOM 5865 N N . TYR C 3 22 ? 146.461 138.332 156.269 1.00 63.39 22 TYR C N 1
ATOM 5866 C CA . TYR C 3 22 ? 147.027 138.099 157.592 1.00 63.39 22 TYR C CA 1
ATOM 5867 C C . TYR C 3 22 ? 146.748 139.255 158.534 1.00 63.39 22 TYR C C 1
ATOM 5868 O O . TYR C 3 22 ? 146.250 139.049 159.642 1.00 63.39 22 TYR C O 1
ATOM 5877 N N . SER C 3 23 ? 147.056 140.481 158.120 1.00 68.66 23 SER C N 1
ATOM 5878 C CA . SER C 3 23 ? 146.670 141.614 158.951 1.00 68.66 23 SER C CA 1
ATOM 5879 C C . SER C 3 23 ? 145.167 141.737 159.066 1.00 68.66 23 SER C C 1
ATOM 5880 O O . SER C 3 23 ? 144.662 142.028 160.151 1.00 68.66 23 SER C O 1
ATOM 5883 N N . ALA C 3 24 ? 144.439 141.511 157.976 1.00 69.53 24 ALA C N 1
ATOM 5884 C CA . ALA C 3 24 ? 142.997 141.681 158.038 1.00 69.53 24 ALA C CA 1
ATOM 5885 C C . ALA C 3 24 ? 142.410 140.924 159.206 1.00 69.53 24 ALA C C 1
ATOM 5886 O O . ALA C 3 24 ? 141.640 141.491 159.983 1.00 69.53 24 ALA C O 1
ATOM 5888 N N . ARG C 3 25 ? 142.802 139.671 159.383 1.00 74.76 25 ARG C N 1
ATOM 5889 C CA . ARG C 3 25 ? 142.296 138.925 160.518 1.00 74.76 25 ARG C CA 1
ATOM 5890 C C . ARG C 3 25 ? 142.704 139.584 161.822 1.00 74.76 25 ARG C C 1
ATOM 5891 O O . ARG C 3 25 ? 141.910 139.650 162.763 1.00 74.76 25 ARG C O 1
ATOM 5899 N N . LYS C 3 26 ? 143.915 140.134 161.870 1.00 74.30 26 LYS C N 1
ATOM 5900 C CA . LYS C 3 26 ? 144.497 140.574 163.131 1.00 74.30 26 LYS C CA 1
ATOM 5901 C C . LYS C 3 26 ? 143.633 141.591 163.857 1.00 74.30 26 LYS C C 1
ATOM 5902 O O . LYS C 3 26 ? 143.702 141.674 165.085 1.00 74.30 26 LYS C O 1
ATOM 5908 N N . ILE C 3 27 ? 142.811 142.352 163.140 1.00 74.43 27 ILE C N 1
ATOM 5909 C CA . ILE C 3 27 ? 141.946 143.314 163.806 1.00 74.43 27 ILE C CA 1
ATOM 5910 C C . ILE C 3 27 ? 140.595 142.722 164.182 1.00 74.43 27 ILE C C 1
ATOM 5911 O O . ILE C 3 27 ? 139.932 143.246 165.088 1.00 74.43 27 ILE C O 1
ATOM 5916 N N . ASP C 3 28 ? 140.177 141.638 163.540 1.00 78.26 28 ASP C N 1
ATOM 5917 C CA . ASP C 3 28 ? 138.901 141.038 163.889 1.00 78.26 28 ASP C CA 1
ATOM 5918 C C . ASP C 3 28 ? 138.972 140.368 165.257 1.00 78.26 28 ASP C C 1
ATOM 5919 O O . ASP C 3 28 ? 139.990 140.394 165.951 1.00 78.26 28 ASP C O 1
ATOM 5924 N N . GLU C 3 29 ? 137.853 139.774 165.648 1.00 85.03 29 GLU C N 1
ATOM 5925 C CA . GLU C 3 29 ? 137.790 139.022 166.887 1.00 85.03 29 GLU C CA 1
ATOM 5926 C C . GLU C 3 29 ? 137.969 137.534 166.672 1.00 85.03 29 GLU C C 1
ATOM 5927 O O . GLU C 3 29 ? 138.428 136.842 167.584 1.00 85.03 29 GLU C O 1
ATOM 5933 N N . ARG C 3 30 ? 137.620 137.030 165.491 1.00 89.92 30 ARG C N 1
ATOM 5934 C CA . ARG C 3 30 ? 137.797 135.608 165.222 1.00 89.92 30 ARG C CA 1
ATOM 5935 C C . ARG C 3 30 ? 139.276 135.231 165.191 1.00 89.92 30 ARG C C 1
ATOM 5936 O O . ARG C 3 30 ? 139.658 134.128 165.598 1.00 89.92 30 ARG C O 1
ATOM 5944 N N . PHE C 3 31 ? 140.127 136.137 164.720 1.00 81.34 31 PHE C N 1
ATOM 5945 C CA . PHE C 3 31 ? 141.560 135.909 164.836 1.00 81.34 31 PHE C CA 1
ATOM 5946 C C . PHE C 3 31 ? 142.042 136.379 166.198 1.00 81.34 31 PHE C C 1
ATOM 5947 O O . PHE C 3 31 ? 143.241 136.322 166.483 1.00 81.34 31 PHE C O 1
ATOM 5955 N N . LYS C 3 32 ? 141.122 136.886 167.031 1.00 84.29 32 LYS C N 1
ATOM 5956 C CA . LYS C 3 32 ? 141.477 137.296 168.388 1.00 84.29 32 LYS C CA 1
ATOM 5957 C C . LYS C 3 32 ? 140.929 136.324 169.424 1.00 84.29 32 LYS C C 1
ATOM 5958 O O . LYS C 3 32 ? 141.650 135.907 170.336 1.00 84.29 32 LYS C O 1
ATOM 5964 N N . SER C 3 33 ? 139.643 135.981 169.328 1.00 83.44 33 SER C N 1
ATOM 5965 C CA . SER C 3 33 ? 139.103 134.965 170.222 1.00 83.44 33 SER C CA 1
ATOM 5966 C C . SER C 3 33 ? 139.975 133.726 170.194 1.00 83.44 33 SER C C 1
ATOM 5967 O O . SER C 3 33 ? 140.313 133.165 171.241 1.00 83.44 33 SER C O 1
ATOM 5970 N N . TYR C 3 34 ? 140.376 133.309 169.001 1.00 84.51 34 TYR C N 1
ATOM 5971 C CA . TYR C 3 34 ? 141.357 132.246 168.896 1.00 84.51 34 TYR C CA 1
ATOM 5972 C C . TYR C 3 34 ? 142.682 132.681 169.495 1.00 84.51 34 TYR C C 1
ATOM 5973 O O . TYR C 3 34 ? 143.326 131.899 170.197 1.00 84.51 34 TYR C O 1
ATOM 5982 N N . GLU C 3 35 ? 143.070 133.939 169.270 1.00 80.05 35 GLU C N 1
ATOM 5983 C CA . GLU C 3 35 ? 144.401 134.403 169.648 1.00 80.05 35 GLU C CA 1
ATOM 5984 C C . GLU C 3 35 ? 144.671 134.176 171.127 1.00 80.05 35 GLU C C 1
ATOM 5985 O O . GLU C 3 35 ? 145.811 133.914 171.523 1.00 80.05 35 GLU C O 1
ATOM 5991 N N . GLN C 3 36 ? 143.641 134.273 171.961 1.00 76.70 36 GLN C N 1
ATOM 5992 C CA . GLN C 3 36 ? 143.829 133.926 173.361 1.00 76.70 36 GLN C CA 1
ATOM 5993 C C . GLN C 3 36 ? 143.857 132.421 173.558 1.00 76.70 36 GLN C C 1
ATOM 5994 O O . GLN C 3 36 ? 144.628 131.912 174.374 1.00 76.70 36 GLN C O 1
ATOM 6000 N N . LYS C 3 37 ? 143.024 131.692 172.818 1.00 72.93 37 LYS C N 1
ATOM 6001 C CA . LYS C 3 37 ? 142.936 130.247 173.002 1.00 72.93 37 LYS C CA 1
ATOM 6002 C C . LYS C 3 37 ? 144.245 129.560 172.644 1.00 72.93 37 LYS C C 1
ATOM 6003 O O . LYS C 3 37 ? 144.651 128.594 173.297 1.00 72.93 37 LYS C O 1
ATOM 6009 N N . ILE C 3 38 ? 144.908 130.032 171.597 1.00 64.71 38 ILE C N 1
ATOM 6010 C CA . ILE C 3 38 ? 146.100 129.358 171.120 1.00 64.71 38 ILE C CA 1
ATOM 6011 C C . ILE C 3 38 ? 147.304 129.699 171.981 1.00 64.71 38 ILE C C 1
ATOM 6012 O O . ILE C 3 38 ? 148.154 128.843 172.235 1.00 64.71 38 ILE C O 1
ATOM 6017 N N . PHE C 3 39 ? 147.417 130.942 172.432 1.00 63.38 39 PHE C N 1
ATOM 6018 C CA . PHE C 3 39 ? 148.510 131.270 173.341 1.00 63.38 39 PHE C CA 1
ATOM 6019 C C . PHE C 3 39 ? 148.523 130.369 174.569 1.00 63.38 39 PHE C C 1
ATOM 6020 O O . PHE C 3 39 ? 149.567 129.809 174.915 1.00 63.38 39 PHE C O 1
ATOM 6028 N N . GLN C 3 40 ? 147.376 130.189 175.220 1.00 64.12 40 GLN C N 1
ATOM 6029 C CA . GLN C 3 40 ? 147.347 129.368 176.424 1.00 64.12 40 GLN C CA 1
ATOM 6030 C C . GLN C 3 40 ? 147.861 127.965 176.162 1.00 64.12 40 GLN C C 1
ATOM 6031 O O . GLN C 3 40 ? 148.683 127.454 176.926 1.00 64.12 40 GLN C O 1
ATOM 6037 N N . ARG C 3 41 ? 147.408 127.340 175.079 1.00 60.56 41 ARG C N 1
ATOM 6038 C CA . ARG C 3 41 ? 147.844 125.993 174.744 1.00 60.56 41 ARG C CA 1
ATOM 6039 C C . ARG C 3 41 ? 149.343 125.940 174.533 1.00 60.56 41 ARG C C 1
ATOM 6040 O O . ARG C 3 41 ? 149.960 124.891 174.734 1.00 60.56 41 ARG C O 1
ATOM 6048 N N . ASP C 3 42 ? 149.946 127.053 174.130 1.00 56.30 42 ASP C N 1
ATOM 6049 C CA . ASP C 3 42 ? 151.351 127.064 173.772 1.00 56.30 42 ASP C CA 1
ATOM 6050 C C . ASP C 3 42 ? 152.202 127.887 174.716 1.00 56.30 42 ASP C C 1
ATOM 6051 O O . ASP C 3 42 ? 153.383 128.099 174.437 1.00 56.30 42 ASP C O 1
ATOM 6056 N N . ARG C 3 43 ? 151.633 128.368 175.813 1.00 61.09 43 ARG C N 1
ATOM 6057 C CA . ARG C 3 43 ? 152.414 128.989 176.874 1.00 61.09 43 ARG C CA 1
ATOM 6058 C C . ARG C 3 43 ? 153.221 130.175 176.365 1.00 61.09 43 ARG C C 1
ATOM 6059 O O . ARG C 3 43 ? 154.351 130.402 176.788 1.00 61.09 43 ARG C O 1
ATOM 6067 N N . TYR C 3 44 ? 152.647 130.920 175.430 1.00 57.75 44 TYR C N 1
ATOM 6068 C CA . TYR C 3 44 ? 153.296 132.089 174.860 1.00 57.75 44 TYR C CA 1
ATOM 6069 C C . TYR C 3 44 ? 154.680 131.769 174.325 1.00 57.75 44 TYR C C 1
ATOM 6070 O O . TYR C 3 44 ? 155.480 132.668 174.081 1.00 57.75 44 TYR C O 1
ATOM 6079 N N . THR C 3 45 ? 154.980 130.498 174.133 1.00 53.94 45 THR C N 1
ATOM 6080 C CA . THR C 3 45 ? 156.281 130.072 173.656 1.00 53.94 45 THR C CA 1
ATOM 6081 C C . THR C 3 45 ? 156.316 130.262 172.155 1.00 53.94 45 THR C C 1
ATOM 6082 O O . THR C 3 45 ? 155.295 130.092 171.493 1.00 53.94 45 THR C O 1
ATOM 6086 N N . CYS C 3 46 ? 157.458 130.648 171.616 1.00 53.64 46 CYS C N 1
ATOM 6087 C CA . CYS C 3 46 ? 157.557 130.727 170.168 1.00 53.64 46 CYS C CA 1
ATOM 6088 C C . CYS C 3 46 ? 157.934 129.363 169.618 1.00 53.64 46 CYS C C 1
ATOM 6089 O O . CYS C 3 46 ? 159.029 128.868 169.884 1.00 53.64 46 CYS C O 1
ATOM 6092 N N . GLN C 3 47 ? 157.036 128.751 168.852 1.00 52.12 47 GLN C N 1
ATOM 6093 C CA . GLN C 3 47 ? 157.237 127.361 168.471 1.00 52.12 47 GLN C CA 1
ATOM 6094 C C . GLN C 3 47 ? 158.295 127.214 167.398 1.00 52.12 47 GLN C C 1
ATOM 6095 O O . GLN C 3 47 ? 158.820 126.121 167.191 1.00 52.12 47 GLN C O 1
ATOM 6101 N N . PHE C 3 48 ? 158.607 128.279 166.682 1.00 50.80 48 PHE C N 1
ATOM 6102 C CA . PHE C 3 48 ? 159.648 128.166 165.676 1.00 50.80 48 PHE C CA 1
ATOM 6103 C C . PHE C 3 48 ? 161.034 128.295 166.289 1.00 50.80 48 PHE C C 1
ATOM 6104 O O . PHE C 3 48 ? 161.920 127.494 165.987 1.00 50.80 48 PHE C O 1
ATOM 6112 N N . CYS C 3 49 ? 161.252 129.296 167.152 1.00 45.97 49 CYS C N 1
ATOM 6113 C CA . CYS C 3 49 ? 162.603 129.595 167.619 1.00 45.97 49 CYS C CA 1
ATOM 6114 C C . CYS C 3 49 ? 162.815 129.496 169.116 1.00 45.97 49 CYS C C 1
ATOM 6115 O O . CYS C 3 49 ? 163.955 129.647 169.551 1.00 45.97 49 CYS C O 1
ATOM 6118 N N . GLY C 3 50 ? 161.772 129.298 169.917 1.00 51.62 50 GLY C N 1
ATOM 6119 C CA . GLY C 3 50 ? 161.913 129.073 171.341 1.00 51.62 50 GLY C CA 1
ATOM 6120 C C . GLY C 3 50 ? 161.705 130.275 172.238 1.00 51.62 50 GLY C C 1
ATOM 6121 O O . GLY C 3 50 ? 161.876 130.147 173.452 1.00 51.62 50 GLY C O 1
ATOM 6122 N N . PHE C 3 51 ? 161.349 131.428 171.689 1.00 51.46 51 PHE C N 1
ATOM 6123 C CA . PHE C 3 51 ? 161.117 132.621 172.490 1.00 51.46 51 PHE C CA 1
ATOM 6124 C C . PHE C 3 51 ? 159.897 132.441 173.371 1.00 51.46 51 PHE C C 1
ATOM 6125 O O . PHE C 3 51 ? 158.965 131.714 173.022 1.00 51.46 51 PHE C O 1
ATOM 6133 N N . GLN C 3 52 ? 159.885 133.139 174.511 1.00 55.05 52 GLN C N 1
ATOM 6134 C CA . GLN C 3 52 ? 158.859 132.927 175.536 1.00 55.05 52 GLN C CA 1
ATOM 6135 C C . GLN C 3 52 ? 158.604 134.226 176.296 1.00 55.05 52 GLN C C 1
ATOM 6136 O O . GLN C 3 52 ? 159.194 134.457 177.348 1.00 55.05 52 GLN C O 1
ATOM 6142 N N . ALA C 3 53 ? 157.701 135.054 175.787 1.00 59.14 53 ALA C N 1
ATOM 6143 C CA . ALA C 3 53 ? 157.453 136.349 176.399 1.00 59.14 53 ALA C CA 1
ATOM 6144 C C . ALA C 3 53 ? 156.025 136.768 176.107 1.00 59.14 53 ALA C C 1
ATOM 6145 O O . ALA C 3 53 ? 155.403 136.276 175.168 1.00 59.14 53 ALA C O 1
ATOM 6147 N N . ARG C 3 54 ? 155.513 137.700 176.907 1.00 60.43 54 ARG C N 1
ATOM 6148 C CA . ARG C 3 54 ? 154.096 138.024 176.860 1.00 60.43 54 ARG C CA 1
ATOM 6149 C C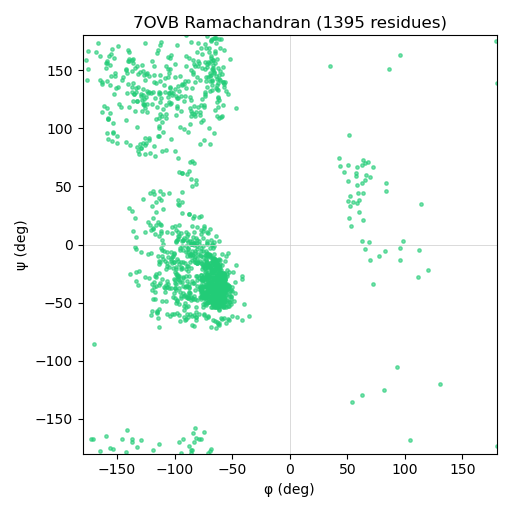 . ARG C 3 54 ? 153.740 139.109 175.876 1.00 60.43 54 ARG C C 1
ATOM 6150 O O . ARG C 3 54 ? 152.636 139.091 175.339 1.00 60.43 54 ARG C O 1
ATOM 6158 N N . LEU C 3 55 ? 154.613 140.061 175.636 1.00 59.98 55 LEU C N 1
ATOM 6159 C CA . LEU C 3 55 ? 154.249 141.229 174.864 1.00 59.98 55 LEU C CA 1
ATOM 6160 C C . LEU C 3 55 ? 154.736 141.068 173.437 1.00 59.98 55 LEU C C 1
ATOM 6161 O O . LEU C 3 55 ? 155.892 140.701 173.210 1.00 59.98 55 LEU C O 1
ATOM 6166 N N . TYR C 3 56 ? 153.853 141.367 172.487 1.00 58.21 56 TYR C N 1
ATOM 6167 C CA . TYR C 3 56 ? 154.176 141.405 171.064 1.00 58.21 56 TYR C CA 1
ATOM 6168 C C . TYR C 3 56 ? 154.441 140.007 170.518 1.00 58.21 56 TYR C C 1
ATOM 6169 O O . TYR C 3 56 ? 155.512 139.713 169.998 1.00 58.21 56 TYR C O 1
ATOM 6178 N N . GLN C 3 57 ? 153.452 139.140 170.651 1.00 57.85 57 GLN C N 1
ATOM 6179 C CA . GLN C 3 57 ? 153.522 137.837 170.017 1.00 57.85 57 GLN C CA 1
ATOM 6180 C C . GLN C 3 57 ? 152.229 137.552 169.280 1.00 57.85 57 GLN C C 1
ATOM 6181 O O . GLN C 3 57 ? 151.139 137.782 169.802 1.00 57.85 57 GLN C O 1
ATOM 6187 N N . ASP C 3 58 ? 152.364 137.035 168.063 1.00 56.37 58 ASP C N 1
ATOM 6188 C CA . ASP C 3 58 ? 151.232 136.878 167.170 1.00 56.37 58 ASP C CA 1
ATOM 6189 C C . ASP C 3 58 ? 151.353 135.555 166.444 1.00 56.37 58 ASP C C 1
ATOM 6190 O O . ASP C 3 58 ? 152.439 134.989 166.324 1.00 56.37 58 ASP C O 1
ATOM 6195 N N . ILE C 3 59 ? 150.223 135.086 165.935 1.00 58.39 59 ILE C N 1
ATOM 6196 C CA . ILE C 3 59 ? 150.059 133.705 165.520 1.00 58.39 59 ILE C CA 1
ATOM 6197 C C . ILE C 3 59 ? 150.094 133.610 164.008 1.00 58.39 59 ILE C C 1
ATOM 6198 O O . ILE C 3 59 ? 149.390 134.348 163.314 1.00 58.39 59 ILE C O 1
ATOM 6203 N N . VAL C 3 60 ? 150.909 132.695 163.496 1.00 59.52 60 VAL C N 1
ATOM 6204 C CA . VAL C 3 60 ? 151.022 132.468 162.068 1.00 59.52 60 VAL C CA 1
ATOM 6205 C C . VAL C 3 60 ? 150.350 131.145 161.726 1.00 59.52 60 VAL C C 1
ATOM 6206 O O . VAL C 3 60 ? 150.238 130.246 162.557 1.00 59.52 60 VAL C O 1
ATOM 6210 N N . ASN C 3 61 ? 149.889 131.048 160.483 1.00 73.74 61 ASN C N 1
ATOM 6211 C CA . ASN C 3 61 ? 149.294 129.845 159.935 1.00 73.74 61 ASN C CA 1
ATOM 6212 C C . ASN C 3 61 ? 150.382 129.015 159.271 1.00 73.74 61 ASN C C 1
ATOM 6213 O O . ASN C 3 61 ? 151.266 129.539 158.597 1.00 73.74 61 ASN C O 1
ATOM 6218 N N . LEU C 3 62 ? 150.308 127.699 159.429 1.00 72.69 62 LEU C N 1
ATOM 6219 C CA . LEU C 3 62 ? 151.374 126.868 158.890 1.00 72.69 62 LEU C CA 1
ATOM 6220 C C . LEU C 3 62 ? 151.161 126.532 157.425 1.00 72.69 62 LEU C C 1
ATOM 6221 O O . LEU C 3 62 ? 152.130 126.390 156.674 1.00 72.69 62 LEU C O 1
ATOM 6226 N N . ASP C 3 63 ? 149.908 126.416 157.003 1.00 86.87 63 ASP C N 1
ATOM 6227 C CA . ASP C 3 63 ? 149.589 125.826 155.710 1.00 86.87 63 ASP C CA 1
ATOM 6228 C C . ASP C 3 63 ? 149.798 126.778 154.539 1.00 86.87 63 ASP C C 1
ATOM 6229 O O . ASP C 3 63 ? 149.551 126.390 153.393 1.00 86.87 63 ASP C O 1
ATOM 6234 N N . GLY C 3 64 ? 150.243 128.005 154.789 1.00 85.25 64 GLY C N 1
ATOM 6235 C CA . GLY C 3 64 ? 150.379 128.983 153.739 1.00 85.25 64 GLY C CA 1
ATOM 6236 C C . GLY C 3 64 ? 149.104 129.706 153.394 1.00 85.25 64 GLY C C 1
ATOM 6237 O O . GLY C 3 64 ? 149.143 130.636 152.582 1.00 85.25 64 GLY C O 1
ATOM 6238 N N . ASP C 3 65 ? 147.975 129.315 153.981 1.00 83.87 65 ASP C N 1
ATOM 6239 C CA . ASP C 3 65 ? 146.712 130.020 153.803 1.00 83.87 65 ASP C CA 1
ATOM 6240 C C . ASP C 3 65 ? 146.303 130.657 155.117 1.00 83.87 65 ASP C C 1
ATOM 6241 O O . ASP C 3 65 ? 146.539 130.092 156.187 1.00 83.87 65 ASP C O 1
ATOM 6246 N N . TYR C 3 66 ? 145.669 131.820 155.037 1.00 79.15 66 TYR C N 1
ATOM 6247 C CA . TYR C 3 66 ? 145.212 132.520 156.223 1.00 79.15 66 TYR C CA 1
ATOM 6248 C C . TYR C 3 66 ? 143.700 132.650 156.300 1.00 79.15 66 TYR C C 1
ATOM 6249 O O . TYR C 3 66 ? 143.202 133.478 157.065 1.00 79.15 66 TYR C O 1
ATOM 6258 N N . THR C 3 67 ? 142.957 131.858 155.531 1.00 84.81 67 THR C N 1
ATOM 6259 C CA . THR C 3 67 ? 141.526 131.757 155.776 1.00 84.81 67 THR C CA 1
ATOM 6260 C C . THR C 3 67 ? 141.231 130.697 156.828 1.00 84.81 67 THR C C 1
ATOM 6261 O O . THR C 3 67 ? 140.668 130.997 157.885 1.00 84.81 67 THR C O 1
ATOM 6265 N N . ASN C 3 68 ? 141.625 129.452 156.566 1.00 86.27 68 ASN C N 1
ATOM 6266 C CA . ASN C 3 68 ? 141.296 128.361 157.471 1.00 86.27 68 ASN C CA 1
ATOM 6267 C C . ASN C 3 68 ? 141.983 128.523 158.821 1.00 86.27 68 ASN C C 1
ATOM 6268 O O . ASN C 3 68 ? 143.116 128.090 159.028 1.00 86.27 68 ASN C O 1
ATOM 6273 N N . ASN C 3 69 ? 141.262 129.094 159.770 1.00 84.15 69 ASN C N 1
ATOM 6274 C CA . ASN C 3 69 ? 141.822 129.225 161.104 1.00 84.15 69 ASN C CA 1
ATOM 6275 C C . ASN C 3 69 ? 141.092 128.216 161.978 1.00 84.15 69 ASN C C 1
ATOM 6276 O O . ASN C 3 69 ? 140.154 128.566 162.698 1.00 84.15 69 ASN C O 1
ATOM 6281 N N . ARG C 3 70 ? 141.532 126.968 161.898 1.00 82.43 70 ARG C N 1
ATOM 6282 C CA . ARG C 3 70 ? 141.144 125.959 162.857 1.00 82.43 70 ARG C CA 1
ATOM 6283 C C . ARG C 3 70 ? 142.100 126.049 164.039 1.00 82.43 70 ARG C C 1
ATOM 6284 O O . ARG C 3 70 ? 143.065 126.809 164.023 1.00 82.43 70 ARG C O 1
ATOM 6292 N N . LEU C 3 71 ? 141.843 125.288 165.088 1.00 76.98 71 LEU C N 1
ATOM 6293 C CA . LEU C 3 71 ? 142.694 125.433 166.256 1.00 76.98 71 LEU C CA 1
ATOM 6294 C C . LEU C 3 71 ? 143.973 124.626 166.152 1.00 76.98 71 LEU C C 1
ATOM 6295 O O . LEU C 3 71 ? 144.770 124.640 167.093 1.00 76.98 71 LEU C O 1
ATOM 6300 N N . SER C 3 72 ? 144.182 123.921 165.040 1.00 78.43 72 SER C N 1
ATOM 6301 C CA . SER C 3 72 ? 145.322 123.020 164.928 1.00 78.43 72 SER C CA 1
ATOM 6302 C C . SER C 3 72 ? 146.376 123.548 163.959 1.00 78.43 72 SER C C 1
ATOM 6303 O O . SER C 3 72 ? 147.577 123.364 164.175 1.00 78.43 72 SER C O 1
ATOM 6306 N N . ASN C 3 73 ? 145.951 124.183 162.876 1.00 77.85 73 ASN C N 1
ATOM 6307 C CA . ASN C 3 73 ? 146.916 124.717 161.929 1.00 77.85 73 ASN C CA 1
ATOM 6308 C C . ASN C 3 73 ? 147.589 125.974 162.444 1.00 77.85 73 ASN C C 1
ATOM 6309 O O . ASN C 3 73 ? 148.710 126.278 162.034 1.00 77.85 73 ASN C O 1
ATOM 6314 N N . LEU C 3 74 ? 146.927 126.718 163.319 1.00 69.51 74 LEU C N 1
ATOM 6315 C CA . LEU C 3 74 ? 147.476 127.964 163.837 1.00 69.51 74 LEU C CA 1
ATOM 6316 C C . LEU C 3 74 ? 148.608 127.662 164.809 1.00 69.51 74 LEU C C 1
ATOM 6317 O O . LEU C 3 74 ? 148.509 126.724 165.601 1.00 69.51 74 LEU C O 1
ATOM 6322 N N . VAL C 3 75 ? 149.677 128.447 164.771 1.00 59.47 75 VAL C N 1
ATOM 6323 C CA . VAL C 3 75 ? 150.755 128.292 165.737 1.00 59.47 75 VAL C CA 1
ATOM 6324 C C . VAL C 3 75 ? 151.162 129.679 166.207 1.00 59.47 75 VAL C C 1
ATOM 6325 O O . VAL C 3 75 ? 150.891 130.677 165.541 1.00 59.47 75 VAL C O 1
ATOM 6329 N N . THR C 3 76 ? 151.818 129.740 167.364 1.00 51.64 76 THR C N 1
ATOM 6330 C CA . THR C 3 76 ? 152.274 130.995 167.944 1.00 51.64 76 THR C CA 1
ATOM 6331 C C . THR C 3 76 ? 153.778 131.182 167.809 1.00 51.64 76 THR C C 1
ATOM 6332 O O . THR C 3 76 ? 154.573 130.328 168.191 1.00 51.64 76 THR C O 1
ATOM 6336 N N . ALA C 3 77 ? 154.167 132.323 167.260 1.00 49.33 77 ALA C N 1
ATOM 6337 C CA . ALA C 3 77 ? 155.559 132.515 166.913 1.00 49.33 77 ALA C CA 1
ATOM 6338 C C . ALA C 3 77 ? 155.960 133.939 167.203 1.00 49.33 77 ALA C C 1
ATOM 6339 O O . ALA C 3 77 ? 155.159 134.862 167.072 1.00 49.33 77 ALA C O 1
ATOM 6341 N N . CYS C 3 78 ? 157.234 134.112 167.537 1.00 54.09 78 CYS C N 1
ATOM 6342 C CA . CYS C 3 78 ? 157.713 135.364 168.093 1.00 54.09 78 CYS C CA 1
ATOM 6343 C C . CYS C 3 78 ? 157.678 136.462 167.054 1.00 54.09 78 CYS C C 1
ATOM 6344 O O . CYS C 3 78 ? 157.231 136.279 165.927 1.00 54.09 78 CYS C O 1
ATOM 6347 N N . CYS C 3 79 ? 158.180 137.622 167.441 1.00 50.68 79 CYS C N 1
ATOM 6348 C CA . CYS C 3 79 ? 158.088 138.765 166.552 1.00 50.68 79 CYS C CA 1
ATOM 6349 C C . CYS C 3 79 ? 159.190 138.754 165.507 1.00 50.68 79 CYS C C 1
ATOM 6350 O O . CYS C 3 79 ? 159.190 139.586 164.600 1.00 50.68 79 CYS C O 1
ATOM 6353 N N . PHE C 3 80 ? 160.153 137.844 165.615 1.00 46.85 80 PHE C N 1
ATOM 6354 C CA . PHE C 3 80 ? 161.137 137.777 164.541 1.00 46.85 80 PHE C CA 1
ATOM 6355 C C . PHE C 3 80 ? 160.756 136.753 163.489 1.00 46.85 80 PHE C C 1
ATOM 6356 O O . PHE C 3 80 ? 161.111 136.910 162.321 1.00 46.85 80 PHE C O 1
ATOM 6364 N N . CYS C 3 81 ? 160.085 135.673 163.885 1.00 52.98 81 CYS C N 1
ATOM 6365 C CA . CYS C 3 81 ? 159.671 134.670 162.919 1.00 52.98 81 CYS C CA 1
ATOM 6366 C C . CYS C 3 81 ? 158.456 135.100 162.121 1.00 52.98 81 CYS C C 1
ATOM 6367 O O . CYS C 3 81 ? 158.409 134.846 160.919 1.00 52.98 81 CYS C O 1
ATOM 6370 N N . ALA C 3 82 ? 157.482 135.746 162.748 1.00 54.98 82 ALA C N 1
ATOM 6371 C CA . ALA C 3 82 ? 156.296 136.157 162.018 1.00 54.98 82 ALA C CA 1
ATOM 6372 C C . ALA C 3 82 ? 156.636 136.968 160.795 1.00 54.98 82 ALA C C 1
ATOM 6373 O O . ALA C 3 82 ? 156.240 136.591 159.696 1.00 54.98 82 ALA C O 1
ATOM 6375 N N . GLN C 3 83 ? 157.416 138.028 160.933 1.00 53.39 83 GLN C N 1
ATOM 6376 C CA . GLN C 3 83 ? 157.825 138.765 159.753 1.00 53.39 83 GLN C CA 1
ATOM 6377 C C . GLN C 3 83 ? 158.707 137.946 158.830 1.00 53.39 83 GLN C C 1
ATOM 6378 O O . GLN C 3 83 ? 158.838 138.301 157.661 1.00 53.39 83 GLN C O 1
ATOM 6384 N N . CYS C 3 84 ? 159.299 136.856 159.306 1.00 55.90 84 CYS C N 1
ATOM 6385 C CA . CYS C 3 84 ? 160.088 136.027 158.408 1.00 55.90 84 CYS C CA 1
ATOM 6386 C C . CYS C 3 84 ? 159.210 135.250 157.454 1.00 55.90 84 CYS C C 1
ATOM 6387 O O . CYS C 3 84 ? 159.699 134.731 156.451 1.00 55.90 84 CYS C O 1
ATOM 6390 N N . PHE C 3 85 ? 157.925 135.136 157.757 1.00 50.53 85 PHE C N 1
ATOM 6391 C CA . PHE C 3 85 ? 157.014 134.468 156.847 1.00 50.53 85 PHE C CA 1
ATOM 6392 C C . PHE C 3 85 ? 156.490 135.376 155.760 1.00 50.53 85 PHE C C 1
ATOM 6393 O O . PHE C 3 85 ? 155.790 134.891 154.872 1.00 50.53 85 PHE C O 1
ATOM 6401 N N . PHE C 3 86 ? 156.736 136.681 155.831 1.00 52.53 86 PHE C N 1
ATOM 6402 C CA . PHE C 3 86 ? 156.250 137.581 154.794 1.00 52.53 86 PHE C CA 1
ATOM 6403 C C . PHE C 3 86 ? 157.420 138.445 154.383 1.00 52.53 86 PHE C C 1
ATOM 6404 O O . PHE C 3 86 ? 157.502 139.615 154.745 1.00 52.53 86 PHE C O 1
ATOM 6412 N N . VAL C 3 87 ? 158.309 137.887 153.574 1.00 53.08 87 VAL C N 1
ATOM 6413 C CA . VAL C 3 87 ? 159.500 138.635 153.210 1.00 53.08 87 VAL C CA 1
ATOM 6414 C C . VAL C 3 87 ? 159.222 139.645 152.120 1.00 53.08 87 VAL C C 1
ATOM 6415 O O . VAL C 3 87 ? 160.093 140.463 151.819 1.00 53.08 87 VAL C O 1
ATOM 6419 N N . GLU C 3 88 ? 158.027 139.626 151.529 1.00 61.00 88 GLU C N 1
ATOM 6420 C CA . GLU C 3 88 ? 157.709 140.555 150.448 1.00 61.00 88 GLU C CA 1
ATOM 6421 C C . GLU C 3 88 ? 157.508 141.970 150.944 1.00 61.00 88 GLU C C 1
ATOM 6422 O O . GLU C 3 88 ? 157.551 142.906 150.148 1.00 61.00 88 GLU C O 1
ATOM 6428 N N . SER C 3 89 ? 157.277 142.146 152.235 1.00 60.12 89 SER C N 1
ATOM 6429 C CA . SER C 3 89 ? 157.222 143.471 152.834 1.00 60.12 89 SER C CA 1
ATOM 6430 C C . SER C 3 89 ? 157.494 143.323 154.328 1.00 60.12 89 SER C C 1
ATOM 6431 O O . SER C 3 89 ? 156.694 142.756 155.072 1.00 60.12 89 SER C O 1
ATOM 6434 N N . VAL C 3 90 ? 158.672 143.769 154.735 1.00 61.05 90 VAL C N 1
ATOM 6435 C CA . VAL C 3 90 ? 159.052 143.859 156.130 1.00 61.05 90 VAL C CA 1
ATOM 6436 C C . VAL C 3 90 ? 160.044 144.992 156.244 1.00 61.05 90 VAL C C 1
ATOM 6437 O O . VAL C 3 90 ? 160.970 145.099 155.439 1.00 61.05 90 VAL C O 1
ATOM 6441 N N . GLY C 3 91 ? 159.860 145.842 157.236 1.00 68.87 91 GLY C N 1
ATOM 6442 C CA . GLY C 3 91 ? 160.614 147.074 157.293 1.00 68.87 91 GLY C CA 1
ATOM 6443 C C . GLY C 3 91 ? 159.810 148.188 156.681 1.00 68.87 91 GLY C C 1
ATOM 6444 O O . GLY C 3 91 ? 160.253 149.337 156.631 1.00 68.87 91 GLY C O 1
ATOM 6445 N N . VAL C 3 92 ? 158.627 147.846 156.165 1.00 72.20 92 VAL C N 1
ATOM 6446 C CA . VAL C 3 92 ? 157.664 148.851 155.743 1.00 72.20 92 VAL C CA 1
ATOM 6447 C C . VAL C 3 92 ? 156.368 148.781 156.530 1.00 72.20 92 VAL C C 1
ATOM 6448 O O . VAL C 3 92 ? 155.751 149.826 156.775 1.00 72.20 92 VAL C O 1
ATOM 6452 N N . GLY C 3 93 ? 155.950 147.601 156.962 1.00 66.93 93 GLY C N 1
ATOM 6453 C CA . GLY C 3 93 ? 154.626 147.471 157.525 1.00 66.93 93 GLY C CA 1
ATOM 6454 C C . GLY C 3 93 ? 154.523 147.893 158.970 1.00 66.93 93 GLY C C 1
ATOM 6455 O O . GLY C 3 93 ? 154.008 147.143 159.802 1.00 66.93 93 GLY C O 1
ATOM 6456 N N . GLY C 3 94 ? 154.991 149.092 159.286 1.00 68.25 94 GLY C N 1
ATOM 6457 C CA . GLY C 3 94 ? 154.942 149.565 160.654 1.00 68.25 94 GLY C CA 1
ATOM 6458 C C . GLY C 3 94 ? 156.213 149.268 161.409 1.00 68.25 94 GLY C C 1
ATOM 6459 O O . GLY C 3 94 ? 157.229 149.933 161.195 1.00 68.25 94 GLY C O 1
ATOM 6460 N N . TYR C 3 95 ? 156.176 148.283 162.298 1.00 69.23 95 TYR C N 1
ATOM 6461 C CA . TYR C 3 95 ? 157.417 147.873 162.923 1.00 69.23 95 TYR C CA 1
ATOM 6462 C C . TYR C 3 95 ? 158.005 146.673 162.196 1.00 69.23 95 TYR C C 1
ATOM 6463 O O . TYR C 3 95 ? 157.570 146.289 161.112 1.00 69.23 95 TYR C O 1
ATOM 6472 N N . GLY C 3 96 ? 159.022 146.088 162.799 1.00 60.49 96 GLY C N 1
ATOM 6473 C CA . GLY C 3 96 ? 159.715 145.014 162.139 1.00 60.49 96 GLY C CA 1
ATOM 6474 C C . GLY C 3 96 ? 160.785 145.576 161.242 1.00 60.49 96 GLY C C 1
ATOM 6475 O O . GLY C 3 96 ? 160.669 146.700 160.755 1.00 60.49 96 GLY C O 1
ATOM 6476 N N . GLY C 3 97 ? 161.851 144.811 161.046 1.00 51.80 97 GLY C N 1
ATOM 6477 C CA . GLY C 3 97 ? 162.928 145.217 160.174 1.00 51.80 97 GLY C CA 1
ATOM 6478 C C . GLY C 3 97 ? 163.828 144.034 159.894 1.00 51.80 97 GLY C C 1
ATOM 6479 O O . GLY C 3 97 ? 163.675 142.966 160.481 1.00 51.80 97 GLY C O 1
ATOM 6480 N N . GLY C 3 98 ? 164.773 144.242 158.994 1.00 45.26 98 GLY C N 1
ATOM 6481 C CA . GLY C 3 98 ? 165.636 143.130 158.661 1.00 45.26 98 GLY C CA 1
ATOM 6482 C C . GLY C 3 98 ? 166.639 143.528 157.617 1.00 45.26 98 GLY C C 1
ATOM 6483 O O . GLY C 3 98 ? 166.627 144.644 157.104 1.00 45.26 98 GLY C O 1
ATOM 6484 N N . THR C 3 99 ? 167.529 142.597 157.327 1.00 45.44 99 THR C N 1
ATOM 6485 C CA . THR C 3 99 ? 168.512 142.789 156.284 1.00 45.44 99 THR C CA 1
ATOM 6486 C C . THR C 3 99 ? 168.951 141.422 155.818 1.00 45.44 99 THR C C 1
ATOM 6487 O O . THR C 3 99 ? 169.570 140.691 156.587 1.00 45.44 99 THR C O 1
ATOM 6491 N N . LEU C 3 100 ? 168.630 141.075 154.581 1.00 45.00 100 LEU C N 1
ATOM 6492 C CA . LEU C 3 100 ? 169.009 139.781 154.056 1.00 45.00 100 LEU C CA 1
ATOM 6493 C C . LEU C 3 100 ? 170.507 139.622 154.160 1.00 45.00 100 LEU C C 1
ATOM 6494 O O . LEU C 3 100 ? 171.258 140.564 153.918 1.00 45.00 100 LEU C O 1
ATOM 6499 N N . ILE C 3 101 ? 170.944 138.438 154.559 1.00 49.24 101 ILE C N 1
ATOM 6500 C CA . ILE C 3 101 ? 172.358 138.125 154.576 1.00 49.24 101 ILE C CA 1
ATOM 6501 C C . ILE C 3 101 ? 172.585 136.706 154.107 1.00 49.24 101 ILE C C 1
ATOM 6502 O O . ILE C 3 101 ? 171.667 135.896 154.003 1.00 49.24 101 ILE C O 1
ATOM 6507 N N . TYR C 3 102 ? 173.839 136.420 153.835 1.00 55.56 102 TYR C N 1
ATOM 6508 C CA . TYR C 3 102 ? 174.264 135.161 153.261 1.00 55.56 102 TYR C CA 1
ATOM 6509 C C . TYR C 3 102 ? 175.089 134.443 154.312 1.00 55.56 102 TYR C C 1
ATOM 6510 O O . TYR C 3 102 ? 176.246 134.794 154.544 1.00 55.56 102 TYR C O 1
ATOM 6519 N N . LEU C 3 103 ? 174.483 133.469 154.977 1.00 55.09 103 LEU C N 1
ATOM 6520 C CA . LEU C 3 103 ? 175.179 132.665 155.930 1.00 55.09 103 LEU C CA 1
ATOM 6521 C C . LEU C 3 103 ? 174.543 131.288 155.888 1.00 55.09 103 LEU C C 1
ATOM 6522 O O . LEU C 3 103 ? 173.327 131.174 156.062 1.00 55.09 103 LEU C O 1
ATOM 6527 N N . PRO C 3 104 ? 175.291 130.274 155.599 1.00 55.90 104 PRO C N 1
ATOM 6528 C CA . PRO C 3 104 ? 174.710 128.940 155.526 1.00 55.90 104 PRO C CA 1
ATOM 6529 C C . PRO C 3 104 ? 174.919 128.149 156.797 1.00 55.90 104 PRO C C 1
ATOM 6530 O O . PRO C 3 104 ? 174.302 127.099 156.995 1.00 55.90 104 PRO C O 1
ATOM 6534 N N . GLU C 3 105 ? 175.790 128.646 157.670 1.00 59.60 105 GLU C N 1
ATOM 6535 C CA . GLU C 3 105 ? 176.209 127.880 158.832 1.00 59.60 105 GLU C CA 1
ATOM 6536 C C . GLU C 3 105 ? 175.125 127.747 159.885 1.00 59.60 105 GLU C C 1
ATOM 6537 O O . GLU C 3 105 ? 175.300 126.981 160.835 1.00 59.60 105 GLU C O 1
ATOM 6543 N N . LEU C 3 106 ? 174.026 128.467 159.748 1.00 50.21 106 LEU C N 1
ATOM 6544 C CA . LEU C 3 106 ? 172.999 128.509 160.768 1.00 50.21 106 LEU C CA 1
ATOM 6545 C C . LEU C 3 106 ? 171.634 128.392 160.122 1.00 50.21 106 LEU C C 1
ATOM 6546 O O . LEU C 3 106 ? 171.276 129.194 159.261 1.00 50.21 106 LEU C O 1
ATOM 6551 N N . THR C 3 107 ? 170.869 127.403 160.546 1.00 46.24 107 THR C N 1
ATOM 6552 C CA . THR C 3 107 ? 169.495 127.323 160.105 1.00 46.24 107 THR C CA 1
ATOM 6553 C C . THR C 3 107 ? 168.760 128.576 160.547 1.00 46.24 107 THR C C 1
ATOM 6554 O O . THR C 3 107 ? 169.079 129.175 161.569 1.00 46.24 107 THR C O 1
ATOM 6558 N N . GLN C 3 108 ? 167.772 128.982 159.758 1.00 40.47 108 GLN C N 1
ATOM 6559 C CA . GLN C 3 108 ? 167.080 130.235 160.037 1.00 40.47 108 GLN C CA 1
ATOM 6560 C C . GLN C 3 108 ? 166.546 130.279 161.461 1.00 40.47 108 GLN C C 1
ATOM 6561 O O . GLN C 3 108 ? 166.548 131.336 162.092 1.00 40.47 108 GLN C O 1
ATOM 6567 N N . ALA C 3 109 ? 166.101 129.149 162.001 1.00 39.26 109 ALA C N 1
ATOM 6568 C CA . ALA C 3 109 ? 165.720 129.153 163.407 1.00 39.26 109 ALA C CA 1
ATOM 6569 C C . ALA C 3 109 ? 166.919 129.429 164.293 1.00 39.26 109 ALA C C 1
ATOM 6570 O O . ALA C 3 109 ? 166.850 130.269 165.188 1.00 39.26 109 ALA C O 1
ATOM 6572 N N . GLU C 3 110 ? 168.047 128.779 164.035 1.00 44.92 110 GLU C N 1
ATOM 6573 C CA . GLU C 3 110 ? 169.229 129.035 164.850 1.00 44.92 110 GLU C CA 1
ATOM 6574 C C . GLU C 3 110 ? 169.773 130.426 164.613 1.00 44.92 110 GLU C C 1
ATOM 6575 O O . GLU C 3 110 ? 170.851 130.749 165.103 1.00 44.92 110 GLU C O 1
ATOM 6581 N N . LEU C 3 111 ? 169.104 131.228 163.797 1.00 40.02 111 LEU C N 1
ATOM 6582 C CA . LEU C 3 111 ? 169.511 132.617 163.675 1.00 40.02 111 LEU C CA 1
ATOM 6583 C C . LEU C 3 111 ? 168.529 133.535 164.365 1.00 40.02 111 LEU C C 1
ATOM 6584 O O . LEU C 3 111 ? 168.923 134.559 164.925 1.00 40.02 111 LEU C O 1
ATOM 6589 N N . ASN C 3 112 ? 167.245 133.224 164.317 1.00 41.01 112 ASN C N 1
ATOM 6590 C CA . ASN C 3 112 ? 166.346 134.025 165.121 1.00 41.01 112 ASN C CA 1
ATOM 6591 C C . ASN C 3 112 ? 166.681 133.865 166.589 1.00 41.01 112 ASN C C 1
ATOM 6592 O O . ASN C 3 112 ? 166.941 134.850 167.280 1.00 41.01 112 ASN C O 1
ATOM 6597 N N . SER C 3 113 ? 166.761 132.631 167.068 1.00 38.47 113 SER C N 1
ATOM 6598 C CA . SER C 3 113 ? 166.985 132.436 168.487 1.00 38.47 113 SER C CA 1
ATOM 6599 C C . SER C 3 113 ? 168.312 133.020 168.906 1.00 38.47 113 SER C C 1
ATOM 6600 O O . SER C 3 113 ? 168.402 133.669 169.944 1.00 38.47 113 SER C O 1
ATOM 6603 N N . LEU C 3 114 ? 169.352 132.824 168.113 1.00 35.98 114 LEU C N 1
ATOM 6604 C CA . LEU C 3 114 ? 170.637 133.391 168.492 1.00 35.98 114 LEU C CA 1
ATOM 6605 C C . LEU C 3 114 ? 170.621 134.901 168.414 1.00 35.98 114 LEU C C 1
ATOM 6606 O O . LEU C 3 114 ? 171.513 135.560 168.949 1.00 35.98 114 LEU C O 1
ATOM 6611 N N . CYS C 3 115 ? 169.642 135.483 167.742 1.00 39.97 115 CYS C N 1
ATOM 6612 C CA . CYS C 3 115 ? 169.668 136.928 167.663 1.00 39.97 115 CYS C CA 1
ATOM 6613 C C . CYS C 3 115 ? 168.888 137.544 168.806 1.00 39.97 115 CYS C C 1
ATOM 6614 O O . CYS C 3 115 ? 169.039 138.734 169.078 1.00 39.97 115 CYS C O 1
ATOM 6617 N N . HIS C 3 116 ? 168.049 136.764 169.488 1.00 36.44 116 HIS C N 1
ATOM 6618 C CA . HIS C 3 116 ? 167.461 137.252 170.729 1.00 36.44 116 HIS C CA 1
ATOM 6619 C C . HIS C 3 116 ? 168.526 137.422 171.791 1.00 36.44 116 HIS C C 1
ATOM 6620 O O . HIS C 3 116 ? 168.647 138.486 172.399 1.00 36.44 116 HIS C O 1
ATOM 6627 N N . VAL C 3 117 ? 169.332 136.389 172.004 1.00 35.14 117 VAL C N 1
ATOM 6628 C CA . VAL C 3 117 ? 170.379 136.436 173.010 1.00 35.14 117 VAL C CA 1
ATOM 6629 C C . VAL C 3 117 ? 171.350 137.564 172.727 1.00 35.14 117 VAL C C 1
ATOM 6630 O O . VAL C 3 117 ? 172.002 138.079 173.635 1.00 35.14 117 VAL C O 1
ATOM 6634 N N . LEU C 3 118 ? 171.478 137.970 171.474 1.00 38.25 118 LEU C N 1
ATOM 6635 C CA . LEU C 3 118 ? 172.296 139.143 171.216 1.00 38.25 118 LEU C CA 1
ATOM 6636 C C . LEU C 3 118 ? 171.507 140.432 171.381 1.00 38.25 118 LEU C C 1
ATOM 6637 O O . LEU C 3 118 ? 172.036 141.515 171.124 1.00 38.25 118 LEU C O 1
ATOM 6642 N N . PHE C 3 119 ? 170.247 140.354 171.778 1.00 37.32 119 PHE C N 1
ATOM 6643 C CA . PHE C 3 119 ? 169.562 141.588 172.119 1.00 37.32 119 PHE C CA 1
ATOM 6644 C C . PHE C 3 119 ? 169.360 141.694 173.618 1.00 37.32 119 PHE C C 1
ATOM 6645 O O . PHE C 3 119 ? 169.157 142.787 174.139 1.00 37.32 119 PHE C O 1
ATOM 6653 N N . CYS C 3 120 ? 169.396 140.577 174.325 1.00 38.05 120 CYS C N 1
ATOM 6654 C CA . CYS C 3 120 ? 169.319 140.630 175.772 1.00 38.05 120 CYS C CA 1
ATOM 6655 C C . CYS C 3 120 ? 170.695 140.679 176.401 1.00 38.05 120 CYS C C 1
ATOM 6656 O O . CYS C 3 120 ? 170.813 140.585 177.619 1.00 38.05 120 CYS C O 1
ATOM 6659 N N . ALA C 3 121 ? 171.745 140.746 175.608 1.00 37.67 121 ALA C N 1
ATOM 6660 C CA . ALA C 3 121 ? 173.047 141.088 176.152 1.00 37.67 121 ALA C CA 1
ATOM 6661 C C . ALA C 3 121 ? 173.597 142.357 175.536 1.00 37.67 121 ALA C C 1
ATOM 6662 O O . ALA C 3 121 ? 174.794 142.619 175.647 1.00 37.67 121 ALA C O 1
ATOM 6664 N N . ILE C 3 122 ? 172.757 143.115 174.851 1.00 40.86 122 ILE C N 1
ATOM 6665 C CA . ILE C 3 122 ? 173.080 144.468 174.434 1.00 40.86 122 ILE C CA 1
ATOM 6666 C C . ILE C 3 122 ? 172.126 145.468 175.057 1.00 40.86 122 ILE C C 1
ATOM 6667 O O . ILE C 3 122 ? 172.518 146.573 175.429 1.00 40.86 122 ILE C O 1
ATOM 6672 N N . THR C 3 123 ? 170.855 145.105 175.193 1.00 42.38 123 THR C N 1
ATOM 6673 C CA . THR C 3 123 ? 169.943 145.967 175.926 1.00 42.38 123 THR C CA 1
ATOM 6674 C C . THR C 3 123 ? 170.279 145.996 177.402 1.00 42.38 123 THR C C 1
ATOM 6675 O O . THR C 3 123 ? 170.826 146.983 177.896 1.00 42.38 123 THR C O 1
ATOM 6679 N N . ASN C 3 124 ? 170.028 144.917 178.122 1.00 43.37 124 ASN C N 1
ATOM 6680 C CA . ASN C 3 124 ? 170.254 144.952 179.558 1.00 43.37 124 ASN C CA 1
ATOM 6681 C C . ASN C 3 124 ? 171.625 144.347 179.822 1.00 43.37 124 ASN C C 1
ATOM 6682 O O . ASN C 3 124 ? 171.752 143.244 180.349 1.00 43.37 124 ASN C O 1
ATOM 6687 N N . ASP C 3 125 ? 172.649 145.123 179.502 1.00 45.13 125 ASP C N 1
ATOM 6688 C CA . ASP C 3 125 ? 174.034 144.699 179.601 1.00 45.13 125 ASP C CA 1
ATOM 6689 C C . ASP C 3 125 ? 174.329 144.016 180.920 1.00 45.13 125 ASP C C 1
ATOM 6690 O O . ASP C 3 125 ? 174.266 144.646 181.974 1.00 45.13 125 ASP C O 1
ATOM 6695 N N . THR C 3 126 ? 174.717 142.747 180.859 1.00 49.58 126 THR C N 1
ATOM 6696 C CA . THR C 3 126 ? 175.152 142.027 182.045 1.00 49.58 126 THR C CA 1
ATOM 6697 C C . THR C 3 126 ? 176.626 141.695 181.978 1.00 49.58 126 THR C C 1
ATOM 6698 O O . THR C 3 126 ? 177.093 140.816 182.700 1.00 49.58 126 THR C O 1
ATOM 6702 N N . GLY C 3 127 ? 177.365 142.374 181.116 1.00 50.64 127 GLY C N 1
ATOM 6703 C CA . GLY C 3 127 ? 178.787 142.167 180.990 1.00 50.64 127 GLY C CA 1
ATOM 6704 C C . GLY C 3 127 ? 179.246 141.727 179.623 1.00 50.64 127 GLY C C 1
ATOM 6705 O O . GLY C 3 127 ? 180.412 141.943 179.283 1.00 50.64 127 GLY C O 1
ATOM 6706 N N . TYR C 3 128 ? 178.369 141.145 178.820 1.00 47.49 128 TYR C N 1
ATOM 6707 C CA . TYR C 3 128 ? 178.740 140.600 177.527 1.00 47.49 128 TYR C CA 1
ATOM 6708 C C . TYR C 3 128 ? 178.444 141.573 176.394 1.00 47.49 128 TYR C C 1
ATOM 6709 O O . TYR C 3 128 ? 178.504 141.212 175.223 1.00 47.49 128 TYR C O 1
ATOM 6718 N N . LYS C 3 129 ? 178.122 142.820 176.717 1.00 44.94 129 LYS C N 1
ATOM 6719 C CA . LYS C 3 129 ? 177.810 143.777 175.663 1.00 44.94 129 LYS C CA 1
ATOM 6720 C C . LYS C 3 129 ? 178.980 143.982 174.720 1.00 44.94 129 LYS C C 1
ATOM 6721 O O . LYS C 3 129 ? 178.780 144.280 173.543 1.00 44.94 129 LYS C O 1
ATOM 6727 N N . SER C 3 130 ? 180.204 143.851 175.214 1.00 47.48 130 SER C N 1
ATOM 6728 C CA . SER C 3 130 ? 181.350 143.994 174.332 1.00 47.48 130 SER C CA 1
ATOM 6729 C C . SER C 3 130 ? 181.330 142.930 173.255 1.00 47.48 130 SER C C 1
ATOM 6730 O O . SER C 3 130 ? 181.610 143.212 172.089 1.00 47.48 130 SER C O 1
ATOM 6733 N N . SER C 3 131 ? 181.006 141.699 173.627 1.00 46.42 131 SER C N 1
ATOM 6734 C CA . SER C 3 131 ? 181.032 140.621 172.655 1.00 46.42 131 SER C CA 1
ATOM 6735 C C . SER C 3 131 ? 179.846 140.697 171.713 1.00 46.42 131 SER C C 1
ATOM 6736 O O . SER C 3 131 ? 180.005 140.544 170.501 1.00 46.42 131 SER C O 1
ATOM 6739 N N . ALA C 3 132 ? 178.656 140.957 172.238 1.00 43.47 132 ALA C N 1
ATOM 6740 C CA . ALA C 3 132 ? 177.466 140.825 171.412 1.00 43.47 132 ALA C CA 1
ATOM 6741 C C . ALA C 3 132 ? 177.518 141.745 170.206 1.00 43.47 132 ALA C C 1
ATOM 6742 O O . ALA C 3 132 ? 177.177 141.332 169.099 1.00 43.47 132 ALA C O 1
ATOM 6744 N N . GLN C 3 133 ? 177.960 142.980 170.383 1.00 43.71 133 GLN C N 1
ATOM 6745 C CA . GLN C 3 133 ? 178.116 143.839 169.220 1.00 43.71 133 GLN C CA 1
ATOM 6746 C C . GLN C 3 133 ? 179.173 143.309 168.271 1.00 43.71 133 GLN C C 1
ATOM 6747 O O . GLN C 3 133 ? 179.024 143.441 167.056 1.00 43.71 133 GLN C O 1
ATOM 6753 N N . ASN C 3 134 ? 180.244 142.713 168.788 1.00 44.83 134 ASN C N 1
ATOM 6754 C CA . ASN C 3 134 ? 181.247 142.160 167.890 1.00 44.83 134 ASN C CA 1
ATOM 6755 C C . ASN C 3 134 ? 180.680 141.053 167.029 1.00 44.83 134 ASN C C 1
ATOM 6756 O O . ASN C 3 134 ? 180.991 140.990 165.838 1.00 44.83 134 ASN C O 1
ATOM 6761 N N . ILE C 3 135 ? 179.870 140.163 167.596 1.00 41.84 135 ILE C N 1
ATOM 6762 C CA . ILE C 3 135 ? 179.199 139.199 166.741 1.00 41.84 135 ILE C CA 1
ATOM 6763 C C . ILE C 3 135 ? 178.306 139.911 165.762 1.00 41.84 135 ILE C C 1
ATOM 6764 O O . ILE C 3 135 ? 178.470 139.785 164.548 1.00 41.84 135 ILE C O 1
ATOM 6769 N N . TYR C 3 136 ? 177.391 140.715 166.278 1.00 39.64 136 TYR C N 1
ATOM 6770 C CA . TYR C 3 136 ? 176.387 141.348 165.443 1.00 39.64 136 TYR C CA 1
ATOM 6771 C C . TYR C 3 136 ? 177.006 142.188 164.348 1.00 39.64 136 TYR C C 1
ATOM 6772 O O . TYR C 3 136 ? 176.414 142.343 163.281 1.00 39.64 136 TYR C O 1
ATOM 6781 N N . ARG C 3 137 ? 178.183 142.749 164.596 1.00 46.43 137 ARG C N 1
ATOM 6782 C CA . ARG C 3 137 ? 178.912 143.415 163.530 1.00 46.43 137 ARG C CA 1
ATOM 6783 C C . ARG C 3 137 ? 179.090 142.476 162.354 1.00 46.43 137 ARG C C 1
ATOM 6784 O O . ARG C 3 137 ? 179.018 142.892 161.196 1.00 46.43 137 ARG C O 1
ATOM 6792 N N . SER C 3 138 ? 179.299 141.194 162.633 1.00 46.81 138 SER C N 1
ATOM 6793 C CA . SER C 3 138 ? 179.622 140.278 161.554 1.00 46.81 138 SER C CA 1
ATOM 6794 C C . SER C 3 138 ? 178.403 139.524 161.049 1.00 46.81 138 SER C C 1
ATOM 6795 O O . SER C 3 138 ? 178.545 138.600 160.247 1.00 46.81 138 SER C O 1
ATOM 6798 N N . PHE C 3 139 ? 177.206 139.869 161.508 1.00 42.50 139 PHE C N 1
ATOM 6799 C CA . PHE C 3 139 ? 176.031 139.395 160.792 1.00 42.50 139 PHE C CA 1
ATOM 6800 C C . PHE C 3 139 ? 175.555 140.426 159.783 1.00 42.50 139 PHE C C 1
ATOM 6801 O O . PHE C 3 139 ? 175.254 140.084 158.638 1.00 42.50 139 PHE C O 1
ATOM 6809 N N . LYS C 3 140 ? 175.470 141.694 160.183 1.00 44.57 140 LYS C N 1
ATOM 6810 C CA . LYS C 3 140 ? 175.047 142.717 159.237 1.00 44.57 140 LYS C CA 1
ATOM 6811 C C . LYS C 3 140 ? 176.013 142.820 158.078 1.00 44.57 140 LYS C C 1
ATOM 6812 O O . LYS C 3 140 ? 175.594 143.028 156.940 1.00 44.57 140 LYS C O 1
ATOM 6818 N N . PHE C 3 141 ? 177.303 142.674 158.345 1.00 49.16 141 PHE C N 1
ATOM 6819 C CA . PHE C 3 141 ? 178.291 142.899 157.307 1.00 49.16 141 PHE C CA 1
ATOM 6820 C C . PHE C 3 141 ? 178.145 141.916 156.159 1.00 49.16 141 PHE C C 1
ATOM 6821 O O . PHE C 3 141 ? 178.534 142.228 155.032 1.00 49.16 141 PHE C O 1
ATOM 6829 N N . ARG C 3 142 ? 177.602 140.729 156.411 1.00 54.72 142 ARG C N 1
ATOM 6830 C CA . ARG C 3 142 ? 177.449 139.762 155.331 1.00 54.72 142 ARG C CA 1
ATOM 6831 C C . ARG C 3 142 ? 176.508 140.282 154.257 1.00 54.72 142 ARG C C 1
ATOM 6832 O O . ARG C 3 142 ? 176.572 139.845 153.106 1.00 54.72 142 ARG C O 1
ATOM 6840 N N . SER C 3 143 ? 175.659 141.248 154.602 1.00 52.36 143 SER C N 1
ATOM 6841 C CA . SER C 3 143 ? 174.616 141.689 153.685 1.00 52.36 143 SER C CA 1
ATOM 6842 C C . SER C 3 143 ? 175.186 142.260 152.404 1.00 52.36 143 SER C C 1
ATOM 6843 O O . SER C 3 143 ? 174.462 142.417 151.419 1.00 52.36 143 SER C O 1
ATOM 6846 N N . GLN C 3 144 ? 176.465 142.618 152.398 1.00 58.08 144 GLN C N 1
ATOM 6847 C CA . GLN C 3 144 ? 177.001 143.236 151.196 1.00 58.08 144 GLN C CA 1
ATOM 6848 C C . GLN C 3 144 ? 177.293 142.201 150.118 1.00 58.08 144 GLN C C 1
ATOM 6849 O O . GLN C 3 144 ? 177.613 142.572 148.985 1.00 58.08 144 GLN C O 1
ATOM 6855 N N . ILE C 3 145 ? 177.204 140.908 150.445 1.00 57.29 145 ILE C N 1
ATOM 6856 C CA . ILE C 3 145 ? 177.314 139.890 149.403 1.00 57.29 145 ILE C CA 1
ATOM 6857 C C . ILE C 3 145 ? 175.986 139.652 148.720 1.00 57.29 145 ILE C C 1
ATOM 6858 O O . ILE C 3 145 ? 175.920 139.610 147.489 1.00 57.29 145 ILE C O 1
ATOM 6863 N N . VAL C 3 146 ? 174.906 139.504 149.480 1.00 56.53 146 VAL C N 1
ATOM 6864 C CA . VAL C 3 146 ? 173.606 139.355 148.843 1.00 56.53 146 VAL C CA 1
ATOM 6865 C C . VAL C 3 146 ? 173.241 140.634 148.113 1.00 56.53 146 VAL C C 1
ATOM 6866 O O . VAL C 3 146 ? 172.236 140.697 147.399 1.00 56.53 146 VAL C O 1
ATOM 6870 N N . GLU C 3 147 ? 174.033 141.688 148.302 1.00 67.38 147 GLU C N 1
ATOM 6871 C CA . GLU C 3 147 ? 173.886 142.864 147.458 1.00 67.38 147 GLU C CA 1
ATOM 6872 C C . GLU C 3 147 ? 174.815 142.826 146.262 1.00 67.38 147 GLU C C 1
ATOM 6873 O O . GLU C 3 147 ? 174.569 143.531 145.280 1.00 67.38 147 GLU C O 1
ATOM 6879 N N . GLU C 3 148 ? 175.879 142.031 146.323 1.00 67.48 148 GLU C N 1
ATOM 6880 C CA . GLU C 3 148 ? 176.784 141.943 145.187 1.00 67.48 148 GLU C CA 1
ATOM 6881 C C . GLU C 3 148 ? 176.209 141.063 144.085 1.00 67.48 148 GLU C C 1
ATOM 6882 O O . GLU C 3 148 ? 176.395 141.346 142.898 1.00 67.48 148 GLU C O 1
ATOM 6888 N N . LYS C 3 149 ? 175.504 139.996 144.450 1.00 59.06 149 LYS C N 1
ATOM 6889 C CA . LYS C 3 149 ? 174.935 139.127 143.429 1.00 59.06 149 LYS C CA 1
ATOM 6890 C C . LYS C 3 149 ? 173.688 139.739 142.823 1.00 59.06 149 LYS C C 1
ATOM 6891 O O . LYS C 3 149 ? 173.536 139.763 141.601 1.00 59.06 149 LYS C O 1
ATOM 6897 N N . PHE C 3 150 ? 172.791 140.243 143.657 1.00 57.86 150 PHE C N 1
ATOM 6898 C CA . PHE C 3 150 ? 171.490 140.682 143.191 1.00 57.86 150 PHE C CA 1
ATOM 6899 C C . PHE C 3 150 ? 171.438 142.161 142.864 1.00 57.86 150 PHE C C 1
ATOM 6900 O O . PHE C 3 150 ? 170.374 142.661 142.501 1.00 57.86 150 PHE C O 1
ATOM 6908 N N . GLY C 3 151 ? 172.553 142.865 142.975 1.00 66.39 151 GLY C N 1
ATOM 6909 C CA . GLY C 3 151 ? 172.602 144.274 142.655 1.00 66.39 151 GLY C CA 1
ATOM 6910 C C . GLY C 3 151 ? 172.425 145.143 143.884 1.00 66.39 151 GLY C C 1
ATOM 6911 O O . GLY C 3 151 ? 171.975 144.700 144.940 1.00 66.39 151 GLY C O 1
ATOM 6912 N N . GLU C 3 152 ? 172.796 146.408 143.744 1.00 69.59 152 GLU C N 1
ATOM 6913 C CA . GLU C 3 152 ? 172.696 147.339 144.854 1.00 69.59 152 GLU C CA 1
ATOM 6914 C C . GLU C 3 152 ? 171.244 147.647 145.166 1.00 69.59 152 GLU C C 1
ATOM 6915 O O . GLU C 3 152 ? 170.369 147.521 144.308 1.00 69.59 152 GLU C O 1
ATOM 6921 N N . GLY C 3 153 ? 170.994 148.066 146.398 1.00 64.74 153 GLY C N 1
ATOM 6922 C CA . GLY C 3 153 ? 169.708 148.577 146.796 1.00 64.74 153 GLY C CA 1
ATOM 6923 C C . GLY C 3 153 ? 168.659 147.516 147.034 1.00 64.74 153 GLY C C 1
ATOM 6924 O O . GLY C 3 153 ? 167.581 147.836 147.545 1.00 64.74 153 GLY C O 1
ATOM 6925 N N . THR C 3 154 ? 168.941 146.268 146.668 1.00 64.57 154 THR C N 1
ATOM 6926 C CA . THR C 3 154 ? 168.049 145.152 146.940 1.00 64.57 154 THR C CA 1
ATOM 6927 C C . THR C 3 154 ? 168.643 144.185 147.958 1.00 64.57 154 THR C C 1
ATOM 6928 O O . THR C 3 154 ? 168.518 142.966 147.824 1.00 64.57 154 THR C O 1
ATOM 6932 N N . SER C 3 155 ? 169.323 144.714 148.964 1.00 56.58 155 SER C N 1
ATOM 6933 C CA . SER C 3 155 ? 169.602 143.914 150.138 1.00 56.58 155 SER C CA 1
ATOM 6934 C C . SER C 3 155 ? 168.383 143.796 151.023 1.00 56.58 155 SER C C 1
ATOM 6935 O O . SER C 3 155 ? 168.061 142.702 151.478 1.00 56.58 155 SER C O 1
ATOM 6938 N N . ASP C 3 156 ? 167.689 144.895 151.262 1.00 53.89 156 ASP C N 1
ATOM 6939 C CA . ASP C 3 156 ? 166.636 144.909 152.259 1.00 53.89 156 ASP C CA 1
ATOM 6940 C C . ASP C 3 156 ? 165.449 144.065 151.807 1.00 53.89 156 ASP C C 1
ATOM 6941 O O . ASP C 3 156 ? 164.957 144.222 150.692 1.00 53.89 156 ASP C O 1
ATOM 6946 N N . PRO C 3 157 ? 164.949 143.207 152.666 1.00 53.01 157 PRO C N 1
ATOM 6947 C CA . PRO C 3 157 ? 163.931 142.242 152.255 1.00 53.01 157 PRO C CA 1
ATOM 6948 C C . PRO C 3 157 ? 162.687 142.907 151.734 1.00 53.01 157 PRO C C 1
ATOM 6949 O O . PRO C 3 157 ? 161.957 142.334 150.928 1.00 53.01 157 PRO C O 1
ATOM 6953 N N . ALA C 3 158 ? 162.422 144.115 152.203 1.00 53.47 158 ALA C N 1
ATOM 6954 C CA . ALA C 3 158 ? 161.304 144.852 151.642 1.00 53.47 158 ALA C CA 1
ATOM 6955 C C . ALA C 3 158 ? 161.433 144.941 150.138 1.00 53.47 158 ALA C C 1
ATOM 6956 O O . ALA C 3 158 ? 160.434 144.872 149.421 1.00 53.47 158 ALA C O 1
ATOM 6958 N N . ILE C 3 159 ? 162.661 145.080 149.643 1.00 54.46 159 ILE C N 1
ATOM 6959 C CA . ILE C 3 159 ? 162.863 145.174 148.208 1.00 54.46 159 ILE C CA 1
ATOM 6960 C C . ILE C 3 159 ? 163.067 143.815 147.584 1.00 54.46 159 ILE C C 1
ATOM 6961 O O . ILE C 3 159 ? 162.358 143.453 146.647 1.00 54.46 159 ILE C O 1
ATOM 6966 N N . PHE C 3 160 ? 164.007 143.025 148.082 1.00 52.88 160 PHE C N 1
ATOM 6967 C CA . PHE C 3 160 ? 164.239 141.740 147.443 1.00 52.88 160 PHE C CA 1
ATOM 6968 C C . PHE C 3 160 ? 162.983 140.894 147.407 1.00 52.88 160 PHE C C 1
ATOM 6969 O O . PHE C 3 160 ? 162.867 139.993 146.581 1.00 52.88 160 PHE C O 1
ATOM 6977 N N . GLY C 3 161 ? 162.058 141.119 148.328 1.00 53.18 161 GLY C N 1
ATOM 6978 C CA . GLY C 3 161 ? 160.749 140.520 148.174 1.00 53.18 161 GLY C CA 1
ATOM 6979 C C . GLY C 3 161 ? 160.013 141.118 147.001 1.00 53.18 161 GLY C C 1
ATOM 6980 O O . GLY C 3 161 ? 159.317 140.418 146.270 1.00 53.18 161 GLY C O 1
ATOM 6981 N N . GLN C 3 162 ? 160.175 142.420 146.795 1.00 53.31 162 GLN C N 1
ATOM 6982 C CA . GLN C 3 162 ? 159.462 143.096 145.724 1.00 53.31 162 GLN C CA 1
ATOM 6983 C C . GLN C 3 162 ? 159.880 142.550 144.376 1.00 53.31 162 GLN C C 1
ATOM 6984 O O . GLN C 3 162 ? 159.046 142.327 143.504 1.00 53.31 162 GLN C O 1
ATOM 6990 N N . LEU C 3 163 ? 161.164 142.303 144.185 1.00 56.32 163 LEU C N 1
ATOM 6991 C CA . LEU C 3 163 ? 161.598 141.887 142.866 1.00 56.32 163 LEU C CA 1
ATOM 6992 C C . LEU C 3 163 ? 161.176 140.468 142.546 1.00 56.32 163 LEU C C 1
ATOM 6993 O O . LEU C 3 163 ? 161.348 140.030 141.411 1.00 56.32 163 LEU C O 1
ATOM 6998 N N . MET C 3 164 ? 160.650 139.715 143.508 1.00 58.88 164 MET C N 1
ATOM 6999 C CA . MET C 3 164 ? 160.254 138.359 143.150 1.00 58.88 164 MET C CA 1
ATOM 7000 C C . MET C 3 164 ? 158.876 138.343 142.515 1.00 58.88 164 MET C C 1
ATOM 7001 O O . MET C 3 164 ? 158.744 138.158 141.302 1.00 58.88 164 MET C O 1
ATOM 7006 N N . ILE C 3 165 ? 157.835 138.600 143.307 1.00 53.62 165 ILE C N 1
ATOM 7007 C CA . ILE C 3 165 ? 156.477 138.483 142.800 1.00 53.62 165 ILE C CA 1
ATOM 7008 C C . ILE C 3 165 ? 156.139 139.551 141.789 1.00 53.62 165 ILE C C 1
ATOM 7009 O O . ILE C 3 165 ? 155.204 139.373 141.003 1.00 53.62 165 ILE C O 1
ATOM 7014 N N . ASP C 3 166 ? 156.883 140.643 141.756 1.00 58.55 166 ASP C N 1
ATOM 7015 C CA . ASP C 3 166 ? 156.806 141.569 140.642 1.00 58.55 166 ASP C CA 1
ATOM 7016 C C . ASP C 3 166 ? 157.393 140.954 139.384 1.00 58.55 166 ASP C C 1
ATOM 7017 O O . ASP C 3 166 ? 156.855 141.177 138.297 1.00 58.55 166 ASP C O 1
ATOM 7022 N N . SER C 3 167 ? 158.443 140.147 139.508 1.00 62.28 167 SER C N 1
ATOM 7023 C CA . SER C 3 167 ? 159.020 139.440 138.376 1.00 62.28 167 SER C CA 1
ATOM 7024 C C . SER C 3 167 ? 158.435 138.054 138.170 1.00 62.28 167 SER C C 1
ATOM 7025 O O . SER C 3 167 ? 158.937 137.310 137.327 1.00 62.28 167 SER C O 1
ATOM 7028 N N . GLY C 3 168 ? 157.419 137.676 138.934 1.00 64.10 168 GLY C N 1
ATOM 7029 C CA . GLY C 3 168 ? 156.636 136.509 138.599 1.00 64.10 168 GLY C CA 1
ATOM 7030 C C . GLY C 3 168 ? 157.315 135.174 138.809 1.00 64.10 168 GLY C C 1
ATOM 7031 O O . GLY C 3 168 ? 157.599 134.464 137.843 1.00 64.10 168 GLY C O 1
ATOM 7032 N N . VAL C 3 169 ? 157.591 134.819 140.059 1.00 68.31 169 VAL C N 1
ATOM 7033 C CA . VAL C 3 169 ? 158.066 133.488 140.411 1.00 68.31 169 VAL C CA 1
ATOM 7034 C C . VAL C 3 169 ? 157.161 132.955 141.504 1.00 68.31 169 VAL C C 1
ATOM 7035 O O . VAL C 3 169 ? 156.834 133.673 142.454 1.00 68.31 169 VAL C O 1
ATOM 7039 N N . ASN C 3 170 ? 156.731 131.717 141.356 1.00 78.24 170 ASN C N 1
ATOM 7040 C CA . ASN C 3 170 ? 155.821 131.103 142.302 1.00 78.24 170 ASN C CA 1
ATOM 7041 C C . ASN C 3 170 ? 156.237 129.711 142.719 1.00 78.24 170 ASN C C 1
ATOM 7042 O O . ASN C 3 170 ? 155.831 129.259 143.796 1.00 78.24 170 ASN C O 1
ATOM 7047 N N . SER C 3 171 ? 157.026 129.027 141.899 1.00 76.18 171 SER C N 1
ATOM 7048 C CA . SER C 3 171 ? 157.293 127.611 142.078 1.00 76.18 171 SER C CA 1
ATOM 7049 C C . SER C 3 171 ? 157.963 127.359 143.416 1.00 76.18 171 SER C C 1
ATOM 7050 O O . SER C 3 171 ? 158.817 128.130 143.852 1.00 76.18 171 SER C O 1
ATOM 7053 N N . GLU C 3 172 ? 157.585 126.263 144.063 1.00 77.27 172 GLU C N 1
ATOM 7054 C CA . GLU C 3 172 ? 158.319 125.875 145.253 1.00 77.27 172 GLU C CA 1
ATOM 7055 C C . GLU C 3 172 ? 159.774 125.608 144.921 1.00 77.27 172 GLU C C 1
ATOM 7056 O O . GLU C 3 172 ? 160.617 125.580 145.820 1.00 77.27 172 GLU C O 1
ATOM 7062 N N . GLU C 3 173 ? 160.090 125.415 143.644 1.00 72.69 173 GLU C N 1
ATOM 7063 C CA . GLU C 3 173 ? 161.468 125.128 143.279 1.00 72.69 173 GLU C CA 1
ATOM 7064 C C . GLU C 3 173 ? 162.245 126.411 143.020 1.00 72.69 173 GLU C C 1
ATOM 7065 O O . GLU C 3 173 ? 163.248 126.688 143.685 1.00 72.69 173 GLU C O 1
ATOM 7071 N N . ILE C 3 174 ? 161.798 127.207 142.052 1.00 69.35 174 ILE C N 1
ATOM 7072 C CA . ILE C 3 174 ? 162.566 128.382 141.676 1.00 69.35 174 ILE C CA 1
ATOM 7073 C C . ILE C 3 174 ? 162.557 129.394 142.802 1.00 69.35 174 ILE C C 1
ATOM 7074 O O . ILE C 3 174 ? 163.413 130.277 142.862 1.00 69.35 174 ILE C O 1
ATOM 7079 N N . ARG C 3 175 ? 161.585 129.306 143.698 1.00 65.46 175 ARG C N 1
ATOM 7080 C CA . ARG C 3 175 ? 161.658 130.102 144.912 1.00 65.46 175 ARG C CA 1
ATOM 7081 C C . ARG C 3 175 ? 162.698 129.530 145.857 1.00 65.46 175 ARG C C 1
ATOM 7082 O O . ARG C 3 175 ? 163.518 130.271 146.405 1.00 65.46 175 ARG C O 1
ATOM 7090 N N . GLU C 3 176 ? 162.703 128.211 146.037 1.00 64.51 176 GLU C N 1
ATOM 7091 C CA . GLU C 3 176 ? 163.656 127.616 146.960 1.00 64.51 176 GLU C CA 1
ATOM 7092 C C . GLU C 3 176 ? 165.083 127.841 146.515 1.00 64.51 176 GLU C C 1
ATOM 7093 O O . GLU C 3 176 ? 165.892 128.334 147.299 1.00 64.51 176 GLU C O 1
ATOM 7099 N N . LYS C 3 177 ? 165.414 127.500 145.278 1.00 64.02 177 LYS C N 1
ATOM 7100 C CA . LYS C 3 177 ? 166.795 127.628 144.849 1.00 64.02 177 LYS C CA 1
ATOM 7101 C C . LYS C 3 177 ? 167.273 129.059 144.897 1.00 64.02 177 LYS C C 1
ATOM 7102 O O . LYS C 3 177 ? 168.479 129.293 144.898 1.00 64.02 177 LYS C O 1
ATOM 7108 N N . LEU C 3 178 ? 166.356 130.016 144.927 1.00 61.58 178 LEU C N 1
ATOM 7109 C CA . LEU C 3 178 ? 166.709 131.425 144.922 1.00 61.58 178 LEU C CA 1
ATOM 7110 C C . LEU C 3 178 ? 166.938 131.952 146.324 1.00 61.58 178 LEU C C 1
ATOM 7111 O O . LEU C 3 178 ? 167.786 132.821 146.531 1.00 61.58 178 LEU C O 1
ATOM 7116 N N . PHE C 3 179 ? 166.193 131.430 147.289 1.00 57.17 179 PHE C N 1
ATOM 7117 C CA . PHE C 3 179 ? 166.364 131.758 148.692 1.00 57.17 179 PHE C CA 1
ATOM 7118 C C . PHE C 3 179 ? 167.342 130.834 149.383 1.00 57.17 179 PHE C C 1
ATOM 7119 O O . PHE C 3 179 ? 167.411 130.830 150.615 1.00 57.17 179 PHE C O 1
ATOM 7127 N N . LYS C 3 180 ? 168.061 130.016 148.629 1.00 60.88 180 LYS C N 1
ATOM 7128 C CA . LYS C 3 180 ? 169.004 129.104 149.246 1.00 60.88 180 LYS C CA 1
ATOM 7129 C C . LYS C 3 180 ? 170.076 129.899 149.941 1.00 60.88 180 LYS C C 1
ATOM 7130 O O . LYS C 3 180 ? 170.597 130.867 149.393 1.00 60.88 180 LYS C O 1
ATOM 7136 N N . ASN C 3 181 ? 170.384 129.506 151.161 1.00 58.76 181 ASN C N 1
ATOM 7137 C CA . ASN C 3 181 ? 171.533 130.053 151.844 1.00 58.76 181 ASN C CA 1
ATOM 7138 C C . ASN C 3 181 ? 171.394 131.564 152.012 1.00 58.76 181 ASN C C 1
ATOM 7139 O O . ASN C 3 181 ? 172.349 132.322 151.866 1.00 58.76 181 ASN C O 1
ATOM 7144 N N . ILE C 3 182 ? 170.169 132.002 152.285 1.00 53.76 182 ILE C N 1
ATOM 7145 C CA . ILE C 3 182 ? 169.847 133.375 152.651 1.00 53.76 182 ILE C CA 1
ATOM 7146 C C . ILE C 3 182 ? 169.025 133.354 153.922 1.00 53.76 182 ILE C C 1
ATOM 7147 O O . ILE C 3 182 ? 167.972 132.717 153.969 1.00 53.76 182 ILE C O 1
ATOM 7152 N N . ARG C 3 183 ? 169.487 134.060 154.938 1.00 48.49 183 ARG C N 1
ATOM 7153 C CA . ARG C 3 183 ? 168.798 134.120 156.209 1.00 48.49 183 ARG C CA 1
ATOM 7154 C C . ARG C 3 183 ? 168.467 135.567 156.538 1.00 48.49 183 ARG C C 1
ATOM 7155 O O . ARG C 3 183 ? 169.230 136.478 156.221 1.00 48.49 183 ARG C O 1
ATOM 7163 N N . LEU C 3 184 ? 167.324 135.774 157.183 1.00 42.39 184 LEU C N 1
ATOM 7164 C CA . LEU C 3 184 ? 166.785 137.108 157.428 1.00 42.39 184 LEU C CA 1
ATOM 7165 C C . LEU C 3 184 ? 167.224 137.552 158.810 1.00 42.39 184 LEU C C 1
ATOM 7166 O O . LEU C 3 184 ? 166.636 137.153 159.813 1.00 42.39 184 LEU C O 1
ATOM 7171 N N . LEU C 3 185 ? 168.234 138.394 158.855 1.00 41.80 185 LEU C N 1
ATOM 7172 C CA . LEU C 3 185 ? 168.789 138.888 160.104 1.00 41.80 185 LEU C CA 1
ATOM 7173 C C . LEU C 3 185 ? 167.957 140.038 160.639 1.00 41.80 185 LEU C C 1
ATOM 7174 O O . LEU C 3 185 ? 167.940 141.103 160.023 1.00 41.80 185 LEU C O 1
ATOM 7179 N N . PRO C 3 186 ? 167.293 139.892 161.777 1.00 40.90 186 PRO C N 1
ATOM 7180 C CA . PRO C 3 186 ? 166.463 140.984 162.283 1.00 40.90 186 PRO C CA 1
ATOM 7181 C C . PRO C 3 186 ? 167.312 142.081 162.891 1.00 40.90 186 PRO C C 1
ATOM 7182 O O . PRO C 3 186 ? 168.121 141.839 163.786 1.00 40.90 186 PRO C O 1
ATOM 7186 N N . SER C 3 187 ? 167.116 143.301 162.408 1.00 43.87 187 SER C N 1
ATOM 7187 C CA . SER C 3 187 ? 168.007 144.395 162.753 1.00 43.87 187 SER C CA 1
ATOM 7188 C C . SER C 3 187 ? 167.634 144.991 164.090 1.00 43.87 187 SER C C 1
ATOM 7189 O O . SER C 3 187 ? 166.454 145.160 164.394 1.00 43.87 187 SER C O 1
ATOM 7192 N N . ARG C 3 188 ? 168.643 145.330 164.879 1.00 43.89 188 ARG C N 1
ATOM 7193 C CA . ARG C 3 188 ? 168.365 145.853 166.203 1.00 43.89 188 ARG C CA 1
ATOM 7194 C C . ARG C 3 188 ? 167.703 147.212 166.133 1.00 43.89 188 ARG C C 1
ATOM 7195 O O . ARG C 3 188 ? 166.660 147.432 166.750 1.00 43.89 188 ARG C O 1
ATOM 7203 N N . ALA C 3 189 ? 168.265 148.115 165.344 1.00 47.78 189 ALA C N 1
ATOM 7204 C CA . ALA C 3 189 ? 167.904 149.518 165.446 1.00 47.78 189 ALA C CA 1
ATOM 7205 C C . ALA C 3 189 ? 166.459 149.797 165.064 1.00 47.78 189 ALA C C 1
ATOM 7206 O O . ALA C 3 189 ? 165.975 150.899 165.319 1.00 47.78 189 ALA C O 1
ATOM 7208 N N . LYS C 3 190 ? 165.759 148.853 164.454 1.00 50.40 190 LYS C N 1
ATOM 7209 C CA . LYS C 3 190 ? 164.342 149.056 164.206 1.00 50.40 190 LYS C CA 1
ATOM 7210 C C . LYS C 3 190 ? 163.462 148.287 165.172 1.00 50.40 190 LYS C C 1
ATOM 7211 O O . LYS C 3 190 ? 162.264 148.567 165.258 1.00 50.40 190 LYS C O 1
ATOM 7217 N N . PHE C 3 191 ? 164.024 147.330 165.899 1.00 48.55 191 PHE C N 1
ATOM 7218 C CA . PHE C 3 191 ? 163.323 146.647 166.970 1.00 48.55 191 PHE C CA 1
ATOM 7219 C C . PHE C 3 191 ? 163.624 147.255 168.323 1.00 48.55 191 PHE C C 1
ATOM 7220 O O . PHE C 3 191 ? 163.710 146.537 169.318 1.00 48.55 191 PHE C O 1
ATOM 7228 N N . ARG C 3 192 ? 163.817 148.560 168.386 1.00 50.62 192 ARG C N 1
ATOM 7229 C CA . ARG C 3 192 ? 164.189 149.133 169.664 1.00 50.62 192 ARG C CA 1
ATOM 7230 C C . ARG C 3 192 ? 162.980 149.396 170.534 1.00 50.62 192 ARG C C 1
ATOM 7231 O O . ARG C 3 192 ? 163.067 149.295 171.754 1.00 50.62 192 ARG C O 1
ATOM 7239 N N . LYS C 3 193 ? 161.844 149.741 169.947 1.00 51.15 193 LYS C N 1
ATOM 7240 C CA . LYS C 3 193 ? 160.661 149.917 170.773 1.00 51.15 193 LYS C CA 1
ATOM 7241 C C . LYS C 3 193 ? 160.262 148.614 171.434 1.00 51.15 193 LYS C C 1
ATOM 7242 O O . LYS C 3 193 ? 159.450 148.610 172.361 1.00 51.15 193 LYS C O 1
ATOM 7248 N N . GLN C 3 194 ? 160.790 147.491 170.951 1.00 49.12 194 GLN C N 1
ATOM 7249 C CA . GLN C 3 194 ? 160.464 146.216 171.572 1.00 49.12 194 GLN C CA 1
ATOM 7250 C C . GLN C 3 194 ? 161.576 145.740 172.497 1.00 49.12 194 GLN C C 1
ATOM 7251 O O . GLN C 3 194 ? 161.355 145.592 173.703 1.00 49.12 194 GLN C O 1
ATOM 7257 N N . ILE C 3 195 ? 162.788 145.535 171.969 1.00 48.87 195 ILE C N 1
ATOM 7258 C CA . ILE C 3 195 ? 163.819 144.851 172.744 1.00 48.87 195 ILE C CA 1
ATOM 7259 C C . ILE C 3 195 ? 164.105 145.584 174.031 1.00 48.87 195 ILE C C 1
ATOM 7260 O O . ILE C 3 195 ? 164.873 145.103 174.868 1.00 48.87 195 ILE C O 1
ATOM 7265 N N . GLU C 3 196 ? 163.549 146.771 174.198 1.00 48.78 196 GLU C N 1
ATOM 7266 C CA . GLU C 3 196 ? 163.605 147.398 175.500 1.00 48.78 196 GLU C CA 1
ATOM 7267 C C . GLU C 3 196 ? 162.309 147.199 176.246 1.00 48.78 196 GLU C C 1
ATOM 7268 O O . GLU C 3 196 ? 162.327 147.033 177.465 1.00 48.78 196 GLU C O 1
ATOM 7274 N N . LYS C 3 197 ? 161.186 147.153 175.539 1.00 50.63 197 LYS C N 1
ATOM 7275 C CA . LYS C 3 197 ? 159.932 146.890 176.227 1.00 50.63 197 LYS C CA 1
ATOM 7276 C C . LYS C 3 197 ? 159.909 145.493 176.817 1.00 50.63 197 LYS C C 1
ATOM 7277 O O . LYS C 3 197 ? 159.406 145.299 177.924 1.00 50.63 197 LYS C O 1
ATOM 7283 N N . TRP C 3 198 ? 160.421 144.500 176.092 1.00 49.76 198 TRP C N 1
ATOM 7284 C CA . TRP C 3 198 ? 160.533 143.176 176.686 1.00 49.76 198 TRP C CA 1
ATOM 7285 C C . TRP C 3 198 ? 161.492 143.199 177.862 1.00 49.76 198 TRP C C 1
ATOM 7286 O O . TRP C 3 198 ? 161.180 142.675 178.934 1.00 49.76 198 TRP C O 1
ATOM 7297 N N . ALA C 3 199 ? 162.661 143.815 177.692 1.00 48.19 199 ALA C N 1
ATOM 7298 C CA . ALA C 3 199 ? 163.651 143.780 178.759 1.00 48.19 199 ALA C CA 1
ATOM 7299 C C . ALA C 3 199 ? 163.162 144.524 179.982 1.00 48.19 199 ALA C C 1
ATOM 7300 O O . ALA C 3 199 ? 163.111 143.957 181.074 1.00 48.19 199 ALA C O 1
ATOM 7302 N N . ALA C 3 200 ? 162.750 145.774 179.812 1.00 51.39 200 ALA C N 1
ATOM 7303 C CA . ALA C 3 200 ? 162.322 146.556 180.962 1.00 51.39 200 ALA C CA 1
ATOM 7304 C C . ALA C 3 200 ? 161.109 145.936 181.634 1.00 51.39 200 ALA C C 1
ATOM 7305 O O . ALA C 3 200 ? 160.929 146.077 182.847 1.00 51.39 200 ALA C O 1
ATOM 7307 N N . SER C 3 201 ? 160.252 145.263 180.874 1.00 53.09 201 SER C N 1
ATOM 7308 C CA . SER C 3 201 ? 159.172 144.539 181.524 1.00 53.09 201 SER C CA 1
ATOM 7309 C C . SER C 3 201 ? 159.697 143.320 182.255 1.00 53.09 201 SER C C 1
ATOM 7310 O O . SER C 3 201 ? 159.072 142.845 183.205 1.00 53.09 201 SER C O 1
ATOM 7313 N N . ALA C 3 202 ? 160.825 142.778 181.816 1.00 51.59 202 ALA C N 1
ATOM 7314 C CA . ALA C 3 202 ? 161.372 141.625 182.513 1.00 51.59 202 ALA C CA 1
ATOM 7315 C C . ALA C 3 202 ? 162.001 142.028 183.831 1.00 51.59 202 ALA C C 1
ATOM 7316 O O . ALA C 3 202 ? 161.754 141.397 184.860 1.00 51.59 202 ALA C O 1
ATOM 7318 N N . LEU C 3 203 ? 162.804 143.081 183.826 1.00 51.07 203 LEU C N 1
ATOM 7319 C CA . LEU C 3 203 ? 163.496 143.472 185.040 1.00 51.07 203 LEU C CA 1
ATOM 7320 C C . LEU C 3 203 ? 162.586 144.158 186.036 1.00 51.07 203 LEU C C 1
ATOM 7321 O O . LEU C 3 203 ? 163.050 144.541 187.111 1.00 51.07 203 LEU C O 1
ATOM 7326 N N . GLU C 3 204 ? 161.321 144.347 185.712 1.00 58.89 204 GLU C N 1
ATOM 7327 C CA . GLU C 3 204 ? 160.421 144.922 186.691 1.00 58.89 204 GLU C CA 1
ATOM 7328 C C . GLU C 3 204 ? 159.562 143.882 187.389 1.00 58.89 204 GLU C C 1
ATOM 7329 O O . GLU C 3 204 ? 159.190 144.087 188.546 1.00 58.89 204 GLU C O 1
ATOM 7335 N N . GLU C 3 205 ? 159.241 142.775 186.730 1.00 59.38 205 GLU C N 1
ATOM 7336 C CA . GLU C 3 205 ? 158.651 141.666 187.458 1.00 59.38 205 GLU C CA 1
ATOM 7337 C C . GLU C 3 205 ? 159.599 141.141 188.518 1.00 59.38 205 GLU C C 1
ATOM 7338 O O . GLU C 3 205 ? 159.210 140.975 189.675 1.00 59.38 205 GLU C O 1
ATOM 7344 N N . ILE C 3 206 ? 160.846 140.886 188.146 1.00 56.07 206 ILE C N 1
ATOM 7345 C CA . ILE C 3 206 ? 161.776 140.245 189.061 1.00 56.07 206 ILE C CA 1
ATOM 7346 C C . ILE C 3 206 ? 162.165 141.201 190.171 1.00 56.07 206 ILE C C 1
ATOM 7347 O O . ILE C 3 206 ? 161.876 140.970 191.349 1.00 56.07 206 ILE C O 1
ATOM 7352 N N . ALA C 3 207 ? 162.804 142.299 189.807 1.00 59.38 207 ALA C N 1
ATOM 7353 C CA . ALA C 3 207 ? 163.325 143.272 190.757 1.00 59.38 207 ALA C CA 1
ATOM 7354 C C . ALA C 3 207 ? 162.228 144.277 191.036 1.00 59.38 207 ALA C C 1
ATOM 7355 O O . ALA C 3 207 ? 162.040 145.227 190.276 1.00 59.38 207 ALA C O 1
ATOM 7357 N N . ASP C 3 208 ? 161.507 144.071 192.126 1.00 71.77 208 ASP C N 1
ATOM 7358 C CA . ASP C 3 208 ? 160.417 144.967 192.473 1.00 71.77 208 ASP C CA 1
ATOM 7359 C C . ASP C 3 208 ? 160.919 146.058 193.414 1.00 71.77 208 ASP C C 1
ATOM 7360 O O . ASP C 3 208 ? 161.801 145.810 194.233 1.00 71.77 208 ASP C O 1
ATOM 7366 N N . SER D 4 11 ? 151.511 128.110 185.098 1.00 83.71 11 SER D N 1
ATOM 7367 C CA . SER D 4 11 ? 152.381 127.634 186.162 1.00 83.71 11 SER D CA 1
ATOM 7368 C C . SER D 4 11 ? 153.468 128.663 186.436 1.00 83.71 11 SER D C 1
ATOM 7369 O O . SER D 4 11 ? 154.529 128.337 186.963 1.00 83.71 11 SER D O 1
ATOM 7372 N N . GLN D 4 12 ? 153.187 129.909 186.059 1.00 80.35 12 GLN D N 1
ATOM 7373 C CA . GLN D 4 12 ? 153.947 131.065 186.524 1.00 80.35 12 GLN D CA 1
ATOM 7374 C C . GLN D 4 12 ? 155.406 130.989 186.068 1.00 80.35 12 GLN D C 1
ATOM 7375 O O . GLN D 4 12 ? 156.333 130.805 186.860 1.00 80.35 12 GLN D O 1
ATOM 7381 N N . TRP D 4 13 ? 155.589 131.121 184.759 1.00 62.41 13 TRP D N 1
ATOM 7382 C CA . TRP D 4 13 ? 156.897 130.997 184.141 1.00 62.41 13 TRP D CA 1
ATOM 7383 C C . TRP D 4 13 ? 157.652 132.315 184.245 1.00 62.41 13 TRP D C 1
ATOM 7384 O O . TRP D 4 13 ? 157.241 133.239 184.947 1.00 62.41 13 TRP D O 1
ATOM 7395 N N . LEU D 4 14 ? 158.778 132.412 183.553 1.00 55.59 14 LEU D N 1
ATOM 7396 C CA . LEU D 4 14 ? 159.620 133.593 183.601 1.00 55.59 14 LEU D CA 1
ATOM 7397 C C . LEU D 4 14 ? 160.057 133.965 182.195 1.00 55.59 14 LEU D C 1
ATOM 7398 O O . LEU D 4 14 ? 160.577 133.125 181.462 1.00 55.59 14 LEU D O 1
ATOM 7403 N N . SER D 4 15 ? 159.870 135.232 181.839 1.00 50.61 15 SER D N 1
ATOM 7404 C CA . SER D 4 15 ? 160.121 135.689 180.481 1.00 50.61 15 SER D CA 1
ATOM 7405 C C . SER D 4 15 ? 161.548 135.416 180.053 1.00 50.61 15 SER D C 1
ATOM 7406 O O . SER D 4 15 ? 162.496 135.596 180.813 1.00 50.61 15 SER D O 1
ATOM 7409 N N . THR D 4 16 ? 161.700 135.000 178.809 1.00 47.48 16 THR D N 1
ATOM 7410 C CA . THR D 4 16 ? 163.009 134.544 178.391 1.00 47.48 16 THR D CA 1
ATOM 7411 C C . THR D 4 16 ? 163.958 135.690 178.124 1.00 47.48 16 THR D C 1
ATOM 7412 O O . THR D 4 16 ? 165.107 135.450 177.747 1.00 47.48 16 THR D O 1
ATOM 7416 N N . TYR D 4 17 ? 163.494 136.930 178.238 1.00 45.49 17 TYR D N 1
ATOM 7417 C CA . TYR D 4 17 ? 164.431 138.027 178.441 1.00 45.49 17 TYR D CA 1
ATOM 7418 C C . TYR D 4 17 ? 164.844 138.105 179.894 1.00 45.49 17 TYR D C 1
ATOM 7419 O O . TYR D 4 17 ? 165.937 138.572 180.216 1.00 45.49 17 TYR D O 1
ATOM 7428 N N . GLY D 4 18 ? 163.954 137.706 180.794 1.00 45.49 18 GLY D N 1
ATOM 7429 C CA . GLY D 4 18 ? 164.331 137.649 182.187 1.00 45.49 18 GLY D CA 1
ATOM 7430 C C . GLY D 4 18 ? 165.282 136.516 182.472 1.00 45.49 18 GLY D C 1
ATOM 7431 O O . GLY D 4 18 ? 166.351 136.731 183.045 1.00 45.49 18 GLY D O 1
ATOM 7432 N N . THR D 4 19 ? 164.938 135.310 182.035 1.00 49.37 19 THR D N 1
ATOM 7433 C CA . THR D 4 19 ? 165.726 134.144 182.404 1.00 49.37 19 THR D CA 1
ATOM 7434 C C . THR D 4 19 ? 167.150 134.258 181.888 1.00 49.37 19 THR D C 1
ATOM 7435 O O . THR D 4 19 ? 168.084 133.762 182.515 1.00 49.37 19 THR D O 1
ATOM 7439 N N . ILE D 4 20 ? 167.348 134.909 180.751 1.00 44.53 20 ILE D N 1
ATOM 7440 C CA . ILE D 4 20 ? 168.715 135.174 180.334 1.00 44.53 20 ILE D CA 1
ATOM 7441 C C . ILE D 4 20 ? 169.388 136.096 181.327 1.00 44.53 20 ILE D C 1
ATOM 7442 O O . ILE D 4 20 ? 170.493 135.819 181.790 1.00 44.53 20 ILE D O 1
ATOM 7447 N N . THR D 4 21 ? 168.736 137.200 181.684 1.00 47.87 21 THR D N 1
ATOM 7448 C CA . THR D 4 21 ? 169.368 138.143 182.601 1.00 47.87 21 THR D CA 1
ATOM 7449 C C . THR D 4 21 ? 169.336 137.648 184.038 1.00 47.87 21 THR D C 1
ATOM 7450 O O . THR D 4 21 ? 170.317 137.796 184.772 1.00 47.87 21 THR D O 1
ATOM 7454 N N . ALA D 4 22 ? 168.229 137.058 184.465 1.00 50.99 22 ALA D N 1
ATOM 7455 C CA . ALA D 4 22 ? 168.145 136.623 185.851 1.00 50.99 22 ALA D CA 1
ATOM 7456 C C . ALA D 4 22 ? 169.098 135.475 186.136 1.00 50.99 22 ALA D C 1
ATOM 7457 O O . ALA D 4 22 ? 169.622 135.363 187.244 1.00 50.99 22 ALA D O 1
ATOM 7459 N N . GLU D 4 23 ? 169.308 134.591 185.169 1.00 55.54 23 GLU D N 1
ATOM 7460 C CA . GLU D 4 23 ? 170.321 133.556 185.333 1.00 55.54 23 GLU D CA 1
ATOM 7461 C C . GLU D 4 23 ? 171.724 134.130 185.255 1.00 55.54 23 GLU D C 1
ATOM 7462 O O . GLU D 4 23 ? 172.559 133.858 186.122 1.00 55.54 23 GLU D O 1
ATOM 7468 N N . ARG D 4 24 ? 172.007 134.924 184.231 1.00 53.19 24 ARG D N 1
ATOM 7469 C CA . ARG D 4 24 ? 173.387 135.300 183.987 1.00 53.19 24 ARG D CA 1
ATOM 7470 C C . ARG D 4 24 ? 173.953 136.164 185.091 1.00 53.19 24 ARG D C 1
ATOM 7471 O O . ARG D 4 24 ? 175.172 136.212 185.263 1.00 53.19 24 ARG D O 1
ATOM 7479 N N . ILE D 4 25 ? 173.109 136.854 185.848 1.00 52.17 25 ILE D N 1
ATOM 7480 C CA . ILE D 4 25 ? 173.625 137.542 187.020 1.00 52.17 25 ILE D CA 1
ATOM 7481 C C . ILE D 4 25 ? 174.116 136.532 188.040 1.00 52.17 25 ILE D C 1
ATOM 7482 O O . ILE D 4 25 ? 175.231 136.643 188.552 1.00 52.17 25 ILE D O 1
ATOM 7487 N N . LEU D 4 26 ? 173.304 135.517 188.331 1.00 53.27 26 LEU D N 1
ATOM 7488 C CA . LEU D 4 26 ? 173.734 134.466 189.239 1.00 53.27 26 LEU D CA 1
ATOM 7489 C C . LEU D 4 26 ? 175.008 133.818 188.756 1.00 53.27 26 LEU D C 1
ATOM 7490 O O . LEU D 4 26 ? 175.840 133.406 189.565 1.00 53.27 26 LEU D O 1
ATOM 7495 N N . GLY D 4 27 ? 175.192 133.738 187.447 1.00 57.75 27 GLY D N 1
ATOM 7496 C CA . GLY D 4 27 ? 176.443 133.223 186.935 1.00 57.75 27 GLY D CA 1
ATOM 7497 C C . GLY D 4 27 ? 177.636 134.015 187.428 1.00 57.75 27 GLY D C 1
ATOM 7498 O O . GLY D 4 27 ? 178.647 133.438 187.825 1.00 57.75 27 GLY D O 1
ATOM 7499 N N . ARG D 4 28 ? 177.532 135.343 187.438 1.00 56.12 28 ARG D N 1
ATOM 7500 C CA . ARG D 4 28 ? 178.664 136.128 187.909 1.00 56.12 28 ARG D CA 1
ATOM 7501 C C . ARG D 4 28 ? 178.961 135.831 189.371 1.00 56.12 28 ARG D C 1
ATOM 7502 O O . ARG D 4 28 ? 180.115 135.920 189.796 1.00 56.12 28 ARG D O 1
ATOM 7510 N N . TYR D 4 29 ? 177.941 135.478 190.150 1.00 60.56 29 TYR D N 1
ATOM 7511 C CA . TYR D 4 29 ? 178.101 135.167 191.562 1.00 60.56 29 TYR D CA 1
ATOM 7512 C C . TYR D 4 29 ? 178.487 133.730 191.795 1.00 60.56 29 TYR D C 1
ATOM 7513 O O . TYR D 4 29 ? 178.741 133.357 192.938 1.00 60.56 29 TYR D O 1
ATOM 7522 N N . ASN D 4 30 ? 178.463 132.907 190.760 1.00 63.45 30 ASN D N 1
ATOM 7523 C CA . ASN D 4 30 ? 178.911 131.528 190.852 1.00 63.45 30 ASN D CA 1
ATOM 7524 C C . ASN D 4 30 ? 178.050 130.708 191.800 1.00 63.45 30 ASN D C 1
ATOM 7525 O O . ASN D 4 30 ? 178.474 129.666 192.290 1.00 63.45 30 ASN D O 1
ATOM 7530 N N . ILE D 4 31 ? 176.831 131.158 192.061 1.00 66.49 31 ILE D N 1
ATOM 7531 C CA . ILE D 4 31 ? 175.896 130.434 192.909 1.00 66.49 31 ILE D CA 1
ATOM 7532 C C . ILE D 4 31 ? 174.747 129.896 192.070 1.00 66.49 31 ILE D C 1
ATOM 7533 O O . ILE D 4 31 ? 173.632 130.427 192.095 1.00 66.49 31 ILE D O 1
ATOM 7538 N N . SER D 4 32 ? 174.985 128.785 191.402 1.00 82.38 32 SER D N 1
ATOM 7539 C CA . SER D 4 32 ? 173.934 128.123 190.649 1.00 82.38 32 SER D CA 1
ATOM 7540 C C . SER D 4 32 ? 173.464 126.898 191.397 1.00 82.38 32 SER D C 1
ATOM 7541 O O . SER D 4 32 ? 173.297 125.822 190.821 1.00 82.38 32 SER D O 1
ATOM 7544 N N . LEU D 4 33 ? 173.270 127.042 192.709 1.00 83.60 33 LEU D N 1
ATOM 7545 C CA . LEU D 4 33 ? 172.723 125.930 193.484 1.00 83.60 33 LEU D CA 1
ATOM 7546 C C . LEU D 4 33 ? 171.427 125.393 192.896 1.00 83.60 33 LEU D C 1
ATOM 7547 O O . LEU D 4 33 ? 171.282 124.162 192.806 1.00 83.60 33 LEU D O 1
ATOM 7552 N N . PRO D 4 34 ? 170.468 126.206 192.480 1.00 83.06 34 PRO D N 1
ATOM 7553 C CA . PRO D 4 34 ? 169.242 125.633 191.939 1.00 83.06 34 PRO D CA 1
ATOM 7554 C C . PRO D 4 34 ? 169.442 125.146 190.516 1.00 83.06 34 PRO D C 1
ATOM 7555 O O . PRO D 4 34 ? 170.141 125.760 189.708 1.00 83.06 34 PRO D O 1
ATOM 7559 N N . GLN D 4 35 ? 168.818 124.008 190.224 1.00 87.11 35 GLN D N 1
ATOM 7560 C CA . GLN D 4 35 ? 168.746 123.484 188.868 1.00 87.11 35 GLN D CA 1
ATOM 7561 C C . GLN D 4 35 ? 167.430 123.842 188.192 1.00 87.11 35 GLN D C 1
ATOM 7562 O O . GLN D 4 35 ? 167.423 124.490 187.142 1.00 87.11 35 GLN D O 1
ATOM 7568 N N . ASP D 4 36 ? 166.310 123.431 188.779 1.00 90.10 36 ASP D N 1
ATOM 7569 C CA . ASP D 4 36 ? 165.001 123.726 188.225 1.00 90.10 36 ASP D CA 1
ATOM 7570 C C . ASP D 4 36 ? 164.175 124.652 189.099 1.00 90.10 36 ASP D C 1
ATOM 7571 O O . ASP D 4 36 ? 163.168 125.184 188.624 1.00 90.10 36 ASP D O 1
ATOM 7576 N N . GLU D 4 37 ? 164.565 124.855 190.358 1.00 85.47 37 GLU D N 1
ATOM 7577 C CA . GLU D 4 37 ? 163.859 125.793 191.219 1.00 85.47 37 GLU D CA 1
ATOM 7578 C C . GLU D 4 37 ? 163.997 127.229 190.740 1.00 85.47 37 GLU D C 1
ATOM 7579 O O . GLU D 4 37 ? 163.224 128.092 191.168 1.00 85.47 37 GLU D O 1
ATOM 7585 N N . ILE D 4 38 ? 164.949 127.496 189.849 1.00 78.27 38 ILE D N 1
ATOM 7586 C CA . ILE D 4 38 ? 165.108 128.836 189.300 1.00 78.27 38 ILE D CA 1
ATOM 7587 C C . ILE D 4 38 ? 163.800 129.322 188.706 1.00 78.27 38 ILE D C 1
ATOM 7588 O O . ILE D 4 38 ? 163.544 130.523 188.618 1.00 78.27 38 ILE D O 1
ATOM 7593 N N . LEU D 4 39 ? 162.942 128.407 188.301 1.00 78.68 39 LEU D N 1
ATOM 7594 C CA . LEU D 4 39 ? 161.618 128.870 187.944 1.00 78.68 39 LEU D CA 1
ATOM 7595 C C . LEU D 4 39 ? 160.864 129.357 189.168 1.00 78.68 39 LEU D C 1
ATOM 7596 O O . LEU D 4 39 ? 160.178 130.378 189.094 1.00 78.68 39 LEU D O 1
ATOM 7601 N N . GLU D 4 40 ? 160.978 128.664 190.302 1.00 81.79 40 GLU D N 1
ATOM 7602 C CA . GLU D 4 40 ? 160.175 129.034 191.462 1.00 81.79 40 GLU D CA 1
ATOM 7603 C C . GLU D 4 40 ? 160.932 129.849 192.493 1.00 81.79 40 GLU D C 1
ATOM 7604 O O . GLU D 4 40 ? 160.316 130.323 193.449 1.00 81.79 40 GLU D O 1
ATOM 7610 N N . ALA D 4 41 ? 162.240 130.007 192.360 1.00 74.48 41 ALA D N 1
ATOM 7611 C CA . ALA D 4 41 ? 162.960 130.748 193.380 1.00 74.48 41 ALA D CA 1
ATOM 7612 C C . ALA D 4 41 ? 162.988 132.231 193.084 1.00 74.48 41 ALA D C 1
ATOM 7613 O O . ALA D 4 41 ? 162.394 133.017 193.816 1.00 74.48 41 ALA D O 1
ATOM 7615 N N . ILE D 4 42 ? 163.592 132.621 191.976 1.00 66.70 42 ILE D N 1
ATOM 7616 C CA . ILE D 4 42 ? 163.802 134.029 191.698 1.00 66.70 42 ILE D CA 1
ATOM 7617 C C . ILE D 4 42 ? 162.498 134.628 191.226 1.00 66.70 42 ILE D C 1
ATOM 7618 O O . ILE D 4 42 ? 162.473 135.741 190.695 1.00 66.70 42 ILE D O 1
ATOM 7623 N N . ASN D 4 43 ? 161.410 133.888 191.394 1.00 76.01 43 ASN D N 1
ATOM 7624 C CA . ASN D 4 43 ? 160.088 134.453 191.204 1.00 76.01 43 ASN D CA 1
ATOM 7625 C C . ASN D 4 43 ? 159.309 134.660 192.486 1.00 76.01 43 ASN D C 1
ATOM 7626 O O . ASN D 4 43 ? 158.580 135.645 192.586 1.00 76.01 43 ASN D O 1
ATOM 7631 N N . ILE D 4 44 ? 159.419 133.760 193.456 1.00 76.22 44 ILE D N 1
ATOM 7632 C CA . ILE D 4 44 ? 158.568 133.816 194.641 1.00 76.22 44 ILE D CA 1
ATOM 7633 C C . ILE D 4 44 ? 158.961 135.066 195.420 1.00 76.22 44 ILE D C 1
ATOM 7634 O O . ILE D 4 44 ? 160.154 135.385 195.515 1.00 76.22 44 ILE D O 1
ATOM 7639 N N . PRO D 4 45 ? 158.012 135.832 195.935 1.00 75.62 45 PRO D N 1
ATOM 7640 C CA . PRO D 4 45 ? 158.350 137.163 196.450 1.00 75.62 45 PRO D CA 1
ATOM 7641 C C . PRO D 4 45 ? 159.153 137.127 197.731 1.00 75.62 45 PRO D C 1
ATOM 7642 O O . PRO D 4 45 ? 160.014 137.977 197.961 1.00 75.62 45 PRO D O 1
ATOM 7646 N N . SER D 4 46 ? 158.874 136.155 198.581 1.00 76.89 46 SER D N 1
ATOM 7647 C CA . SER D 4 46 ? 159.564 136.069 199.859 1.00 76.89 46 SER D CA 1
ATOM 7648 C C . SER D 4 46 ? 160.779 135.148 199.755 1.00 76.89 46 SER D C 1
ATOM 7649 O O . SER D 4 46 ? 161.063 134.344 200.637 1.00 76.89 46 SER D O 1
ATOM 7652 N N . SER D 4 47 ? 161.543 135.324 198.689 1.00 70.42 47 SER D N 1
ATOM 7653 C CA . SER D 4 47 ? 162.622 134.404 198.362 1.00 70.42 47 SER D CA 1
ATOM 7654 C C . SER D 4 47 ? 163.861 134.776 199.147 1.00 70.42 47 SER D C 1
ATOM 7655 O O . SER D 4 47 ? 163.796 135.465 200.160 1.00 70.42 47 SER D O 1
ATOM 7657 N N . PHE D 4 48 ? 164.995 134.277 198.692 1.00 61.93 48 PHE D N 1
ATOM 7658 C CA . PHE D 4 48 ? 166.277 134.803 199.116 1.00 61.93 48 PHE D CA 1
ATOM 7659 C C . PHE D 4 48 ? 167.206 135.070 197.953 1.00 61.93 48 PHE D C 1
ATOM 7660 O O . PHE D 4 48 ? 167.985 136.017 197.999 1.00 61.93 48 PHE D O 1
ATOM 7668 N N . TYR D 4 49 ? 167.159 134.255 196.905 1.00 60.55 49 TYR D N 1
ATOM 7669 C CA . TYR D 4 49 ? 167.934 134.594 195.723 1.00 60.55 49 TYR D CA 1
ATOM 7670 C C . TYR D 4 49 ? 167.386 135.841 195.068 1.00 60.55 49 TYR D C 1
ATOM 7671 O O . TYR D 4 49 ? 168.103 136.506 194.324 1.00 60.55 49 TYR D O 1
ATOM 7680 N N . ARG D 4 50 ? 166.126 136.175 195.328 1.00 63.41 50 ARG D N 1
ATOM 7681 C CA . ARG D 4 50 ? 165.592 137.419 194.800 1.00 63.41 50 ARG D CA 1
ATOM 7682 C C . ARG D 4 50 ? 166.287 138.614 195.417 1.00 63.41 50 ARG D C 1
ATOM 7683 O O . ARG D 4 50 ? 166.641 139.553 194.702 1.00 63.41 50 ARG D O 1
ATOM 7691 N N . HIS D 4 51 ? 166.507 138.602 196.730 1.00 60.57 51 HIS D N 1
ATOM 7692 C CA . HIS D 4 51 ? 167.172 139.734 197.355 1.00 60.57 51 HIS D CA 1
ATOM 7693 C C . HIS D 4 51 ? 168.626 139.836 196.949 1.00 60.57 51 HIS D C 1
ATOM 7694 O O . HIS D 4 51 ? 169.104 140.939 196.691 1.00 60.57 51 HIS D O 1
ATOM 7701 N N . LEU D 4 52 ? 169.330 138.713 196.845 1.00 54.96 52 LEU D N 1
ATOM 7702 C CA . LEU D 4 52 ? 170.696 138.738 196.350 1.00 54.96 52 LEU D CA 1
ATOM 7703 C C . LEU D 4 52 ? 170.755 139.259 194.931 1.00 54.96 52 LEU D C 1
ATOM 7704 O O . LEU D 4 52 ? 171.831 139.586 194.437 1.00 54.96 52 LEU D O 1
ATOM 7709 N N . LEU D 4 53 ? 169.603 139.352 194.285 1.00 52.63 53 LEU D N 1
ATOM 7710 C CA . LEU D 4 53 ? 169.455 139.730 192.896 1.00 52.63 53 LEU D CA 1
ATOM 7711 C C . LEU D 4 53 ? 168.946 141.146 192.716 1.00 52.63 53 LEU D C 1
ATOM 7712 O O . LEU D 4 53 ? 169.098 141.705 191.630 1.00 52.63 53 LEU D O 1
ATOM 7717 N N . GLN D 4 54 ? 168.334 141.734 193.731 1.00 54.96 54 GLN D N 1
ATOM 7718 C CA . GLN D 4 54 ? 167.596 142.961 193.501 1.00 54.96 54 GLN D CA 1
ATOM 7719 C C . GLN D 4 54 ? 168.483 144.189 193.493 1.00 54.96 54 GLN D C 1
ATOM 7720 O O . GLN D 4 54 ? 168.012 145.271 193.150 1.00 54.96 54 GLN D O 1
ATOM 7726 N N . ILE D 4 55 ? 169.732 144.065 193.904 1.00 52.69 55 ILE D N 1
ATOM 7727 C CA . ILE D 4 55 ? 170.676 145.172 193.825 1.00 52.69 55 ILE D CA 1
ATOM 7728 C C . ILE D 4 55 ? 171.343 145.239 192.456 1.00 52.69 55 ILE D C 1
ATOM 7729 O O . ILE D 4 55 ? 171.476 146.336 191.907 1.00 52.69 55 ILE D O 1
ATOM 7734 N N . PRO D 4 56 ? 171.814 144.137 191.868 1.00 49.01 56 PRO D N 1
ATOM 7735 C CA . PRO D 4 56 ? 172.380 144.241 190.531 1.00 49.01 56 PRO D CA 1
ATOM 7736 C C . PRO D 4 56 ? 171.336 144.359 189.459 1.00 49.01 56 PRO D C 1
ATOM 7737 O O . PRO D 4 56 ? 171.633 144.923 188.403 1.00 49.01 56 PRO D O 1
ATOM 7741 N N . LEU D 4 57 ? 170.128 143.855 189.674 1.00 48.14 57 LEU D N 1
ATOM 7742 C CA . LEU D 4 57 ? 169.120 144.048 188.647 1.00 48.14 57 LEU D CA 1
ATOM 7743 C C . LEU D 4 57 ? 168.821 145.517 188.436 1.00 48.14 57 LEU D C 1
ATOM 7744 O O . LEU D 4 57 ? 168.937 146.012 187.314 1.00 48.14 57 LEU D O 1
ATOM 7749 N N . LYS D 4 58 ? 168.501 146.248 189.495 1.00 43.77 58 LYS D N 1
ATOM 7750 C CA . LYS D 4 58 ? 168.163 147.644 189.296 1.00 43.77 58 LYS D CA 1
ATOM 7751 C C . LYS D 4 58 ? 169.299 148.384 188.625 1.00 43.77 58 LYS D C 1
ATOM 7752 O O . LYS D 4 58 ? 169.046 149.263 187.803 1.00 43.77 58 LYS D O 1
ATOM 7758 N N . ASN D 4 59 ? 170.547 148.021 188.925 1.00 46.11 59 ASN D N 1
ATOM 7759 C CA . ASN D 4 59 ? 171.656 148.587 188.172 1.00 46.11 59 ASN D CA 1
ATOM 7760 C C . ASN D 4 59 ? 171.422 148.446 186.691 1.00 46.11 59 ASN D C 1
ATOM 7761 O O . ASN D 4 59 ? 171.622 149.396 185.933 1.00 46.11 59 ASN D O 1
ATOM 7766 N N . VAL D 4 60 ? 170.984 147.272 186.262 1.00 43.57 60 VAL D N 1
ATOM 7767 C CA . VAL D 4 60 ? 170.767 147.060 184.844 1.00 43.57 60 VAL D CA 1
ATOM 7768 C C . VAL D 4 60 ? 169.616 147.916 184.349 1.00 43.57 60 VAL D C 1
ATOM 7769 O O . VAL D 4 60 ? 169.595 148.336 183.192 1.00 43.57 60 VAL D O 1
ATOM 7773 N N . LEU D 4 61 ? 168.642 148.193 185.212 1.00 46.30 61 LEU D N 1
ATOM 7774 C CA . LEU D 4 61 ? 167.530 149.041 184.802 1.00 46.30 61 LEU D CA 1
ATOM 7775 C C . LEU D 4 61 ? 167.985 150.470 184.563 1.00 46.30 61 LEU D C 1
ATOM 7776 O O . LEU D 4 61 ? 167.503 151.134 183.642 1.00 46.30 61 LEU D O 1
ATOM 7781 N N . ASN D 4 62 ? 168.893 150.972 185.393 1.00 44.66 62 ASN D N 1
ATOM 7782 C CA . ASN D 4 62 ? 169.565 152.213 185.049 1.00 44.66 62 ASN D CA 1
ATOM 7783 C C . ASN D 4 62 ? 170.568 151.983 183.942 1.00 44.66 62 ASN D C 1
ATOM 7784 O O . ASN D 4 62 ? 171.145 152.933 183.418 1.00 44.66 62 ASN D O 1
ATOM 7789 N N . GLY D 4 63 ? 170.810 150.727 183.600 1.00 45.90 63 GLY D N 1
ATOM 7790 C CA . GLY D 4 63 ? 171.744 150.438 182.539 1.00 45.90 63 GLY D CA 1
ATOM 7791 C C . GLY D 4 63 ? 171.170 150.732 181.172 1.00 45.90 63 GLY D C 1
ATOM 7792 O O . GLY D 4 63 ? 171.897 150.752 180.180 1.00 45.90 63 GLY D O 1
ATOM 7793 N N . ILE D 4 64 ? 169.854 150.928 181.087 1.00 46.37 64 ILE D N 1
ATOM 7794 C CA . ILE D 4 64 ? 169.311 151.303 179.789 1.00 46.37 64 ILE D CA 1
ATOM 7795 C C . ILE D 4 64 ? 168.927 152.776 179.756 1.00 46.37 64 ILE D C 1
ATOM 7796 O O . ILE D 4 64 ? 169.066 153.426 178.717 1.00 46.37 64 ILE D O 1
ATOM 7801 N N . VAL D 4 65 ? 168.461 153.347 180.866 1.00 47.01 65 VAL D N 1
ATOM 7802 C CA . VAL D 4 65 ? 168.104 154.759 180.815 1.00 47.01 65 VAL D CA 1
ATOM 7803 C C . VAL D 4 65 ? 169.337 155.606 180.564 1.00 47.01 65 VAL D C 1
ATOM 7804 O O . VAL D 4 65 ? 169.348 156.447 179.667 1.00 47.01 65 VAL D O 1
ATOM 7808 N N . ILE D 4 66 ? 170.426 155.355 181.283 1.00 47.10 66 ILE D N 1
ATOM 7809 C CA . ILE D 4 66 ? 171.644 156.043 180.908 1.00 47.10 66 ILE D CA 1
ATOM 7810 C C . ILE D 4 66 ? 172.171 155.501 179.607 1.00 47.10 66 ILE D C 1
ATOM 7811 O O . ILE D 4 66 ? 173.307 155.795 179.238 1.00 47.10 66 ILE D O 1
ATOM 7816 N N . GLN D 4 67 ? 171.405 154.673 178.914 1.00 51.58 67 GLN D N 1
ATOM 7817 C CA . GLN D 4 67 ? 171.754 154.401 177.530 1.00 51.58 67 GLN D CA 1
ATOM 7818 C C . GLN D 4 67 ? 170.852 155.168 176.579 1.00 51.58 67 GLN D C 1
ATOM 7819 O O . GLN D 4 67 ? 171.314 155.647 175.540 1.00 51.58 67 GLN D O 1
ATOM 7825 N N . GLN D 4 68 ? 169.567 155.303 176.905 1.00 52.35 68 GLN D N 1
ATOM 7826 C CA . GLN D 4 68 ? 168.699 156.088 176.040 1.00 52.35 68 GLN D CA 1
ATOM 7827 C C . GLN D 4 68 ? 169.123 157.538 176.020 1.00 52.35 68 GLN D C 1
ATOM 7828 O O . GLN D 4 68 ? 169.198 158.151 174.957 1.00 52.35 68 GLN D O 1
ATOM 7834 N N . ALA D 4 69 ? 169.414 158.107 177.179 1.00 47.26 69 ALA D N 1
ATOM 7835 C CA . ALA D 4 69 ? 169.866 159.486 177.187 1.00 47.26 69 ALA D CA 1
ATOM 7836 C C . ALA D 4 69 ? 171.150 159.635 176.401 1.00 47.26 69 ALA D C 1
ATOM 7837 O O . ALA D 4 69 ? 171.275 160.543 175.579 1.00 47.26 69 ALA D O 1
ATOM 7839 N N . SER D 4 70 ? 172.099 158.732 176.594 1.00 48.17 70 SER D N 1
ATOM 7840 C CA . SER D 4 70 ? 173.345 158.866 175.864 1.00 48.17 70 SER D CA 1
ATOM 7841 C C . SER D 4 70 ? 173.180 158.551 174.392 1.00 48.17 70 SER D C 1
ATOM 7842 O O . SER D 4 70 ? 174.180 158.377 173.695 1.00 48.17 70 SER D O 1
ATOM 7845 N N . ASP D 4 71 ? 171.946 158.421 173.909 1.00 53.10 71 ASP D N 1
ATOM 7846 C CA . ASP D 4 71 ? 171.726 158.448 172.467 1.00 53.10 71 ASP D CA 1
ATOM 7847 C C . ASP D 4 71 ? 171.405 159.852 171.988 1.00 53.10 71 ASP D C 1
ATOM 7848 O O . ASP D 4 71 ? 171.904 160.282 170.944 1.00 53.10 71 ASP D O 1
ATOM 7853 N N . TYR D 4 72 ? 170.574 160.580 172.729 1.00 47.62 72 TYR D N 1
ATOM 7854 C CA . TYR D 4 72 ? 170.390 161.985 172.418 1.00 47.62 72 TYR D CA 1
ATOM 7855 C C . TYR D 4 72 ? 171.721 162.698 172.452 1.00 47.62 72 TYR D C 1
ATOM 7856 O O . TYR D 4 72 ? 172.073 163.428 171.522 1.00 47.62 72 TYR D O 1
ATOM 7865 N N . HIS D 4 73 ? 172.493 162.458 173.502 1.00 49.33 73 HIS D N 1
ATOM 7866 C CA . HIS D 4 73 ? 173.788 163.100 173.631 1.00 49.33 73 HIS D CA 1
ATOM 7867 C C . HIS D 4 73 ? 174.681 162.786 172.451 1.00 49.33 73 HIS D C 1
ATOM 7868 O O . HIS D 4 73 ? 175.487 163.621 172.037 1.00 49.33 73 HIS D O 1
ATOM 7875 N N . VAL D 4 74 ? 174.586 161.576 171.919 1.00 52.63 74 VAL D N 1
ATOM 7876 C CA . VAL D 4 74 ? 175.374 161.264 170.740 1.00 52.63 74 VAL D CA 1
ATOM 7877 C C . VAL D 4 74 ? 174.817 161.994 169.537 1.00 52.63 74 VAL D C 1
ATOM 7878 O O . VAL D 4 74 ? 175.569 162.513 168.712 1.00 52.63 74 VAL D O 1
ATOM 7882 N N . TYR D 4 75 ? 173.495 162.065 169.416 1.00 55.14 75 TYR D N 1
ATOM 7883 C CA . TYR D 4 75 ? 172.929 162.824 168.310 1.00 55.14 75 TYR D CA 1
ATOM 7884 C C . TYR D 4 75 ? 173.176 164.308 168.484 1.00 55.14 75 TYR D C 1
ATOM 7885 O O . TYR D 4 75 ? 173.394 165.021 167.503 1.00 55.14 75 TYR D O 1
ATOM 7894 N N . ALA D 4 76 ? 173.160 164.793 169.720 1.00 51.80 76 ALA D N 1
ATOM 7895 C CA . ALA D 4 76 ? 173.339 166.220 169.932 1.00 51.80 76 ALA D CA 1
ATOM 7896 C C . ALA D 4 76 ? 174.710 166.678 169.486 1.00 51.80 76 ALA D C 1
ATOM 7897 O O . ALA D 4 76 ? 174.843 167.738 168.881 1.00 51.80 76 ALA D O 1
ATOM 7899 N N . GLN D 4 77 ? 175.742 165.902 169.759 1.00 54.49 77 GLN D N 1
ATOM 7900 C CA . GLN D 4 77 ? 177.055 166.333 169.322 1.00 54.49 77 GLN D CA 1
ATOM 7901 C C . GLN D 4 77 ? 177.170 166.313 167.814 1.00 54.49 77 GLN D C 1
ATOM 7902 O O . GLN D 4 77 ? 177.968 167.058 167.245 1.00 54.49 77 GLN D O 1
ATOM 7908 N N . LYS D 4 78 ? 176.395 165.475 167.146 1.00 59.46 78 LYS D N 1
ATOM 7909 C CA . LYS D 4 78 ? 176.534 165.408 165.702 1.00 59.46 78 LYS D CA 1
ATOM 7910 C C . LYS D 4 78 ? 175.980 166.659 165.040 1.00 59.46 78 LYS D C 1
ATOM 7911 O O . LYS D 4 78 ? 176.607 167.212 164.133 1.00 59.46 78 LYS D O 1
ATOM 7917 N N . LEU D 4 79 ? 174.829 167.141 165.506 1.00 58.96 79 LEU D N 1
ATOM 7918 C CA . LEU D 4 79 ? 174.245 168.337 164.921 1.00 58.96 79 LEU D CA 1
ATOM 7919 C C . LEU D 4 79 ? 175.235 169.479 164.958 1.00 58.96 79 LEU D C 1
ATOM 7920 O O . LEU D 4 79 ? 175.361 170.233 163.994 1.00 58.96 79 LEU D O 1
ATOM 7925 N N . LEU D 4 80 ? 175.967 169.607 166.058 1.00 59.40 80 LEU D N 1
ATOM 7926 C CA . LEU D 4 80 ? 176.956 170.667 166.155 1.00 59.40 80 LEU D CA 1
ATOM 7927 C C . LEU D 4 80 ? 178.207 170.342 165.361 1.00 59.40 80 LEU D C 1
ATOM 7928 O O . LEU D 4 80 ? 178.799 171.243 164.760 1.00 59.40 80 LEU D O 1
ATOM 7933 N N . ILE D 4 81 ? 178.631 169.079 165.338 1.00 62.60 81 ILE D N 1
ATOM 7934 C CA . ILE D 4 81 ? 179.853 168.754 164.613 1.00 62.60 81 ILE D CA 1
ATOM 7935 C C . ILE D 4 81 ? 179.688 169.043 163.130 1.00 62.60 81 ILE D C 1
ATOM 7936 O O . ILE D 4 81 ? 180.624 169.494 162.466 1.00 62.60 81 ILE D O 1
ATOM 7941 N N . ASP D 4 82 ? 178.505 168.795 162.581 1.00 72.15 82 ASP D N 1
ATOM 7942 C CA . ASP D 4 82 ? 178.257 169.229 161.214 1.00 72.15 82 ASP D CA 1
ATOM 7943 C C . ASP D 4 82 ? 178.358 170.741 161.090 1.00 72.15 82 ASP D C 1
ATOM 7944 O O . ASP D 4 82 ? 179.043 171.250 160.197 1.00 72.15 82 ASP D O 1
ATOM 7949 N N . TYR D 4 83 ? 177.712 171.469 161.996 1.00 71.43 83 TYR D N 1
ATOM 7950 C CA . TYR D 4 83 ? 177.748 172.922 161.958 1.00 71.43 83 TYR D CA 1
ATOM 7951 C C . TYR D 4 83 ? 179.172 173.432 162.058 1.00 71.43 83 TYR D C 1
ATOM 7952 O O . TYR D 4 83 ? 179.622 174.218 161.224 1.00 71.43 83 TYR D O 1
ATOM 7961 N N . LEU D 4 84 ? 179.906 172.981 163.070 1.00 66.45 84 LEU D N 1
ATOM 7962 C CA . LEU D 4 84 ? 181.196 173.582 163.363 1.00 66.45 84 LEU D CA 1
ATOM 7963 C C . LEU D 4 84 ? 182.226 173.289 162.298 1.00 66.45 84 LEU D C 1
ATOM 7964 O O . LEU D 4 84 ? 183.265 173.950 162.270 1.00 66.45 84 LEU D O 1
ATOM 7969 N N . LEU D 4 85 ? 181.979 172.315 161.432 1.00 69.52 85 LEU D N 1
ATOM 7970 C CA . LEU D 4 85 ? 182.948 172.034 160.388 1.00 69.52 85 LEU D CA 1
ATOM 7971 C C . LEU D 4 85 ? 182.725 172.863 159.132 1.00 69.52 85 LEU D C 1
ATOM 7972 O O . LEU D 4 85 ? 183.654 173.009 158.335 1.00 69.52 85 LEU D O 1
ATOM 7977 N N . SER D 4 86 ? 181.552 173.427 158.938 1.00 73.43 86 SER D N 1
ATOM 7978 C CA . SER D 4 86 ? 181.347 174.020 157.622 1.00 73.43 86 SER D CA 1
ATOM 7979 C C . SER D 4 86 ? 181.182 175.535 157.620 1.00 73.43 86 SER D C 1
ATOM 7980 O O . SER D 4 86 ? 182.042 176.233 157.084 1.00 73.43 86 SER D O 1
ATOM 7983 N N . GLY D 4 87 ? 180.134 176.058 158.252 1.00 77.85 87 GLY D N 1
ATOM 7984 C CA . GLY D 4 87 ? 179.678 177.416 158.017 1.00 77.85 87 GLY D CA 1
ATOM 7985 C C . GLY D 4 87 ? 179.729 178.316 159.228 1.00 77.85 87 GLY D C 1
ATOM 7986 O O . GLY D 4 87 ? 178.757 179.005 159.539 1.00 77.85 87 GLY D O 1
ATOM 7987 N N . GLU D 4 88 ? 180.845 178.287 159.945 1.00 80.24 88 GLU D N 1
ATOM 7988 C CA . GLU D 4 88 ? 180.926 178.982 161.222 1.00 80.24 88 GLU D CA 1
ATOM 7989 C C . GLU D 4 88 ? 181.367 180.430 161.072 1.00 80.24 88 GLU D C 1
ATOM 7990 O O . GLU D 4 88 ? 180.804 181.330 161.701 1.00 80.24 88 GLU D O 1
ATOM 7996 N N . SER D 4 89 ? 182.400 180.673 160.272 1.00 87.25 89 SER D N 1
ATOM 7997 C CA . SER D 4 89 ? 182.997 181.998 160.171 1.00 87.25 89 SER D CA 1
ATOM 7998 C C . SER D 4 89 ? 182.583 182.737 158.906 1.00 87.25 89 SER D C 1
ATOM 7999 O O . SER D 4 89 ? 182.806 183.948 158.810 1.00 87.25 89 SER D O 1
ATOM 8002 N N . SER D 4 90 ? 181.971 182.044 157.942 1.00 91.49 90 SER D N 1
ATOM 8003 C CA . SER D 4 90 ? 181.619 182.672 156.674 1.00 91.49 90 SER D CA 1
ATOM 8004 C C . SER D 4 90 ? 180.507 183.692 156.845 1.00 91.49 90 SER D C 1
ATOM 8005 O O . SER D 4 90 ? 180.174 184.410 155.897 1.00 91.49 90 SER D O 1
ATOM 8008 N N . LYS D 4 91 ? 179.901 183.749 158.021 1.00 93.14 91 LYS D N 1
ATOM 8009 C CA . LYS D 4 91 ? 178.917 184.772 158.349 1.00 93.14 91 LYS D CA 1
ATOM 8010 C C . LYS D 4 91 ? 179.644 185.912 159.053 1.00 93.14 91 LYS D C 1
ATOM 8011 O O . LYS D 4 91 ? 180.204 185.735 160.136 1.00 93.14 91 LYS D O 1
ATOM 8017 N N . GLU D 4 92 ? 179.662 187.077 158.421 1.00 99.25 92 GLU D N 1
ATOM 8018 C CA . GLU D 4 92 ? 180.319 188.213 159.023 1.00 99.25 92 GLU D CA 1
ATOM 8019 C C . GLU D 4 92 ? 179.588 188.623 160.290 1.00 99.25 92 GLU D C 1
ATOM 8020 O O . GLU D 4 92 ? 178.373 188.451 160.400 1.00 99.25 92 GLU D O 1
ATOM 8026 N N . PRO D 4 93 ? 180.310 189.150 161.273 1.00 103.30 93 PRO D N 1
ATOM 8027 C CA . PRO D 4 93 ? 179.644 189.858 162.365 1.00 103.30 93 PRO D CA 1
ATOM 8028 C C . PRO D 4 93 ? 178.850 191.026 161.805 1.00 103.30 93 PRO D C 1
ATOM 8029 O O . PRO D 4 93 ? 179.219 191.641 160.804 1.00 103.30 93 PRO D O 1
ATOM 8033 N N . ASP D 4 94 ? 177.724 191.304 162.456 1.00 107.71 94 ASP D N 1
ATOM 8034 C CA . ASP D 4 94 ? 176.782 192.330 162.009 1.00 107.71 94 ASP D CA 1
ATOM 8035 C C . ASP D 4 94 ? 176.122 191.949 160.683 1.00 107.71 94 ASP D C 1
ATOM 8036 O O . ASP D 4 94 ? 176.239 192.658 159.682 1.00 107.71 94 ASP D O 1
ATOM 8041 N N . SER D 4 95 ? 175.418 190.824 160.678 1.00 101.59 95 SER D N 1
ATOM 8042 C CA . SER D 4 95 ? 174.654 190.373 159.522 1.00 101.59 95 SER D CA 1
ATOM 8043 C C . SER D 4 95 ? 173.411 189.660 160.024 1.00 101.59 95 SER D C 1
ATOM 8044 O O . SER D 4 95 ? 173.058 189.754 161.203 1.00 101.59 95 SER D O 1
ATOM 8047 N N . GLN D 4 96 ? 172.737 188.952 159.122 1.00 99.31 96 GLN D N 1
ATOM 8048 C CA . GLN D 4 96 ? 171.812 187.923 159.567 1.00 99.31 96 GLN D CA 1
ATOM 8049 C C . GLN D 4 96 ? 172.562 186.687 160.026 1.00 99.31 96 GLN D C 1
ATOM 8050 O O . GLN D 4 96 ? 171.992 185.835 160.714 1.00 99.31 96 GLN D O 1
ATOM 8056 N N . GLY D 4 97 ? 173.835 186.571 159.648 1.00 94.26 97 GLY D N 1
ATOM 8057 C CA . GLY D 4 97 ? 174.619 185.434 160.082 1.00 94.26 97 GLY D CA 1
ATOM 8058 C C . GLY D 4 97 ? 174.767 185.342 161.582 1.00 94.26 97 GLY D C 1
ATOM 8059 O O . GLY D 4 97 ? 174.531 184.278 162.159 1.00 94.26 97 GLY D O 1
ATOM 8060 N N . ALA D 4 98 ? 175.130 186.445 162.239 1.00 90.49 98 ALA D N 1
ATOM 8061 C CA . ALA D 4 98 ? 175.198 186.459 163.695 1.00 90.49 98 ALA D CA 1
ATOM 8062 C C . ALA D 4 98 ? 173.832 186.655 164.339 1.00 90.49 98 ALA D C 1
ATOM 8063 O O . ALA D 4 98 ? 173.759 186.766 165.566 1.00 90.49 98 ALA D O 1
ATOM 8065 N N . GLY D 4 99 ? 172.762 186.703 163.540 1.00 88.92 99 GLY D N 1
ATOM 8066 C CA . GLY D 4 99 ? 171.436 186.942 164.081 1.00 88.92 99 GLY D CA 1
ATOM 8067 C C . GLY D 4 99 ? 171.008 185.915 165.106 1.00 88.92 99 GLY D C 1
ATOM 8068 O O . GLY D 4 99 ? 170.420 186.267 166.130 1.00 88.92 99 GLY D O 1
ATOM 8069 N N . THR D 4 100 ? 171.274 184.636 164.843 1.00 79.50 100 THR D N 1
ATOM 8070 C CA . THR D 4 100 ? 171.095 183.592 165.838 1.00 79.50 100 THR D CA 1
ATOM 8071 C C . THR D 4 100 ? 172.359 182.801 166.103 1.00 79.50 100 THR D C 1
ATOM 8072 O O . THR D 4 100 ? 172.377 181.995 167.035 1.00 79.50 100 THR D O 1
ATOM 8076 N N . ARG D 4 101 ? 173.411 183.019 165.319 1.00 76.38 101 ARG D N 1
ATOM 8077 C CA . ARG D 4 101 ? 174.642 182.274 165.519 1.00 76.38 101 ARG D CA 1
ATOM 8078 C C . ARG D 4 101 ? 175.167 182.416 166.935 1.00 76.38 101 ARG D C 1
ATOM 8079 O O . ARG D 4 101 ? 175.575 181.421 167.538 1.00 76.38 101 ARG D O 1
ATOM 8087 N N . GLU D 4 102 ? 175.160 183.626 167.493 1.00 74.82 102 GLU D N 1
ATOM 8088 C CA . GLU D 4 102 ? 175.552 183.767 168.890 1.00 74.82 102 GLU D CA 1
ATOM 8089 C C . GLU D 4 102 ? 174.675 182.916 169.787 1.00 74.82 102 GLU D C 1
ATOM 8090 O O . GLU D 4 102 ? 175.163 182.298 170.740 1.00 74.82 102 GLU D O 1
ATOM 8096 N N . SER D 4 103 ? 173.380 182.858 169.489 1.00 73.56 103 SER D N 1
ATOM 8097 C CA . SER D 4 103 ? 172.504 182.009 170.276 1.00 73.56 103 SER D CA 1
ATOM 8098 C C . SER D 4 103 ? 172.835 180.543 170.080 1.00 73.56 103 SER D C 1
ATOM 8099 O O . SER D 4 103 ? 172.373 179.701 170.855 1.00 73.56 103 SER D O 1
ATOM 8102 N N . LEU D 4 104 ? 173.605 180.210 169.043 1.00 66.79 104 LEU D N 1
ATOM 8103 C CA . LEU D 4 104 ? 174.114 178.852 168.934 1.00 66.79 104 LEU D CA 1
ATOM 8104 C C . LEU D 4 104 ? 175.384 178.670 169.734 1.00 66.79 104 LEU D C 1
ATOM 8105 O O . LEU D 4 104 ? 175.498 177.705 170.490 1.00 66.79 104 LEU D O 1
ATOM 8110 N N . GLU D 4 105 ? 176.328 179.599 169.617 1.00 69.72 105 GLU D N 1
ATOM 8111 C CA . GLU D 4 105 ? 177.595 179.455 170.324 1.00 69.72 105 GLU D CA 1
ATOM 8112 C C . GLU D 4 105 ? 177.384 179.521 171.833 1.00 69.72 105 GLU D C 1
ATOM 8113 O O . GLU D 4 105 ? 178.293 179.220 172.614 1.00 69.72 105 GLU D O 1
ATOM 8119 N N . ASP D 4 106 ? 176.196 179.925 172.267 1.00 67.66 106 ASP D N 1
ATOM 8120 C CA . ASP D 4 106 ? 175.761 179.538 173.601 1.00 67.66 106 ASP D CA 1
ATOM 8121 C C . ASP D 4 106 ? 175.650 178.024 173.713 1.00 67.66 106 ASP D C 1
ATOM 8122 O O . ASP D 4 106 ? 176.301 177.408 174.563 1.00 67.66 106 ASP D O 1
ATOM 8127 N N . GLU D 4 107 ? 174.867 177.403 172.824 1.00 59.68 107 GLU D N 1
ATOM 8128 C CA . GLU D 4 107 ? 174.477 176.009 173.015 1.00 59.68 107 GLU D CA 1
ATOM 8129 C C . GLU D 4 107 ? 175.674 175.086 172.970 1.00 59.68 107 GLU D C 1
ATOM 8130 O O . GLU D 4 107 ? 175.686 174.045 173.629 1.00 59.68 107 GLU D O 1
ATOM 8136 N N . ARG D 4 108 ? 176.682 175.436 172.192 1.00 59.95 108 ARG D N 1
ATOM 8137 C CA . ARG D 4 108 ? 177.900 174.663 172.266 1.00 59.95 108 ARG D CA 1
ATOM 8138 C C . ARG D 4 108 ? 178.407 174.623 173.694 1.00 59.95 108 ARG D C 1
ATOM 8139 O O . ARG D 4 108 ? 178.863 173.578 174.162 1.00 59.95 108 ARG D O 1
ATOM 8147 N N . GLN D 4 109 ? 178.298 175.732 174.424 1.00 59.81 109 GLN D N 1
ATOM 8148 C CA . GLN D 4 109 ? 178.747 175.703 175.808 1.00 59.81 109 GLN D CA 1
ATOM 8149 C C . GLN D 4 109 ? 177.856 174.820 176.655 1.00 59.81 109 GLN D C 1
ATOM 8150 O O . GLN D 4 109 ? 178.341 174.094 177.523 1.00 59.81 109 GLN D O 1
ATOM 8156 N N . ARG D 4 110 ? 176.553 174.860 176.427 1.00 56.18 110 ARG D N 1
ATOM 8157 C CA . ARG D 4 110 ? 175.691 174.033 177.252 1.00 56.18 110 ARG D CA 1
ATOM 8158 C C . ARG D 4 110 ? 175.859 172.563 176.918 1.00 56.18 110 ARG D C 1
ATOM 8159 O O . ARG D 4 110 ? 175.724 171.709 177.797 1.00 56.18 110 ARG D O 1
ATOM 8167 N N . LEU D 4 111 ? 176.173 172.238 175.667 1.00 49.12 111 LEU D N 1
ATOM 8168 C CA . LEU D 4 111 ? 176.371 170.833 175.334 1.00 49.12 111 LEU D CA 1
ATOM 8169 C C . LEU D 4 111 ? 177.753 170.361 175.742 1.00 49.12 111 LEU D C 1
ATOM 8170 O O . LEU D 4 111 ? 178.033 169.161 175.717 1.00 49.12 111 LEU D O 1
ATOM 8175 N N . VAL D 4 112 ? 178.640 171.282 176.096 1.00 53.35 112 VAL D N 1
ATOM 8176 C CA . VAL D 4 112 ? 179.965 170.840 176.488 1.00 53.35 112 VAL D CA 1
ATOM 8177 C C . VAL D 4 112 ? 180.044 170.691 177.994 1.00 53.35 112 VAL D C 1
ATOM 8178 O O . VAL D 4 112 ? 180.983 170.085 178.512 1.00 53.35 112 VAL D O 1
ATOM 8182 N N . GLN D 4 113 ? 179.089 171.251 178.732 1.00 53.58 113 GLN D N 1
ATOM 8183 C CA . GLN D 4 113 ? 179.030 170.951 180.155 1.00 53.58 113 GLN D CA 1
ATOM 8184 C C . GLN D 4 113 ? 178.191 169.726 180.424 1.00 53.58 113 GLN D C 1
ATOM 8185 O O . GLN D 4 113 ? 178.594 168.858 181.205 1.00 53.58 113 GLN D O 1
ATOM 8191 N N . LEU D 4 114 ? 177.033 169.616 179.780 1.00 49.67 114 LEU D N 1
ATOM 8192 C CA . LEU D 4 114 ? 176.272 168.388 179.921 1.00 49.67 114 LEU D CA 1
ATOM 8193 C C . LEU D 4 114 ? 177.058 167.198 179.424 1.00 49.67 114 LEU D C 1
ATOM 8194 O O . LEU D 4 114 ? 176.733 166.065 179.765 1.00 49.67 114 LEU D O 1
ATOM 8199 N N . GLY D 4 115 ? 178.068 167.430 178.588 1.00 54.59 115 GLY D N 1
ATOM 8200 C CA . GLY D 4 115 ? 178.978 166.358 178.230 1.00 54.59 115 GLY D CA 1
ATOM 8201 C C . GLY D 4 115 ? 179.846 165.906 179.387 1.00 54.59 115 GLY D C 1
ATOM 8202 O O . GLY D 4 115 ? 180.017 164.709 179.610 1.00 54.59 115 GLY D O 1
ATOM 8203 N N . ASP D 4 116 ? 180.411 166.849 180.136 1.00 55.32 116 ASP D N 1
ATOM 8204 C CA . ASP D 4 116 ? 181.349 166.458 181.178 1.00 55.32 116 ASP D CA 1
ATOM 8205 C C . ASP D 4 116 ? 180.682 166.400 182.536 1.00 55.32 116 ASP D C 1
ATOM 8206 O O . ASP D 4 116 ? 181.356 166.197 183.545 1.00 55.32 116 ASP D O 1
ATOM 8211 N N . GLU D 4 117 ? 179.373 166.616 182.599 1.00 55.63 117 GLU D N 1
ATOM 8212 C CA . GLU D 4 117 ? 178.662 166.243 183.815 1.00 55.63 117 GLU D CA 1
ATOM 8213 C C . GLU D 4 117 ? 178.003 164.889 183.659 1.00 55.63 117 GLU D C 1
ATOM 8214 O O . GLU D 4 117 ? 178.167 164.022 184.520 1.00 55.63 117 GLU D O 1
ATOM 8220 N N . PHE D 4 118 ? 177.280 164.685 182.560 1.00 47.19 118 PHE D N 1
ATOM 8221 C CA . PHE D 4 118 ? 176.758 163.364 182.250 1.00 47.19 118 PHE D CA 1
ATOM 8222 C C . PHE D 4 118 ? 177.849 162.329 182.269 1.00 47.19 118 PHE D C 1
ATOM 8223 O O . PHE D 4 118 ? 177.655 161.239 182.801 1.00 47.19 118 PHE D O 1
ATOM 8231 N N . HIS D 4 119 ? 179.000 162.641 181.703 1.00 51.19 119 HIS D N 1
ATOM 8232 C CA . HIS D 4 119 ? 180.055 161.653 181.754 1.00 51.19 119 HIS D CA 1
ATOM 8233 C C . HIS D 4 119 ? 180.433 161.324 183.185 1.00 51.19 119 HIS D C 1
ATOM 8234 O O . HIS D 4 119 ? 180.886 160.214 183.457 1.00 51.19 119 HIS D O 1
ATOM 8241 N N . LYS D 4 120 ? 180.264 162.256 184.119 1.00 48.78 120 LYS D N 1
ATOM 8242 C CA . LYS D 4 120 ? 180.525 161.903 185.506 1.00 48.78 120 LYS D CA 1
ATOM 8243 C C . LYS D 4 120 ? 179.481 160.940 186.006 1.00 48.78 120 LYS D C 1
ATOM 8244 O O . LYS D 4 120 ? 179.679 160.274 187.023 1.00 48.78 120 LYS D O 1
ATOM 8250 N N . LEU D 4 121 ? 178.354 160.854 185.310 1.00 49.00 121 LEU D N 1
ATOM 8251 C CA . LEU D 4 121 ? 177.331 159.907 185.721 1.00 49.00 121 LEU D CA 1
ATOM 8252 C C . LEU D 4 121 ? 177.713 158.488 185.348 1.00 49.00 121 LEU D C 1
ATOM 8253 O O . LEU D 4 121 ? 177.581 157.572 186.163 1.00 49.00 121 LEU D O 1
ATOM 8258 N N . GLU D 4 122 ? 178.202 158.283 184.132 1.00 51.70 122 GLU D N 1
ATOM 8259 C CA . GLU D 4 122 ? 178.655 156.955 183.751 1.00 51.70 122 GLU D CA 1
ATOM 8260 C C . GLU D 4 122 ? 179.728 156.452 184.695 1.00 51.70 122 GLU D C 1
ATOM 8261 O O . GLU D 4 122 ? 179.733 155.277 185.067 1.00 51.70 122 GLU D O 1
ATOM 8267 N N . LEU D 4 123 ? 180.643 157.320 185.099 1.00 55.03 123 LEU D N 1
ATOM 8268 C CA . LEU D 4 123 ? 181.723 156.853 185.945 1.00 55.03 123 LEU D CA 1
ATOM 8269 C C . LEU D 4 123 ? 181.233 156.539 187.346 1.00 55.03 123 LEU D C 1
ATOM 8270 O O . LEU D 4 123 ? 181.828 155.710 188.037 1.00 55.03 123 LEU D O 1
ATOM 8275 N N . GLU D 4 124 ? 180.174 157.200 187.806 1.00 57.13 124 GLU D N 1
ATOM 8276 C CA . GLU D 4 124 ? 179.630 156.802 189.098 1.00 57.13 124 GLU D CA 1
ATOM 8277 C C . GLU D 4 124 ? 178.835 155.516 188.987 1.00 57.13 124 GLU D C 1
ATOM 8278 O O . GLU D 4 124 ? 178.907 154.667 189.878 1.00 57.13 124 GLU D O 1
ATOM 8284 N N . GLN D 4 125 ? 178.083 155.354 187.904 1.00 53.08 125 GLN D N 1
ATOM 8285 C CA . GLN D 4 125 ? 177.502 154.059 187.586 1.00 53.08 125 GLN D CA 1
ATOM 8286 C C . GLN D 4 125 ? 178.552 152.968 187.624 1.00 53.08 125 GLN D C 1
ATOM 8287 O O . GLN D 4 125 ? 178.484 152.059 188.456 1.00 53.08 125 GLN D O 1
ATOM 8293 N N . ASP D 4 126 ? 179.568 153.074 186.771 1.00 59.64 126 ASP D N 1
ATOM 8294 C CA . ASP D 4 126 ? 180.547 152.005 186.658 1.00 59.64 126 ASP D CA 1
ATOM 8295 C C . ASP D 4 126 ? 181.222 151.734 187.988 1.00 59.64 126 ASP D C 1
ATOM 8296 O O . ASP D 4 126 ? 181.742 150.641 188.210 1.00 59.64 126 ASP D O 1
ATOM 8301 N N . ASN D 4 127 ? 181.258 152.714 188.878 1.00 56.78 127 ASN D N 1
ATOM 8302 C CA . ASN D 4 127 ? 181.698 152.395 190.223 1.00 56.78 127 ASN D CA 1
ATOM 8303 C C . ASN D 4 127 ? 180.601 151.690 190.998 1.00 56.78 127 ASN D C 1
ATOM 8304 O O . ASN D 4 127 ? 180.874 150.740 191.737 1.00 56.78 127 ASN D O 1
ATOM 8309 N N . LEU D 4 128 ? 179.353 152.113 190.826 1.00 51.74 128 LEU D N 1
ATOM 8310 C CA . LEU D 4 128 ? 178.286 151.514 191.613 1.00 51.74 128 LEU D CA 1
ATOM 8311 C C . LEU D 4 128 ? 178.170 150.030 191.327 1.00 51.74 128 LEU D C 1
ATOM 8312 O O . LEU D 4 128 ? 178.141 149.215 192.251 1.00 51.74 128 LEU D O 1
ATOM 8317 N N . ILE D 4 129 ? 178.118 149.657 190.051 1.00 49.96 129 ILE D N 1
ATOM 8318 C CA . ILE D 4 129 ? 178.112 148.246 189.700 1.00 49.96 129 ILE D CA 1
ATOM 8319 C C . ILE D 4 129 ? 179.331 147.554 190.258 1.00 49.96 129 ILE D C 1
ATOM 8320 O O . ILE D 4 129 ? 179.218 146.519 190.916 1.00 49.96 129 ILE D O 1
ATOM 8325 N N . ALA D 4 130 ? 180.508 148.123 190.036 1.00 53.04 130 ALA D N 1
ATOM 8326 C CA . ALA D 4 130 ? 181.718 147.523 190.563 1.00 53.04 130 ALA D CA 1
ATOM 8327 C C . ALA D 4 130 ? 181.645 147.401 192.070 1.00 53.04 130 ALA D C 1
ATOM 8328 O O . ALA D 4 130 ? 181.809 146.313 192.621 1.00 53.04 130 ALA D O 1
ATOM 8330 N N . SER D 4 131 ? 181.353 148.498 192.751 1.00 55.09 131 SER D N 1
ATOM 8331 C CA . SER D 4 131 ? 181.318 148.442 194.202 1.00 55.09 131 SER D CA 1
ATOM 8332 C C . SER D 4 131 ? 180.288 147.436 194.679 1.00 55.09 131 SER D C 1
ATOM 8333 O O . SER D 4 131 ? 180.545 146.675 195.615 1.00 55.09 131 SER D O 1
ATOM 8336 N N . SER D 4 132 ? 179.127 147.399 194.033 1.00 55.91 132 SER D N 1
ATOM 8337 C CA . SER D 4 132 ? 178.086 146.476 194.459 1.00 55.91 132 SER D CA 1
ATOM 8338 C C . SER D 4 132 ? 178.499 145.034 194.225 1.00 55.91 132 SER D C 1
ATOM 8339 O O . SER D 4 132 ? 178.713 144.283 195.181 1.00 55.91 132 SER D O 1
ATOM 8342 N N . GLN D 4 133 ? 178.662 144.645 192.963 1.00 54.84 133 GLN D N 1
ATOM 8343 C CA . GLN D 4 133 ? 178.999 143.265 192.657 1.00 54.84 133 GLN D CA 1
ATOM 8344 C C . GLN D 4 133 ? 180.191 142.801 193.466 1.00 54.84 133 GLN D C 1
ATOM 8345 O O . GLN D 4 133 ? 180.191 141.674 193.966 1.00 54.84 133 GLN D O 1
ATOM 8351 N N . ALA D 4 134 ? 181.187 143.669 193.650 1.00 60.19 134 ALA D N 1
ATOM 8352 C CA . ALA D 4 134 ? 182.391 143.265 194.368 1.00 60.19 134 ALA D CA 1
ATOM 8353 C C . ALA D 4 134 ? 182.045 142.764 195.753 1.00 60.19 134 ALA D C 1
ATOM 8354 O O . ALA D 4 134 ? 182.776 141.957 196.335 1.00 60.19 134 ALA D O 1
ATOM 8356 N N . SER D 4 135 ? 180.931 143.230 196.301 1.00 60.76 135 SER D N 1
ATOM 8357 C CA . SER D 4 135 ? 180.543 142.732 197.604 1.00 60.76 135 SER D CA 1
ATOM 8358 C C . SER D 4 135 ? 179.624 141.535 197.475 1.00 60.76 135 SER D C 1
ATOM 8359 O O . SER D 4 135 ? 179.902 140.482 198.053 1.00 60.76 135 SER D O 1
ATOM 8362 N N . LEU D 4 136 ? 178.537 141.657 196.710 1.00 59.44 136 LEU D N 1
ATOM 8363 C CA . LEU D 4 136 ? 177.567 140.568 196.690 1.00 59.44 136 LEU D CA 1
ATOM 8364 C C . LEU D 4 136 ? 178.219 139.258 196.288 1.00 59.44 136 LEU D C 1
ATOM 8365 O O . LEU D 4 136 ? 177.785 138.195 196.734 1.00 59.44 136 LEU D O 1
ATOM 8370 N N . MET D 4 137 ? 179.273 139.314 195.474 1.00 64.33 137 MET D N 1
ATOM 8371 C CA . MET D 4 137 ? 180.091 138.128 195.253 1.00 64.33 137 MET D CA 1
ATOM 8372 C C . MET D 4 137 ? 180.746 137.668 196.540 1.00 64.33 137 MET D C 1
ATOM 8373 O O . MET D 4 137 ? 180.745 136.474 196.850 1.00 64.33 137 MET D O 1
ATOM 8378 N N . LYS D 4 138 ? 181.298 138.600 197.312 1.00 66.94 138 LYS D N 1
ATOM 8379 C CA . LYS D 4 138 ? 181.919 138.231 198.577 1.00 66.94 138 LYS D CA 1
ATOM 8380 C C . LYS D 4 138 ? 180.881 137.704 199.555 1.00 66.94 138 LYS D C 1
ATOM 8381 O O . LYS D 4 138 ? 181.228 137.118 200.582 1.00 66.94 138 LYS D O 1
ATOM 8387 N N . ILE D 4 139 ? 179.600 137.915 199.260 1.00 64.77 139 ILE D N 1
ATOM 8388 C CA . ILE D 4 139 ? 178.554 137.395 200.127 1.00 64.77 139 ILE D CA 1
ATOM 8389 C C . ILE D 4 139 ? 178.164 135.988 199.727 1.00 64.77 139 ILE D C 1
ATOM 8390 O O . ILE D 4 139 ? 178.019 135.112 200.583 1.00 64.77 139 ILE D O 1
ATOM 8395 N N . SER D 4 140 ? 177.976 135.743 198.432 1.00 66.02 140 SER D N 1
ATOM 8396 C CA . SER D 4 140 ? 177.450 134.457 197.999 1.00 66.02 140 SER D CA 1
ATOM 8397 C C . SER D 4 140 ? 178.449 133.344 198.238 1.00 66.02 140 SER D C 1
ATOM 8398 O O . SER D 4 140 ? 178.089 132.277 198.738 1.00 66.02 140 SER D O 1
ATOM 8401 N N . ILE D 4 141 ? 179.712 133.561 197.878 1.00 70.66 141 ILE D N 1
ATOM 8402 C CA . ILE D 4 141 ? 180.670 132.483 198.064 1.00 70.66 141 ILE D CA 1
ATOM 8403 C C . ILE D 4 141 ? 180.824 132.173 199.542 1.00 70.66 141 ILE D C 1
ATOM 8404 O O . ILE D 4 141 ? 180.916 131.004 199.929 1.00 70.66 141 ILE D O 1
ATOM 8409 N N . ASP D 4 142 ? 180.816 133.197 200.395 1.00 72.17 142 ASP D N 1
ATOM 8410 C CA . ASP D 4 142 ? 180.966 132.953 201.821 1.00 72.17 142 ASP D CA 1
ATOM 8411 C C . ASP D 4 142 ? 179.717 132.300 202.377 1.00 72.17 142 ASP D C 1
ATOM 8412 O O . ASP D 4 142 ? 179.733 131.747 203.477 1.00 72.17 142 ASP D O 1
ATOM 8417 N N . TRP D 4 143 ? 178.620 132.382 201.637 1.00 70.79 143 TRP D N 1
ATOM 8418 C CA . TRP D 4 143 ? 177.463 131.563 201.958 1.00 70.79 143 TRP D CA 1
ATOM 8419 C C . TRP D 4 143 ? 177.704 130.115 201.570 1.00 70.79 143 TRP D C 1
ATOM 8420 O O . TRP D 4 143 ? 177.445 129.205 202.362 1.00 70.79 143 TRP D O 1
ATOM 8431 N N . ASN D 4 144 ? 178.227 129.889 200.362 1.00 74.89 144 ASN D N 1
ATOM 8432 C CA . ASN D 4 144 ? 178.468 128.530 199.892 1.00 74.89 144 ASN D CA 1
ATOM 8433 C C . ASN D 4 144 ? 179.344 127.768 200.863 1.00 74.89 144 ASN D C 1
ATOM 8434 O O . ASN D 4 144 ? 178.957 126.705 201.353 1.00 74.89 144 ASN D O 1
ATOM 8439 N N . THR D 4 145 ? 180.502 128.327 201.193 1.00 82.52 145 THR D N 1
ATOM 8440 C CA . THR D 4 145 ? 181.377 127.688 202.163 1.00 82.52 145 THR D CA 1
ATOM 8441 C C . THR D 4 145 ? 180.656 127.457 203.482 1.00 82.52 145 THR D C 1
ATOM 8442 O O . THR D 4 145 ? 180.638 126.335 203.998 1.00 82.52 145 THR D O 1
ATOM 8446 N N . LYS D 4 146 ? 180.028 128.496 204.027 1.00 85.34 146 LYS D N 1
ATOM 8447 C CA . LYS D 4 146 ? 179.330 128.324 205.292 1.00 85.34 146 LYS D CA 1
ATOM 8448 C C . LYS D 4 146 ? 178.116 127.426 205.135 1.00 85.34 146 LYS D C 1
ATOM 8449 O O . LYS D 4 146 ? 177.663 126.835 206.117 1.00 85.34 146 LYS D O 1
ATOM 8455 N N . LEU D 4 147 ? 177.568 127.317 203.925 1.00 83.37 147 LEU D N 1
ATOM 8456 C CA . LEU D 4 147 ? 176.541 126.309 203.696 1.00 83.37 147 LEU D CA 1
ATOM 8457 C C . LEU D 4 147 ? 177.136 124.916 203.722 1.00 83.37 147 LEU D C 1
ATOM 8458 O O . LEU D 4 147 ? 176.495 123.968 204.182 1.00 83.37 147 LEU D O 1
ATOM 8463 N N . GLU D 4 148 ? 178.357 124.772 203.219 1.00 94.13 148 GLU D N 1
ATOM 8464 C CA . GLU D 4 148 ? 178.993 123.464 203.205 1.00 94.13 148 GLU D CA 1
ATOM 8465 C C . GLU D 4 148 ? 179.214 122.953 204.616 1.00 94.13 148 GLU D C 1
ATOM 8466 O O . GLU D 4 148 ? 179.054 121.760 204.885 1.00 94.13 148 GLU D O 1
ATOM 8472 N N . THR D 4 149 ? 179.599 123.835 205.531 1.00 99.38 149 THR D N 1
ATOM 8473 C CA . THR D 4 149 ? 179.894 123.383 206.881 1.00 99.38 149 THR D CA 1
ATOM 8474 C C . THR D 4 149 ? 178.626 122.964 207.613 1.00 99.38 149 THR D C 1
ATOM 8475 O O . THR D 4 149 ? 178.580 121.899 208.234 1.00 99.38 149 THR D O 1
ATOM 8479 N N . THR D 4 150 ? 177.578 123.778 207.540 1.00 99.73 150 THR D N 1
ATOM 8480 C CA . THR D 4 150 ? 176.297 123.327 208.058 1.00 99.73 150 THR D CA 1
ATOM 8481 C C . THR D 4 150 ? 175.835 122.062 207.366 1.00 99.73 150 THR D C 1
ATOM 8482 O O . THR D 4 150 ? 175.355 121.145 208.036 1.00 99.73 150 THR D O 1
ATOM 8486 N N . LEU D 4 151 ? 175.999 122.000 206.044 1.00 102.92 151 LEU D N 1
ATOM 8487 C CA . LEU D 4 151 ? 175.726 120.786 205.283 1.00 102.92 151 LEU D CA 1
ATOM 8488 C C . LEU D 4 151 ? 176.234 119.551 206.014 1.00 102.92 151 LEU D C 1
ATOM 8489 O O . LEU D 4 151 ? 175.444 118.713 206.461 1.00 102.92 151 LEU D O 1
ATOM 8494 N N . SER D 4 152 ? 177.549 119.447 206.188 1.00 107.39 152 SER D N 1
ATOM 8495 C CA . SER D 4 152 ? 178.097 118.303 206.900 1.00 107.39 152 SER D CA 1
ATOM 8496 C C . SER D 4 152 ? 177.600 118.265 208.337 1.00 107.39 152 SER D C 1
ATOM 8497 O O . SER D 4 152 ? 177.182 117.212 208.829 1.00 107.39 152 SER D O 1
ATOM 8500 N N . LYS D 4 153 ? 177.617 119.411 209.020 1.00 105.63 153 LYS D N 1
ATOM 8501 C CA . LYS D 4 153 ? 177.275 119.409 210.437 1.00 105.63 153 LYS D CA 1
ATOM 8502 C C . LYS D 4 153 ? 175.807 119.085 210.652 1.00 105.63 153 LYS D C 1
ATOM 8503 O O . LYS D 4 153 ? 175.469 118.298 211.541 1.00 105.63 153 LYS D O 1
ATOM 8509 N N . LEU D 4 154 ? 174.919 119.679 209.860 1.00 110.36 154 LEU D N 1
ATOM 8510 C CA . LEU D 4 154 ? 173.518 119.312 209.990 1.00 110.36 154 LEU D CA 1
ATOM 8511 C C . LEU D 4 154 ? 173.324 117.819 209.788 1.00 110.36 154 LEU D C 1
ATOM 8512 O O . LEU D 4 154 ? 172.449 117.215 210.419 1.00 110.36 154 LEU D O 1
ATOM 8517 N N . ASN D 4 155 ? 174.135 117.204 208.929 1.00 117.40 155 ASN D N 1
ATOM 8518 C CA . ASN D 4 155 ? 174.060 115.759 208.773 1.00 117.40 155 ASN D CA 1
ATOM 8519 C C . ASN D 4 155 ? 174.405 115.065 210.078 1.00 117.40 155 ASN D C 1
ATOM 8520 O O . ASN D 4 155 ? 173.650 114.214 210.554 1.00 117.40 155 ASN D O 1
ATOM 8525 N N . SER D 4 156 ? 175.535 115.431 210.686 1.00 115.34 156 SER D N 1
ATOM 8526 C CA . SER D 4 156 ? 175.939 114.755 211.913 1.00 115.34 156 SER D CA 1
ATOM 8527 C C . SER D 4 156 ? 174.889 114.916 212.993 1.00 115.34 156 SER D C 1
ATOM 8528 O O . SER D 4 156 ? 174.811 114.095 213.910 1.00 115.34 156 SER D O 1
ATOM 8531 N N . LEU D 4 157 ? 174.081 115.959 212.901 1.00 116.99 157 LEU D N 1
ATOM 8532 C CA . LEU D 4 157 ? 172.919 116.096 213.756 1.00 116.99 157 LEU D CA 1
ATOM 8533 C C . LEU D 4 157 ? 171.736 115.307 213.241 1.00 116.99 157 LEU D C 1
ATOM 8534 O O . LEU D 4 157 ? 170.775 115.090 213.982 1.00 116.99 157 LEU D O 1
ATOM 8539 N N . TYR D 4 158 ? 171.777 114.876 211.995 1.00 122.26 158 TYR D N 1
ATOM 8540 C CA . TYR D 4 158 ? 170.688 114.095 211.446 1.00 122.26 158 TYR D CA 1
ATOM 8541 C C . TYR D 4 158 ? 171.085 112.662 211.133 1.00 122.26 158 TYR D C 1
ATOM 8542 O O . TYR D 4 158 ? 170.218 111.785 211.105 1.00 122.26 158 TYR D O 1
ATOM 8551 N N . LYS D 4 159 ? 172.367 112.390 210.901 1.00 123.69 159 LYS D N 1
ATOM 8552 C CA . LYS D 4 159 ? 172.788 111.000 210.833 1.00 123.69 159 LYS D CA 1
ATOM 8553 C C . LYS D 4 159 ? 172.595 110.316 212.178 1.00 123.69 159 LYS D C 1
ATOM 8554 O O . LYS D 4 159 ? 172.310 109.116 212.231 1.00 123.69 159 LYS D O 1
ATOM 8560 N N . ASN D 4 160 ? 172.708 111.062 213.276 1.00 125.28 160 ASN D N 1
ATOM 8561 C CA . ASN D 4 160 ? 172.433 110.497 214.589 1.00 125.28 160 ASN D CA 1
ATOM 8562 C C . ASN D 4 160 ? 170.973 110.116 214.756 1.00 125.28 160 ASN D C 1
ATOM 8563 O O . ASN D 4 160 ? 170.635 109.385 215.692 1.00 125.28 160 ASN D O 1
ATOM 8568 N N . THR D 4 161 ? 170.101 110.623 213.897 1.00 126.94 161 THR D N 1
ATOM 8569 C CA . THR D 4 161 ? 168.687 110.375 214.066 1.00 126.94 161 THR D CA 1
ATOM 8570 C C . THR D 4 161 ? 168.384 108.896 213.926 1.00 126.94 161 THR D C 1
ATOM 8571 O O . THR D 4 161 ? 168.854 108.222 213.009 1.00 126.94 161 THR D O 1
ATOM 8575 N N . ASN D 4 162 ? 167.572 108.392 214.853 1.00 129.54 162 ASN D N 1
ATOM 8576 C CA . ASN D 4 162 ? 166.926 107.114 214.613 1.00 129.54 162 ASN D CA 1
ATOM 8577 C C . ASN D 4 162 ? 166.084 107.156 213.345 1.00 129.54 162 ASN D C 1
ATOM 8578 O O . ASN D 4 162 ? 165.865 106.113 212.720 1.00 129.54 162 ASN D O 1
ATOM 8583 N N . SER D 4 163 ? 165.622 108.343 212.949 1.00 127.50 163 SER D N 1
ATOM 8584 C CA . SER D 4 163 ? 164.854 108.534 211.725 1.00 127.50 163 SER D CA 1
ATOM 8585 C C . SER D 4 163 ? 165.852 108.692 210.582 1.00 127.50 163 SER D C 1
ATOM 8586 O O . SER D 4 163 ? 166.603 109.674 210.532 1.00 127.50 163 SER D O 1
ATOM 8589 N N . LYS D 4 164 ? 165.868 107.719 209.672 1.00 119.77 164 LYS D N 1
ATOM 8590 C CA . LYS D 4 164 ? 166.894 107.669 208.639 1.00 119.77 164 LYS D CA 1
ATOM 8591 C C . LYS D 4 164 ? 166.568 108.633 207.509 1.00 119.77 164 LYS D C 1
ATOM 8592 O O . LYS D 4 164 ? 165.537 108.495 206.842 1.00 119.77 164 LYS D O 1
ATOM 8598 N N . ILE D 4 165 ? 167.453 109.606 207.288 1.00 110.26 165 ILE D N 1
ATOM 8599 C CA . ILE D 4 165 ? 167.308 110.558 206.199 1.00 110.26 165 ILE D CA 1
ATOM 8600 C C . ILE D 4 165 ? 168.639 110.675 205.474 1.00 110.26 165 ILE D C 1
ATOM 8601 O O . ILE D 4 165 ? 169.709 110.440 206.039 1.00 110.26 165 ILE D O 1
ATOM 8606 N N . LYS D 4 166 ? 168.556 111.033 204.201 1.00 105.17 166 LYS D N 1
ATOM 8607 C CA . LYS D 4 166 ? 169.734 111.100 203.354 1.00 105.17 166 LYS D CA 1
ATOM 8608 C C . LYS D 4 166 ? 170.465 112.413 203.590 1.00 105.17 166 LYS D C 1
ATOM 8609 O O . LYS D 4 166 ? 170.219 113.135 204.558 1.00 105.17 166 LYS D O 1
ATOM 8615 N N . LYS D 4 167 ? 171.392 112.723 202.694 1.00 100.98 167 LYS D N 1
ATOM 8616 C CA . LYS D 4 167 ? 172.116 113.979 202.731 1.00 100.98 167 LYS D CA 1
ATOM 8617 C C . LYS D 4 167 ? 171.595 114.968 201.704 1.00 100.98 167 LYS D C 1
ATOM 8618 O O . LYS D 4 167 ? 171.135 116.050 202.069 1.00 100.98 167 LYS D O 1
ATOM 8624 N N . ASN D 4 168 ? 171.641 114.608 200.422 1.00 99.11 168 ASN D N 1
ATOM 8625 C CA . ASN D 4 168 ? 171.124 115.500 199.393 1.00 99.11 168 ASN D CA 1
ATOM 8626 C C . ASN D 4 168 ? 169.636 115.756 199.563 1.00 99.11 168 ASN D C 1
ATOM 8627 O O . ASN D 4 168 ? 169.129 116.779 199.097 1.00 99.11 168 ASN D O 1
ATOM 8632 N N . ALA D 4 169 ? 168.916 114.834 200.198 1.00 96.76 169 ALA D N 1
ATOM 8633 C CA . ALA D 4 169 ? 167.521 115.101 200.516 1.00 96.76 169 ALA D CA 1
ATOM 8634 C C . ALA D 4 169 ? 167.398 116.273 201.477 1.00 96.76 169 ALA D C 1
ATOM 8635 O O . ALA D 4 169 ? 166.509 117.118 201.325 1.00 96.76 169 ALA D O 1
ATOM 8637 N N . ILE D 4 170 ? 168.281 116.349 202.471 1.00 93.89 170 ILE D N 1
ATOM 8638 C CA . ILE D 4 170 ? 168.191 117.461 203.403 1.00 93.89 170 ILE D CA 1
ATOM 8639 C C . ILE D 4 170 ? 168.652 118.764 202.772 1.00 93.89 170 ILE D C 1
ATOM 8640 O O . ILE D 4 170 ? 168.070 119.812 203.062 1.00 93.89 170 ILE D O 1
ATOM 8645 N N . ARG D 4 171 ? 169.660 118.739 201.900 1.00 90.05 171 ARG D N 1
ATOM 8646 C CA . ARG D 4 171 ? 170.079 119.977 201.257 1.00 90.05 171 ARG D CA 1
ATOM 8647 C C . ARG D 4 171 ? 168.958 120.548 200.405 1.00 90.05 171 ARG D C 1
ATOM 8648 O O . ARG D 4 171 ? 168.701 121.753 200.435 1.00 90.05 171 ARG D O 1
ATOM 8656 N N . LYS D 4 172 ? 168.262 119.699 199.655 1.00 89.52 172 LYS D N 1
ATOM 8657 C CA . LYS D 4 172 ? 167.087 120.182 198.954 1.00 89.52 172 LYS D CA 1
ATOM 8658 C C . LYS D 4 172 ? 166.002 120.593 199.923 1.00 89.52 172 LYS D C 1
ATOM 8659 O O . LYS D 4 172 ? 165.111 121.362 199.557 1.00 89.52 172 LYS D O 1
ATOM 8665 N N . ALA D 4 173 ? 166.035 120.078 201.147 1.00 90.69 173 ALA D N 1
ATOM 8666 C CA . ALA D 4 173 ? 165.019 120.478 202.112 1.00 90.69 173 ALA D CA 1
ATOM 8667 C C . ALA D 4 173 ? 165.252 121.902 202.597 1.00 90.69 173 ALA D C 1
ATOM 8668 O O . ALA D 4 173 ? 164.315 122.705 202.657 1.00 90.69 173 ALA D O 1
ATOM 8670 N N . LEU D 4 174 ? 166.497 122.237 202.926 1.00 81.82 174 LEU D N 1
ATOM 8671 C CA . LEU D 4 174 ? 166.803 123.561 203.449 1.00 81.82 174 LEU D CA 1
ATOM 8672 C C . LEU D 4 174 ? 166.558 124.643 202.415 1.00 81.82 174 LEU D C 1
ATOM 8673 O O . LEU D 4 174 ? 165.873 125.629 202.695 1.00 81.82 174 LEU D O 1
ATOM 8678 N N . ILE D 4 175 ? 167.089 124.464 201.207 1.00 79.59 175 ILE D N 1
ATOM 8679 C CA . ILE D 4 175 ? 166.955 125.481 200.171 1.00 79.59 175 ILE D CA 1
ATOM 8680 C C . ILE D 4 175 ? 165.504 125.900 200.037 1.00 79.59 175 ILE D C 1
ATOM 8681 O O . ILE D 4 175 ? 165.198 127.075 199.818 1.00 79.59 175 ILE D O 1
ATOM 8686 N N . LYS D 4 176 ? 164.583 124.948 200.191 1.00 87.08 176 LYS D N 1
ATOM 8687 C CA . LYS D 4 176 ? 163.173 125.301 200.114 1.00 87.08 176 LYS D CA 1
ATOM 8688 C C . LYS D 4 176 ? 162.708 126.076 201.338 1.00 87.08 176 LYS D C 1
ATOM 8689 O O . LYS D 4 176 ? 161.608 126.639 201.323 1.00 87.08 176 LYS D O 1
ATOM 8695 N N . ALA D 4 177 ? 163.498 126.106 202.414 1.00 82.93 177 ALA D N 1
ATOM 8696 C CA . ALA D 4 177 ? 163.097 126.904 203.568 1.00 82.93 177 ALA D CA 1
ATOM 8697 C C . ALA D 4 177 ? 163.444 128.369 203.371 1.00 82.93 177 ALA D C 1
ATOM 8698 O O . ALA D 4 177 ? 162.804 129.248 203.948 1.00 82.93 177 ALA D O 1
ATOM 8700 N N . PHE D 4 178 ? 164.468 128.653 202.575 1.00 71.65 178 PHE D N 1
ATOM 8701 C CA . PHE D 4 178 ? 164.755 130.036 202.219 1.00 71.65 178 PHE D CA 1
ATOM 8702 C C . PHE D 4 178 ? 163.906 130.518 201.053 1.00 71.65 178 PHE D C 1
ATOM 8703 O O . PHE D 4 178 ? 163.877 131.717 200.785 1.00 71.65 178 PHE D O 1
ATOM 8711 N N . ILE D 4 179 ? 163.224 129.621 200.354 1.00 77.72 179 ILE D N 1
ATOM 8712 C CA . ILE D 4 179 ? 162.493 129.972 199.147 1.00 77.72 179 ILE D CA 1
ATOM 8713 C C . ILE D 4 179 ? 161.004 129.960 199.456 1.00 77.72 179 ILE D C 1
ATOM 8714 O O . ILE D 4 179 ? 160.190 130.524 198.719 1.00 77.72 179 ILE D O 1
ATOM 8719 N N . HIS D 4 180 ? 160.623 129.304 200.543 1.00 90.00 180 HIS D N 1
ATOM 8720 C CA . HIS D 4 180 ? 159.220 129.330 200.930 1.00 90.00 180 HIS D CA 1
ATOM 8721 C C . HIS D 4 180 ? 158.966 130.353 202.028 1.00 90.00 180 HIS D C 1
ATOM 8722 O O . HIS D 4 180 ? 157.829 130.789 202.229 1.00 90.00 180 HIS D O 1
ATOM 8729 N N . CYS D 4 181 ? 160.005 130.734 202.761 1.00 86.40 181 CYS D N 1
ATOM 8730 C CA . CYS D 4 181 ? 159.944 131.859 203.682 1.00 86.40 181 CYS D CA 1
ATOM 8731 C C . CYS D 4 181 ? 161.206 132.687 203.518 1.00 86.40 181 CYS D C 1
ATOM 8732 O O . CYS D 4 181 ? 162.221 132.182 203.034 1.00 86.40 181 CYS D O 1
ATOM 8735 N N . ASP D 4 182 ? 161.134 133.962 203.888 1.00 80.38 182 ASP D N 1
ATOM 8736 C CA . ASP D 4 182 ? 162.297 134.832 203.839 1.00 80.38 182 ASP D CA 1
ATOM 8737 C C . ASP D 4 182 ? 162.842 135.072 205.233 1.00 80.38 182 ASP D C 1
ATOM 8738 O O . ASP D 4 182 ? 162.106 135.086 206.220 1.00 80.38 182 ASP D O 1
ATOM 8743 N N . LEU D 4 183 ? 164.156 135.233 205.306 1.00 80.65 183 LEU D N 1
ATOM 8744 C CA . LEU D 4 183 ? 164.823 135.659 206.524 1.00 80.65 183 LEU D CA 1
ATOM 8745 C C . LEU D 4 183 ? 165.845 136.740 206.217 1.00 80.65 183 LEU D C 1
ATOM 8746 O O . LEU D 4 183 ? 166.784 136.958 206.983 1.00 80.65 183 LEU D O 1
ATOM 8751 N N . VAL D 4 184 ? 165.669 137.433 205.102 1.00 72.65 184 VAL D N 1
ATOM 8752 C CA . VAL D 4 184 ? 166.618 138.456 204.709 1.00 72.65 184 VAL D CA 1
ATOM 8753 C C . VAL D 4 184 ? 166.245 139.790 205.332 1.00 72.65 184 VAL D C 1
ATOM 8754 O O . VAL D 4 184 ? 167.119 140.507 205.825 1.00 72.65 184 VAL D O 1
ATOM 8758 N N . LYS D 4 185 ? 164.955 140.131 205.342 1.00 76.24 185 LYS D N 1
ATOM 8759 C CA . LYS D 4 185 ? 164.509 141.438 205.813 1.00 76.24 185 LYS D CA 1
ATOM 8760 C C . LYS D 4 185 ? 163.647 141.345 207.065 1.00 76.24 185 LYS D C 1
ATOM 8761 O O . LYS D 4 185 ? 163.986 141.931 208.093 1.00 76.24 185 LYS D O 1
ATOM 8767 N N . ASP D 4 186 ? 162.535 140.629 207.025 1.00 85.54 186 ASP D N 1
ATOM 8768 C CA . ASP D 4 186 ? 161.786 140.404 208.256 1.00 85.54 186 ASP D CA 1
ATOM 8769 C C . ASP D 4 186 ? 162.512 139.312 209.031 1.00 85.54 186 ASP D C 1
ATOM 8770 O O . ASP D 4 186 ? 162.212 138.126 208.929 1.00 85.54 186 ASP D O 1
ATOM 8775 N N . GLN D 4 187 ? 163.495 139.720 209.814 1.00 79.05 187 GLN D N 1
ATOM 8776 C CA . GLN D 4 187 ? 164.263 138.797 210.636 1.00 79.05 187 GLN D CA 1
ATOM 8777 C C . GLN D 4 187 ? 163.826 138.959 212.085 1.00 79.05 187 GLN D C 1
ATOM 8778 O O . GLN D 4 187 ? 163.499 140.070 212.513 1.00 79.05 187 GLN D O 1
ATOM 8784 N N . SER D 4 188 ? 163.800 137.857 212.830 1.00 84.52 188 SER D N 1
ATOM 8785 C CA . SER D 4 188 ? 163.349 137.879 214.218 1.00 84.52 188 SER D CA 1
ATOM 8786 C C . SER D 4 188 ? 163.894 136.656 214.940 1.00 84.52 188 SER D C 1
ATOM 8787 O O . SER D 4 188 ? 164.819 135.990 214.465 1.00 84.52 188 SER D O 1
ATOM 8790 N N . GLN D 4 189 ? 163.322 136.375 216.111 1.00 86.78 189 GLN D N 1
ATOM 8791 C CA . GLN D 4 189 ? 163.571 135.122 216.811 1.00 86.78 189 GLN D CA 1
ATOM 8792 C C . GLN D 4 189 ? 162.375 134.185 216.728 1.00 86.78 189 GLN D C 1
ATOM 8793 O O . GLN D 4 189 ? 162.458 133.044 217.186 1.00 86.78 189 GLN D O 1
ATOM 8799 N N . LYS D 4 190 ? 161.252 134.634 216.174 1.00 85.57 190 LYS D N 1
ATOM 8800 C CA . LYS D 4 190 ? 160.187 133.671 215.934 1.00 85.57 190 LYS D CA 1
ATOM 8801 C C . LYS D 4 190 ? 160.200 133.214 214.484 1.00 85.57 190 LYS D C 1
ATOM 8802 O O . LYS D 4 190 ? 159.903 132.050 214.194 1.00 85.57 190 LYS D O 1
ATOM 8808 N N . ASN D 4 191 ? 160.561 134.108 213.562 1.00 87.22 191 ASN D N 1
ATOM 8809 C CA . ASN D 4 191 ? 160.590 133.744 212.152 1.00 87.22 191 ASN D CA 1
ATOM 8810 C C . ASN D 4 191 ? 161.498 132.562 211.871 1.00 87.22 191 ASN D C 1
ATOM 8811 O O . ASN D 4 191 ? 161.166 131.739 211.018 1.00 87.22 191 ASN D O 1
ATOM 8816 N N . LYS D 4 192 ? 162.627 132.450 212.563 1.00 88.33 192 LYS D N 1
ATOM 8817 C CA . LYS D 4 192 ? 163.477 131.290 212.355 1.00 88.33 192 LYS D CA 1
ATOM 8818 C C . LYS D 4 192 ? 162.722 130.013 212.661 1.00 88.33 192 LYS D C 1
ATOM 8819 O O . LYS D 4 192 ? 162.948 128.986 212.017 1.00 88.33 192 LYS D O 1
ATOM 8825 N N . TYR D 4 193 ? 161.811 130.058 213.634 1.00 93.16 193 TYR D N 1
ATOM 8826 C CA . TYR D 4 193 ? 161.035 128.866 213.957 1.00 93.16 193 TYR D CA 1
ATOM 8827 C C . TYR D 4 193 ? 160.037 128.508 212.868 1.00 93.16 193 TYR D C 1
ATOM 8828 O O . TYR D 4 193 ? 159.748 127.323 212.670 1.00 93.16 193 TYR D O 1
ATOM 8837 N N . GLN D 4 194 ? 159.478 129.493 212.167 1.00 94.87 194 GLN D N 1
ATOM 8838 C CA . GLN D 4 194 ? 158.666 129.144 211.008 1.00 94.87 194 GLN D CA 1
ATOM 8839 C C . GLN D 4 194 ? 159.515 128.436 209.960 1.00 94.87 194 GLN D C 1
ATOM 8840 O O . GLN D 4 194 ? 159.108 127.405 209.416 1.00 94.87 194 GLN D O 1
ATOM 8846 N N . LEU D 4 195 ? 160.721 128.951 209.704 1.00 90.73 195 LEU D N 1
ATOM 8847 C CA . LEU D 4 195 ? 161.691 128.219 208.899 1.00 90.73 195 LEU D CA 1
ATOM 8848 C C . LEU D 4 195 ? 162.007 126.854 209.481 1.00 90.73 195 LEU D C 1
ATOM 8849 O O . LEU D 4 195 ? 161.913 125.849 208.771 1.00 90.73 195 LEU D O 1
ATOM 8854 N N . ILE D 4 196 ? 162.407 126.795 210.750 1.00 94.25 196 ILE D N 1
ATOM 8855 C CA . ILE D 4 196 ? 162.747 125.508 211.335 1.00 94.25 196 ILE D CA 1
ATOM 8856 C C . ILE D 4 196 ? 161.565 124.568 211.256 1.00 94.25 196 ILE D C 1
ATOM 8857 O O . ILE D 4 196 ? 161.728 123.370 211.011 1.00 94.25 196 ILE D O 1
ATOM 8862 N N . ASP D 4 197 ? 160.354 125.085 211.433 1.00 98.32 197 ASP D N 1
ATOM 8863 C CA . ASP D 4 197 ? 159.210 124.210 211.243 1.00 98.32 197 ASP D CA 1
ATOM 8864 C C . ASP D 4 197 ? 158.881 124.054 209.771 1.00 98.32 197 ASP D C 1
ATOM 8865 O O . ASP D 4 197 ? 157.975 123.294 209.419 1.00 98.32 197 ASP D O 1
ATOM 8870 N N . LYS D 4 198 ? 159.594 124.767 208.899 1.00 94.82 198 LYS D N 1
ATOM 8871 C CA . LYS D 4 198 ? 159.423 124.532 207.471 1.00 94.82 198 LYS D CA 1
ATOM 8872 C C . LYS D 4 198 ? 160.483 123.584 206.928 1.00 94.82 198 LYS D C 1
ATOM 8873 O O . LYS D 4 198 ? 160.229 122.848 205.970 1.00 94.82 198 LYS D O 1
ATOM 8879 N N . LEU D 4 199 ? 161.678 123.588 207.505 1.00 93.88 199 LEU D N 1
ATOM 8880 C CA . LEU D 4 199 ? 162.620 122.542 207.144 1.00 93.88 199 LEU D CA 1
ATOM 8881 C C . LEU D 4 199 ? 162.148 121.185 207.640 1.00 93.88 199 LEU D C 1
ATOM 8882 O O . LEU D 4 199 ? 162.254 120.189 206.921 1.00 93.88 199 LEU D O 1
ATOM 8887 N N . ASN D 4 200 ? 161.627 121.114 208.860 1.00 100.76 200 ASN D N 1
ATOM 8888 C CA . ASN D 4 200 ? 161.133 119.834 209.341 1.00 100.76 200 ASN D CA 1
ATOM 8889 C C . ASN D 4 200 ? 160.004 119.286 208.490 1.00 100.76 200 ASN D C 1
ATOM 8890 O O . ASN D 4 200 ? 160.037 118.102 208.153 1.00 100.76 200 ASN D O 1
ATOM 8895 N N . GLN D 4 201 ? 159.035 120.117 208.106 1.00 99.87 201 GLN D N 1
ATOM 8896 C CA . GLN D 4 201 ? 157.864 119.632 207.384 1.00 99.87 201 GLN D CA 1
ATOM 8897 C C . GLN D 4 201 ? 158.172 119.243 205.950 1.00 99.87 201 GLN D C 1
ATOM 8898 O O . GLN D 4 201 ? 157.489 118.377 205.398 1.00 99.87 201 GLN D O 1
ATOM 8904 N N . THR D 4 202 ? 159.167 119.872 205.322 1.00 100.19 202 THR D N 1
ATOM 8905 C CA . THR D 4 202 ? 159.584 119.420 204.001 1.00 100.19 202 THR D CA 1
ATOM 8906 C C . THR D 4 202 ? 160.128 118.008 204.074 1.00 100.19 202 THR D C 1
ATOM 8907 O O . THR D 4 202 ? 159.697 117.130 203.321 1.00 100.19 202 THR D O 1
ATOM 8911 N N . LEU D 4 203 ? 161.054 117.762 204.989 1.00 105.37 203 LEU D N 1
ATOM 8912 C CA . LEU D 4 203 ? 161.342 116.385 205.323 1.00 105.37 203 LEU D CA 1
ATOM 8913 C C . LEU D 4 203 ? 160.109 115.779 205.972 1.00 105.37 203 LEU D C 1
ATOM 8914 O O . LEU D 4 203 ? 159.160 116.479 206.326 1.00 105.37 203 LEU D O 1
ATOM 8919 N N . ALA D 4 204 ? 160.103 114.459 206.095 1.00 116.72 204 ALA D N 1
ATOM 8920 C CA . ALA D 4 204 ? 158.875 113.808 206.524 1.00 116.72 204 ALA D CA 1
ATOM 8921 C C . ALA D 4 204 ? 158.472 114.239 207.928 1.00 116.72 204 ALA D C 1
ATOM 8922 O O . ALA D 4 204 ? 157.461 114.927 208.101 1.00 116.72 204 ALA D O 1
ATOM 8924 N N . VAL D 4 205 ? 159.272 113.875 208.928 1.00 121.31 205 VAL D N 1
ATOM 8925 C CA . VAL D 4 205 ? 158.923 114.095 210.327 1.00 121.31 205 VAL D CA 1
ATOM 8926 C C . VAL D 4 205 ? 160.209 114.242 211.126 1.00 121.31 205 VAL D C 1
ATOM 8927 O O . VAL D 4 205 ? 161.225 113.611 210.814 1.00 121.31 205 VAL D O 1
ATOM 8931 N N . SER D 4 206 ? 160.174 115.104 212.139 1.00 124.02 206 SER D N 1
ATOM 8932 C CA . SER D 4 206 ? 161.180 115.141 213.194 1.00 124.02 206 SER D CA 1
ATOM 8933 C C . SER D 4 206 ? 160.532 115.839 214.376 1.00 124.02 206 SER D C 1
ATOM 8934 O O . SER D 4 206 ? 159.534 116.541 214.196 1.00 124.02 206 SER D O 1
ATOM 8937 N N . VAL D 4 207 ? 161.041 115.618 215.579 1.00 125.98 207 VAL D N 1
ATOM 8938 C CA . VAL D 4 207 ? 160.660 116.439 216.715 1.00 125.98 207 VAL D CA 1
ATOM 8939 C C . VAL D 4 207 ? 161.828 117.269 217.226 1.00 125.98 207 VAL D C 1
ATOM 8940 O O . VAL D 4 207 ? 161.879 118.479 217.010 1.00 125.98 207 VAL D O 1
ATOM 8944 N N . GLY D 4 208 ? 162.803 116.619 217.852 1.00 122.97 208 GLY D N 1
ATOM 8945 C CA . GLY D 4 208 ? 163.968 117.293 218.386 1.00 122.97 208 GLY D CA 1
ATOM 8946 C C . GLY D 4 208 ? 163.726 118.584 219.142 1.00 122.97 208 GLY D C 1
ATOM 8947 O O . GLY D 4 208 ? 164.117 119.653 218.666 1.00 122.97 208 GLY D O 1
ATOM 8948 N N . ALA D 4 209 ? 163.076 118.508 220.308 1.00 120.97 209 ALA D N 1
ATOM 8949 C CA . ALA D 4 209 ? 162.813 119.717 221.085 1.00 120.97 209 ALA D CA 1
ATOM 8950 C C . ALA D 4 209 ? 164.106 120.383 221.553 1.00 120.97 209 ALA D C 1
ATOM 8952 N N . GLU D 4 210 ? 164.996 119.649 222.227 1.00 121.85 210 GLU D N 1
ATOM 8953 C CA . GLU D 4 210 ? 166.354 120.148 222.414 1.00 121.85 210 GLU D CA 1
ATOM 8954 C C . GLU D 4 210 ? 167.070 120.299 221.092 1.00 121.85 210 GLU D C 1
ATOM 8955 O O . GLU D 4 210 ? 167.929 121.177 220.950 1.00 121.85 210 GLU D O 1
ATOM 8961 N N . LEU D 4 211 ? 166.732 119.450 220.123 1.00 119.56 211 LEU D N 1
ATOM 8962 C CA . LEU D 4 211 ? 167.351 119.548 218.811 1.00 119.56 211 LEU D CA 1
ATOM 8963 C C . LEU D 4 211 ? 166.867 120.785 218.063 1.00 119.56 211 LEU D C 1
ATOM 8964 O O . LEU D 4 211 ? 167.571 121.288 217.181 1.00 119.56 211 LEU D O 1
ATOM 8969 N N . LYS D 4 212 ? 165.690 121.305 218.411 1.00 112.87 212 LYS D N 1
ATOM 8970 C CA . LYS D 4 212 ? 165.297 122.604 217.882 1.00 112.87 212 LYS D CA 1
ATOM 8971 C C . LYS D 4 212 ? 166.230 123.688 218.395 1.00 112.87 212 LYS D C 1
ATOM 8972 O O . LYS D 4 212 ? 166.536 124.643 217.675 1.00 112.87 212 LYS D O 1
ATOM 8978 N N . GLU D 4 213 ? 166.686 123.566 219.644 1.00 114.56 213 GLU D N 1
ATOM 8979 C CA . GLU D 4 213 ? 167.826 124.369 220.076 1.00 114.56 213 GLU D CA 1
ATOM 8980 C C . GLU D 4 213 ? 169.121 123.883 219.446 1.00 114.56 213 GLU D C 1
ATOM 8981 O O . GLU D 4 213 ? 169.962 124.696 219.049 1.00 114.56 213 GLU D O 1
ATOM 8987 N N . SER D 4 214 ? 169.298 122.567 219.345 1.00 112.55 214 SER D N 1
ATOM 8988 C CA . SER D 4 214 ? 170.572 122.022 218.894 1.00 112.55 214 SER D CA 1
ATOM 8989 C C . SER D 4 214 ? 170.850 122.362 217.436 1.00 112.55 214 SER D C 1
ATOM 8990 O O . SER D 4 214 ? 171.966 122.153 216.952 1.00 112.55 214 SER D O 1
ATOM 8993 N N . ILE D 4 215 ? 169.845 122.843 216.704 1.00 107.27 215 ILE D N 1
ATOM 8994 C CA . ILE D 4 215 ? 170.106 123.313 215.350 1.00 107.27 215 ILE D CA 1
ATOM 8995 C C . ILE D 4 215 ? 170.231 124.821 215.264 1.00 107.27 215 ILE D C 1
ATOM 8996 O O . ILE D 4 215 ? 170.959 125.318 214.399 1.00 107.27 215 ILE D O 1
ATOM 9001 N N . LEU D 4 216 ? 169.540 125.564 216.131 1.00 105.84 216 LEU D N 1
ATOM 9002 C CA . LEU D 4 216 ? 169.585 127.021 216.068 1.00 105.84 216 LEU D CA 1
ATOM 9003 C C . LEU D 4 216 ? 171.015 127.531 216.128 1.00 105.84 216 LEU D C 1
ATOM 9004 O O . LEU D 4 216 ? 171.371 128.496 215.445 1.00 105.84 216 LEU D O 1
ATOM 9009 N N . THR D 4 217 ? 171.854 126.894 216.934 1.00 104.28 217 THR D N 1
ATOM 9010 C CA . THR D 4 217 ? 173.247 127.298 216.927 1.00 104.28 217 THR D CA 1
ATOM 9011 C C . THR D 4 217 ? 173.915 127.034 215.590 1.00 104.28 217 THR D C 1
ATOM 9012 O O . THR D 4 217 ? 174.888 127.715 215.263 1.00 104.28 217 THR D O 1
ATOM 9016 N N . ASN D 4 218 ? 173.412 126.090 214.804 1.00 102.37 218 ASN D N 1
ATOM 9017 C CA . ASN D 4 218 ? 174.095 125.740 213.569 1.00 102.37 218 ASN D CA 1
ATOM 9018 C C . ASN D 4 218 ? 173.629 126.575 212.393 1.00 102.37 218 ASN D C 1
ATOM 9019 O O . ASN D 4 218 ? 174.430 126.920 211.525 1.00 102.37 218 ASN D O 1
ATOM 9024 N N . LEU D 4 219 ? 172.353 126.922 212.343 1.00 95.79 219 LEU D N 1
ATOM 9025 C CA . LEU D 4 219 ? 171.888 127.797 211.282 1.00 95.79 219 LEU D CA 1
ATOM 9026 C C . LEU D 4 219 ? 172.371 129.224 211.471 1.00 95.79 219 LEU D C 1
ATOM 9027 O O . LEU D 4 219 ? 172.008 130.096 210.675 1.00 95.79 219 LEU D O 1
ATOM 9032 N N . SER D 4 220 ? 173.171 129.483 212.504 1.00 94.51 220 SER D N 1
ATOM 9033 C CA . SER D 4 220 ? 173.647 130.837 212.733 1.00 94.51 220 SER D CA 1
ATOM 9034 C C . SER D 4 220 ? 174.402 131.367 211.535 1.00 94.51 220 SER D C 1
ATOM 9035 O O . SER D 4 220 ? 174.042 132.416 210.992 1.00 94.51 220 SER D O 1
ATOM 9038 N N . GLU D 4 221 ? 175.411 130.632 211.075 1.00 94.03 221 GLU D N 1
ATOM 9039 C CA . GLU D 4 221 ? 176.299 131.174 210.058 1.00 94.03 221 GLU D CA 1
ATOM 9040 C C . GLU D 4 221 ? 175.552 131.475 208.772 1.00 94.03 221 GLU D C 1
ATOM 9041 O O . GLU D 4 221 ? 175.954 132.349 208.000 1.00 94.03 221 GLU D O 1
ATOM 9047 N N . LEU D 4 222 ? 174.460 130.777 208.515 1.00 86.08 222 LEU D N 1
ATOM 9048 C CA . LEU D 4 222 ? 173.605 131.274 207.457 1.00 86.08 222 LEU D CA 1
ATOM 9049 C C . LEU D 4 222 ? 173.005 132.618 207.838 1.00 86.08 222 LEU D C 1
ATOM 9050 O O . LEU D 4 222 ? 173.162 133.596 207.102 1.00 86.08 222 LEU D O 1
ATOM 9055 N N . PHE D 4 223 ? 172.373 132.706 209.013 1.00 85.64 223 PHE D N 1
ATOM 9056 C CA . PHE D 4 223 ? 171.599 133.898 209.353 1.00 85.64 223 PHE D CA 1
ATOM 9057 C C . PHE D 4 223 ? 172.472 135.133 209.460 1.00 85.64 223 PHE D C 1
ATOM 9058 O O . PHE D 4 223 ? 172.089 136.216 209.008 1.00 85.64 223 PHE D O 1
ATOM 9066 N N . GLN D 4 224 ? 173.631 135.000 210.084 1.00 85.27 224 GLN D N 1
ATOM 9067 C CA . GLN D 4 224 ? 174.602 136.073 210.018 1.00 85.27 224 GLN D CA 1
ATOM 9068 C C . GLN D 4 224 ? 174.870 136.467 208.577 1.00 85.27 224 GLN D C 1
ATOM 9069 O O . GLN D 4 224 ? 174.511 137.569 208.151 1.00 85.27 224 GLN D O 1
ATOM 9075 N N . ILE D 4 225 ? 175.443 135.548 207.798 1.00 80.62 225 ILE D N 1
ATOM 9076 C CA . ILE D 4 225 ? 175.832 135.850 206.426 1.00 80.62 225 ILE D CA 1
ATOM 9077 C C . ILE D 4 225 ? 174.627 136.255 205.606 1.00 80.62 225 ILE D C 1
ATOM 9078 O O . ILE D 4 225 ? 174.737 137.023 204.648 1.00 80.62 225 ILE D O 1
ATOM 9083 N N . LEU D 4 226 ? 173.462 135.742 205.956 1.00 76.24 226 LEU D N 1
ATOM 9084 C CA . LEU D 4 226 ? 172.250 136.308 205.398 1.00 76.24 226 LEU D CA 1
ATOM 9085 C C . LEU D 4 226 ? 172.132 137.780 205.755 1.00 76.24 226 LEU D C 1
ATOM 9086 O O . LEU D 4 226 ? 171.807 138.601 204.896 1.00 76.24 226 LEU D O 1
ATOM 9091 N N . GLU D 4 227 ? 172.427 138.148 207.003 1.00 76.52 227 GLU D N 1
ATOM 9092 C CA . GLU D 4 227 ? 172.124 139.512 207.422 1.00 76.52 227 GLU D CA 1
ATOM 9093 C C . GLU D 4 227 ? 172.966 140.530 206.685 1.00 76.52 227 GLU D C 1
ATOM 9094 O O . GLU D 4 227 ? 172.446 141.569 206.268 1.00 76.52 227 GLU D O 1
ATOM 9100 N N . ALA D 4 228 ? 174.247 140.234 206.468 1.00 72.29 228 ALA D N 1
ATOM 9101 C CA . ALA D 4 228 ? 175.089 141.155 205.715 1.00 72.29 228 ALA D CA 1
ATOM 9102 C C . ALA D 4 228 ? 174.575 141.343 204.303 1.00 72.29 228 ALA D C 1
ATOM 9103 O O . ALA D 4 228 ? 175.211 142.028 203.501 1.00 72.29 228 ALA D O 1
ATOM 9105 N N . LEU D 4 229 ? 173.452 140.721 203.969 1.00 67.43 229 LEU D N 1
ATOM 9106 C CA . LEU D 4 229 ? 172.761 141.114 202.760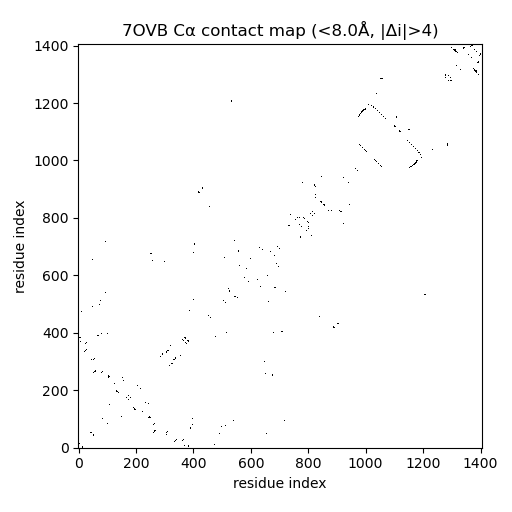 1.00 67.43 229 LEU D CA 1
ATOM 9107 C C . LEU D 4 229 ? 171.799 142.257 203.030 1.00 67.43 229 LEU D C 1
ATOM 9108 O O . LEU D 4 229 ? 171.657 143.143 202.189 1.00 67.43 229 LEU D O 1
ATOM 9113 N N . ASN D 4 230 ? 171.144 142.283 204.190 1.00 67.48 230 ASN D N 1
ATOM 9114 C CA . ASN D 4 230 ? 170.246 143.402 204.455 1.00 67.48 230 ASN D CA 1
ATOM 9115 C C . ASN D 4 230 ? 171.020 144.703 204.601 1.00 67.48 230 ASN D C 1
ATOM 9116 O O . ASN D 4 230 ? 170.707 145.697 203.940 1.00 67.48 230 ASN D O 1
ATOM 9121 N N . THR D 4 231 ? 172.049 144.714 205.448 1.00 69.51 231 THR D N 1
ATOM 9122 C CA . THR D 4 231 ? 172.787 145.952 205.677 1.00 69.51 231 THR D CA 1
ATOM 9123 C C . THR D 4 231 ? 173.575 146.377 204.450 1.00 69.51 231 THR D C 1
ATOM 9124 O O . THR D 4 231 ? 173.848 147.564 204.277 1.00 69.51 231 THR D O 1
ATOM 9128 N N . LYS D 4 232 ? 174.000 145.437 203.615 1.00 64.43 232 LYS D N 1
ATOM 9129 C CA . LYS D 4 232 ? 174.598 145.854 202.357 1.00 64.43 232 LYS D CA 1
ATOM 9130 C C . LYS D 4 232 ? 173.533 146.064 201.301 1.00 64.43 232 LYS D C 1
ATOM 9131 O O . LYS D 4 232 ? 173.824 146.572 200.214 1.00 64.43 232 LYS D O 1
ATOM 9137 N N . LEU D 4 233 ? 172.296 145.664 201.592 1.00 63.50 233 LEU D N 1
ATOM 9138 C CA . LEU D 4 233 ? 171.176 146.168 200.811 1.00 63.50 233 LEU D CA 1
ATOM 9139 C C . LEU D 4 233 ? 170.637 147.435 201.453 1.00 63.50 233 LEU D C 1
ATOM 9140 O O . LEU D 4 233 ? 169.766 148.110 200.898 1.00 63.50 233 LEU D O 1
ATOM 9145 N N . ASP D 4 234 ? 171.160 147.778 202.630 1.00 68.10 234 ASP D N 1
ATOM 9146 C CA . ASP D 4 234 ? 170.847 149.071 203.223 1.00 68.10 234 ASP D CA 1
ATOM 9147 C C . ASP D 4 234 ? 171.427 150.199 202.387 1.00 68.10 234 ASP D C 1
ATOM 9148 O O . ASP D 4 234 ? 170.718 151.140 202.020 1.00 68.10 234 ASP D O 1
ATOM 9153 N N . GLU D 4 235 ? 172.715 150.118 202.067 1.00 70.60 235 GLU D N 1
ATOM 9154 C CA . GLU D 4 235 ? 173.294 151.113 201.180 1.00 70.60 235 GLU D CA 1
ATOM 9155 C C . GLU D 4 235 ? 172.669 151.046 199.802 1.00 70.60 235 GLU D C 1
ATOM 9156 O O . GLU D 4 235 ? 171.840 151.887 199.441 1.00 70.60 235 GLU D O 1
ATOM 9162 N N . PHE D 4 236 ? 172.990 149.994 199.061 1.00 58.71 236 PHE D N 1
ATOM 9163 C CA . PHE D 4 236 ? 173.024 150.091 197.614 1.00 58.71 236 PHE D CA 1
ATOM 9164 C C . PHE D 4 236 ? 171.701 150.564 197.050 1.00 58.71 236 PHE D C 1
ATOM 9165 O O . PHE D 4 236 ? 171.673 151.287 196.052 1.00 58.71 236 PHE D O 1
ATOM 9173 N N . THR D 4 237 ? 170.595 150.189 197.675 1.00 61.32 237 THR D N 1
ATOM 9174 C CA . THR D 4 237 ? 169.332 150.727 197.206 1.00 61.32 237 THR D CA 1
ATOM 9175 C C . THR D 4 237 ? 169.291 152.235 197.392 1.00 61.32 237 THR D C 1
ATOM 9176 O O . THR D 4 237 ? 168.743 152.952 196.550 1.00 61.32 237 THR D O 1
ATOM 9180 N N . ASP D 4 238 ? 169.889 152.744 198.466 1.00 63.34 238 ASP D N 1
ATOM 9181 C CA . ASP D 4 238 ? 169.848 154.184 198.688 1.00 63.34 238 ASP D CA 1
ATOM 9182 C C . ASP D 4 238 ? 170.691 154.923 197.662 1.00 63.34 238 ASP D C 1
ATOM 9183 O O . ASP D 4 238 ? 170.366 156.050 197.280 1.00 63.34 238 ASP D O 1
ATOM 9188 N N . ARG D 4 239 ? 171.790 154.320 197.217 1.00 57.61 239 ARG D N 1
ATOM 9189 C CA . ARG D 4 239 ? 172.565 154.951 196.163 1.00 57.61 239 ARG D CA 1
ATOM 9190 C C . ARG D 4 239 ? 171.915 154.797 194.799 1.00 57.61 239 ARG D C 1
ATOM 9191 O O . ARG D 4 239 ? 172.099 155.655 193.935 1.00 57.61 239 ARG D O 1
ATOM 9199 N N . THR D 4 240 ? 171.151 153.729 194.582 1.00 54.65 240 THR D N 1
ATOM 9200 C CA . THR D 4 240 ? 170.637 153.467 193.243 1.00 54.65 240 THR D CA 1
ATOM 9201 C C . THR D 4 240 ? 169.498 154.400 192.858 1.00 54.65 240 THR D C 1
ATOM 9202 O O . THR D 4 240 ? 169.397 154.781 191.691 1.00 54.65 240 THR D O 1
ATOM 9206 N N . ASN D 4 241 ? 168.625 154.773 193.792 1.00 57.31 241 ASN D N 1
ATOM 9207 C CA . ASN D 4 241 ? 167.555 155.702 193.436 1.00 57.31 241 ASN D CA 1
ATOM 9208 C C . ASN D 4 241 ? 168.107 157.077 193.081 1.00 57.31 241 ASN D C 1
ATOM 9209 O O . ASN D 4 241 ? 167.684 157.690 192.093 1.00 57.31 241 ASN D O 1
ATOM 9214 N N . HIS D 4 242 ? 169.042 157.582 193.887 1.00 58.42 242 HIS D N 1
ATOM 9215 C CA . HIS D 4 242 ? 169.851 158.717 193.466 1.00 58.42 242 HIS D CA 1
ATOM 9216 C C . HIS D 4 242 ? 170.361 158.538 192.052 1.00 58.42 242 HIS D C 1
ATOM 9217 O O . HIS D 4 242 ? 169.974 159.283 191.147 1.00 58.42 242 HIS D O 1
ATOM 9224 N N . LEU D 4 243 ? 171.161 157.503 191.829 1.00 51.10 243 LEU D N 1
ATOM 9225 C CA . LEU D 4 243 ? 171.851 157.380 190.559 1.00 51.10 243 LEU D CA 1
ATOM 9226 C C . LEU D 4 243 ? 170.857 157.148 189.439 1.00 51.10 243 LEU D C 1
ATOM 9227 O O . LEU D 4 243 ? 171.216 157.187 188.261 1.00 51.10 243 LEU D O 1
ATOM 9232 N N . SER D 4 244 ? 169.606 156.866 189.786 1.00 52.20 244 SER D N 1
ATOM 9233 C CA . SER D 4 244 ? 168.583 156.785 188.759 1.00 52.20 244 SER D CA 1
ATOM 9234 C C . SER D 4 244 ? 167.827 158.091 188.627 1.00 52.20 244 SER D C 1
ATOM 9235 O O . SER D 4 244 ? 167.440 158.473 187.518 1.00 52.20 244 SER D O 1
ATOM 9238 N N . GLN D 4 245 ? 167.573 158.778 189.739 1.00 54.43 245 GLN D N 1
ATOM 9239 C CA . GLN D 4 245 ? 166.926 160.080 189.623 1.00 54.43 245 GLN D CA 1
ATOM 9240 C C . GLN D 4 245 ? 167.805 161.053 188.853 1.00 54.43 245 GLN D C 1
ATOM 9241 O O . GLN D 4 245 ? 167.316 161.807 188.006 1.00 54.43 245 GLN D O 1
ATOM 9247 N N . GLN D 4 246 ? 169.106 161.045 189.138 1.00 53.51 246 GLN D N 1
ATOM 9248 C CA . GLN D 4 246 ? 170.033 161.870 188.383 1.00 53.51 246 GLN D CA 1
ATOM 9249 C C . GLN D 4 246 ? 170.020 161.484 186.918 1.00 53.51 246 GLN D C 1
ATOM 9250 O O . GLN D 4 246 ? 170.059 162.347 186.041 1.00 53.51 246 GLN D O 1
ATOM 9256 N N . ALA D 4 247 ? 169.955 160.187 186.634 1.00 49.82 247 ALA D N 1
ATOM 9257 C CA . ALA D 4 247 ? 170.042 159.726 185.256 1.00 49.82 247 ALA D CA 1
ATOM 9258 C C . ALA D 4 247 ? 168.779 160.034 184.475 1.00 49.82 247 ALA D C 1
ATOM 9259 O O . ALA D 4 247 ? 168.856 160.449 183.319 1.00 49.82 247 ALA D O 1
ATOM 9261 N N . LYS D 4 248 ? 167.607 159.826 185.073 1.00 52.68 248 LYS D N 1
ATOM 9262 C CA . LYS D 4 248 ? 166.376 160.194 184.387 1.00 52.68 248 LYS D CA 1
ATOM 9263 C C . LYS D 4 248 ? 166.393 161.658 183.983 1.00 52.68 248 LYS D C 1
ATOM 9264 O O . LYS D 4 248 ? 165.872 162.022 182.926 1.00 52.68 248 LYS D O 1
ATOM 9270 N N . SER D 4 249 ? 166.975 162.515 184.819 1.00 48.64 249 SER D N 1
ATOM 9271 C CA . SER D 4 249 ? 167.092 163.920 184.461 1.00 48.64 249 SER D CA 1
ATOM 9272 C C . SER D 4 249 ? 167.855 164.091 183.166 1.00 48.64 249 SER D C 1
ATOM 9273 O O . SER D 4 249 ? 167.378 164.748 182.240 1.00 48.64 249 SER D O 1
ATOM 9276 N N . PHE D 4 250 ? 169.016 163.464 183.063 1.00 48.60 250 PHE D N 1
ATOM 9277 C CA . PHE D 4 250 ? 169.877 163.696 181.918 1.00 48.60 250 PHE D CA 1
ATOM 9278 C C . PHE D 4 250 ? 169.210 163.251 180.631 1.00 48.60 250 PHE D C 1
ATOM 9279 O O . PHE D 4 250 ? 169.644 163.626 179.544 1.00 48.60 250 PHE D O 1
ATOM 9287 N N . ARG D 4 251 ? 168.173 162.433 180.721 1.00 51.73 251 ARG D N 1
ATOM 9288 C CA . ARG D 4 251 ? 167.425 162.133 179.511 1.00 51.73 251 ARG D CA 1
ATOM 9289 C C . ARG D 4 251 ? 166.509 163.282 179.134 1.00 51.73 251 ARG D C 1
ATOM 9290 O O . ARG D 4 251 ? 166.217 163.486 177.954 1.00 51.73 251 ARG D O 1
ATOM 9298 N N . THR D 4 252 ? 166.038 164.045 180.111 1.00 48.24 252 THR D N 1
ATOM 9299 C CA . THR D 4 252 ? 165.248 165.216 179.762 1.00 48.24 252 THR D CA 1
ATOM 9300 C C . THR D 4 252 ? 166.123 166.312 179.179 1.00 48.24 252 THR D C 1
ATOM 9301 O O . THR D 4 252 ? 165.988 166.664 178.006 1.00 48.24 252 THR D O 1
ATOM 9305 N N . GLN D 4 253 ? 167.061 166.830 179.959 1.00 50.02 253 GLN D N 1
ATOM 9306 C CA . GLN D 4 253 ? 167.785 168.007 179.515 1.00 50.02 253 GLN D CA 1
ATOM 9307 C C . GLN D 4 253 ? 168.824 167.710 178.447 1.00 50.02 253 GLN D C 1
ATOM 9308 O O . GLN D 4 253 ? 169.599 168.602 178.101 1.00 50.02 253 GLN D O 1
ATOM 9314 N N . PHE D 4 254 ? 168.903 166.485 177.941 1.00 45.81 254 PHE D N 1
ATOM 9315 C CA . PHE D 4 254 ? 169.419 166.326 176.591 1.00 45.81 254 PHE D CA 1
ATOM 9316 C C . PHE D 4 254 ? 168.310 166.454 175.569 1.00 45.81 254 PHE D C 1
ATOM 9317 O O . PHE D 4 254 ? 168.512 167.034 174.501 1.00 45.81 254 PHE D O 1
ATOM 9325 N N . TYR D 4 255 ? 167.125 165.941 175.875 1.00 51.80 255 TYR D N 1
ATOM 9326 C CA . TYR D 4 255 ? 166.043 166.072 174.916 1.00 51.80 255 TYR D CA 1
ATOM 9327 C C . TYR D 4 255 ? 165.720 167.528 174.661 1.00 51.80 255 TYR D C 1
ATOM 9328 O O . TYR D 4 255 ? 165.081 167.857 173.663 1.00 51.80 255 TYR D O 1
ATOM 9337 N N . GLU D 4 256 ? 166.119 168.415 175.566 1.00 52.62 256 GLU D N 1
ATOM 9338 C CA . GLU D 4 256 ? 165.946 169.831 175.293 1.00 52.62 256 GLU D CA 1
ATOM 9339 C C . GLU D 4 256 ? 167.048 170.364 174.406 1.00 52.62 256 GLU D C 1
ATOM 9340 O O . GLU D 4 256 ? 166.766 170.954 173.362 1.00 52.62 256 GLU D O 1
ATOM 9346 N N . VAL D 4 257 ? 168.300 170.160 174.789 1.00 50.53 257 VAL D N 1
ATOM 9347 C CA . VAL D 4 257 ? 169.390 170.682 173.988 1.00 50.53 257 VAL D CA 1
ATOM 9348 C C . VAL D 4 257 ? 169.339 170.100 172.592 1.00 50.53 257 VAL D C 1
ATOM 9349 O O . VAL D 4 257 ? 169.758 170.738 171.626 1.00 50.53 257 VAL D O 1
ATOM 9353 N N . ILE D 4 258 ? 168.814 168.890 172.453 1.00 51.25 258 ILE D N 1
ATOM 9354 C CA . ILE D 4 258 ? 168.675 168.312 171.124 1.00 51.25 258 ILE D CA 1
ATOM 9355 C C . ILE D 4 258 ? 167.445 168.861 170.428 1.00 51.25 258 ILE D C 1
ATOM 9356 O O . ILE D 4 258 ? 167.275 168.694 169.219 1.00 51.25 258 ILE D O 1
ATOM 9361 N N . LEU D 4 259 ? 166.540 169.476 171.176 1.00 52.41 259 LEU D N 1
ATOM 9362 C CA . LEU D 4 259 ? 165.363 170.052 170.547 1.00 52.41 259 LEU D CA 1
ATOM 9363 C C . LEU D 4 259 ? 165.576 171.516 170.232 1.00 52.41 259 LEU D C 1
ATOM 9364 O O . LEU D 4 259 ? 165.227 171.977 169.144 1.00 52.41 259 LEU D O 1
ATOM 9369 N N . ARG D 4 260 ? 166.143 172.261 171.177 1.00 56.89 260 ARG D N 1
ATOM 9370 C CA . ARG D 4 260 ? 166.434 173.666 170.944 1.00 56.89 260 ARG D CA 1
ATOM 9371 C C . ARG D 4 260 ? 167.311 173.843 169.717 1.00 56.89 260 ARG D C 1
ATOM 9372 O O . ARG D 4 260 ? 167.110 174.771 168.931 1.00 56.89 260 ARG D O 1
ATOM 9380 N N . ILE D 4 261 ? 168.287 172.962 169.531 1.00 55.14 261 ILE D N 1
ATOM 9381 C CA . ILE D 4 261 ? 169.199 173.115 168.410 1.00 55.14 261 ILE D CA 1
ATOM 9382 C C . ILE D 4 261 ? 168.484 172.872 167.095 1.00 55.14 261 ILE D C 1
ATOM 9383 O O . ILE D 4 261 ? 168.793 173.508 166.086 1.00 55.14 261 ILE D O 1
ATOM 9388 N N . ILE D 4 262 ? 167.516 171.963 167.074 1.00 58.05 262 ILE D N 1
ATOM 9389 C CA . ILE D 4 262 ? 166.940 171.593 165.789 1.00 58.05 262 ILE D CA 1
ATOM 9390 C C . ILE D 4 262 ? 166.082 172.715 165.227 1.00 58.05 262 ILE D C 1
ATOM 9391 O O . ILE D 4 262 ? 165.737 172.701 164.042 1.00 58.05 262 ILE D O 1
ATOM 9396 N N . GLU D 4 263 ? 165.698 173.687 166.051 1.00 63.42 263 GLU D N 1
ATOM 9397 C CA . GLU D 4 263 ? 164.987 174.837 165.513 1.00 63.42 263 GLU D CA 1
ATOM 9398 C C . GLU D 4 263 ? 165.851 176.088 165.463 1.00 63.42 263 GLU D C 1
ATOM 9399 O O . GLU D 4 263 ? 165.650 176.926 164.583 1.00 63.42 263 GLU D O 1
ATOM 9405 N N . LEU D 4 264 ? 166.795 176.238 166.386 1.00 65.45 264 LEU D N 1
ATOM 9406 C CA . LEU D 4 264 ? 167.769 177.315 166.298 1.00 65.45 264 LEU D CA 1
ATOM 9407 C C . LEU D 4 264 ? 168.627 177.177 165.050 1.00 65.45 264 LEU D C 1
ATOM 9408 O O . LEU D 4 264 ? 168.770 178.126 164.278 1.00 65.45 264 LEU D O 1
ATOM 9413 N N . ILE D 4 265 ? 169.225 176.004 164.845 1.00 66.91 265 ILE D N 1
ATOM 9414 C CA . ILE D 4 265 ? 169.991 175.781 163.626 1.00 66.91 265 ILE D CA 1
ATOM 9415 C C . ILE D 4 265 ? 169.103 175.741 162.399 1.00 66.91 265 ILE D C 1
ATOM 9416 O O . ILE D 4 265 ? 169.584 176.003 161.292 1.00 66.91 265 ILE D O 1
ATOM 9421 N N . LYS D 4 266 ? 167.814 175.445 162.563 1.00 69.57 266 LYS D N 1
ATOM 9422 C CA . LYS D 4 266 ? 166.918 175.405 161.417 1.00 69.57 266 LYS D CA 1
ATOM 9423 C C . LYS D 4 266 ? 166.873 176.736 160.692 1.00 69.57 266 LYS D C 1
ATOM 9424 O O . LYS D 4 266 ? 166.758 176.766 159.464 1.00 69.57 266 LYS D O 1
ATOM 9430 N N . LEU D 4 267 ? 166.989 177.838 161.424 1.00 76.14 267 LEU D N 1
ATOM 9431 C CA . LEU D 4 267 ? 166.773 179.164 160.873 1.00 76.14 267 LEU D CA 1
ATOM 9432 C C . LEU D 4 267 ? 168.064 179.844 160.462 1.00 76.14 267 LEU D C 1
ATOM 9433 O O . LEU D 4 267 ? 168.189 181.061 160.616 1.00 76.14 267 LEU D O 1
ATOM 9438 N N . LEU D 4 268 ? 169.011 179.107 159.987 1.00 83.57 268 LEU D N 1
ATOM 9439 C CA . LEU D 4 268 ? 170.090 179.810 159.317 1.00 83.57 268 LEU D CA 1
ATOM 9440 C C . LEU D 4 268 ? 169.681 180.119 157.888 1.00 83.57 268 LEU D C 1
ATOM 9441 O O . LEU D 4 268 ? 168.833 179.416 157.333 1.00 83.57 268 LEU D O 1
ATOM 9446 N N . PRO D 4 269 ? 170.221 181.161 157.274 1.00 85.85 269 PRO D N 1
ATOM 9447 C CA . PRO D 4 269 ? 169.878 181.439 155.875 1.00 85.85 269 PRO D CA 1
ATOM 9448 C C . PRO D 4 269 ? 170.588 180.532 154.881 1.00 85.85 269 PRO D C 1
ATOM 9449 O O . PRO D 4 269 ? 169.977 180.061 153.918 1.00 85.85 269 PRO D O 1
ATOM 9453 N N . GLU D 4 270 ? 171.870 180.267 155.111 1.00 87.42 270 GLU D N 1
ATOM 9454 C CA . GLU D 4 270 ? 172.737 179.662 154.108 1.00 87.42 270 GLU D CA 1
ATOM 9455 C C . GLU D 4 270 ? 173.314 178.314 154.521 1.00 87.42 270 GLU D C 1
ATOM 9456 O O . GLU D 4 270 ? 174.363 177.920 154.005 1.00 87.42 270 GLU D O 1
ATOM 9462 N N . TYR D 4 271 ? 172.671 177.612 155.441 1.00 82.26 271 TYR D N 1
ATOM 9463 C CA . TYR D 4 271 ? 173.098 176.296 155.884 1.00 82.26 271 TYR D CA 1
ATOM 9464 C C . TYR D 4 271 ? 171.864 175.447 156.127 1.00 82.26 271 TYR D C 1
ATOM 9465 O O . TYR D 4 271 ? 170.798 175.975 156.448 1.00 82.26 271 TYR D O 1
ATOM 9474 N N . LYS D 4 272 ? 171.997 174.136 155.964 1.00 79.94 272 LYS D N 1
ATOM 9475 C CA . LYS D 4 272 ? 170.918 173.247 156.358 1.00 79.94 272 LYS D CA 1
ATOM 9476 C C . LYS D 4 272 ? 171.480 171.865 156.625 1.00 79.94 272 LYS D C 1
ATOM 9477 O O . LYS D 4 272 ? 172.591 171.533 156.207 1.00 79.94 272 LYS D O 1
ATOM 9483 N N . ILE D 4 273 ? 170.696 171.064 157.325 1.00 82.47 273 ILE D N 1
ATOM 9484 C CA . ILE D 4 273 ? 171.008 169.658 157.550 1.00 82.47 273 ILE D CA 1
ATOM 9485 C C . ILE D 4 273 ? 170.243 168.821 156.535 1.00 82.47 273 ILE D C 1
ATOM 9486 O O . ILE D 4 273 ? 169.009 168.865 156.474 1.00 82.47 273 ILE D O 1
ATOM 9491 N N . ASP D 4 274 ? 170.973 168.082 155.703 1.00 86.06 274 ASP D N 1
ATOM 9492 C CA . ASP D 4 274 ? 170.320 167.403 154.588 1.00 86.06 274 ASP D CA 1
ATOM 9493 C C . ASP D 4 274 ? 169.565 166.181 155.084 1.00 86.06 274 ASP D C 1
ATOM 9494 O O . ASP D 4 274 ? 169.937 165.606 156.106 1.00 86.06 274 ASP D O 1
ATOM 9499 N N . PRO D 4 275 ? 168.496 165.769 154.405 1.00 85.12 275 PRO D N 1
ATOM 9500 C CA . PRO D 4 275 ? 167.797 164.538 154.783 1.00 85.12 275 PRO D CA 1
ATOM 9501 C C . PRO D 4 275 ? 168.603 163.269 154.562 1.00 85.12 275 PRO D C 1
ATOM 9502 O O . PRO D 4 275 ? 168.094 162.179 154.838 1.00 85.12 275 PRO D O 1
ATOM 9506 N N . ALA D 4 276 ? 169.837 163.374 154.078 1.00 82.39 276 ALA D N 1
ATOM 9507 C CA . ALA D 4 276 ? 170.681 162.212 153.847 1.00 82.39 276 ALA D CA 1
ATOM 9508 C C . ALA D 4 276 ? 171.361 161.733 155.120 1.00 82.39 276 ALA D C 1
ATOM 9509 O O . ALA D 4 276 ? 171.119 160.614 155.572 1.00 82.39 276 ALA D O 1
ATOM 9511 N N . GLN D 4 277 ? 172.206 162.571 155.713 1.00 77.31 277 GLN D N 1
ATOM 9512 C CA . GLN D 4 277 ? 172.829 162.209 156.975 1.00 77.31 277 GLN D CA 1
ATOM 9513 C C . GLN D 4 277 ? 171.841 162.225 158.128 1.00 77.31 277 GLN D C 1
ATOM 9514 O O . GLN D 4 277 ? 171.978 161.440 159.068 1.00 77.31 277 GLN D O 1
ATOM 9520 N N . ASP D 4 278 ? 170.861 163.122 158.106 1.00 76.09 278 ASP D N 1
ATOM 9521 C CA . ASP D 4 278 ? 169.916 163.141 159.210 1.00 76.09 278 ASP D CA 1
ATOM 9522 C C . ASP D 4 278 ? 169.129 161.846 159.289 1.00 76.09 278 ASP D C 1
ATOM 9523 O O . ASP D 4 278 ? 168.971 161.289 160.377 1.00 76.09 278 ASP D O 1
ATOM 9528 N N . ALA D 4 279 ? 168.659 161.332 158.155 1.00 75.36 279 ALA D N 1
ATOM 9529 C CA . ALA D 4 279 ? 167.834 160.131 158.195 1.00 75.36 279 ALA D CA 1
ATOM 9530 C C . ALA D 4 279 ? 168.623 158.932 158.695 1.00 75.36 279 ALA D C 1
ATOM 9531 O O . ALA D 4 279 ? 168.035 157.945 159.145 1.00 75.36 279 ALA D O 1
ATOM 9533 N N . ILE D 4 280 ? 169.953 158.985 158.611 1.00 73.99 280 ILE D N 1
ATOM 9534 C CA . ILE D 4 280 ? 170.754 157.905 159.172 1.00 73.99 280 ILE D CA 1
ATOM 9535 C C . ILE D 4 280 ? 171.237 158.218 160.584 1.00 73.99 280 ILE D C 1
ATOM 9536 O O . ILE D 4 280 ? 171.366 157.297 161.397 1.00 73.99 280 ILE D O 1
ATOM 9541 N N . ASN D 4 281 ? 171.497 159.483 160.919 1.00 70.06 281 ASN D N 1
ATOM 9542 C CA . ASN D 4 281 ? 171.746 159.808 162.318 1.00 70.06 281 ASN D CA 1
ATOM 9543 C C . ASN D 4 281 ? 170.517 159.596 163.165 1.00 70.06 281 ASN D C 1
ATOM 9544 O O . ASN D 4 281 ? 170.636 159.248 164.336 1.00 70.06 281 ASN D O 1
ATOM 9549 N N . ARG D 4 282 ? 169.344 159.806 162.602 1.00 71.81 282 ARG D N 1
ATOM 9550 C CA . ARG D 4 282 ? 168.111 159.689 163.351 1.00 71.81 282 ARG D CA 1
ATOM 9551 C C . ARG D 4 282 ? 167.602 158.268 163.417 1.00 71.81 282 ARG D C 1
ATOM 9552 O O . ARG D 4 282 ? 166.429 158.060 163.726 1.00 71.81 282 ARG D O 1
ATOM 9560 N N . GLU D 4 283 ? 168.434 157.287 163.101 1.00 72.28 283 GLU D N 1
ATOM 9561 C CA . GLU D 4 283 ? 167.998 155.906 163.251 1.00 72.28 283 GLU D CA 1
ATOM 9562 C C . GLU D 4 283 ? 167.971 155.459 164.706 1.00 72.28 283 GLU D C 1
ATOM 9563 O O . GLU D 4 283 ? 166.916 154.980 165.152 1.00 72.28 283 GLU D O 1
ATOM 9569 N N . PRO D 4 284 ? 169.021 155.618 165.501 1.00 67.90 284 PRO D N 1
ATOM 9570 C CA . PRO D 4 284 ? 168.950 155.138 166.875 1.00 67.90 284 PRO D CA 1
ATOM 9571 C C . PRO D 4 284 ? 168.193 156.076 167.781 1.00 67.90 284 PRO D C 1
ATOM 9572 O O . PRO D 4 284 ? 168.444 156.083 168.983 1.00 67.90 284 PRO D O 1
ATOM 9576 N N . LEU D 4 285 ? 167.313 156.906 167.246 1.00 64.63 285 LEU D N 1
ATOM 9577 C CA . LEU D 4 285 ? 166.508 157.781 168.083 1.00 64.63 285 LEU D CA 1
ATOM 9578 C C . LEU D 4 285 ? 165.026 157.467 167.999 1.00 64.63 285 LEU D C 1
ATOM 9579 O O . LEU D 4 285 ? 164.203 158.379 168.034 1.00 64.63 285 LEU D O 1
ATOM 9584 N N . TYR D 4 286 ? 164.661 156.196 167.882 1.00 65.20 286 TYR D N 1
ATOM 9585 C CA . TYR D 4 286 ? 163.261 155.820 167.748 1.00 65.20 286 TYR D CA 1
ATOM 9586 C C . TYR D 4 286 ? 162.753 155.030 168.938 1.00 65.20 286 TYR D C 1
ATOM 9587 O O . TYR D 4 286 ? 161.729 154.356 168.850 1.00 65.20 286 TYR D O 1
ATOM 9596 N N . PHE D 4 287 ? 163.440 155.123 170.062 1.00 59.02 287 PHE D N 1
ATOM 9597 C CA . PHE D 4 287 ? 163.005 154.394 171.233 1.00 59.02 287 PHE D CA 1
ATOM 9598 C C . PHE D 4 287 ? 161.859 155.119 171.906 1.00 59.02 287 PHE D C 1
ATOM 9599 O O . PHE D 4 287 ? 161.245 156.028 171.352 1.00 59.02 287 PHE D O 1
ATOM 9607 N N . ASP D 4 288 ? 161.555 154.687 173.111 1.00 63.81 288 ASP D N 1
ATOM 9608 C CA . ASP D 4 288 ? 160.586 155.365 173.942 1.00 63.81 288 ASP D CA 1
ATOM 9609 C C . ASP D 4 288 ? 161.343 156.135 175.003 1.00 63.81 288 ASP D C 1
ATOM 9610 O O . ASP D 4 288 ? 162.513 155.853 175.262 1.00 63.81 288 ASP D O 1
ATOM 9615 N N . ARG D 4 289 ? 160.693 157.123 175.598 1.00 66.32 289 ARG D N 1
ATOM 9616 C CA . ARG D 4 289 ? 161.351 157.823 176.686 1.00 66.32 289 ARG D CA 1
ATOM 9617 C C . ARG D 4 289 ? 160.885 157.345 178.042 1.00 66.32 289 ARG D C 1
ATOM 9618 O O . ARG D 4 289 ? 161.689 157.251 178.969 1.00 66.32 289 ARG D O 1
ATOM 9626 N N . THR D 4 290 ? 159.611 157.027 178.178 1.00 77.14 290 THR D N 1
ATOM 9627 C CA . THR D 4 290 ? 159.024 156.810 179.493 1.00 77.14 290 THR D CA 1
ATOM 9628 C C . THR D 4 290 ? 159.196 155.360 179.942 1.00 77.14 290 THR D C 1
ATOM 9629 O O . THR D 4 290 ? 158.234 154.625 180.156 1.00 77.14 290 THR D O 1
ATOM 9633 N N . ILE D 4 291 ? 160.453 154.950 180.111 1.00 68.89 291 ILE D N 1
ATOM 9634 C CA . ILE D 4 291 ? 160.728 153.565 180.472 1.00 68.89 291 ILE D CA 1
ATOM 9635 C C . ILE D 4 291 ? 161.255 153.421 181.895 1.00 68.89 291 ILE D C 1
ATOM 9636 O O . ILE D 4 291 ? 161.321 152.294 182.410 1.00 68.89 291 ILE D O 1
ATOM 9641 N N . GLY D 4 292 ? 161.643 154.509 182.541 1.00 67.91 292 GLY D N 1
ATOM 9642 C CA . GLY D 4 292 ? 161.858 154.477 183.972 1.00 67.91 292 GLY D CA 1
ATOM 9643 C C . GLY D 4 292 ? 160.789 155.300 184.655 1.00 67.91 292 GLY D C 1
ATOM 9644 O O . GLY D 4 292 ? 160.826 156.531 184.600 1.00 67.91 292 GLY D O 1
ATOM 9645 N N . GLU D 4 293 ? 159.829 154.633 185.288 1.00 79.81 293 GLU D N 1
ATOM 9646 C CA . GLU D 4 293 ? 158.648 155.288 185.850 1.00 79.81 293 GLU D CA 1
ATOM 9647 C C . GLU D 4 293 ? 157.912 156.098 184.790 1.00 79.81 293 GLU D C 1
ATOM 9648 O O . GLU D 4 293 ? 158.257 157.248 184.522 1.00 79.81 293 GLU D O 1
ATOM 9650 N N . THR E 5 5 ? 184.967 174.743 151.743 1.00 98.18 5 THR E N 1
ATOM 9651 C CA . THR E 5 5 ? 185.715 175.562 152.688 1.00 98.18 5 THR E CA 1
ATOM 9652 C C . THR E 5 5 ? 186.360 174.695 153.781 1.00 98.18 5 THR E C 1
ATOM 9653 O O . THR E 5 5 ? 185.711 173.835 154.377 1.00 98.18 5 THR E O 1
ATOM 9657 N N . LEU E 5 6 ? 187.648 174.912 154.027 1.00 88.87 6 LEU E N 1
ATOM 9658 C CA . LEU E 5 6 ? 188.336 174.222 155.104 1.00 88.87 6 LEU E CA 1
ATOM 9659 C C . LEU E 5 6 ? 188.073 174.949 156.413 1.00 88.87 6 LEU E C 1
ATOM 9660 O O . LEU E 5 6 ? 188.433 176.126 156.535 1.00 88.87 6 LEU E O 1
ATOM 9665 N N . PRO E 5 7 ? 187.462 174.302 157.402 1.00 85.65 7 PRO E N 1
ATOM 9666 C CA . PRO E 5 7 ? 187.134 174.994 158.650 1.00 85.65 7 PRO E CA 1
ATOM 9667 C C . PRO E 5 7 ? 188.376 175.512 159.353 1.00 85.65 7 PRO E C 1
ATOM 9668 O O . PRO E 5 7 ? 189.440 174.895 159.311 1.00 85.65 7 PRO E O 1
ATOM 9672 N N . THR E 5 8 ? 188.231 176.656 160.016 1.00 79.35 8 THR E N 1
ATOM 9673 C CA . THR E 5 8 ? 189.370 177.298 160.652 1.00 79.35 8 THR E CA 1
ATOM 9674 C C . THR E 5 8 ? 189.655 176.695 162.020 1.00 79.35 8 THR E C 1
ATOM 9675 O O . THR E 5 8 ? 188.763 176.171 162.691 1.00 79.35 8 THR E O 1
ATOM 9679 N N . ARG E 5 9 ? 190.912 176.825 162.444 1.00 76.48 9 ARG E N 1
ATOM 9680 C CA . ARG E 5 9 ? 191.465 176.143 163.606 1.00 76.48 9 ARG E CA 1
ATOM 9681 C C . ARG E 5 9 ? 190.588 176.316 164.834 1.00 76.48 9 ARG E C 1
ATOM 9682 O O . ARG E 5 9 ? 190.412 175.372 165.601 1.00 76.48 9 ARG E O 1
ATOM 9690 N N . ASP E 5 10 ? 190.035 177.511 165.035 1.00 80.35 10 ASP E N 1
ATOM 9691 C CA . ASP E 5 10 ? 189.195 177.747 166.207 1.00 80.35 10 ASP E CA 1
ATOM 9692 C C . ASP E 5 10 ? 187.868 177.011 166.091 1.00 80.35 10 ASP E C 1
ATOM 9693 O O . ASP E 5 10 ? 187.421 176.369 167.051 1.00 80.35 10 ASP E O 1
ATOM 9698 N N . ALA E 5 11 ? 187.212 177.100 164.931 1.00 76.68 11 ALA E N 1
ATOM 9699 C CA . ALA E 5 11 ? 186.019 176.294 164.730 1.00 76.68 11 ALA E CA 1
ATOM 9700 C C . ALA E 5 11 ? 186.330 174.838 164.966 1.00 76.68 11 ALA E C 1
ATOM 9701 O O . ALA E 5 11 ? 185.510 174.102 165.522 1.00 76.68 11 ALA E O 1
ATOM 9703 N N . LEU E 5 12 ? 187.534 174.417 164.604 1.00 77.17 12 LEU E N 1
ATOM 9704 C CA . LEU E 5 12 ? 187.850 173.004 164.680 1.00 77.17 12 LEU E CA 1
ATOM 9705 C C . LEU E 5 12 ? 188.103 172.573 166.115 1.00 77.17 12 LEU E C 1
ATOM 9706 O O . LEU E 5 12 ? 187.659 171.503 166.528 1.00 77.17 12 LEU E O 1
ATOM 9711 N N . LEU E 5 13 ? 188.810 173.387 166.900 1.00 75.68 13 LEU E N 1
ATOM 9712 C CA . LEU E 5 13 ? 188.975 173.043 168.308 1.00 75.68 13 LEU E CA 1
ATOM 9713 C C . LEU E 5 13 ? 187.653 173.084 169.041 1.00 75.68 13 LEU E C 1
ATOM 9714 O O . LEU E 5 13 ? 187.427 172.282 169.950 1.00 75.68 13 LEU E O 1
ATOM 9719 N N . LYS E 5 14 ? 186.766 173.998 168.674 1.00 72.32 14 LYS E N 1
ATOM 9720 C CA . LYS E 5 14 ? 185.443 173.962 169.270 1.00 72.32 14 LYS E CA 1
ATOM 9721 C C . LYS E 5 14 ? 184.749 172.652 168.934 1.00 72.32 14 LYS E C 1
ATOM 9722 O O . LYS E 5 14 ? 184.174 171.992 169.809 1.00 72.32 14 LYS E O 1
ATOM 9728 N N . ALA E 5 15 ? 184.833 172.231 167.676 1.00 72.58 15 ALA E N 1
ATOM 9729 C CA . ALA E 5 15 ? 184.254 170.949 167.311 1.00 72.58 15 ALA E CA 1
ATOM 9730 C C . ALA E 5 15 ? 184.888 169.803 168.074 1.00 72.58 15 ALA E C 1
ATOM 9731 O O . ALA E 5 15 ? 184.200 168.839 168.406 1.00 72.58 15 ALA E O 1
ATOM 9733 N N . MET E 5 16 ? 186.185 169.874 168.354 1.00 74.89 16 MET E N 1
ATOM 9734 C CA . MET E 5 16 ? 186.792 168.844 169.183 1.00 74.89 16 MET E CA 1
ATOM 9735 C C . MET E 5 16 ? 186.159 168.844 170.561 1.00 74.89 16 MET E C 1
ATOM 9736 O O . MET E 5 16 ? 185.653 167.818 171.023 1.00 74.89 16 MET E O 1
ATOM 9741 N N . GLN E 5 17 ? 186.127 170.004 171.212 1.00 69.90 17 GLN E N 1
ATOM 9742 C CA . GLN E 5 17 ? 185.685 170.039 172.597 1.00 69.90 17 GLN E CA 1
ATOM 9743 C C . GLN E 5 17 ? 184.233 169.635 172.761 1.00 69.90 17 GLN E C 1
ATOM 9744 O O . GLN E 5 17 ? 183.881 169.117 173.820 1.00 69.90 17 GLN E O 1
ATOM 9750 N N . VAL E 5 18 ? 183.382 169.823 171.750 1.00 63.34 18 VAL E N 1
ATOM 9751 C CA . VAL E 5 18 ? 182.014 169.322 171.876 1.00 63.34 18 VAL E CA 1
ATOM 9752 C C . VAL E 5 18 ? 181.961 167.817 171.699 1.00 63.34 18 VAL E C 1
ATOM 9753 O O . VAL E 5 18 ? 180.902 167.209 171.895 1.00 63.34 18 VAL E O 1
ATOM 9757 N N . GLY E 5 19 ? 183.069 167.191 171.348 1.00 67.13 19 GLY E N 1
ATOM 9758 C CA . GLY E 5 19 ? 183.074 165.758 171.162 1.00 67.13 19 GLY E CA 1
ATOM 9759 C C . GLY E 5 19 ? 184.158 165.054 171.944 1.00 67.13 19 GLY E C 1
ATOM 9760 O O . GLY E 5 19 ? 184.788 164.124 171.441 1.00 67.13 19 GLY E O 1
ATOM 9761 N N . GLU E 5 20 ? 184.411 165.505 173.161 1.00 69.72 20 GLU E N 1
ATOM 9762 C CA . GLU E 5 20 ? 185.439 164.904 173.989 1.00 69.72 20 GLU E CA 1
ATOM 9763 C C . GLU E 5 20 ? 184.856 163.920 174.986 1.00 69.72 20 GLU E C 1
ATOM 9764 O O . GLU E 5 20 ? 185.591 163.347 175.791 1.00 69.72 20 GLU E O 1
ATOM 9770 N N . THR E 5 21 ? 183.552 163.701 174.952 1.00 65.57 21 THR E N 1
ATOM 9771 C CA . THR E 5 21 ? 182.967 162.801 175.930 1.00 65.57 21 THR E CA 1
ATOM 9772 C C . THR E 5 21 ? 182.834 161.392 175.377 1.00 65.57 21 THR E C 1
ATOM 9773 O O . THR E 5 21 ? 183.505 160.466 175.837 1.00 65.57 21 THR E O 1
ATOM 9777 N N . SER E 5 22 ? 181.997 161.228 174.374 1.00 69.22 22 SER E N 1
ATOM 9778 C CA . SER E 5 22 ? 181.577 159.918 173.921 1.00 69.22 22 SER E CA 1
ATOM 9779 C C . SER E 5 22 ? 182.430 159.447 172.756 1.00 69.22 22 SER E C 1
ATOM 9780 O O . SER E 5 22 ? 182.853 160.240 171.919 1.00 69.22 22 SER E O 1
ATOM 9783 N N . ILE E 5 23 ? 182.681 158.140 172.704 1.00 69.19 23 ILE E N 1
ATOM 9784 C CA . ILE E 5 23 ? 183.503 157.601 171.628 1.00 69.19 23 ILE E CA 1
ATOM 9785 C C . ILE E 5 23 ? 182.846 157.849 170.284 1.00 69.19 23 ILE E C 1
ATOM 9786 O O . ILE E 5 23 ? 183.509 158.203 169.301 1.00 69.19 23 ILE E O 1
ATOM 9791 N N . GLU E 5 24 ? 181.532 157.666 170.222 1.00 71.51 24 GLU E N 1
ATOM 9792 C CA . GLU E 5 24 ? 180.823 157.733 168.953 1.00 71.51 24 GLU E CA 1
ATOM 9793 C C . GLU E 5 24 ? 180.957 159.106 168.312 1.00 71.51 24 GLU E C 1
ATOM 9794 O O . GLU E 5 24 ? 181.223 159.216 167.115 1.00 71.51 24 GLU E O 1
ATOM 9800 N N . ALA E 5 25 ? 180.790 160.168 169.095 1.00 69.79 25 ALA E N 1
ATOM 9801 C CA . ALA E 5 25 ? 180.847 161.511 168.529 1.00 69.79 25 ALA E CA 1
ATOM 9802 C C . ALA E 5 25 ? 182.247 161.864 168.042 1.00 69.79 25 ALA E C 1
ATOM 9803 O O . ALA E 5 25 ? 182.399 162.475 166.982 1.00 69.79 25 ALA E O 1
ATOM 9805 N N . ALA E 5 26 ? 183.280 161.515 168.805 1.00 73.22 26 ALA E N 1
ATOM 9806 C CA . ALA E 5 26 ? 184.639 161.808 168.365 1.00 73.22 26 ALA E CA 1
ATOM 9807 C C . ALA E 5 26 ? 184.991 161.034 167.108 1.00 73.22 26 ALA E C 1
ATOM 9808 O O . ALA E 5 26 ? 185.615 161.576 166.187 1.00 73.22 26 ALA E O 1
ATOM 9810 N N . GLU E 5 27 ? 184.591 159.768 167.039 1.00 74.59 27 GLU E N 1
ATOM 9811 C CA . GLU E 5 27 ? 184.830 159.016 165.816 1.00 74.59 27 GLU E CA 1
ATOM 9812 C C . GLU E 5 27 ? 184.047 159.599 164.646 1.00 74.59 27 GLU E C 1
ATOM 9813 O O . GLU E 5 27 ? 184.534 159.618 163.510 1.00 74.59 27 GLU E O 1
ATOM 9819 N N . TYR E 5 28 ? 182.829 160.073 164.900 1.00 68.03 28 TYR E N 1
ATOM 9820 C CA . TYR E 5 28 ? 182.033 160.666 163.835 1.00 68.03 28 TYR E CA 1
ATOM 9821 C C . TYR E 5 28 ? 182.662 161.935 163.311 1.00 68.03 28 TYR E C 1
ATOM 9822 O O . TYR E 5 28 ? 182.633 162.188 162.110 1.00 68.03 28 TYR E O 1
ATOM 9831 N N . MET E 5 29 ? 183.207 162.762 164.192 1.00 75.23 29 MET E N 1
ATOM 9832 C CA . MET E 5 29 ? 183.915 163.938 163.710 1.00 75.23 29 MET E CA 1
ATOM 9833 C C . MET E 5 29 ? 185.146 163.546 162.907 1.00 75.23 29 MET E C 1
ATOM 9834 O O . MET E 5 29 ? 185.458 164.182 161.894 1.00 75.23 29 MET E O 1
ATOM 9839 N N . ALA E 5 30 ? 185.865 162.509 163.336 1.00 80.98 30 ALA E N 1
ATOM 9840 C CA . ALA E 5 30 ? 187.005 162.050 162.544 1.00 80.98 30 ALA E CA 1
ATOM 9841 C C . ALA E 5 30 ? 186.574 161.647 161.137 1.00 80.98 30 ALA E C 1
ATOM 9842 O O . ALA E 5 30 ? 187.172 162.072 160.139 1.00 80.98 30 ALA E O 1
ATOM 9844 N N . THR E 5 31 ? 185.521 160.837 161.043 1.00 80.76 31 THR E N 1
ATOM 9845 C CA . THR E 5 31 ? 185.003 160.437 159.741 1.00 80.76 31 THR E CA 1
ATOM 9846 C C . THR E 5 31 ? 184.570 161.640 158.925 1.00 80.76 31 THR E C 1
ATOM 9847 O O . THR E 5 31 ? 184.848 161.716 157.728 1.00 80.76 31 THR E O 1
ATOM 9851 N N . ARG E 5 32 ? 183.870 162.585 159.546 1.00 77.82 32 ARG E N 1
ATOM 9852 C CA . ARG E 5 32 ? 183.401 163.741 158.799 1.00 77.82 32 ARG E CA 1
ATOM 9853 C C . ARG E 5 32 ? 184.542 164.537 158.219 1.00 77.82 32 ARG E C 1
ATOM 9854 O O . ARG E 5 32 ? 184.482 164.962 157.061 1.00 77.82 32 ARG E O 1
ATOM 9862 N N . PHE E 5 33 ? 185.574 164.787 159.002 1.00 87.20 33 PHE E N 1
ATOM 9863 C CA . PHE E 5 33 ? 186.608 165.638 158.451 1.00 87.20 33 PHE E CA 1
ATOM 9864 C C . PHE E 5 33 ? 187.423 164.901 157.402 1.00 87.20 33 PHE E C 1
ATOM 9865 O O . PHE E 5 33 ? 187.813 165.496 156.392 1.00 87.20 33 PHE E O 1
ATOM 9873 N N . GLU E 5 34 ? 187.629 163.594 157.572 1.00 88.76 34 GLU E N 1
ATOM 9874 C CA . GLU E 5 34 ? 188.198 162.812 156.476 1.00 88.76 34 GLU E CA 1
ATOM 9875 C C . GLU E 5 34 ? 187.350 162.936 155.217 1.00 88.76 34 GLU E C 1
ATOM 9876 O O . GLU E 5 34 ? 187.868 163.155 154.113 1.00 88.76 34 GLU E O 1
ATOM 9882 N N . GLN E 5 35 ? 186.036 162.797 155.374 1.00 84.43 35 GLN E N 1
ATOM 9883 C CA . GLN E 5 35 ? 185.133 162.792 154.234 1.00 84.43 35 GLN E CA 1
ATOM 9884 C C . GLN E 5 35 ? 185.182 164.108 153.487 1.00 84.43 35 GLN E C 1
ATOM 9885 O O . GLN E 5 35 ? 185.385 164.140 152.270 1.00 84.43 35 GLN E O 1
ATOM 9891 N N . ILE E 5 36 ? 185.014 165.218 154.201 1.00 87.40 36 ILE E N 1
ATOM 9892 C CA . ILE E 5 36 ? 184.995 166.500 153.516 1.00 87.40 36 ILE E CA 1
ATOM 9893 C C . ILE E 5 36 ? 186.397 167.039 153.279 1.00 87.40 36 ILE E C 1
ATOM 9894 O O . ILE E 5 36 ? 186.548 168.168 152.800 1.00 87.40 36 ILE E O 1
ATOM 9899 N N . LEU E 5 37 ? 187.430 166.266 153.578 1.00 94.63 37 LEU E N 1
ATOM 9900 C CA . LEU E 5 37 ? 188.696 166.581 152.941 1.00 94.63 37 LEU E CA 1
ATOM 9901 C C . LEU E 5 37 ? 188.861 165.859 151.618 1.00 94.63 37 LEU E C 1
ATOM 9902 O O . LEU E 5 37 ? 189.306 166.466 150.639 1.00 94.63 37 LEU E O 1
ATOM 9907 N N . THR E 5 38 ? 188.538 164.564 151.571 1.00 95.66 38 THR E N 1
ATOM 9908 C CA . THR E 5 38 ? 188.733 163.823 150.327 1.00 95.66 38 THR E CA 1
ATOM 9909 C C . THR E 5 38 ? 187.750 164.250 149.240 1.00 95.66 38 THR E C 1
ATOM 9910 O O . THR E 5 38 ? 188.131 164.327 148.067 1.00 95.66 38 THR E O 1
ATOM 9914 N N . LYS E 5 39 ? 186.497 164.544 149.594 1.00 96.09 39 LYS E N 1
ATOM 9915 C CA . LYS E 5 39 ? 185.590 165.127 148.610 1.00 96.09 39 LYS E CA 1
ATOM 9916 C C . LYS E 5 39 ? 186.158 166.424 148.058 1.00 96.09 39 LYS E C 1
ATOM 9917 O O . LYS E 5 39 ? 186.201 166.637 146.843 1.00 96.09 39 LYS E O 1
ATOM 9923 N N . ALA E 5 40 ? 186.610 167.291 148.945 1.00 98.98 40 ALA E N 1
ATOM 9924 C CA . ALA E 5 40 ? 187.256 168.548 148.606 1.00 98.98 40 ALA E CA 1
ATOM 9925 C C . ALA E 5 40 ? 188.729 168.282 148.295 1.00 98.98 40 ALA E C 1
ATOM 9926 O O . ALA E 5 40 ? 189.106 167.178 147.892 1.00 98.98 40 ALA E O 1
ATOM 9928 N N . LYS E 5 41 ? 189.549 169.328 148.407 1.00 101.49 41 LYS E N 1
ATOM 9929 C CA . LYS E 5 41 ? 190.975 169.297 148.103 1.00 101.49 41 LYS E CA 1
ATOM 9930 C C . LYS E 5 41 ? 191.684 167.993 148.451 1.00 101.49 41 LYS E C 1
ATOM 9931 O O . LYS E 5 41 ? 192.211 167.312 147.565 1.00 101.49 41 LYS E O 1
ATOM 9937 N N . LEU E 5 42 ? 191.696 167.625 149.728 1.00 102.59 42 LEU E N 1
ATOM 9938 C CA . LEU E 5 42 ? 192.539 166.534 150.217 1.00 102.59 42 LEU E CA 1
ATOM 9939 C C . LEU E 5 42 ? 194.008 166.815 149.915 1.00 102.59 42 LEU E C 1
ATOM 9940 O O . LEU E 5 42 ? 194.726 165.989 149.348 1.00 102.59 42 LEU E O 1
ATOM 9945 N N . LEU E 5 43 ? 194.456 168.004 150.303 1.00 109.90 43 LEU E N 1
ATOM 9946 C CA . LEU E 5 43 ? 195.865 168.321 150.202 1.00 109.90 43 LEU E CA 1
ATOM 9947 C C . LEU E 5 43 ? 196.678 167.455 151.158 1.00 109.90 43 LEU E C 1
ATOM 9948 O O . LEU E 5 43 ? 196.146 166.907 152.126 1.00 109.90 43 LEU E O 1
ATOM 9953 N N . PRO E 5 44 ? 197.976 167.308 150.891 1.00 112.33 44 PRO E N 1
ATOM 9954 C CA . PRO E 5 44 ? 198.868 166.759 151.919 1.00 112.33 44 PRO E CA 1
ATOM 9955 C C . PRO E 5 44 ? 198.774 167.509 153.234 1.00 112.33 44 PRO E C 1
ATOM 9956 O O . PRO E 5 44 ? 198.822 166.879 154.295 1.00 112.33 44 PRO E O 1
ATOM 9960 N N . GLU E 5 45 ? 198.636 168.838 153.201 1.00 109.48 45 GLU E N 1
ATOM 9961 C CA . GLU E 5 45 ? 198.362 169.572 154.433 1.00 109.48 45 GLU E CA 1
ATOM 9962 C C . GLU E 5 45 ? 197.032 169.135 155.027 1.00 109.48 45 GLU E C 1
ATOM 9963 O O . GLU E 5 45 ? 196.918 168.919 156.243 1.00 109.48 45 GLU E O 1
ATOM 9969 N N . CYS E 5 46 ? 196.017 168.985 154.178 1.00 111.33 46 CYS E N 1
ATOM 9970 C CA . CYS E 5 46 ? 194.771 168.398 154.638 1.00 111.33 46 CYS E CA 1
ATOM 9971 C C . CYS E 5 46 ? 194.996 166.978 155.125 1.00 111.33 46 CYS E C 1
ATOM 9972 O O . CYS E 5 46 ? 194.389 166.550 156.111 1.00 111.33 46 CYS E O 1
ATOM 9975 N N . ASN E 5 47 ? 195.885 166.238 154.464 1.00 109.64 47 ASN E N 1
ATOM 9976 C CA . ASN E 5 47 ? 196.176 164.888 154.926 1.00 109.64 47 ASN E CA 1
ATOM 9977 C C . ASN E 5 47 ? 196.749 164.906 156.340 1.00 109.64 47 ASN E C 1
ATOM 9978 O O . ASN E 5 47 ? 196.404 164.053 157.168 1.00 109.64 47 ASN E O 1
ATOM 9983 N N . ASP E 5 48 ? 197.577 165.899 156.655 1.00 103.97 48 ASP E N 1
ATOM 9984 C CA . ASP E 5 48 ? 198.137 165.988 157.998 1.00 103.97 48 ASP E CA 1
ATOM 9985 C C . ASP E 5 48 ? 197.088 166.405 159.023 1.00 103.97 48 ASP E C 1
ATOM 9986 O O . ASP E 5 48 ? 197.063 165.871 160.139 1.00 103.97 48 ASP E O 1
ATOM 9991 N N . MET E 5 49 ? 196.235 167.373 158.683 1.00 98.69 49 MET E N 1
ATOM 9992 C CA . MET E 5 49 ? 195.147 167.708 159.597 1.00 98.69 49 MET E CA 1
ATOM 9993 C C . MET E 5 49 ? 194.313 166.473 159.879 1.00 98.69 49 MET E C 1
ATOM 9994 O O . MET E 5 49 ? 193.894 166.224 161.022 1.00 98.69 49 MET E O 1
ATOM 9999 N N . LEU E 5 50 ? 194.087 165.668 158.848 1.00 94.37 50 LEU E N 1
ATOM 10000 C CA . LEU E 5 50 ? 193.352 164.434 159.045 1.00 94.37 50 LEU E CA 1
ATOM 10001 C C . LEU E 5 50 ? 194.084 163.516 160.002 1.00 94.37 50 LEU E C 1
ATOM 10002 O O . LEU E 5 50 ? 193.460 162.896 160.866 1.00 94.37 50 LEU E O 1
ATOM 10007 N N . GLU E 5 51 ? 195.406 163.402 159.861 1.00 93.88 51 GLU E N 1
ATOM 10008 C CA . GLU E 5 51 ? 196.148 162.530 160.768 1.00 93.88 51 GLU E CA 1
ATOM 10009 C C . GLU E 5 51 ? 195.999 162.999 162.202 1.00 93.88 51 GLU E C 1
ATOM 10010 O O . GLU E 5 51 ? 195.843 162.187 163.122 1.00 93.88 51 GLU E O 1
ATOM 10016 N N . LYS E 5 52 ? 196.032 164.312 162.404 1.00 87.61 52 LYS E N 1
ATOM 10017 C CA . LYS E 5 52 ? 195.890 164.850 163.749 1.00 87.61 52 LYS E CA 1
ATOM 10018 C C . LYS E 5 52 ? 194.552 164.464 164.358 1.00 87.61 52 LYS E C 1
ATOM 10019 O O . LYS E 5 52 ? 194.487 164.004 165.505 1.00 87.61 52 LYS E O 1
ATOM 10025 N N . ILE E 5 53 ? 193.458 164.627 163.616 1.00 84.51 53 ILE E N 1
ATOM 10026 C CA . ILE E 5 53 ? 192.218 164.290 164.310 1.00 84.51 53 ILE E CA 1
ATOM 10027 C C . ILE E 5 53 ? 191.959 162.790 164.317 1.00 84.51 53 ILE E C 1
ATOM 10028 O O . ILE E 5 53 ? 191.137 162.315 165.108 1.00 84.51 53 ILE E O 1
ATOM 10033 N N . LYS E 5 54 ? 192.635 162.016 163.473 1.00 86.92 54 LYS E N 1
ATOM 10034 C CA . LYS E 5 54 ? 192.608 160.569 163.652 1.00 86.92 54 LYS E CA 1
ATOM 10035 C C . LYS E 5 54 ? 193.244 160.198 164.980 1.00 86.92 54 LYS E C 1
ATOM 10036 O O . LYS E 5 54 ? 192.719 159.363 165.729 1.00 86.92 54 LYS E O 1
ATOM 10042 N N . GLU E 5 55 ? 194.377 160.824 165.291 1.00 83.67 55 GLU E N 1
ATOM 10043 C CA . GLU E 5 55 ? 194.979 160.656 166.606 1.00 83.67 55 GLU E CA 1
ATOM 10044 C C . GLU E 5 55 ? 193.992 161.035 167.692 1.00 83.67 55 GLU E C 1
ATOM 10045 O O . GLU E 5 55 ? 193.853 160.334 168.697 1.00 83.67 55 GLU E O 1
ATOM 10051 N N . TYR E 5 56 ? 193.296 162.150 167.499 1.00 77.81 56 TYR E N 1
ATOM 10052 C CA . TYR E 5 56 ? 192.259 162.553 168.441 1.00 77.81 56 TYR E CA 1
ATOM 10053 C C . TYR E 5 56 ? 191.248 161.445 168.691 1.00 77.81 56 TYR E C 1
ATOM 10054 O O . TYR E 5 56 ? 190.942 161.124 169.842 1.00 77.81 56 TYR E O 1
ATOM 10063 N N . ALA E 5 57 ? 190.669 160.897 167.629 1.00 77.76 57 ALA E N 1
ATOM 10064 C CA . ALA E 5 57 ? 189.620 159.905 167.823 1.00 77.76 57 ALA E CA 1
ATOM 10065 C C . ALA E 5 57 ? 190.163 158.686 168.548 1.00 77.76 57 ALA E C 1
ATOM 10066 O O . ALA E 5 57 ? 189.532 158.163 169.483 1.00 77.76 57 ALA E O 1
ATOM 10068 N N . GLN E 5 58 ? 191.348 158.232 168.145 1.00 81.70 58 GLN E N 1
ATOM 10069 C CA . GLN E 5 58 ? 191.963 157.123 168.852 1.00 81.70 58 GLN E CA 1
ATOM 10070 C C . GLN E 5 58 ? 192.111 157.458 170.320 1.00 81.70 58 GLN E C 1
ATOM 10071 O O . GLN E 5 58 ? 191.827 156.627 171.183 1.00 81.70 58 GLN E O 1
ATOM 10077 N N . PHE E 5 59 ? 192.493 158.692 170.632 1.00 78.71 59 PHE E N 1
ATOM 10078 C CA . PHE E 5 59 ? 192.809 158.993 172.018 1.00 78.71 59 PHE E CA 1
ATOM 10079 C C . PHE E 5 59 ? 191.551 159.143 172.866 1.00 78.71 59 PHE E C 1
ATOM 10080 O O . PHE E 5 59 ? 191.567 158.827 174.057 1.00 78.71 59 PHE E O 1
ATOM 10088 N N . VAL E 5 60 ? 190.448 159.594 172.277 1.00 77.96 60 VAL E N 1
ATOM 10089 C CA . VAL E 5 60 ? 189.189 159.593 173.016 1.00 77.96 60 VAL E CA 1
ATOM 10090 C C . VAL E 5 60 ? 188.772 158.170 173.341 1.00 77.96 60 VAL E C 1
ATOM 10091 O O . VAL E 5 60 ? 188.521 157.826 174.505 1.00 77.96 60 VAL E O 1
ATOM 10095 N N . LYS E 5 61 ? 188.715 157.311 172.321 1.00 80.73 61 LYS E N 1
ATOM 10096 C CA . LYS E 5 61 ? 188.339 155.922 172.579 1.00 80.73 61 LYS E CA 1
ATOM 10097 C C . LYS E 5 61 ? 189.326 155.251 173.516 1.00 80.73 61 LYS E C 1
ATOM 10098 O O . LYS E 5 61 ? 189.000 154.256 174.168 1.00 80.73 61 LYS E O 1
ATOM 10104 N N . PHE E 5 62 ? 190.508 155.823 173.610 1.00 87.79 62 PHE E N 1
ATOM 10105 C CA . PHE E 5 62 ? 191.670 155.326 174.302 1.00 87.79 62 PHE E CA 1
ATOM 10106 C C . PHE E 5 62 ? 191.686 155.759 175.757 1.00 87.79 62 PHE E C 1
ATOM 10107 O O . PHE E 5 62 ? 192.359 155.129 176.571 1.00 87.79 62 PHE E O 1
ATOM 10115 N N . LYS E 5 63 ? 190.976 156.838 176.091 1.00 84.18 63 LYS E N 1
ATOM 10116 C CA . LYS E 5 63 ? 190.866 157.287 177.474 1.00 84.18 63 LYS E CA 1
ATOM 10117 C C . LYS E 5 63 ? 189.433 157.356 177.985 1.00 84.18 63 LYS E C 1
ATOM 10118 O O . LYS E 5 63 ? 189.187 158.035 178.986 1.00 84.18 63 LYS E O 1
ATOM 10124 N N . LEU E 5 64 ? 188.473 156.721 177.319 1.00 80.23 64 LEU E N 1
ATOM 10125 C CA . LEU E 5 64 ? 187.135 156.633 177.890 1.00 80.23 64 LEU E CA 1
ATOM 10126 C C . LEU E 5 64 ? 186.599 155.229 178.129 1.00 80.23 64 LEU E C 1
ATOM 10127 O O . LEU E 5 64 ? 185.401 155.095 178.391 1.00 80.23 64 LEU E O 1
ATOM 10132 N N . LEU E 5 65 ? 187.418 154.179 178.061 1.00 87.72 65 LEU E N 1
ATOM 10133 C CA . LEU E 5 65 ? 186.870 152.820 178.136 1.00 87.72 65 LEU E CA 1
ATOM 10134 C C . LEU E 5 65 ? 187.890 151.818 178.675 1.00 87.72 65 LEU E C 1
ATOM 10135 O O . LEU E 5 65 ? 188.698 151.281 177.919 1.00 87.72 65 LEU E O 1
ATOM 10140 N N . SER E 5 66 ? 187.833 151.544 179.979 1.00 85.57 66 SER E N 1
ATOM 10141 C CA . SER E 5 66 ? 188.396 150.309 180.536 1.00 85.57 66 SER E CA 1
ATOM 10142 C C . SER E 5 66 ? 187.334 149.706 181.434 1.00 85.57 66 SER E C 1
ATOM 10143 O O . SER E 5 66 ? 187.407 149.824 182.655 1.00 85.57 66 SER E O 1
ATOM 10146 N N . SER E 5 67 ? 186.373 149.017 180.824 1.00 79.92 67 SER E N 1
ATOM 10147 C CA . SER E 5 67 ? 185.369 148.314 181.609 1.00 79.92 67 SER E CA 1
ATOM 10148 C C . SER E 5 67 ? 186.019 147.309 182.542 1.00 79.92 67 SER E C 1
ATOM 10149 O O . SER E 5 67 ? 185.518 147.070 183.646 1.00 79.92 67 SER E O 1
ATOM 10152 N N . ALA E 5 68 ? 187.123 146.710 182.110 1.00 78.13 68 ALA E N 1
ATOM 10153 C CA . ALA E 5 68 ? 187.936 145.865 182.968 1.00 78.13 68 ALA E CA 1
ATOM 10154 C C . ALA E 5 68 ? 187.077 144.822 183.666 1.00 78.13 68 ALA E C 1
ATOM 10155 O O . ALA E 5 68 ? 187.287 144.493 184.833 1.00 78.13 68 ALA E O 1
ATOM 10157 N N . GLN E 5 69 ? 186.088 144.311 182.938 1.00 70.06 69 GLN E N 1
ATOM 10158 C CA . GLN E 5 69 ? 185.094 143.406 183.500 1.00 70.06 69 GLN E CA 1
ATOM 10159 C C . GLN E 5 69 ? 184.503 143.984 184.776 1.00 70.06 69 GLN E C 1
ATOM 10160 O O . GLN E 5 69 ? 184.515 143.356 185.835 1.00 70.06 69 GLN E O 1
ATOM 10166 N N . VAL E 5 70 ? 183.982 145.203 184.667 1.00 62.04 70 VAL E N 1
ATOM 10167 C CA . VAL E 5 70 ? 183.439 145.872 185.838 1.00 62.04 70 VAL E CA 1
ATOM 10168 C C . VAL E 5 70 ? 182.354 145.025 186.480 1.00 62.04 70 VAL E C 1
ATOM 10169 O O . VAL E 5 70 ? 182.316 144.874 187.704 1.00 62.04 70 VAL E O 1
ATOM 10173 N N . TRP E 5 71 ? 181.489 144.414 185.674 1.00 55.14 71 TRP E N 1
ATOM 10174 C CA . TRP E 5 71 ? 180.516 143.499 186.243 1.00 55.14 71 TRP E CA 1
ATOM 10175 C C . TRP E 5 71 ? 181.132 142.334 186.968 1.00 55.14 71 TRP E C 1
ATOM 10176 O O . TRP E 5 71 ? 180.514 141.808 187.894 1.00 55.14 71 TRP E O 1
ATOM 10187 N N . SER E 5 72 ? 182.317 141.899 186.579 1.00 65.07 72 SER E N 1
ATOM 10188 C CA . SER E 5 72 ? 182.850 140.731 187.250 1.00 65.07 72 SER E CA 1
ATOM 10189 C C . SER E 5 72 ? 183.218 141.043 188.683 1.00 65.07 72 SER E C 1
ATOM 10190 O O . SER E 5 72 ? 183.530 140.123 189.437 1.00 65.07 72 SER E O 1
ATOM 10193 N N . GLY E 5 73 ? 183.200 142.313 189.071 1.00 64.81 73 GLY E N 1
ATOM 10194 C CA . GLY E 5 73 ? 183.483 142.694 190.440 1.00 64.81 73 GLY E CA 1
ATOM 10195 C C . GLY E 5 73 ? 184.763 143.468 190.635 1.00 64.81 73 GLY E C 1
ATOM 10196 O O . GLY E 5 73 ? 185.038 143.888 191.765 1.00 64.81 73 GLY E O 1
ATOM 10197 N N . GLN E 5 74 ? 185.582 143.665 189.612 1.00 72.63 74 GLN E N 1
ATOM 10198 C CA . GLN E 5 74 ? 186.723 144.553 189.729 1.00 72.63 74 GLN E CA 1
ATOM 10199 C C . GLN E 5 74 ? 186.232 145.992 189.643 1.00 72.63 74 GLN E C 1
ATOM 10200 O O . GLN E 5 74 ? 185.039 146.265 189.744 1.00 72.63 74 GLN E O 1
ATOM 10206 N N . GLU E 5 75 ? 187.143 146.936 189.469 1.00 82.28 75 GLU E N 1
ATOM 10207 C CA . GLU E 5 75 ? 186.758 148.335 189.386 1.00 82.28 75 GLU E CA 1
ATOM 10208 C C . GLU E 5 75 ? 187.573 149.050 188.320 1.00 82.28 75 GLU E C 1
ATOM 10209 O O . GLU E 5 75 ? 188.552 148.520 187.792 1.00 82.28 75 GLU E O 1
ATOM 10215 N N . ARG E 5 76 ? 187.014 150.170 187.831 1.00 85.68 76 ARG E N 1
ATOM 10216 C CA . ARG E 5 76 ? 187.687 150.970 186.773 1.00 85.68 76 ARG E CA 1
ATOM 10217 C C . ARG E 5 76 ? 188.679 151.853 187.492 1.00 85.68 76 ARG E C 1
ATOM 10218 O O . ARG E 5 76 ? 188.235 152.721 188.240 1.00 85.68 76 ARG E O 1
ATOM 10226 N N . PRO E 5 77 ? 189.995 151.661 187.328 1.00 93.64 77 PRO E N 1
ATOM 10227 C CA . PRO E 5 77 ? 190.925 152.433 188.107 1.00 93.64 77 PRO E CA 1
ATOM 10228 C C . PRO E 5 77 ? 190.466 153.841 187.761 1.00 93.64 77 PRO E C 1
ATOM 10229 O O . PRO E 5 77 ? 190.263 154.104 186.608 1.00 93.64 77 PRO E O 1
ATOM 10233 N N . THR E 5 78 ? 190.285 154.700 188.755 1.00 100.86 78 THR E N 1
ATOM 10234 C CA . THR E 5 78 ? 189.716 156.027 188.405 1.00 100.86 78 THR E CA 1
ATOM 10235 C C . THR E 5 78 ? 190.781 157.106 188.191 1.00 100.86 78 THR E C 1
ATOM 10236 O O . THR E 5 78 ? 190.379 158.218 187.824 1.00 100.86 78 THR E O 1
ATOM 10240 N N . SER E 5 79 ? 192.070 156.836 188.421 1.00 113.66 79 SER E N 1
ATOM 10241 C CA . SER E 5 79 ? 193.079 157.874 188.064 1.00 113.66 79 SER E CA 1
ATOM 10242 C C . SER E 5 79 ? 193.240 157.776 186.551 1.00 113.66 79 SER E C 1
ATOM 10243 O O . SER E 5 79 ? 193.825 156.787 186.099 1.00 113.66 79 SER E O 1
ATOM 10246 N N . ASP E 5 80 ? 192.804 158.784 185.796 1.00 108.03 80 ASP E N 1
ATOM 10247 C CA . ASP E 5 80 ? 192.681 158.582 184.360 1.00 108.03 80 ASP E CA 1
ATOM 10248 C C . ASP E 5 80 ? 194.012 158.506 183.629 1.00 108.03 80 ASP E C 1
ATOM 10249 O O . ASP E 5 80 ? 194.014 158.372 182.405 1.00 108.03 80 ASP E O 1
ATOM 10254 N N . TYR E 5 81 ? 195.139 158.594 184.324 1.00 111.23 81 TYR E N 1
ATOM 10255 C CA . TYR E 5 81 ? 196.400 158.196 183.714 1.00 111.23 81 TYR E CA 1
ATOM 10256 C C . TYR E 5 81 ? 196.457 156.682 183.536 1.00 111.23 81 TYR E C 1
ATOM 10257 O O . TYR E 5 81 ? 196.798 156.183 182.458 1.00 111.23 81 TYR E O 1
ATOM 10266 N N . GLN E 5 82 ? 196.139 155.931 184.594 1.00 112.20 82 GLN E N 1
ATOM 10267 C CA . GLN E 5 82 ? 196.225 154.474 184.524 1.00 112.20 82 GLN E CA 1
ATOM 10268 C C . GLN E 5 82 ? 195.173 153.885 183.602 1.00 112.20 82 GLN E C 1
ATOM 10269 O O . GLN E 5 82 ? 195.442 152.914 182.895 1.00 112.20 82 GLN E O 1
ATOM 10275 N N . ASN E 5 83 ? 193.961 154.420 183.627 1.00 103.68 83 ASN E N 1
ATOM 10276 C CA . ASN E 5 83 ? 192.938 153.937 182.711 1.00 103.68 83 ASN E CA 1
ATOM 10277 C C . ASN E 5 83 ? 193.444 154.001 181.275 1.00 103.68 83 ASN E C 1
ATOM 10278 O O . ASN E 5 83 ? 193.400 153.011 180.526 1.00 103.68 83 ASN E O 1
ATOM 10283 N N . THR E 5 84 ? 193.993 155.151 180.899 1.00 105.07 84 THR E N 1
ATOM 10284 C CA . THR E 5 84 ? 194.488 155.327 179.544 1.00 105.07 84 THR E CA 1
ATOM 10285 C C . THR E 5 84 ? 195.665 154.407 179.261 1.00 105.07 84 THR E C 1
ATOM 10286 O O . THR E 5 84 ? 195.726 153.782 178.201 1.00 105.07 84 THR E O 1
ATOM 10290 N N . GLN E 5 85 ? 196.608 154.298 180.193 1.00 111.58 85 GLN E N 1
ATOM 10291 C CA . GLN E 5 85 ? 197.775 153.470 179.909 1.00 111.58 85 GLN E CA 1
ATOM 10292 C C . GLN E 5 85 ? 197.419 151.990 179.827 1.00 111.58 85 GLN E C 1
ATOM 10293 O O . GLN E 5 85 ? 198.048 151.243 179.066 1.00 111.58 85 GLN E O 1
ATOM 10299 N N . GLU E 5 86 ? 196.424 151.538 180.587 1.00 111.19 86 GLU E N 1
ATOM 10300 C CA . GLU E 5 86 ? 196.025 150.145 180.463 1.00 111.19 86 GLU E CA 1
ATOM 10301 C C . GLU E 5 86 ? 195.297 149.904 179.155 1.00 111.19 86 GLU E C 1
ATOM 10302 O O . GLU E 5 86 ? 195.474 148.852 178.534 1.00 111.19 86 GLU E O 1
ATOM 10308 N N . ASN E 5 87 ? 194.486 150.858 178.695 1.00 103.79 87 ASN E N 1
ATOM 10309 C CA . ASN E 5 87 ? 193.935 150.644 177.361 1.00 103.79 87 ASN E CA 1
ATOM 10310 C C . ASN E 5 87 ? 195.003 150.743 176.286 1.00 103.79 87 ASN E C 1
ATOM 10311 O O . ASN E 5 87 ? 194.878 150.109 175.234 1.00 103.79 87 ASN E O 1
ATOM 10316 N N . LYS E 5 88 ? 196.065 151.500 176.537 1.00 114.11 88 LYS E N 1
ATOM 10317 C CA . LYS E 5 88 ? 197.230 151.489 175.665 1.00 114.11 88 LYS E CA 1
ATOM 10318 C C . LYS E 5 88 ? 197.727 150.063 175.540 1.00 114.11 88 LYS E C 1
ATOM 10319 O O . LYS E 5 88 ? 197.550 149.423 174.494 1.00 114.11 88 LYS E O 1
ATOM 10325 N N . ALA E 5 89 ? 198.238 149.542 176.657 1.00 115.94 89 ALA E N 1
ATOM 10326 C CA . ALA E 5 89 ? 198.693 148.162 176.717 1.00 115.94 89 ALA E CA 1
ATOM 10327 C C . ALA E 5 89 ? 197.753 147.243 175.958 1.00 115.94 89 ALA E C 1
ATOM 10328 O O . ALA E 5 89 ? 198.186 146.497 175.077 1.00 115.94 89 ALA E O 1
ATOM 10330 N N . GLU E 5 90 ? 196.450 147.330 176.238 1.00 115.46 90 GLU E N 1
ATOM 10331 C CA . GLU E 5 90 ? 195.509 146.405 175.613 1.00 115.46 90 GLU E CA 1
ATOM 10332 C C . GLU E 5 90 ? 195.523 146.540 174.098 1.00 115.46 90 GLU E C 1
ATOM 10333 O O . GLU E 5 90 ? 195.743 145.558 173.385 1.00 115.46 90 GLU E O 1
ATOM 10339 N N . PHE E 5 91 ? 195.345 147.756 173.582 1.00 113.93 91 PHE E N 1
ATOM 10340 C CA . PHE E 5 91 ? 195.236 147.918 172.133 1.00 113.93 91 PHE E CA 1
ATOM 10341 C C . PHE E 5 91 ? 196.520 147.504 171.423 1.00 113.93 91 PHE E C 1
ATOM 10342 O O . PHE E 5 91 ? 196.489 146.721 170.462 1.00 113.93 91 PHE E O 1
ATOM 10350 N N . LEU E 5 92 ? 197.661 148.014 171.886 1.00 123.84 92 LEU E N 1
ATOM 10351 C CA . LEU E 5 92 ? 198.909 147.766 171.173 1.00 123.84 92 LEU E CA 1
ATOM 10352 C C . LEU E 5 92 ? 199.350 146.317 171.306 1.00 123.84 92 LEU E C 1
ATOM 10353 O O . LEU E 5 92 ? 199.671 145.664 170.309 1.00 123.84 92 LEU E O 1
ATOM 10358 N N . ALA E 5 93 ? 199.351 145.779 172.522 1.00 125.77 93 ALA E N 1
ATOM 10359 C CA . ALA E 5 93 ? 199.735 144.387 172.696 1.00 125.77 93 ALA E CA 1
ATOM 10360 C C . ALA E 5 93 ? 198.672 143.461 172.117 1.00 125.77 93 ALA E C 1
ATOM 10361 O O . ALA E 5 93 ? 198.875 142.246 172.037 1.00 125.77 93 ALA E O 1
ATOM 10363 N N . SER E 5 94 ? 197.531 144.017 171.712 1.00 128.75 94 SER E N 1
ATOM 10364 C CA . SER E 5 94 ? 196.453 143.220 171.153 1.00 128.75 94 SER E CA 1
ATOM 10365 C C . SER E 5 94 ? 196.556 143.087 169.639 1.00 128.75 94 SER E C 1
ATOM 10366 O O . SER E 5 94 ? 196.763 141.983 169.125 1.00 128.75 94 SER E O 1
ATOM 10369 N N . HIS E 5 95 ? 196.428 144.193 168.906 1.00 134.15 95 HIS E N 1
ATOM 10370 C CA . HIS E 5 95 ? 196.273 144.098 167.460 1.00 134.15 95 HIS E CA 1
ATOM 10371 C C . HIS E 5 95 ? 197.298 144.857 166.635 1.00 134.15 95 HIS E C 1
ATOM 10372 O O . HIS E 5 95 ? 197.027 145.127 165.460 1.00 134.15 95 HIS E O 1
ATOM 10379 N N . LEU E 5 96 ? 198.452 145.211 167.189 1.00 140.62 96 LEU E N 1
ATOM 10380 C CA . LEU E 5 96 ? 199.507 145.821 166.393 1.00 140.62 96 LEU E CA 1
ATOM 10381 C C . LEU E 5 96 ? 200.883 145.245 166.692 1.00 140.62 96 LEU E C 1
ATOM 10382 O O . LEU E 5 96 ? 201.885 145.812 166.249 1.00 140.62 96 LEU E O 1
ATOM 10384 N N . GLU E 5 97 ? 200.962 144.132 167.421 1.00 147.80 97 GLU E N 1
ATOM 10385 C CA . GLU E 5 97 ? 202.239 143.615 167.900 1.00 147.80 97 GLU E CA 1
ATOM 10386 C C . GLU E 5 97 ? 202.334 142.116 167.663 1.00 147.80 97 GLU E C 1
ATOM 10387 O O . GLU E 5 97 ? 201.574 141.342 168.253 1.00 147.80 97 GLU E O 1
ATOM 10389 N N . GLY E 5 98 ? 203.268 141.715 166.803 1.00 158.88 98 GLY E N 1
ATOM 10390 C CA . GLY E 5 98 ? 203.777 140.357 166.812 1.00 158.88 98 GLY E CA 1
ATOM 10391 C C . GLY E 5 98 ? 205.242 140.313 166.424 1.00 158.88 98 GLY E C 1
ATOM 10392 O O . GLY E 5 98 ? 205.593 140.670 165.296 1.00 158.88 98 GLY E O 1
ATOM 10393 N N . LEU E 5 99 ? 206.100 139.840 167.335 1.00 160.62 99 LEU E N 1
ATOM 10394 C CA . LEU E 5 99 ? 207.547 139.773 167.151 1.00 160.62 99 LEU E CA 1
ATOM 10395 C C . LEU E 5 99 ? 208.128 141.034 166.515 1.00 160.62 99 LEU E C 1
ATOM 10396 O O . LEU E 5 99 ? 208.479 141.013 165.329 1.00 160.62 99 LEU E O 1
ATOM 10398 N N . PRO E 5 100 ? 208.236 142.154 167.250 1.00 159.41 100 PRO E N 1
ATOM 10399 C CA . PRO E 5 100 ? 208.947 143.327 166.713 1.00 159.41 100 PRO E CA 1
ATOM 10400 C C . PRO E 5 100 ? 210.456 143.139 166.703 1.00 159.41 100 PRO E C 1
ATOM 10401 O O . PRO E 5 100 ? 211.143 143.554 165.764 1.00 159.41 100 PRO E O 1
ATOM 10405 N N . SER E 5 101 ? 210.973 142.553 167.780 1.00 157.26 101 SER E N 1
ATOM 10406 C CA . SER E 5 101 ? 212.323 141.994 167.833 1.00 157.26 101 SER E CA 1
ATOM 10407 C C . SER E 5 101 ? 212.319 140.973 168.957 1.00 157.26 101 SER E C 1
ATOM 10408 O O . SER E 5 101 ? 212.228 141.348 170.128 1.00 157.26 101 SER E O 1
ATOM 10410 N N . GLY E 5 102 ? 212.390 139.694 168.610 1.00 155.13 102 GLY E N 1
ATOM 10411 C CA . GLY E 5 102 ? 212.188 138.652 169.597 1.00 155.13 102 GLY E CA 1
ATOM 10412 C C . GLY E 5 102 ? 213.206 138.620 170.718 1.00 155.13 102 GLY E C 1
ATOM 10413 O O . GLY E 5 102 ? 214.369 138.270 170.497 1.00 155.13 102 GLY E O 1
ATOM 10414 N N . LEU E 5 103 ? 212.769 138.965 171.931 1.00 153.94 103 LEU E N 1
ATOM 10415 C CA . LEU E 5 103 ? 213.563 138.801 173.151 1.00 153.94 103 LEU E CA 1
ATOM 10416 C C . LEU E 5 103 ? 214.811 139.693 173.154 1.00 153.94 103 LEU E C 1
ATOM 10417 O O . LEU E 5 103 ? 215.947 139.235 173.029 1.00 153.94 103 LEU E O 1
ATOM 10419 N N . LYS E 5 104 ? 214.563 140.994 173.291 1.00 153.38 104 LYS E N 1
ATOM 10420 C CA . LYS E 5 104 ? 215.611 141.967 173.579 1.00 153.38 104 LYS E CA 1
ATOM 10421 C C . LYS E 5 104 ? 215.109 142.942 174.633 1.00 153.38 104 LYS E C 1
ATOM 10422 O O . LYS E 5 104 ? 214.002 143.473 174.507 1.00 153.38 104 LYS E O 1
ATOM 10424 N N . LEU E 5 105 ? 215.912 143.176 175.672 1.00 155.34 105 LEU E N 1
ATOM 10425 C CA . LEU E 5 105 ? 215.513 144.111 176.724 1.00 155.34 105 LEU E CA 1
ATOM 10426 C C . LEU E 5 105 ? 216.749 144.616 177.454 1.00 155.34 105 LEU E C 1
ATOM 10427 O O . LEU E 5 105 ? 217.352 143.873 178.233 1.00 155.34 105 LEU E O 1
ATOM 10429 N N . GLU E 5 106 ? 217.102 145.879 177.226 1.00 152.69 106 GLU E N 1
ATOM 10430 C CA . GLU E 5 106 ? 218.176 146.552 177.954 1.00 152.69 106 GLU E CA 1
ATOM 10431 C C . GLU E 5 106 ? 217.632 147.885 178.459 1.00 152.69 106 GLU E C 1
ATOM 10432 O O . GLU E 5 106 ? 217.778 148.915 177.797 1.00 152.69 106 GLU E O 1
ATOM 10434 N N . VAL E 5 107 ? 216.997 147.858 179.630 1.00 151.02 107 VAL E N 1
ATOM 10435 C CA . VAL E 5 107 ? 216.543 149.068 180.308 1.00 151.02 107 VAL E CA 1
ATOM 10436 C C . VAL E 5 107 ? 217.351 149.199 181.587 1.00 151.02 107 VAL E C 1
ATOM 10437 O O . VAL E 5 107 ? 216.986 148.637 182.625 1.00 151.02 107 VAL E O 1
ATOM 10439 N N . ALA E 5 108 ? 218.453 149.940 181.519 1.00 148.67 108 ALA E N 1
ATOM 10440 C CA . ALA E 5 108 ? 219.438 149.942 182.588 1.00 148.67 108 ALA E CA 1
ATOM 10441 C C . ALA E 5 108 ? 218.881 150.628 183.831 1.00 148.67 108 ALA E C 1
ATOM 10442 O O . ALA E 5 108 ? 217.723 151.045 183.885 1.00 148.67 108 ALA E O 1
ATOM 10444 N N . ILE E 5 109 ? 219.721 150.719 184.853 1.00 146.36 109 ILE E N 1
ATOM 10445 C CA . ILE E 5 109 ? 219.379 151.381 186.107 1.00 146.36 109 ILE E CA 1
ATOM 10446 C C . ILE E 5 109 ? 220.488 152.390 186.375 1.00 146.36 109 ILE E C 1
ATOM 10447 O O . ILE E 5 109 ? 221.465 152.090 187.066 1.00 146.36 109 ILE E O 1
ATOM 10449 N N . GLY E 5 110 ? 220.335 153.598 185.835 1.00 143.65 110 GLY E N 1
ATOM 10450 C CA . GLY E 5 110 ? 221.251 154.689 186.094 1.00 143.65 110 GLY E CA 1
ATOM 10451 C C . GLY E 5 110 ? 222.708 154.337 185.898 1.00 143.65 110 GLY E C 1
ATOM 10452 O O . GLY E 5 110 ? 223.465 154.262 186.870 1.00 143.65 110 GLY E O 1
ATOM 10453 N N . ASP E 5 111 ? 223.107 154.099 184.649 1.00 143.32 111 ASP E N 1
ATOM 10454 C CA . ASP E 5 111 ? 224.488 153.758 184.301 1.00 143.32 111 ASP E CA 1
ATOM 10455 C C . ASP E 5 111 ? 224.948 152.471 184.985 1.00 143.32 111 ASP E C 1
ATOM 10456 O O . ASP E 5 111 ? 226.138 152.287 185.255 1.00 143.32 111 ASP E O 1
ATOM 10458 N N . ASP E 5 112 ? 224.010 151.575 185.275 1.00 143.35 112 ASP E N 1
ATOM 10459 C CA . ASP E 5 112 ? 224.319 150.220 185.709 1.00 143.35 112 ASP E CA 1
ATOM 10460 C C . ASP E 5 112 ? 223.530 149.257 184.837 1.00 143.35 112 ASP E C 1
ATOM 10461 O O . ASP E 5 112 ? 222.319 149.423 184.665 1.00 143.35 112 ASP E O 1
ATOM 10463 N N . ALA E 5 113 ? 224.212 148.261 184.286 1.00 143.57 113 ALA E N 1
ATOM 10464 C CA . ALA E 5 113 ? 223.598 147.346 183.336 1.00 143.57 113 ALA E CA 1
ATOM 10465 C C . ALA E 5 113 ? 223.022 146.100 183.991 1.00 143.57 113 ALA E C 1
ATOM 10466 O O . ALA E 5 113 ? 222.541 145.214 183.279 1.00 143.57 113 ALA E O 1
ATOM 10468 N N . LYS E 5 114 ? 223.054 146.012 185.320 1.00 144.23 114 LYS E N 1
ATOM 10469 C CA . LYS E 5 114 ? 222.625 144.795 186.002 1.00 144.23 114 LYS E CA 1
ATOM 10470 C C . LYS E 5 114 ? 221.108 144.646 185.991 1.00 144.23 114 LYS E C 1
ATOM 10471 O O . LYS E 5 114 ? 220.574 143.669 185.460 1.00 144.23 114 LYS E O 1
ATOM 10473 N N . ILE E 5 115 ? 220.394 145.608 186.568 1.00 145.06 115 ILE E N 1
ATOM 10474 C CA . ILE E 5 115 ? 218.946 145.497 186.674 1.00 145.06 115 ILE E CA 1
ATOM 10475 C C . ILE E 5 115 ? 218.331 145.746 185.304 1.00 145.06 115 ILE E C 1
ATOM 10476 O O . ILE E 5 115 ? 218.001 146.883 184.952 1.00 145.06 115 ILE E O 1
ATOM 10478 N N . LEU E 5 116 ? 218.169 144.683 184.523 1.00 149.57 116 LEU E N 1
ATOM 10479 C CA . LEU E 5 116 ? 217.638 144.775 183.173 1.00 149.57 116 LEU E CA 1
ATOM 10480 C C . LEU E 5 116 ? 216.522 143.757 182.993 1.00 149.57 116 LEU E C 1
ATOM 10481 O O . LEU E 5 116 ? 216.539 142.679 183.592 1.00 149.57 116 LEU E O 1
ATOM 10483 N N . ARG E 5 117 ? 215.551 144.112 182.155 1.00 154.83 117 ARG E N 1
ATOM 10484 C CA . ARG E 5 117 ? 214.414 143.239 181.902 1.00 154.83 117 ARG E CA 1
ATOM 10485 C C . ARG E 5 117 ? 214.862 141.970 181.192 1.00 154.83 117 ARG E C 1
ATOM 10486 O O . ARG E 5 117 ? 215.809 141.972 180.402 1.00 154.83 117 ARG E O 1
ATOM 10488 N N . GLY E 5 118 ? 214.163 140.878 181.475 1.00 153.18 118 GLY E N 1
ATOM 10489 C CA . GLY E 5 118 ? 214.573 139.596 180.946 1.00 153.18 118 GLY E CA 1
ATOM 10490 C C . GLY E 5 118 ? 214.244 139.360 179.494 1.00 153.18 118 GLY E C 1
ATOM 10491 O O . GLY E 5 118 ? 214.656 138.333 178.947 1.00 153.18 118 GLY E O 1
ATOM 10492 N N . PHE E 5 119 ? 213.517 140.277 178.858 1.00 154.47 119 PHE E N 1
ATOM 10493 C CA . PHE E 5 119 ? 213.109 140.129 177.463 1.00 154.47 119 PHE E CA 1
ATOM 10494 C C . PHE E 5 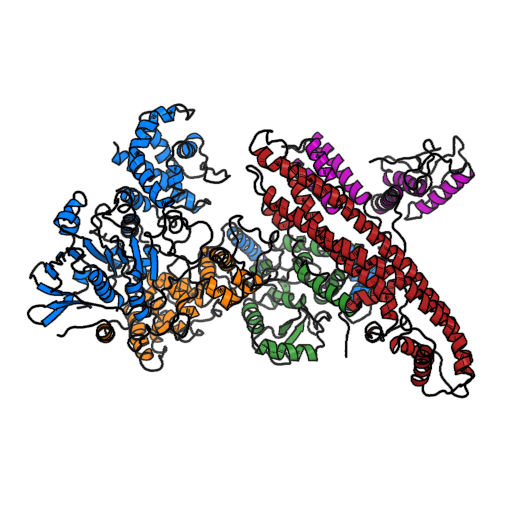119 ? 212.289 138.852 177.273 1.00 154.47 119 PHE E C 1
ATOM 10495 O O . PHE E 5 119 ? 212.713 137.891 176.630 1.00 154.47 119 PHE E O 1
ATOM 10497 N N . SER E 5 120 ? 211.107 138.852 177.870 1.00 153.70 120 SER E N 1
ATOM 10498 C CA . SER E 5 120 ? 210.203 137.723 177.761 1.00 153.70 120 SER E CA 1
ATOM 10499 C C . SER E 5 120 ? 209.332 137.883 176.520 1.00 153.70 120 SER E C 1
ATOM 10500 O O . SER E 5 120 ? 209.534 138.781 175.700 1.00 153.70 120 SER E O 1
ATOM 10502 N N . SER E 5 121 ? 208.355 136.996 176.365 1.00 155.64 121 SER E N 1
ATOM 10503 C CA . SER E 5 121 ? 207.404 137.118 175.276 1.00 155.64 121 SER E CA 1
ATOM 10504 C C . SER E 5 121 ? 206.425 138.253 175.557 1.00 155.64 121 SER E C 1
ATOM 10505 O O . SER E 5 121 ? 206.199 138.652 176.702 1.00 155.64 121 SER E O 1
ATOM 10507 N N . ASN E 5 122 ? 205.836 138.775 174.483 1.00 152.48 122 ASN E N 1
ATOM 10508 C CA . ASN E 5 122 ? 204.974 139.944 174.555 1.00 152.48 122 ASN E CA 1
ATOM 10509 C C . ASN E 5 122 ? 203.504 139.576 174.699 1.00 152.48 122 ASN E C 1
ATOM 10510 O O . ASN E 5 122 ? 202.632 140.351 174.300 1.00 152.48 122 ASN E O 1
ATOM 10512 N N . GLY E 5 123 ? 203.209 138.417 175.271 1.00 151.52 123 GLY E N 1
ATOM 10513 C CA . GLY E 5 123 ? 201.830 138.006 175.422 1.00 151.52 123 GLY E CA 1
ATOM 10514 C C . GLY E 5 123 ? 201.088 138.846 176.444 1.00 151.52 123 GLY E C 1
ATOM 10515 O O . GLY E 5 123 ? 201.669 139.585 177.240 1.00 151.52 123 GLY E O 1
ATOM 10516 N N . LYS E 5 124 ? 199.763 138.727 176.408 1.00 148.66 124 LYS E N 1
ATOM 10517 C CA . LYS E 5 124 ? 198.919 139.475 177.328 1.00 148.66 124 LYS E CA 1
ATOM 10518 C C . LYS E 5 124 ? 199.293 139.142 178.762 1.00 148.66 124 LYS E C 1
ATOM 10519 O O . LYS E 5 124 ? 199.252 137.977 179.167 1.00 148.66 124 LYS E O 1
ATOM 10521 N N . MET E 5 125 ? 199.699 140.169 179.511 1.00 153.07 125 MET E N 1
ATOM 10522 C CA . MET E 5 125 ? 200.148 140.051 180.897 1.00 153.07 125 MET E CA 1
ATOM 10523 C C . MET E 5 125 ? 201.396 139.184 181.001 1.00 153.07 125 MET E C 1
ATOM 10524 O O . MET E 5 125 ? 201.891 138.933 182.103 1.00 153.07 125 MET E O 1
ATOM 10526 N N . VAL E 5 126 ? 201.909 138.726 179.862 1.00 155.13 126 VAL E N 1
ATOM 10527 C CA . VAL E 5 126 ? 203.164 137.984 179.849 1.00 155.13 126 VAL E CA 1
ATOM 10528 C C . VAL E 5 126 ? 204.344 138.944 179.838 1.00 155.13 126 VAL E C 1
ATOM 10529 O O . VAL E 5 126 ? 205.170 138.954 180.759 1.00 155.13 126 VAL E O 1
ATOM 10531 N N . GLU E 5 127 ? 204.436 139.773 178.796 1.00 154.32 127 GLU E N 1
ATOM 10532 C CA . GLU E 5 127 ? 205.359 140.897 178.852 1.00 154.32 127 GLU E CA 1
ATOM 10533 C C . GLU E 5 127 ? 204.972 141.854 179.961 1.00 154.32 127 GLU E C 1
ATOM 10534 O O . GLU E 5 127 ? 205.837 142.522 180.530 1.00 154.32 127 GLU E O 1
ATOM 10536 N N . GLY E 5 128 ? 203.682 141.930 180.285 1.00 157.30 128 GLY E N 1
ATOM 10537 C CA . GLY E 5 128 ? 203.272 142.703 181.445 1.00 157.30 128 GLY E CA 1
ATOM 10538 C C . GLY E 5 128 ? 203.884 142.175 182.727 1.00 157.30 128 GLY E C 1
ATOM 10539 O O . GLY E 5 128 ? 204.381 142.940 183.554 1.00 157.30 128 GLY E O 1
ATOM 10540 N N . ASP E 5 129 ? 203.872 140.851 182.901 1.00 158.67 129 ASP E N 1
ATOM 10541 C CA . ASP E 5 129 ? 204.509 140.258 184.073 1.00 158.67 129 ASP E CA 1
ATOM 10542 C C . ASP E 5 129 ? 206.019 140.462 184.047 1.00 158.67 129 ASP E C 1
ATOM 10543 O O . ASP E 5 129 ? 206.632 140.736 185.086 1.00 158.67 129 ASP E O 1
ATOM 10545 N N . GLN E 5 130 ? 206.638 140.316 182.874 1.00 159.71 130 GLN E N 1
ATOM 10546 C CA . GLN E 5 130 ? 208.077 140.522 182.771 1.00 159.71 130 GLN E CA 1
ATOM 10547 C C . GLN E 5 130 ? 208.446 141.947 183.147 1.00 159.71 130 GLN E C 1
ATOM 10548 O O . GLN E 5 130 ? 209.409 142.179 183.882 1.00 159.71 130 GLN E O 1
ATOM 10550 N N . LEU E 5 131 ? 207.673 142.916 182.664 1.00 164.21 131 LEU E N 1
ATOM 10551 C CA . LEU E 5 131 ? 207.925 144.310 183.001 1.00 164.21 131 LEU E CA 1
ATOM 10552 C C . LEU E 5 131 ? 207.631 144.604 184.466 1.00 164.21 131 LEU E C 1
ATOM 10553 O O . LEU E 5 131 ? 208.302 145.444 185.064 1.00 164.21 131 LEU E O 1
ATOM 10555 N N . LYS E 5 132 ? 206.633 143.941 185.056 1.00 166.28 132 LYS E N 1
ATOM 10556 C CA . LYS E 5 132 ? 206.368 144.124 186.480 1.00 166.28 132 LYS E CA 1
ATOM 10557 C C . LYS E 5 132 ? 207.532 143.618 187.323 1.00 166.28 132 LYS E C 1
ATOM 10558 O O . LYS E 5 132 ? 207.970 144.289 188.263 1.00 166.28 132 LYS E O 1
ATOM 10560 N N . THR E 5 133 ? 208.054 142.435 186.993 1.00 166.40 133 THR E N 1
ATOM 10561 C CA . THR E 5 133 ? 209.214 141.919 187.715 1.00 166.40 133 THR E CA 1
ATOM 10562 C C . THR E 5 133 ? 210.433 142.802 187.493 1.00 166.40 133 THR E C 1
ATOM 10563 O O . THR E 5 133 ? 211.196 143.068 188.429 1.00 166.40 133 THR E O 1
ATOM 10565 N N . MET E 5 134 ? 210.632 143.270 186.258 1.00 165.93 134 MET E N 1
ATOM 10566 C CA . MET E 5 134 ? 211.773 144.126 185.958 1.00 165.93 134 MET E CA 1
ATOM 10567 C C . MET E 5 134 ? 211.666 145.469 186.668 1.00 165.93 134 MET E C 1
ATOM 10568 O O . MET E 5 134 ? 212.667 145.998 187.155 1.00 165.93 134 MET E O 1
ATOM 10570 N N . ASP E 5 135 ? 210.464 146.040 186.734 1.00 167.92 135 ASP E N 1
ATOM 10571 C CA . ASP E 5 135 ? 210.276 147.286 187.464 1.00 167.92 135 ASP E CA 1
ATOM 10572 C C . ASP E 5 135 ? 210.464 147.078 188.959 1.00 167.92 135 ASP E C 1
ATOM 10573 O O . ASP E 5 135 ? 211.021 147.940 189.644 1.00 167.92 135 ASP E O 1
ATOM 10575 N N . GLY E 5 136 ? 210.008 145.941 189.488 1.00 168.23 136 GLY E N 1
ATOM 10576 C CA . GLY E 5 136 ? 210.268 145.644 190.885 1.00 168.23 136 GLY E CA 1
ATOM 10577 C C . GLY E 5 136 ? 211.750 145.549 191.178 1.00 168.23 136 GLY E C 1
ATOM 10578 O O . GLY E 5 136 ? 212.232 146.091 192.172 1.00 168.23 136 GLY E O 1
ATOM 10579 N N . LEU E 5 137 ? 212.497 144.871 190.306 1.00 169.78 137 LEU E N 1
ATOM 10580 C CA . LEU E 5 137 ? 213.944 144.781 190.481 1.00 169.78 137 LEU E CA 1
ATOM 10581 C C . LEU E 5 137 ? 214.601 146.149 190.337 1.00 169.78 137 LEU E C 1
ATOM 10582 O O . LEU E 5 137 ? 215.567 146.460 191.043 1.00 169.78 137 LEU E O 1
ATOM 10584 N N . LEU E 5 138 ? 214.105 146.970 189.413 1.00 168.70 138 LEU E N 1
ATOM 10585 C CA . LEU E 5 138 ? 214.619 148.326 189.288 1.00 168.70 138 LEU E CA 1
ATOM 10586 C C . LEU E 5 138 ? 214.355 149.111 190.560 1.00 168.70 138 LEU E C 1
ATOM 10587 O O . LEU E 5 138 ? 215.176 149.934 190.972 1.00 168.70 138 LEU E O 1
ATOM 10589 N N . GLU E 5 139 ? 213.208 148.873 191.192 1.00 170.17 139 GLU E N 1
ATOM 10590 C CA . GLU E 5 139 ? 212.946 149.473 192.492 1.00 170.17 139 GLU E CA 1
ATOM 10591 C C . GLU E 5 139 ? 213.920 148.944 193.534 1.00 170.17 139 GLU E C 1
ATOM 10592 O O . GLU E 5 139 ? 214.370 149.686 194.413 1.00 170.17 139 GLU E O 1
ATOM 10594 N N . GLY E 5 140 ? 214.248 147.656 193.457 1.00 170.83 140 GLY E N 1
ATOM 10595 C CA . GLY E 5 140 ? 215.229 147.101 194.374 1.00 170.83 140 GLY E CA 1
ATOM 10596 C C . GLY E 5 140 ? 216.576 147.778 194.230 1.00 170.83 140 GLY E C 1
ATOM 10597 O O . GLY E 5 140 ? 217.260 148.050 195.220 1.00 170.83 140 GLY E O 1
ATOM 10598 N N . TRP E 5 141 ? 216.970 148.056 192.992 1.00 171.59 141 TRP E N 1
ATOM 10599 C CA . TRP E 5 141 ? 218.173 148.843 192.757 1.00 171.59 141 TRP E CA 1
ATOM 10600 C C . TRP E 5 141 ? 218.010 150.264 193.288 1.00 171.59 141 TRP E C 1
ATOM 10601 O O . TRP E 5 141 ? 218.944 150.828 193.869 1.00 171.59 141 TRP E O 1
ATOM 10603 N N . LEU E 5 142 ? 216.835 150.856 193.091 1.00 168.35 142 LEU E N 1
ATOM 10604 C CA . LEU E 5 142 ? 216.509 152.175 193.625 1.00 168.35 142 LEU E CA 1
ATOM 10605 C C . LEU E 5 142 ? 214.998 152.318 193.570 1.00 168.35 142 LEU E C 1
ATOM 10606 O O . LEU E 5 142 ? 214.424 152.341 192.478 1.00 168.35 142 LEU E O 1
ATOM 10608 N N . ALA E 5 143 ? 214.354 152.394 194.733 1.00 166.96 143 ALA E N 1
ATOM 10609 C CA . ALA E 5 143 ? 212.900 152.343 194.801 1.00 166.96 143 ALA E CA 1
ATOM 10610 C C . ALA E 5 143 ? 212.284 153.637 194.265 1.00 166.96 143 ALA E C 1
ATOM 10611 O O . ALA E 5 143 ? 212.979 154.573 193.858 1.00 166.96 143 ALA E O 1
ATOM 10613 N N . LYS E 5 144 ? 210.951 153.684 194.273 1.00 162.41 144 LYS E N 1
ATOM 10614 C CA . LYS E 5 144 ? 210.213 154.788 193.671 1.00 162.41 144 LYS E CA 1
ATOM 10615 C C . LYS E 5 144 ? 210.543 156.111 194.341 1.00 162.41 144 LYS E C 1
ATOM 10616 O O . LYS E 5 144 ? 210.139 156.355 195.481 1.00 162.41 144 LYS E O 1
ATOM 10618 N N . ASN E 5 145 ? 211.268 156.972 193.636 1.00 158.77 145 ASN E N 1
ATOM 10619 C CA . ASN E 5 145 ? 211.603 158.288 194.157 1.00 158.77 145 ASN E CA 1
ATOM 10620 C C . ASN E 5 145 ? 210.369 159.179 194.133 1.00 158.77 145 ASN E C 1
ATOM 10621 O O . ASN E 5 145 ? 209.712 159.317 193.095 1.00 158.77 145 ASN E O 1
ATOM 10623 N N . SER E 5 146 ? 210.060 159.788 195.273 1.00 155.69 146 SER E N 1
ATOM 10624 C CA . SER E 5 146 ? 208.864 160.615 195.394 1.00 155.69 146 SER E CA 1
ATOM 10625 C C . SER E 5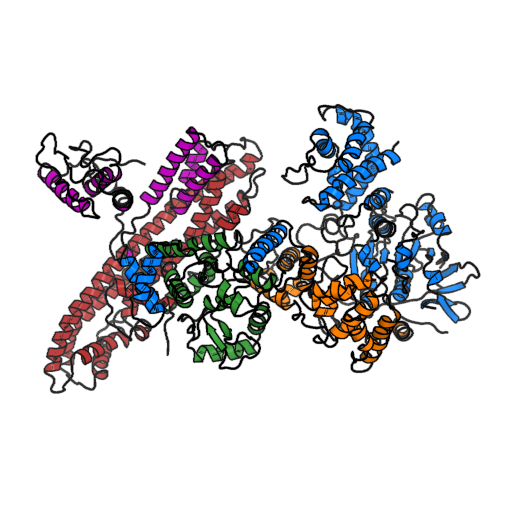 146 ? 209.075 161.880 194.584 1.00 155.69 146 SER E C 1
ATOM 10626 O O . SER E 5 146 ? 209.757 162.807 195.022 1.00 155.69 146 SER E O 1
ATOM 10628 N N . LEU E 5 147 ? 208.506 161.915 193.382 1.00 152.83 147 LEU E N 1
ATOM 10629 C CA . LEU E 5 147 ? 208.624 163.080 192.515 1.00 152.83 147 LEU E CA 1
ATOM 10630 C C . LEU E 5 147 ? 207.423 164.013 192.642 1.00 152.83 147 LEU E C 1
ATOM 10631 O O . LEU E 5 147 ? 207.573 165.174 193.033 1.00 152.83 147 LEU E O 1
ATOM 10633 N N . ALA E 5 148 ? 206.234 163.522 192.334 1.00 148.62 148 ALA E N 1
ATOM 10634 C CA . ALA E 5 148 ? 205.019 164.328 192.355 1.00 148.62 148 ALA E CA 1
ATOM 10635 C C . ALA E 5 148 ? 203.846 163.385 192.132 1.00 148.62 148 ALA E C 1
ATOM 10636 O O . ALA E 5 148 ? 203.991 162.159 192.209 1.00 148.62 148 ALA E O 1
ATOM 10638 N N . ILE E 5 149 ? 202.677 163.960 191.855 1.00 146.95 149 ILE E N 1
ATOM 10639 C CA . ILE E 5 149 ? 201.458 163.204 191.617 1.00 146.95 149 ILE E CA 1
ATOM 10640 C C . ILE E 5 149 ? 200.583 163.969 190.634 1.00 146.95 149 ILE E C 1
ATOM 10641 O O . ILE E 5 149 ? 200.863 165.112 190.268 1.00 146.95 149 ILE E O 1
ATOM 10643 N N . SER E 5 150 ? 199.524 163.297 190.189 1.00 148.94 150 SER E N 1
ATOM 10644 C CA . SER E 5 150 ? 198.443 163.942 189.448 1.00 148.94 150 SER E CA 1
ATOM 10645 C C . SER E 5 150 ? 197.237 163.017 189.603 1.00 148.94 150 SER E C 1
ATOM 10646 O O . SER E 5 150 ? 197.095 162.056 188.844 1.00 148.94 150 SER E O 1
ATOM 10648 N N . GLY E 5 151 ? 196.380 163.319 190.568 1.00 145.58 151 GLY E N 1
ATOM 10649 C CA . GLY E 5 151 ? 195.553 162.254 191.101 1.00 145.58 151 GLY E CA 1
ATOM 10650 C C . GLY E 5 151 ? 196.488 161.246 191.735 1.00 145.58 151 GLY E C 1
ATOM 10651 O O . GLY E 5 151 ? 197.375 161.603 192.517 1.00 145.58 151 GLY E O 1
ATOM 10652 N N . GLY E 5 152 ? 196.329 159.977 191.388 1.00 142.18 152 GLY E N 1
ATOM 10653 C CA . GLY E 5 152 ? 197.292 159.000 191.849 1.00 142.18 152 GLY E CA 1
ATOM 10654 C C . GLY E 5 152 ? 198.406 158.816 190.843 1.00 142.18 152 GLY E C 1
ATOM 10655 O O . GLY E 5 152 ? 198.229 158.101 189.855 1.00 142.18 152 GLY E O 1
ATOM 10656 N N . ALA E 5 153 ? 199.554 159.456 191.062 1.00 146.53 153 ALA E N 1
ATOM 10657 C CA . ALA E 5 153 ? 200.675 159.338 190.140 1.00 146.53 153 ALA E CA 1
ATOM 10658 C C . ALA E 5 153 ? 201.990 159.376 190.902 1.00 146.53 153 ALA E C 1
ATOM 10659 O O . ALA E 5 153 ? 202.147 160.122 191.870 1.00 146.53 153 ALA E O 1
ATOM 10661 N N . VAL E 5 154 ? 202.939 158.562 190.446 1.00 139.89 154 VAL E N 1
ATOM 10662 C CA . VAL E 5 154 ? 204.276 158.516 191.020 1.00 139.89 154 VAL E CA 1
ATOM 10663 C C . VAL E 5 154 ? 205.259 158.467 189.868 1.00 139.89 154 VAL E C 1
ATOM 10664 O O . VAL E 5 154 ? 205.037 157.777 188.870 1.00 139.89 154 VAL E O 1
ATOM 10666 N N . VAL E 5 155 ? 206.355 159.203 190.005 1.00 142.75 155 VAL E N 1
ATOM 10667 C CA . VAL E 5 155 ? 207.197 159.495 188.857 1.00 142.75 155 VAL E CA 1
ATOM 10668 C C . VAL E 5 155 ? 208.662 159.235 189.162 1.00 142.75 155 VAL E C 1
ATOM 10669 O O . VAL E 5 155 ? 209.130 159.399 190.293 1.00 142.75 155 VAL E O 1
ATOM 10671 N N . LYS E 5 156 ? 209.372 158.794 188.128 1.00 142.69 156 LYS E N 1
ATOM 10672 C CA . LYS E 5 156 ? 210.821 158.901 187.998 1.00 142.69 156 LYS E CA 1
ATOM 10673 C C . LYS E 5 156 ? 211.018 159.597 186.656 1.00 142.69 156 LYS E C 1
ATOM 10674 O O . LYS E 5 156 ? 211.195 158.936 185.632 1.00 142.69 156 LYS E O 1
ATOM 10676 N N . ILE E 5 157 ? 210.968 160.932 186.665 1.00 143.17 157 ILE E N 1
ATOM 10677 C CA . ILE E 5 157 ? 210.873 161.693 185.418 1.00 143.17 157 ILE E CA 1
ATOM 10678 C C . ILE E 5 157 ? 212.058 161.385 184.513 1.00 143.17 157 ILE E C 1
ATOM 10679 O O . ILE E 5 157 ? 211.899 160.839 183.415 1.00 143.17 157 ILE E O 1
ATOM 10681 N N . ASP E 5 158 ? 213.262 161.731 184.959 1.00 142.06 158 ASP E N 1
ATOM 10682 C CA . ASP E 5 158 ? 214.483 161.335 184.261 1.00 142.06 158 ASP E CA 1
ATOM 10683 C C . ASP E 5 158 ? 214.962 159.983 184.787 1.00 142.06 158 ASP E C 1
ATOM 10684 O O . ASP E 5 158 ? 216.056 159.838 185.329 1.00 142.06 158 ASP E O 1
ATOM 10686 N N . ASN E 5 159 ? 214.101 158.982 184.620 1.00 142.26 159 ASN E N 1
ATOM 10687 C CA . ASN E 5 159 ? 214.428 157.626 185.024 1.00 142.26 159 ASN E CA 1
ATOM 10688 C C . ASN E 5 159 ? 215.567 157.089 184.166 1.00 142.26 159 ASN E C 1
ATOM 10689 O O . ASN E 5 159 ? 216.051 157.741 183.238 1.00 142.26 159 ASN E O 1
ATOM 10691 N N . THR E 5 160 ? 215.985 155.868 184.474 1.00 142.08 160 THR E N 1
ATOM 10692 C CA . THR E 5 160 ? 217.204 155.307 183.912 1.00 142.08 160 THR E CA 1
ATOM 10693 C C . THR E 5 160 ? 217.186 155.181 182.390 1.00 142.08 160 THR E C 1
ATOM 10694 O O . THR E 5 160 ? 217.929 155.888 181.701 1.00 142.08 160 THR E O 1
ATOM 10696 N N . GLY E 5 161 ? 216.351 154.302 181.853 1.00 145.71 161 GLY E N 1
ATOM 10697 C CA . GLY E 5 161 ? 216.360 154.028 180.427 1.00 145.71 161 GLY E CA 1
ATOM 10698 C C . GLY E 5 161 ? 214.959 153.825 179.891 1.00 145.71 161 GLY E C 1
ATOM 10699 O O . GLY E 5 161 ? 214.080 153.298 180.572 1.00 145.71 161 GLY E O 1
ATOM 10700 N N . ASN E 5 162 ? 214.765 154.235 178.641 1.00 144.06 162 ASN E N 1
ATOM 10701 C CA . ASN E 5 162 ? 213.443 154.232 178.029 1.00 144.06 162 ASN E CA 1
ATOM 10702 C C . ASN E 5 162 ? 213.202 153.032 177.119 1.00 144.06 162 ASN E C 1
ATOM 10703 O O . ASN E 5 162 ? 212.153 152.390 177.211 1.00 144.06 162 ASN E O 1
ATOM 10705 N N . GLN E 5 163 ? 214.153 152.706 176.246 1.00 143.24 163 GLN E N 1
ATOM 10706 C CA . GLN E 5 163 ? 213.945 151.727 175.187 1.00 143.24 163 GLN E CA 1
ATOM 10707 C C . GLN E 5 163 ? 214.413 150.348 175.629 1.00 143.24 163 GLN E C 1
ATOM 10708 O O . GLN E 5 163 ? 215.553 150.187 176.074 1.00 143.24 163 GLN E O 1
ATOM 10710 N N . THR E 5 164 ? 213.534 149.355 175.489 1.00 146.85 164 THR E N 1
ATOM 10711 C CA . THR E 5 164 ? 213.830 147.981 175.879 1.00 146.85 164 THR E CA 1
ATOM 10712 C C . THR E 5 164 ? 213.843 147.017 174.704 1.00 146.85 164 THR E C 1
ATOM 10713 O O . THR E 5 164 ? 214.862 146.363 174.458 1.00 146.85 164 THR E O 1
ATOM 10715 N N . LYS E 5 165 ? 212.739 146.905 173.968 1.00 146.47 165 LYS E N 1
ATOM 10716 C CA . LYS E 5 165 ? 212.640 146.033 172.796 1.00 146.47 165 LYS E CA 1
ATOM 10717 C C . LYS E 5 165 ? 212.262 146.923 171.618 1.00 146.47 165 LYS E C 1
ATOM 10718 O O . LYS E 5 165 ? 211.077 147.133 171.349 1.00 146.47 165 LYS E O 1
ATOM 10720 N N . VAL E 5 166 ? 213.266 147.433 170.907 1.00 148.87 166 VAL E N 1
ATOM 10721 C CA . VAL E 5 166 ? 213.067 148.550 169.995 1.00 148.87 166 VAL E CA 1
ATOM 10722 C C . VAL E 5 166 ? 213.385 148.141 168.565 1.00 148.87 166 VAL E C 1
ATOM 10723 O O . VAL E 5 166 ? 214.192 147.246 168.304 1.00 148.87 166 VAL E O 1
ATOM 10725 N N . ASP E 5 167 ? 212.749 148.849 167.636 1.00 146.83 167 ASP E N 1
ATOM 10726 C CA . ASP E 5 167 ? 212.800 148.627 166.200 1.00 146.83 167 ASP E CA 1
ATOM 10727 C C . ASP E 5 167 ? 212.023 149.757 165.540 1.00 146.83 167 ASP E C 1
ATOM 10728 O O . ASP E 5 167 ? 211.308 150.491 166.233 1.00 146.83 167 ASP E O 1
ATOM 10730 N N . PRO E 5 168 ? 212.145 149.952 164.223 1.00 149.24 168 PRO E N 1
ATOM 10731 C CA . PRO E 5 168 ? 211.337 151.002 163.571 1.00 149.24 168 PRO E CA 1
ATOM 10732 C C . PRO E 5 168 ? 209.837 150.811 163.735 1.00 149.24 168 PRO E C 1
ATOM 10733 O O . PRO E 5 168 ? 209.107 151.794 163.915 1.00 149.24 168 PRO E O 1
ATOM 10737 N N . GLN E 5 169 ? 209.356 149.571 163.692 1.00 148.28 169 GLN E N 1
ATOM 10738 C CA . GLN E 5 169 ? 207.944 149.267 163.867 1.00 148.28 169 GLN E CA 1
ATOM 10739 C C . GLN E 5 169 ? 207.626 148.797 165.275 1.00 148.28 169 GLN E C 1
ATOM 10740 O O . GLN E 5 169 ? 206.560 148.217 165.500 1.00 148.28 169 GLN E O 1
ATOM 10742 N N . GLU E 5 170 ? 208.527 149.027 166.225 1.00 144.07 170 GLU E N 1
ATOM 10743 C CA . GLU E 5 170 ? 208.345 148.570 167.592 1.00 144.07 170 GLU E CA 1
ATOM 10744 C C . GLU E 5 170 ? 207.586 149.558 168.438 1.00 144.07 170 GLU E C 1
ATOM 10745 O O . GLU E 5 170 ? 207.783 149.592 169.659 1.00 144.07 170 GLU E O 1
ATOM 10747 N N . ILE E 5 171 ? 206.745 150.382 167.815 1.00 139.56 171 ILE E N 1
ATOM 10748 C CA . ILE E 5 171 ? 205.894 151.277 168.584 1.00 139.56 171 ILE E CA 1
ATOM 10749 C C . ILE E 5 171 ? 205.023 150.477 169.536 1.00 139.56 171 ILE E C 1
ATOM 10750 O O . ILE E 5 171 ? 204.916 150.801 170.725 1.00 139.56 171 ILE E O 1
ATOM 10752 N N . ARG E 5 172 ? 204.414 149.402 169.036 1.00 138.93 172 ARG E N 1
ATOM 10753 C CA . ARG E 5 172 ? 203.556 148.583 169.879 1.00 138.93 172 ARG E CA 1
ATOM 10754 C C . ARG E 5 172 ? 204.317 148.062 171.090 1.00 138.93 172 ARG E C 1
ATOM 10755 O O . ARG E 5 172 ? 203.863 148.206 172.231 1.00 138.93 172 ARG E O 1
ATOM 10757 N N . GLN E 5 173 ? 205.504 147.493 170.864 1.00 143.77 173 GLN E N 1
ATOM 10758 C CA . GLN E 5 173 ? 206.261 146.883 171.955 1.00 143.77 173 GLN E CA 1
ATOM 10759 C C . GLN E 5 173 ? 206.728 147.921 172.966 1.00 143.77 173 GLN E C 1
ATOM 10760 O O . GLN E 5 173 ? 206.538 147.751 174.178 1.00 143.77 173 GLN E O 1
ATOM 10762 N N . LEU E 5 174 ? 207.360 148.997 172.488 1.00 140.25 174 LEU E N 1
ATOM 10763 C CA . LEU E 5 174 ? 207.891 149.999 173.404 1.00 140.25 174 LEU E CA 1
ATOM 10764 C C . LEU E 5 174 ? 206.774 150.645 174.210 1.00 140.25 174 LEU E C 1
ATOM 10765 O O . LEU E 5 174 ? 206.920 150.872 175.419 1.00 140.25 174 LEU E O 1
ATOM 10767 N N . ILE E 5 175 ? 205.640 150.926 173.569 1.00 136.51 175 ILE E N 1
ATOM 10768 C CA . ILE E 5 175 ? 204.534 151.552 174.280 1.00 136.51 175 ILE E CA 1
ATOM 10769 C C . ILE E 5 175 ? 203.921 150.583 175.284 1.00 136.51 175 ILE E C 1
ATOM 10770 O O . ILE E 5 175 ? 203.529 150.977 176.388 1.00 136.51 175 ILE E O 1
ATOM 10772 N N . ASN E 5 176 ? 203.822 149.301 174.922 1.00 136.35 176 ASN E N 1
ATOM 10773 C CA . ASN E 5 176 ? 203.304 148.323 175.870 1.00 136.35 176 ASN E CA 1
ATOM 10774 C C . ASN E 5 176 ? 204.189 148.250 177.105 1.00 136.35 176 ASN E C 1
ATOM 10775 O O . ASN E 5 176 ? 203.697 148.211 178.241 1.00 136.35 176 ASN E O 1
ATOM 10777 N N . ASP E 5 177 ? 205.507 148.235 176.898 1.00 137.91 177 ASP E N 1
ATOM 10778 C CA . ASP E 5 177 ? 206.431 148.184 178.027 1.00 137.91 177 ASP E CA 1
ATOM 10779 C C . ASP E 5 177 ? 206.298 149.426 178.894 1.00 137.91 177 ASP E C 1
ATOM 10780 O O . ASP E 5 177 ? 206.266 149.340 180.129 1.00 137.91 177 ASP E O 1
ATOM 10782 N N . SER E 5 178 ? 206.208 150.596 178.258 1.00 136.46 178 SER E N 1
ATOM 10783 C CA . SER E 5 178 ? 206.018 151.822 179.019 1.00 136.46 178 SER E CA 1
ATOM 10784 C C . SER E 5 178 ? 204.748 151.761 179.845 1.00 136.46 178 SER E C 1
ATOM 10785 O O . SER E 5 178 ? 204.745 152.197 180.995 1.00 136.46 178 SER E O 1
ATOM 10787 N N . GLU E 5 179 ? 203.668 151.210 179.290 1.00 133.18 179 GLU E N 1
ATOM 10788 C CA . GLU E 5 179 ? 202.408 151.150 180.023 1.00 133.18 179 GLU E CA 1
ATOM 10789 C C . GLU E 5 179 ? 202.512 150.219 181.221 1.00 133.18 179 GLU E C 1
ATOM 10790 O O . GLU E 5 179 ? 202.112 150.571 182.337 1.00 133.18 179 GLU E O 1
ATOM 10792 N N . LYS E 5 180 ? 203.038 149.012 181.008 1.00 137.87 180 LYS E N 1
ATOM 10793 C CA . LYS E 5 180 ? 203.091 148.047 182.102 1.00 137.87 180 LYS E CA 1
ATOM 10794 C C . LYS E 5 180 ? 204.108 148.432 183.170 1.00 137.87 180 LYS E C 1
ATOM 10795 O O . LYS E 5 180 ? 204.024 147.928 184.294 1.00 137.87 180 LYS E O 1
ATOM 10797 N N . GLY E 5 181 ? 205.071 149.301 182.846 1.00 138.21 181 GLY E N 1
ATOM 10798 C CA . GLY E 5 181 ? 205.950 149.830 183.876 1.00 138.21 181 GLY E CA 1
ATOM 10799 C C . GLY E 5 181 ? 205.440 151.104 184.516 1.00 138.21 181 GLY E C 1
ATOM 10800 O O . GLY E 5 181 ? 205.757 151.393 185.675 1.00 138.21 181 GLY E O 1
ATOM 10801 N N . VAL E 5 182 ? 204.635 151.880 183.786 1.00 134.17 182 VAL E N 1
ATOM 10802 C CA . VAL E 5 182 ? 204.091 153.118 184.314 1.00 134.17 182 VAL E CA 1
ATOM 10803 C C . VAL E 5 182 ? 202.764 152.910 185.008 1.00 134.17 182 VAL E C 1
ATOM 10804 O O . VAL E 5 182 ? 202.179 153.878 185.509 1.00 134.17 182 VAL E O 1
ATOM 10806 N N . ALA E 5 183 ? 202.253 151.681 185.034 1.00 132.41 183 ALA E N 1
ATOM 10807 C CA . ALA E 5 183 ? 201.144 151.393 185.934 1.00 132.41 183 ALA E CA 1
ATOM 10808 C C . ALA E 5 183 ? 201.495 151.825 187.350 1.00 132.41 183 ALA E C 1
ATOM 10809 O O . ALA E 5 183 ? 200.635 152.314 188.092 1.00 132.41 183 ALA E O 1
ATOM 10811 N N . LYS E 5 184 ? 202.766 151.676 187.730 1.00 136.89 184 LYS E N 1
ATOM 10812 C CA . LYS E 5 184 ? 203.274 152.168 189.004 1.00 136.89 184 LYS E CA 1
ATOM 10813 C C . LYS E 5 184 ? 204.320 153.267 188.836 1.00 136.89 184 LYS E C 1
ATOM 10814 O O . LYS E 5 184 ? 204.135 154.370 189.356 1.00 136.89 184 LYS E O 1
ATOM 10816 N N . TYR E 5 185 ? 205.415 153.013 188.110 1.00 139.58 185 TYR E N 1
ATOM 10817 C CA . TYR E 5 185 ? 206.519 153.966 187.997 1.00 139.58 185 TYR E CA 1
ATOM 10818 C C . TYR E 5 185 ? 206.503 154.567 186.600 1.00 139.58 185 TYR E C 1
ATOM 10819 O O . TYR E 5 185 ? 206.845 153.889 185.625 1.00 139.58 185 TYR E O 1
ATOM 10821 N N . PHE E 5 186 ? 206.132 155.845 186.511 1.00 143.93 186 PHE E N 1
ATOM 10822 C CA . PHE E 5 186 ? 205.987 156.548 185.243 1.00 143.93 186 PHE E CA 1
ATOM 10823 C C . PHE E 5 186 ? 207.033 157.648 185.133 1.00 143.93 186 PHE E C 1
ATOM 10824 O O . PHE E 5 186 ? 207.176 158.466 186.044 1.00 143.93 186 PHE E O 1
ATOM 10826 N N . ALA E 5 187 ? 207.750 157.675 184.014 1.00 142.95 187 ALA E N 1
ATOM 10827 C CA . ALA E 5 187 ? 208.669 158.767 183.732 1.00 142.95 187 ALA E CA 1
ATOM 10828 C C . ALA E 5 187 ? 207.954 159.983 183.179 1.00 142.95 187 ALA E C 1
ATOM 10829 O O . ALA E 5 187 ? 208.609 160.869 182.622 1.00 142.95 187 ALA E O 1
ATOM 10831 N N . ASP E 5 188 ? 206.627 160.023 183.324 1.00 143.54 188 ASP E N 1
ATOM 10832 C CA . ASP E 5 188 ? 205.783 161.139 182.890 1.00 143.54 188 ASP E CA 1
ATOM 10833 C C . ASP E 5 188 ? 205.799 161.292 181.369 1.00 143.54 188 ASP E C 1
ATOM 10834 O O . ASP E 5 188 ? 206.128 162.350 180.832 1.00 143.54 188 ASP E O 1
ATOM 10836 N N . LYS E 5 189 ? 205.447 160.212 180.673 1.00 136.00 189 LYS E N 1
ATOM 10837 C CA . LYS E 5 189 ? 205.108 160.289 179.255 1.00 136.00 189 LYS E CA 1
ATOM 10838 C C . LYS E 5 189 ? 203.592 160.462 179.145 1.00 136.00 189 LYS E C 1
ATOM 10839 O O . LYS E 5 189 ? 202.867 159.633 178.591 1.00 136.00 189 LYS E O 1
ATOM 10841 N N . GLY E 5 190 ? 203.114 161.571 179.711 1.00 132.68 190 GLY E N 1
ATOM 10842 C CA . GLY E 5 190 ? 201.693 161.857 179.764 1.00 132.68 190 GLY E CA 1
ATOM 10843 C C . GLY E 5 190 ? 201.346 163.268 179.335 1.00 132.68 190 GLY E C 1
ATOM 10844 O O . GLY E 5 190 ? 201.843 164.242 179.907 1.00 132.68 190 GLY E O 1
ATOM 10845 N N . VAL E 5 191 ? 200.480 163.384 178.328 1.00 128.78 191 VAL E N 1
ATOM 10846 C CA . VAL E 5 191 ? 200.151 164.659 177.700 1.00 128.78 191 VAL E CA 1
ATOM 10847 C C . VAL E 5 191 ? 198.649 164.742 177.472 1.00 128.78 191 VAL E C 1
ATOM 10848 O O . VAL E 5 191 ? 197.882 163.937 178.013 1.00 128.78 191 VAL E O 1
ATOM 10850 N N . GLY E 5 192 ? 198.216 165.721 176.683 1.00 126.12 192 GLY E N 1
ATOM 10851 C CA . GLY E 5 192 ? 196.806 165.866 176.367 1.00 126.12 192 GLY E CA 1
ATOM 10852 C C . GLY E 5 192 ? 196.495 166.950 175.356 1.00 126.12 192 GLY E C 1
ATOM 10853 O O . GLY E 5 192 ? 195.332 167.275 175.127 1.00 126.12 192 GLY E O 1
#